Protein AF-0000000066246690 (afdb_homodimer)

InterPro domains:
  IPR011063 tRNA(Ile)-lysidine/2-thiocytidine synthase, N-terminal [PF01171] (21-196)
  IPR012094 tRNA(Ile)-lysidine synthase [MF_01161] (13-305)
  IPR012094 tRNA(Ile)-lysidine synthase [PTHR43033] (21-269)
  IPR012795 tRNA(Ile)-lysidine synthase, N-terminal [TIGR02432] (21-200)
  IPR012795 tRNA(Ile)-lysidine synthase, N-terminal [cd01992] (21-200)
  IPR012796 Lysidine-tRNA(Ile) synthetase, C-terminal [PF11734] (364-423)
  IPR012796 Lysidine-tRNA(Ile) synthetase, C-terminal [SM00977] (361-430)
  IPR012796 Lysidine-tRNA(Ile) synthetase, C-terminal [TIGR02433] (363-405)
  IPR014729 Rossmann-like alpha/beta/alpha sandwich fold [G3DSA:3.40.50.620] (19-230)
  IPR015262 tRNA(Ile)-lysidine synthase, substrate-binding domain [PF09179] (244-310)

Sequence (870 aa):
MADSLIEHWPDELSGLFAFEVGFSGGLDSVALLSLLCEARARRPEIGLSAVHVHHGLSPNADAWAAHCQALCDSLRVPLRIERVHVRAGGGESVEAAAREARYQVYRRSASEVIALAHHQDDQAETILLQLLRGGGARALAAMPALRELAPGKLLWRPLLEIPRERLEAYVKARGFAWVDDESNLDTRYRRNLLRHDILPRLERALPHYRSHLARAAMLQADAAAILDEVAREDLQACRTENGLDCGSVLALSAPRRRQTLLAWLDALGWPAPEPGALLEFLRQAEYAERGASPVLRLRQGCLLRFADTLQAWPKAQSEPPASTALLWRGGDAQSLSEWGGELAWERRDAGVPAALLESGAYLAPRRGGEKLSARVGRREVKDLLREAGVPPLLRRRWPLLYGADGELLAVPGIAVSYRAAADGGWWPLWRPARPMADSLIEHWPDELSGLFAFEVGFSGGLDSVALLSLLCEARARRPEIGLSAVHVHHGLSPNADAWAAHCQALCDSLRVPLRIERVHVRAGGGESVEAAAREARYQVYRRSASEVIALAHHQDDQAETILLQLLRGGGARALAAMPALRELAPGKLLWRPLLEIPRERLEAYVKARGFAWVDDESNLDTRYRRNLLRHDILPRLERALPHYRSHLARAAMLQADAAAILDEVAREDLQACRTENGLDCGSVLALSAPRRRQTLLAWLDALGWPAPEPGALLEFLRQAEYAERGASPVLRLRQGCLLRFADTLQAWPKAQSEPPASTALLWRGGDAQSLSEWGGELAWERRDAGVPAALLESGAYLAPRRGGEKLSARVGRREVKDLLREAGVPPLLRRRWPLLYGADGELLAVPGIAVSYRAAADGGWWPLWRPARP

Secondary structure (DSSP, 8-state):
-HHHHHHT--GGGTT--EEEEE--SSHHHHHHHHHHHHHHHH-TT-EEEEEEEE---STTHHHHHHHHHHHHHHTT--EEEEE------TT--HHHHHHHHHHHHHHT-SSSEEE----HHHHHHHHHHHHHTT--HHHHT-S-SEEEEETTEEEE-TTTTS-HHHHHHHHHHHT------GGGGG--HHHHIIIIIIHHHHHHH-TTHHHHHHHHHHHHHHHHHHHHHHHHHHHHHHEETTEEEHHHHHTS-HHHHHHHHHHHHHHTTPPPPPHHHHHHHHHHHHHPPTT---EEE-SSEEEEEETTEEEEEEPPSSPPPS-EEE---TT--EEETTTTEEEEEEEETTBB-HHHHHT-EEEEE--S--EEE-SSSEEEHHHHHHHTT--HHHHTT-EEEEETTS-EEEETTTEE-TTT-BTTEEEEEEEE---/-HHHHHHT--GGGTT--EEEEE--SSHHHHHHHHHHHHHHHH-TT-EEEEEEEE---STTHHHHHHHHHHHHHHTT--EEEEE------TT--HHHHHHHHHHHHHHT-SSSEEE----HHHHHHHHHHHHHTT--HHHHT-S-SEEEEETTEEEE-TTTTS-HHHHHHHHHHHT------GGGGG--HHHHIIIIIIHHHHHHH-TTHHHHHHHHHHHHHHHHHHHHHHHHHHHHHHEETTEEEHHHHHTS-HHHHHHHHHHHHHHTTPPPPPHHHHHHHHHHHHHPPTT---EEE-SSEEEEEETTEEEEEEPPSSPPPS-EEE---TT--EEEGGGTEEEEEEEETTBB-HHHHHT-EEEEE--S--EEE-SSSEEEHHHHHHHTT--HHHHTT-EEEEETTS-EEEETTTEE-TTT-BTTEEEEEEEE---

Solvent-accessible surface area (backbone atoms only — not comparable to full-atom values): 46433 Å² total; per-residue (Å²): 108,51,65,56,54,61,72,63,55,58,72,88,51,60,90,62,38,40,36,27,31,54,36,76,30,27,62,51,26,45,35,44,53,52,38,50,51,55,48,28,72,76,37,72,74,46,41,64,35,32,35,29,75,40,54,71,80,50,93,55,43,64,59,44,53,51,50,41,48,54,54,27,57,75,68,72,30,58,69,46,77,44,79,48,84,63,68,58,57,97,88,47,48,56,65,57,36,42,48,52,52,49,51,54,54,59,66,66,46,91,41,43,30,37,35,40,46,50,23,18,59,54,42,36,50,43,26,52,53,27,36,56,66,25,32,35,40,60,46,31,20,41,73,65,52,63,46,78,70,43,96,83,24,35,34,34,24,86,36,40,85,39,50,57,69,60,46,52,52,49,33,58,74,71,65,63,85,58,51,82,66,74,68,71,69,71,46,56,72,64,57,39,44,38,63,68,62,40,47,57,57,43,45,76,76,37,75,60,38,50,61,19,33,50,45,16,17,52,44,14,39,36,48,29,53,50,51,49,54,51,33,52,53,52,40,61,72,19,53,51,95,74,37,32,32,38,66,57,41,66,70,44,55,72,51,53,35,55,45,31,52,48,49,50,33,48,75,69,71,40,78,78,71,58,65,70,57,51,51,51,41,52,52,40,60,69,66,46,54,94,84,51,60,49,71,42,83,51,93,67,18,34,38,32,32,49,87,63,27,33,32,64,37,51,52,69,89,49,78,58,58,79,62,41,80,46,80,73,61,89,54,57,66,42,80,35,71,57,61,38,25,32,43,32,50,42,78,33,64,64,4,43,39,64,66,54,39,71,71,27,26,30,33,27,49,57,83,73,86,51,60,35,41,39,95,77,64,70,41,50,47,72,56,52,41,54,74,72,65,53,52,72,86,51,50,57,58,40,56,31,35,25,34,70,84,68,46,60,41,30,40,48,64,76,47,51,12,48,84,58,36,30,76,68,7,42,34,49,31,57,44,70,54,67,115,108,52,65,55,54,60,72,62,55,57,73,87,51,61,91,62,37,38,37,27,32,55,37,75,32,26,62,50,25,46,38,46,53,52,37,50,51,55,46,28,73,77,36,71,75,45,40,62,35,32,35,29,74,42,54,69,80,50,93,55,43,64,58,43,50,51,50,41,48,53,54,28,57,76,68,72,29,58,70,45,77,44,79,49,86,62,67,58,56,99,88,47,49,57,65,57,36,44,49,51,52,50,51,52,55,59,66,67,47,90,43,42,30,38,35,40,45,50,22,18,58,55,42,36,50,42,26,52,52,25,37,55,66,25,31,36,42,59,45,29,19,42,72,66,52,63,45,77,70,43,95,81,26,35,35,33,24,87,34,40,84,39,48,59,70,58,45,51,53,50,34,58,73,71,65,63,84,57,52,83,67,74,69,70,69,71,46,55,73,64,58,41,44,40,62,69,63,39,46,58,57,42,45,76,75,38,75,60,38,49,61,19,33,50,44,16,16,53,43,14,40,36,50,29,53,50,50,49,54,50,33,52,53,51,40,61,71,19,53,51,96,73,37,32,31,38,64,56,41,67,70,42,56,71,50,54,36,54,45,30,52,49,48,50,33,47,74,68,70,39,78,79,71,58,67,70,58,52,52,50,42,53,50,41,60,70,66,48,54,94,86,51,58,50,71,44,83,51,92,66,19,34,38,32,33,50,88,63,27,32,31,65,38,52,51,68,89,48,79,58,57,81,61,41,81,47,79,73,61,89,55,56,66,41,80,34,71,56,64,38,26,32,43,33,48,42,77,32,64,63,4,42,38,65,67,55,40,70,72,26,26,30,33,27,50,57,84,73,86,53,60,35,41,39,96,76,63,70,39,51,46,71,55,53,41,54,74,69,64,53,51,74,86,52,51,57,58,39,57,30,36,25,35,71,85,67,47,60,41,29,39,44,64,76,47,53,11,48,85,58,37,31,76,68,7,44,34,49,32,57,43,70,54,68,114

Radius of gyration: 36.39 Å; Cα contacts (8 Å, |Δi|>4): 1526; chains: 2; bounding box: 80×107×92 Å

Structure (mmCIF, N/CA/C/O backbone):
data_AF-0000000066246690-model_v1
#
loop_
_entity.id
_entity.type
_entity.pdbx_description
1 polymer 'tRNA(Ile)-lysidine synthase'
#
loop_
_atom_site.group_PDB
_atom_site.id
_atom_site.type_symbol
_atom_site.label_atom_id
_atom_site.label_alt_id
_atom_site.label_comp_id
_atom_site.label_asym_id
_atom_site.label_entity_id
_atom_site.label_seq_id
_atom_site.pdbx_PDB_ins_code
_atom_site.Cartn_x
_atom_site.Cartn_y
_atom_site.Cartn_z
_atom_site.occupancy
_atom_site.B_iso_or_equiv
_atom_site.auth_seq_id
_atom_site.auth_comp_id
_atom_site.auth_asym_id
_atom_site.auth_atom_id
_atom_site.pdbx_PDB_model_num
ATOM 1 N N . MET A 1 1 ? -24.266 -15.086 -15.688 1 73.19 1 MET A N 1
ATOM 2 C CA . MET A 1 1 ? -23.859 -13.961 -14.844 1 73.19 1 MET A CA 1
ATOM 3 C C . MET A 1 1 ? -24.438 -14.102 -13.445 1 73.19 1 MET A C 1
ATOM 5 O O . MET A 1 1 ? -23.719 -13.961 -12.453 1 73.19 1 MET A O 1
ATOM 9 N N . ALA A 1 2 ? -25.703 -14.57 -13.406 1 70.69 2 ALA A N 1
ATOM 10 C CA . ALA A 1 2 ? -26.328 -14.742 -12.094 1 70.69 2 ALA A CA 1
ATOM 11 C C . ALA A 1 2 ? -25.609 -15.82 -11.289 1 70.69 2 ALA A C 1
ATOM 13 O O . ALA A 1 2 ? -25.422 -15.672 -10.078 1 70.69 2 ALA A O 1
ATOM 14 N N . ASP A 1 3 ? -25.188 -16.812 -11.977 1 67.25 3 ASP A N 1
ATOM 15 C CA . ASP A 1 3 ? -24.484 -17.906 -11.305 1 67.25 3 ASP A CA 1
ATOM 16 C C . ASP A 1 3 ? -23.188 -17.422 -10.672 1 67.25 3 ASP A C 1
ATOM 18 O O . ASP A 1 3 ? -22.844 -17.797 -9.547 1 67.25 3 ASP A O 1
ATOM 22 N N . SER A 1 4 ? -22.656 -16.547 -11.406 1 68.69 4 SER A N 1
ATOM 23 C CA . SER A 1 4 ? -21.391 -16.016 -10.906 1 68.69 4 SER A CA 1
ATOM 24 C C . SER A 1 4 ? -21.594 -15.156 -9.664 1 68.69 4 SER A C 1
ATOM 26 O O . SER A 1 4 ? -20.812 -15.234 -8.711 1 68.69 4 SER A O 1
ATOM 28 N N . LEU A 1 5 ? -22.672 -14.383 -9.68 1 72.69 5 LEU A N 1
ATOM 29 C CA . LEU A 1 5 ? -22.969 -13.531 -8.531 1 72.69 5 LEU A CA 1
ATOM 30 C C . LEU A 1 5 ? -23.234 -14.375 -7.289 1 72.69 5 LEU A C 1
ATOM 32 O O . LEU A 1 5 ? -22.75 -14.055 -6.203 1 72.69 5 LEU A O 1
ATOM 36 N N . ILE A 1 6 ? -23.938 -15.477 -7.535 1 67.38 6 ILE A N 1
ATOM 37 C CA . ILE A 1 6 ? -24.312 -16.359 -6.434 1 67.38 6 ILE A CA 1
ATOM 38 C C . ILE A 1 6 ? -23.094 -17.109 -5.93 1 67.38 6 ILE A C 1
ATOM 40 O O . ILE A 1 6 ? -22.906 -17.281 -4.719 1 67.38 6 ILE A O 1
ATOM 44 N N . GLU A 1 7 ? -22.297 -17.469 -6.867 1 65.12 7 GLU A N 1
ATOM 45 C CA . GLU A 1 7 ? -21.109 -18.25 -6.523 1 65.12 7 GLU A CA 1
ATOM 46 C C . GLU A 1 7 ? -20.125 -17.422 -5.703 1 65.12 7 GLU A C 1
ATOM 48 O O . GLU A 1 7 ? -19.391 -17.969 -4.871 1 65.12 7 GLU A O 1
ATOM 53 N N . HIS A 1 8 ? -20.219 -16.156 -5.859 1 70 8 HIS A N 1
ATOM 54 C CA . HIS A 1 8 ? -19.266 -15.32 -5.152 1 70 8 HIS A CA 1
ATOM 55 C C . HIS A 1 8 ? -19.953 -14.477 -4.086 1 70 8 HIS A C 1
ATOM 57 O O . HIS A 1 8 ? -19.547 -13.344 -3.828 1 70 8 HIS A O 1
ATOM 63 N N . TRP A 1 9 ? -20.984 -15.102 -3.562 1 74.81 9 TRP A N 1
ATOM 64 C CA . TRP A 1 9 ? -21.719 -14.453 -2.477 1 74.81 9 TRP A CA 1
ATOM 65 C C . TRP A 1 9 ? -20.844 -14.305 -1.242 1 74.81 9 TRP A C 1
ATOM 67 O O . TRP A 1 9 ? -20.328 -15.297 -0.714 1 74.81 9 TRP A O 1
ATOM 77 N N . PRO A 1 10 ? -20.609 -13.094 -0.818 1 80.25 10 PRO A N 1
ATOM 78 C CA . PRO A 1 10 ? -19.719 -12.914 0.336 1 80.25 10 PRO A CA 1
ATOM 79 C C . PRO A 1 10 ? -20.234 -13.625 1.587 1 80.25 10 PRO A C 1
ATOM 81 O O . PRO A 1 10 ? -21.438 -13.617 1.85 1 80.25 10 PRO A O 1
ATOM 84 N N . ASP A 1 11 ? -19.344 -14.188 2.318 1 77.88 11 ASP A N 1
ATOM 85 C CA . ASP A 1 11 ? -19.688 -14.883 3.553 1 77.88 11 ASP A CA 1
ATOM 86 C C . ASP A 1 11 ? -20.344 -13.945 4.555 1 77.88 11 ASP A C 1
ATOM 88 O O . ASP A 1 11 ? -21.203 -14.359 5.336 1 77.88 11 ASP A O 1
ATOM 92 N N . GLU A 1 12 ? -20 -12.742 4.477 1 81.94 12 GLU A N 1
ATOM 93 C CA . GLU A 1 12 ? -20.516 -11.742 5.406 1 81.94 12 GLU A CA 1
ATOM 94 C C . GLU A 1 12 ? -22.016 -11.531 5.223 1 81.94 12 GLU A C 1
ATOM 96 O O . GLU A 1 12 ? -22.688 -11.008 6.109 1 81.94 12 GLU A O 1
ATOM 101 N N . LEU A 1 13 ? -22.469 -11.938 4.062 1 87.12 13 LEU A N 1
ATOM 102 C CA . LEU A 1 13 ? -23.875 -11.734 3.754 1 87.12 13 LEU A CA 1
ATOM 103 C C . LEU A 1 13 ? -24.688 -12.977 4.102 1 87.12 13 LEU A C 1
ATOM 105 O O . LEU A 1 13 ? -25.922 -12.961 3.994 1 87.12 13 LEU A O 1
ATOM 109 N N . SER A 1 14 ? -23.938 -13.961 4.516 1 81.81 14 SER A N 1
ATOM 110 C CA . SER A 1 14 ? -24.641 -15.188 4.875 1 81.81 14 SER A CA 1
ATOM 111 C C . SER A 1 14 ? -25.594 -14.961 6.039 1 81.81 14 SER A C 1
ATOM 113 O O . SER A 1 14 ? -25.234 -14.32 7.027 1 81.81 14 SER A O 1
ATOM 115 N N . GLY A 1 15 ? -26.766 -15.344 5.895 1 81.19 15 GLY A N 1
ATOM 116 C CA . GLY A 1 15 ? -27.766 -15.219 6.941 1 81.19 15 GLY A CA 1
ATOM 117 C C . GLY A 1 15 ? -28.562 -13.938 6.848 1 81.19 15 GLY A C 1
ATOM 118 O O . GLY A 1 15 ? -29.531 -13.742 7.605 1 81.19 15 GLY A O 1
ATOM 119 N N . LEU A 1 16 ? -28.141 -13.125 6.02 1 84.94 16 LEU A N 1
ATOM 120 C CA . LEU A 1 16 ? -28.922 -11.914 5.793 1 84.94 16 LEU A CA 1
ATOM 121 C C . LEU A 1 16 ? -29.938 -12.125 4.68 1 84.94 16 LEU A C 1
ATOM 123 O O . LEU A 1 16 ? -29.656 -12.812 3.697 1 84.94 16 LEU A O 1
ATOM 127 N N . PHE A 1 17 ? -31.094 -11.43 4.91 1 86.94 17 PHE A N 1
ATOM 128 C CA . PHE A 1 17 ? -32.156 -11.789 3.988 1 86.94 17 PHE A CA 1
ATOM 129 C C . PHE A 1 17 ? -32.812 -10.547 3.398 1 86.94 17 PHE A C 1
ATOM 131 O O . PHE A 1 17 ? -33.531 -10.625 2.41 1 86.94 17 PHE A O 1
ATOM 138 N N . ALA A 1 18 ? -32.562 -9.438 3.957 1 94.12 18 ALA A N 1
ATOM 139 C CA . ALA A 1 18 ? -33.219 -8.219 3.475 1 94.12 18 ALA A CA 1
ATOM 140 C C . ALA A 1 18 ? -32.25 -7.371 2.648 1 94.12 18 ALA A C 1
ATOM 142 O O . ALA A 1 18 ? -31.359 -6.742 3.197 1 94.12 18 ALA A O 1
ATOM 143 N N . PHE A 1 19 ? -32.531 -7.336 1.383 1 96.06 19 PHE A N 1
ATOM 144 C CA . PHE A 1 19 ? -31.688 -6.582 0.458 1 96.06 19 PHE A CA 1
ATOM 145 C C . PHE A 1 19 ? -32.5 -5.473 -0.217 1 96.06 19 PHE A C 1
ATOM 147 O O . PHE A 1 19 ? -33.656 -5.676 -0.6 1 96.06 19 PHE A O 1
ATOM 154 N N . GLU A 1 20 ? -31.922 -4.297 -0.304 1 97.94 20 GLU A N 1
ATOM 155 C CA . GLU A 1 20 ? -32.5 -3.182 -1.048 1 97.94 20 GLU A CA 1
ATOM 156 C C . GLU A 1 20 ? -31.562 -2.691 -2.137 1 97.94 20 GLU A C 1
ATOM 158 O O . GLU A 1 20 ? -30.375 -2.457 -1.878 1 97.94 20 GLU A O 1
ATOM 163 N N . VAL A 1 21 ? -32.094 -2.543 -3.32 1 97.88 21 VAL A N 1
ATOM 164 C CA . VAL A 1 21 ? -31.266 -2.123 -4.457 1 97.88 21 VAL A CA 1
ATOM 165 C C . VAL A 1 21 ? -31.438 -0.622 -4.684 1 97.88 21 VAL A C 1
ATOM 167 O O . VAL A 1 21 ? -32.562 -0.118 -4.762 1 97.88 21 VAL A O 1
ATOM 170 N N . GLY A 1 22 ? -30.281 0.14 -4.637 1 97.19 22 GLY A N 1
ATOM 171 C CA . GLY A 1 22 ? -30.359 1.482 -5.191 1 97.19 22 GLY A CA 1
ATOM 172 C C . GLY A 1 22 ? -30.688 1.5 -6.672 1 97.19 22 GLY A C 1
ATOM 173 O O . GLY A 1 22 ? -29.859 1.132 -7.5 1 97.19 22 GLY A O 1
ATOM 174 N N . PHE A 1 23 ? -31.875 1.975 -7 1 96.5 23 PHE A N 1
ATOM 175 C CA . PHE A 1 23 ? -32.406 1.759 -8.336 1 96.5 23 PHE A CA 1
ATOM 176 C C . PHE A 1 23 ? -32.625 3.086 -9.055 1 96.5 23 PHE A C 1
ATOM 178 O O . PHE A 1 23 ? -33.594 3.787 -8.797 1 96.5 23 PHE A O 1
ATOM 185 N N . SER A 1 24 ? -31.781 3.383 -9.938 1 92.25 24 SER A N 1
ATOM 186 C CA . SER A 1 24 ? -31.875 4.629 -10.688 1 92.25 24 SER A CA 1
ATOM 187 C C . SER A 1 24 ? -32.719 4.449 -11.953 1 92.25 24 SER A C 1
ATOM 189 O O . SER A 1 24 ? -33.188 5.426 -12.539 1 92.25 24 SER A O 1
ATOM 191 N N . GLY A 1 25 ? -32.844 3.211 -12.398 1 92.25 25 GLY A N 1
ATOM 192 C CA . GLY A 1 25 ? -33.531 2.947 -13.656 1 92.25 25 GLY A CA 1
ATOM 193 C C . GLY A 1 25 ? -32.594 2.887 -14.852 1 92.25 25 GLY A C 1
ATOM 194 O O . GLY A 1 25 ? -33 2.527 -15.953 1 92.25 25 GLY A O 1
ATOM 195 N N . GLY A 1 26 ? -31.375 3.195 -14.617 1 92.62 26 GLY A N 1
ATOM 196 C CA . GLY A 1 26 ? -30.391 3.09 -15.672 1 92.62 26 GLY A CA 1
ATOM 197 C C . GLY A 1 26 ? -29.984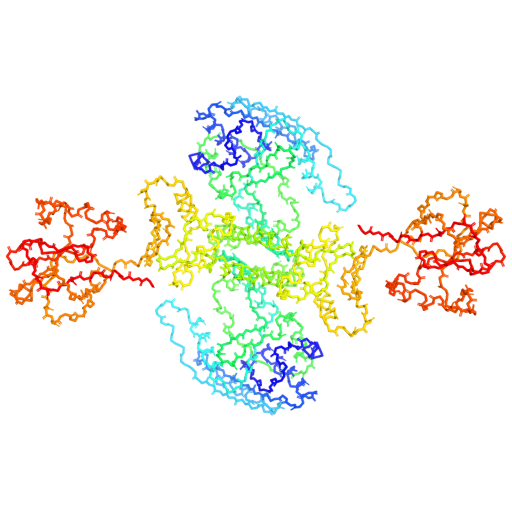 1.658 -15.969 1 92.62 26 GLY A C 1
ATOM 198 O O . GLY A 1 26 ? -30.359 0.737 -15.25 1 92.62 26 GLY A O 1
ATOM 199 N N . LEU A 1 27 ? -29.203 1.487 -16.953 1 93.31 27 LEU A N 1
ATOM 200 C CA . LEU A 1 27 ? -28.797 0.175 -17.453 1 93.31 27 LEU A CA 1
ATOM 201 C C . LEU A 1 27 ? -28.172 -0.656 -16.328 1 93.31 27 LEU A C 1
ATOM 203 O O . LEU A 1 27 ? -28.547 -1.816 -16.141 1 93.31 27 LEU A O 1
ATOM 207 N N . ASP A 1 28 ? -27.297 -0.073 -15.531 1 94.44 28 ASP A N 1
ATOM 208 C CA . ASP A 1 28 ? -26.547 -0.803 -14.516 1 94.44 28 ASP A CA 1
ATOM 209 C C . ASP A 1 28 ? -27.453 -1.238 -13.375 1 94.44 28 ASP A C 1
ATOM 211 O O . ASP A 1 28 ? -27.375 -2.379 -12.906 1 94.44 28 ASP A O 1
ATOM 215 N N . SER A 1 29 ? -28.297 -0.354 -12.945 1 95.75 29 SER A N 1
ATOM 216 C CA . SER A 1 29 ? -29.188 -0.691 -11.844 1 95.75 29 SER A CA 1
ATOM 217 C C . SER A 1 29 ? -30.25 -1.709 -12.273 1 95.75 29 SER A C 1
ATOM 219 O O . SER A 1 29 ? -30.656 -2.555 -11.477 1 95.75 29 SER A O 1
ATOM 221 N N . VAL A 1 30 ? -30.641 -1.628 -13.516 1 95.56 30 VAL A N 1
ATOM 222 C CA . VAL A 1 30 ? -31.578 -2.609 -14.055 1 95.56 30 VAL A CA 1
ATOM 223 C C . VAL A 1 30 ? -30.938 -3.988 -14.078 1 95.56 30 VAL A C 1
ATOM 225 O O . VAL A 1 30 ? -31.547 -4.984 -13.695 1 95.56 30 VAL A O 1
ATOM 228 N N . ALA A 1 31 ? -29.734 -4.023 -14.539 1 95.12 31 ALA A N 1
ATOM 229 C CA . ALA A 1 31 ? -29 -5.285 -14.562 1 95.12 31 ALA A CA 1
ATOM 230 C C . ALA A 1 31 ? -28.891 -5.883 -13.156 1 95.12 31 ALA A C 1
ATOM 232 O O . ALA A 1 31 ? -29.141 -7.074 -12.969 1 95.12 31 ALA A O 1
ATOM 233 N N . LEU A 1 32 ? -28.516 -5.07 -12.211 1 96 32 LEU A N 1
ATOM 234 C CA . LEU A 1 32 ? -28.344 -5.535 -10.836 1 96 32 LEU A CA 1
ATOM 235 C C . LEU A 1 32 ? -29.641 -6.078 -10.273 1 96 32 LEU A C 1
ATOM 237 O O . LEU A 1 32 ? -29.672 -7.164 -9.695 1 96 32 LEU A O 1
ATOM 241 N N . LEU A 1 33 ? -30.734 -5.305 -10.438 1 95.69 33 LEU A N 1
ATOM 242 C CA . LEU A 1 33 ? -32.031 -5.73 -9.945 1 95.69 33 LEU A CA 1
ATOM 243 C C . LEU A 1 33 ? -32.438 -7.074 -10.547 1 95.69 33 LEU A C 1
ATOM 245 O O . LEU A 1 33 ? -32.906 -7.969 -9.836 1 95.69 33 LEU A O 1
ATOM 249 N N . SER A 1 34 ? -32.25 -7.18 -11.836 1 94.56 34 SER A N 1
ATOM 250 C CA . SER A 1 34 ? -32.594 -8.414 -12.531 1 94.56 34 SER A CA 1
ATOM 251 C C . SER A 1 34 ? -31.766 -9.594 -12 1 94.56 34 SER A C 1
ATOM 253 O O . SER A 1 34 ? -32.312 -10.672 -11.758 1 94.56 34 SER A O 1
ATOM 255 N N . LEU A 1 35 ? -30.5 -9.43 -11.828 1 93.44 35 LEU A N 1
ATOM 256 C CA . LEU A 1 35 ? -29.609 -10.477 -11.344 1 93.44 35 LEU A CA 1
ATOM 257 C C . LEU A 1 35 ? -30 -10.922 -9.938 1 93.44 35 LEU A C 1
ATOM 259 O O . LEU A 1 35 ? -29.984 -12.117 -9.633 1 93.44 35 LEU A O 1
ATOM 263 N N . LEU A 1 36 ? -30.344 -9.961 -9.117 1 93.69 36 LEU A N 1
ATOM 264 C CA . LEU A 1 36 ? -30.734 -10.297 -7.746 1 93.69 36 LEU A CA 1
ATOM 265 C C . LEU A 1 36 ? -32.094 -10.992 -7.715 1 93.69 36 LEU A C 1
ATOM 267 O O . LEU A 1 36 ? -32.344 -11.852 -6.859 1 93.69 36 LEU A O 1
ATOM 271 N N . CYS A 1 37 ? -32.969 -10.664 -8.609 1 93.5 37 CYS A N 1
ATOM 272 C CA . CYS A 1 37 ? -34.219 -11.383 -8.742 1 93.5 37 CYS A CA 1
ATOM 273 C C . CYS A 1 37 ? -34 -12.844 -9.109 1 93.5 37 CYS A C 1
ATOM 275 O O . CYS A 1 37 ? -34.656 -13.734 -8.586 1 93.5 37 CYS A O 1
ATOM 277 N N . GLU A 1 38 ? -33.062 -13.031 -10 1 90.94 38 GLU A N 1
ATOM 278 C CA . GLU A 1 38 ? -32.688 -14.398 -10.352 1 90.94 38 GLU A CA 1
ATOM 279 C C . GLU A 1 38 ? -32.125 -15.141 -9.148 1 90.94 38 GLU A C 1
ATOM 281 O O . GLU A 1 38 ? -32.406 -16.328 -8.953 1 90.94 38 GLU A O 1
ATOM 286 N N . ALA A 1 39 ? -31.297 -14.445 -8.469 1 88.31 39 ALA A N 1
ATOM 287 C CA . ALA A 1 39 ? -30.734 -15.039 -7.258 1 88.31 39 ALA A CA 1
ATOM 288 C C . ALA A 1 39 ? -31.844 -15.414 -6.266 1 88.31 39 ALA A C 1
ATOM 290 O O . ALA A 1 39 ? -31.781 -16.469 -5.629 1 88.31 39 ALA A O 1
ATOM 291 N N . ARG A 1 40 ? -32.812 -14.523 -6.113 1 88.44 40 ARG A N 1
ATOM 292 C CA . ARG A 1 40 ? -33.938 -14.758 -5.227 1 88.44 40 ARG A CA 1
ATOM 293 C C . ARG A 1 40 ? -34.719 -16 -5.648 1 88.44 40 ARG A C 1
ATOM 295 O O . ARG A 1 40 ? -35.25 -16.719 -4.801 1 88.44 40 ARG A O 1
ATOM 302 N N . ALA A 1 41 ? -34.781 -16.219 -6.906 1 87.75 41 ALA A N 1
ATOM 303 C CA . ALA A 1 41 ? -35.469 -17.406 -7.418 1 87.75 41 ALA A CA 1
ATOM 304 C C . ALA A 1 41 ? -34.781 -18.688 -6.941 1 87.75 41 ALA A C 1
ATOM 306 O O . ALA A 1 41 ? -35.438 -19.703 -6.715 1 87.75 41 ALA A O 1
ATOM 307 N N . ARG A 1 42 ? -33.562 -18.625 -6.684 1 84.5 42 ARG A N 1
ATOM 308 C CA . ARG A 1 42 ? -32.781 -19.766 -6.227 1 84.5 42 ARG A CA 1
ATOM 309 C C . ARG A 1 42 ? -32.719 -19.812 -4.703 1 84.5 42 ARG A C 1
ATOM 311 O O . ARG A 1 42 ? -32.562 -20.891 -4.113 1 84.5 42 ARG A O 1
ATOM 318 N N . ARG A 1 43 ? -32.875 -18.656 -4.125 1 84.88 43 ARG A N 1
ATOM 319 C CA . ARG A 1 43 ? -32.906 -18.5 -2.672 1 84.88 43 ARG A CA 1
ATOM 320 C C . ARG A 1 43 ? -34.094 -17.688 -2.223 1 84.88 43 ARG A C 1
ATOM 322 O O . ARG A 1 43 ? -33.969 -16.516 -1.897 1 84.88 43 ARG A O 1
ATOM 329 N N . PRO A 1 44 ? -35.125 -18.359 -2.004 1 86.81 44 PRO A N 1
ATOM 330 C CA . PRO A 1 44 ? -36.406 -17.656 -1.772 1 86.81 44 PRO A CA 1
ATOM 331 C C . PRO A 1 44 ? -36.406 -16.906 -0.442 1 86.81 44 PRO A C 1
ATOM 333 O O . PRO A 1 44 ? -37.281 -16.062 -0.222 1 86.81 44 PRO A O 1
ATOM 336 N N . GLU A 1 45 ? -35.469 -17.203 0.36 1 87.56 45 GLU A N 1
ATOM 337 C CA . GLU A 1 45 ? -35.438 -16.547 1.664 1 87.56 45 GLU A CA 1
ATOM 338 C C . GLU A 1 45 ? -34.969 -15.094 1.54 1 87.56 45 GLU A C 1
ATOM 340 O O . GLU A 1 45 ? -35.156 -14.297 2.467 1 87.56 45 GLU A O 1
ATOM 345 N N . ILE A 1 46 ? -34.531 -14.711 0.438 1 87.94 46 ILE A N 1
ATOM 346 C CA . ILE A 1 46 ? -34.031 -13.359 0.232 1 87.94 46 ILE A CA 1
ATOM 347 C C . ILE A 1 46 ? -35.188 -12.406 -0.031 1 87.94 46 ILE A C 1
ATOM 349 O O . ILE A 1 46 ? -35.969 -12.625 -0.943 1 87.94 46 ILE A O 1
ATOM 353 N N . GLY A 1 47 ? -35.344 -11.469 0.805 1 93.56 47 GLY A N 1
ATOM 354 C CA . GLY A 1 47 ? -36.25 -10.352 0.543 1 93.56 47 GLY A CA 1
ATOM 355 C C . GLY A 1 47 ? -35.594 -9.242 -0.258 1 93.56 47 GLY A C 1
ATOM 356 O O . GLY A 1 47 ? -34.531 -8.766 0.092 1 93.56 47 GLY A O 1
ATOM 357 N N . LEU A 1 48 ? -36.281 -8.906 -1.354 1 95.81 48 LEU A N 1
ATOM 358 C CA . LEU A 1 48 ? -35.688 -7.926 -2.256 1 95.81 48 LEU A CA 1
ATOM 359 C C . LEU A 1 48 ? -36.594 -6.719 -2.414 1 95.81 48 LEU A C 1
ATOM 361 O O . LEU A 1 48 ? -37.812 -6.875 -2.629 1 95.81 48 LEU A O 1
ATOM 365 N N . SER A 1 49 ? -36.094 -5.574 -2.205 1 97.62 49 SER A N 1
ATOM 366 C CA . SER A 1 49 ? -36.75 -4.309 -2.465 1 97.62 49 SER A CA 1
ATOM 367 C C . SER A 1 49 ? -35.844 -3.344 -3.227 1 97.62 49 SER A C 1
ATOM 369 O O . SER A 1 49 ? -34.688 -3.66 -3.504 1 97.62 49 SER A O 1
ATOM 371 N N . ALA A 1 50 ? -36.438 -2.213 -3.662 1 98.19 50 ALA A N 1
ATOM 372 C CA . ALA A 1 50 ? -35.656 -1.199 -4.379 1 98.19 50 ALA A CA 1
ATOM 373 C C . ALA A 1 50 ? -36 0.203 -3.889 1 98.19 50 ALA A C 1
ATOM 375 O O . ALA A 1 50 ? -37.094 0.424 -3.334 1 98.19 50 ALA A O 1
ATOM 376 N N . VAL A 1 51 ? -35.062 1.036 -4.016 1 97.94 51 VAL A N 1
ATOM 377 C CA . VAL A 1 51 ? -35.312 2.434 -3.676 1 97.94 51 VAL A CA 1
ATOM 378 C C . VAL A 1 51 ? -34.844 3.332 -4.82 1 97.94 51 VAL A C 1
ATOM 380 O O . VAL A 1 51 ? -33.75 3.125 -5.387 1 97.94 51 VAL A O 1
ATOM 383 N N . HIS A 1 52 ? -35.719 4.184 -5.23 1 96.75 52 HIS A N 1
ATOM 384 C CA . HIS A 1 52 ? -35.406 5.207 -6.219 1 96.75 52 HIS A CA 1
ATOM 385 C C . HIS A 1 52 ? -35.344 6.59 -5.578 1 96.75 52 HIS A C 1
ATOM 387 O O . HIS A 1 52 ? -36.312 7.047 -4.977 1 96.75 52 HIS A O 1
ATOM 393 N N . VAL A 1 53 ? -34.156 7.207 -5.695 1 94.12 53 VAL A N 1
ATOM 394 C CA . VAL A 1 53 ? -33.969 8.547 -5.137 1 94.12 53 VAL A CA 1
ATOM 395 C C . VAL A 1 53 ? -34.25 9.594 -6.203 1 94.12 53 VAL A C 1
ATOM 397 O O . VAL A 1 53 ? -33.531 9.703 -7.188 1 94.12 53 VAL A O 1
ATOM 400 N N . HIS A 1 54 ? -35.281 10.273 -6.031 1 91.88 54 HIS A N 1
ATOM 401 C CA . HIS A 1 54 ? -35.75 11.328 -6.922 1 91.88 54 HIS A CA 1
ATOM 402 C C . HIS A 1 54 ? -35.125 12.672 -6.559 1 91.88 54 HIS A C 1
ATOM 404 O O . HIS A 1 54 ? -35.562 13.336 -5.625 1 91.88 54 HIS A O 1
ATOM 410 N N . HIS A 1 55 ? -34.156 13.117 -7.324 1 86.12 55 HIS A N 1
ATOM 411 C CA . HIS A 1 55 ? -33.406 14.328 -6.996 1 86.12 55 HIS A CA 1
ATOM 412 C C . HIS A 1 55 ? -34.125 15.578 -7.473 1 86.12 55 HIS A C 1
ATOM 414 O O . HIS A 1 55 ? -33.844 16.688 -7.027 1 86.12 55 HIS A O 1
ATOM 420 N N . GLY A 1 56 ? -35.031 15.422 -8.352 1 79.88 56 GLY A N 1
ATOM 421 C CA . GLY A 1 56 ? -35.812 16.547 -8.867 1 79.88 56 GLY A CA 1
ATOM 422 C C . GLY A 1 56 ? -35 17.484 -9.742 1 79.88 56 GLY A C 1
ATOM 423 O O . GLY A 1 56 ? -35.375 18.625 -9.953 1 79.88 56 GLY A O 1
ATOM 424 N N . LEU A 1 57 ? -33.844 17.062 -10.133 1 75.75 57 LEU A N 1
ATOM 425 C CA . LEU A 1 57 ? -32.938 17.922 -10.875 1 75.75 57 LEU A CA 1
ATOM 426 C C . LEU A 1 57 ? -33.281 17.938 -12.359 1 75.75 57 LEU A C 1
ATOM 428 O O . LEU A 1 57 ? -33.094 18.938 -13.039 1 75.75 57 LEU A O 1
ATOM 432 N N . SER A 1 58 ? -33.781 16.828 -12.891 1 77.44 58 SER A N 1
ATOM 433 C CA . SER A 1 58 ? -34.156 16.703 -14.305 1 77.44 58 SER A CA 1
ATOM 434 C C . SER A 1 58 ? -35.656 16.859 -14.508 1 77.44 58 SER A C 1
ATOM 436 O O . SER A 1 58 ? -36.438 16.422 -13.672 1 77.44 58 SER A O 1
ATOM 438 N N . PRO A 1 59 ? -35.969 17.422 -15.609 1 80.88 59 PRO A N 1
ATOM 439 C CA . PRO A 1 59 ? -37.406 17.453 -15.93 1 80.88 59 PRO A CA 1
ATOM 440 C C . PRO A 1 59 ? -38 16.078 -16.172 1 80.88 59 PRO A C 1
ATOM 442 O O . PRO A 1 59 ? -39.219 15.891 -16.094 1 80.88 59 PRO A O 1
ATOM 445 N N . ASN A 1 60 ? -37.156 15.172 -16.422 1 83.56 60 ASN A N 1
ATOM 446 C CA . ASN A 1 60 ? -37.625 13.812 -16.703 1 83.56 60 ASN A CA 1
ATOM 447 C C . ASN A 1 60 ? -37.688 12.969 -15.43 1 83.56 60 ASN A C 1
ATOM 449 O O . ASN A 1 60 ? -37.969 11.773 -15.484 1 83.56 60 ASN A O 1
ATOM 453 N N . ALA A 1 61 ? -37.438 13.57 -14.359 1 86.38 61 ALA A N 1
ATOM 454 C CA . ALA A 1 61 ? -37.312 12.836 -13.094 1 86.38 61 ALA A CA 1
ATOM 455 C C . ALA A 1 61 ? -38.594 12.078 -12.781 1 86.38 61 ALA A C 1
ATOM 457 O O . ALA A 1 61 ? -38.562 10.938 -12.312 1 86.38 61 ALA A O 1
ATOM 458 N N . ASP A 1 62 ? -39.719 12.609 -13.039 1 89.69 62 ASP A N 1
ATOM 459 C CA . ASP A 1 62 ? -41 11.953 -12.781 1 89.69 62 ASP A CA 1
ATOM 460 C C . ASP A 1 62 ? -41.188 10.758 -13.711 1 89.69 62 ASP A C 1
ATOM 462 O O . ASP A 1 62 ? -41.688 9.711 -13.289 1 89.69 62 ASP A O 1
ATOM 466 N N . ALA A 1 63 ? -40.844 10.969 -14.938 1 89.5 63 ALA A N 1
ATOM 467 C CA . ALA A 1 63 ? -40.969 9.883 -15.898 1 89.5 63 ALA A CA 1
ATOM 468 C C . ALA A 1 63 ? -40.062 8.719 -15.531 1 89.5 63 ALA A C 1
ATOM 470 O O . ALA A 1 63 ? -40.406 7.555 -15.719 1 89.5 63 ALA A O 1
ATOM 471 N N . TRP A 1 64 ? -38.906 9.062 -15.055 1 89.94 64 TRP A N 1
ATOM 472 C CA . TRP A 1 64 ? -37.969 8.031 -14.625 1 89.94 64 TRP A CA 1
ATOM 473 C C . TRP A 1 64 ? -38.562 7.238 -13.453 1 89.94 64 TRP A C 1
ATOM 475 O O . TRP A 1 64 ? -38.438 6.008 -13.414 1 89.94 64 TRP A O 1
ATOM 485 N N . ALA A 1 65 ? -39.094 7.895 -12.508 1 93.12 65 ALA A N 1
ATOM 486 C CA . ALA A 1 65 ? -39.719 7.234 -11.352 1 93.12 65 ALA A CA 1
ATOM 487 C C . ALA A 1 65 ? -40.812 6.277 -11.789 1 93.12 65 ALA A C 1
ATOM 489 O O . ALA A 1 65 ? -40.938 5.172 -11.258 1 93.12 65 ALA A O 1
ATOM 490 N N . ALA A 1 66 ? -41.594 6.75 -12.742 1 94.12 66 ALA A N 1
ATOM 491 C CA . ALA A 1 66 ? -42.688 5.914 -13.258 1 94.12 66 ALA A CA 1
ATOM 492 C C . ALA A 1 66 ? -42.125 4.672 -13.953 1 94.12 66 ALA A C 1
ATOM 494 O O . ALA A 1 66 ? -42.688 3.578 -13.812 1 94.12 66 ALA A O 1
ATOM 495 N N . HIS A 1 67 ? -41.156 4.914 -14.703 1 93.19 67 HIS A N 1
ATOM 496 C CA . HIS A 1 67 ? -40.5 3.793 -15.359 1 93.19 67 HIS A CA 1
ATOM 497 C C . HIS A 1 67 ? -39.969 2.787 -14.336 1 93.19 67 HIS A C 1
ATOM 499 O O . HIS A 1 67 ? -40.156 1.578 -14.492 1 93.19 67 HIS A O 1
ATOM 505 N N . CYS A 1 68 ? -39.312 3.254 -13.312 1 95.94 68 CYS A N 1
ATOM 506 C CA . CYS A 1 68 ? -38.812 2.4 -12.258 1 95.94 68 CYS A CA 1
ATOM 507 C C . CYS A 1 68 ? -39.906 1.6 -11.602 1 95.94 68 CYS A C 1
ATOM 509 O O . CYS A 1 68 ? -39.75 0.407 -11.336 1 95.94 68 CYS A O 1
ATOM 511 N N . GLN A 1 69 ? -41.031 2.281 -11.359 1 96.44 69 GLN A N 1
ATOM 512 C CA . GLN A 1 69 ? -42.156 1.612 -10.75 1 96.44 69 GLN A CA 1
ATOM 513 C C . GLN A 1 69 ? -42.688 0.482 -11.641 1 96.44 69 GLN A C 1
ATOM 515 O O . GLN A 1 69 ? -42.938 -0.624 -11.156 1 96.44 69 GLN A O 1
ATOM 520 N N . ALA A 1 70 ? -42.812 0.765 -12.875 1 96.06 70 ALA A N 1
ATOM 521 C CA . ALA A 1 70 ? -43.312 -0.223 -13.82 1 96.06 70 ALA A CA 1
ATOM 522 C C . ALA A 1 70 ? -42.406 -1.449 -13.875 1 96.06 70 ALA A C 1
ATOM 524 O O . ALA A 1 70 ? -42.906 -2.584 -13.883 1 96.06 70 ALA A O 1
ATOM 525 N N . LEU A 1 71 ? -41.156 -1.189 -13.969 1 95.44 71 LEU A N 1
ATOM 526 C CA . LEU A 1 71 ? -40.188 -2.289 -14.047 1 95.44 71 LEU A CA 1
ATOM 527 C C . LEU A 1 71 ? -40.219 -3.113 -12.766 1 95.44 71 LEU A C 1
ATOM 529 O O . LEU A 1 71 ? -40.219 -4.344 -12.812 1 95.44 71 LEU A O 1
ATOM 533 N N . CYS A 1 72 ? -40.188 -2.486 -11.625 1 97.12 72 CYS A N 1
ATOM 534 C CA . CYS A 1 72 ? -40.219 -3.186 -10.344 1 97.12 72 CYS A CA 1
ATOM 535 C C . CYS A 1 72 ? -41.5 -4.02 -10.211 1 97.12 72 CYS A C 1
ATOM 537 O O . CYS A 1 72 ? -41.469 -5.148 -9.727 1 97.12 72 CYS A O 1
ATOM 539 N N . ASP A 1 73 ? -42.625 -3.439 -10.656 1 96.56 73 ASP A N 1
ATOM 540 C CA . ASP A 1 73 ? -43.875 -4.168 -10.641 1 96.56 73 ASP A CA 1
ATOM 541 C C . ASP A 1 73 ? -43.812 -5.438 -11.484 1 96.56 73 ASP A C 1
ATOM 543 O O . ASP A 1 73 ? -44.281 -6.496 -11.062 1 96.56 73 ASP A O 1
ATOM 547 N N . SER A 1 74 ? -43.188 -5.305 -12.57 1 95 74 SER A N 1
ATOM 548 C CA . SER A 1 74 ? -43.062 -6.445 -13.469 1 95 74 SER A CA 1
ATOM 549 C C . SER A 1 74 ? -42.219 -7.539 -12.867 1 95 74 SER A C 1
ATOM 551 O O . SER A 1 74 ? -42.375 -8.719 -13.164 1 95 74 SER A O 1
ATOM 553 N N . LEU A 1 75 ? -41.312 -7.172 -12 1 94.56 75 LEU A N 1
ATOM 554 C CA . LEU A 1 75 ? -40.375 -8.117 -11.375 1 94.56 75 LEU A CA 1
ATOM 555 C C . LEU A 1 75 ? -40.875 -8.5 -9.984 1 94.56 75 LEU A C 1
ATOM 557 O O . LEU A 1 75 ? -40.188 -9.266 -9.281 1 94.56 75 LEU A O 1
ATOM 561 N N . ARG A 1 76 ? -41.969 -7.918 -9.57 1 95.06 76 ARG A N 1
ATOM 562 C CA . ARG A 1 76 ? -42.562 -8.148 -8.258 1 95.06 76 ARG A CA 1
ATOM 563 C C . ARG A 1 76 ? -41.594 -7.742 -7.148 1 95.06 76 ARG A C 1
ATOM 565 O O . ARG A 1 76 ? -41.375 -8.5 -6.199 1 95.06 76 ARG A O 1
ATOM 572 N N . VAL A 1 77 ? -41 -6.629 -7.285 1 97.19 77 VAL A N 1
ATOM 573 C CA . VAL A 1 77 ? -40.125 -6.043 -6.285 1 97.19 77 VAL A CA 1
ATOM 574 C C . VAL A 1 77 ? -40.719 -4.738 -5.766 1 97.19 77 VAL A C 1
ATOM 576 O O . VAL A 1 77 ? -40.969 -3.814 -6.543 1 97.19 77 VAL A O 1
ATOM 579 N N . PRO A 1 78 ? -41 -4.656 -4.477 1 97.5 78 PRO A N 1
ATOM 580 C CA . PRO A 1 78 ? -41.5 -3.385 -3.943 1 97.5 78 PRO A CA 1
ATOM 581 C C . PRO A 1 78 ? -40.531 -2.229 -4.172 1 97.5 78 PRO A C 1
ATOM 583 O O . PRO A 1 78 ? -39.312 -2.387 -3.982 1 97.5 78 PRO A O 1
ATOM 586 N N . LEU A 1 79 ? -41.062 -1.09 -4.613 1 97.88 79 LEU A N 1
ATOM 587 C CA . LEU A 1 79 ? -40.25 0.099 -4.863 1 97.88 79 LEU A CA 1
ATOM 588 C C . LEU A 1 79 ? -40.656 1.238 -3.936 1 97.88 79 LEU A C 1
ATOM 590 O O . LEU A 1 79 ? -41.844 1.545 -3.812 1 97.88 79 LEU A O 1
ATOM 594 N N . ARG A 1 80 ? -39.688 1.742 -3.275 1 96.31 80 ARG A N 1
ATOM 595 C CA . ARG A 1 80 ? -39.906 2.988 -2.549 1 96.31 80 ARG A CA 1
ATOM 596 C C . ARG A 1 80 ? -39.281 4.168 -3.271 1 96.31 80 ARG A C 1
ATOM 598 O O . ARG A 1 80 ? -38.094 4.102 -3.666 1 96.31 80 ARG A O 1
ATOM 605 N N . ILE A 1 81 ? -40.031 5.223 -3.479 1 96.31 81 ILE A N 1
ATOM 606 C CA . ILE A 1 81 ? -39.531 6.434 -4.125 1 96.31 81 ILE A CA 1
ATOM 607 C C . ILE A 1 81 ? -39.312 7.52 -3.074 1 96.31 81 ILE A C 1
ATOM 609 O O . ILE A 1 81 ? -40.25 7.918 -2.369 1 96.31 81 ILE A O 1
ATOM 613 N N . GLU A 1 82 ? -38.094 7.906 -2.951 1 96 82 GLU A N 1
ATOM 614 C CA . GLU A 1 82 ? -37.719 8.953 -1.998 1 96 82 GLU A CA 1
ATOM 615 C C . GLU A 1 82 ? -37.375 10.25 -2.715 1 96 82 GLU A C 1
ATOM 617 O O . GLU A 1 82 ? -36.406 10.289 -3.508 1 96 82 GLU A O 1
ATOM 622 N N . ARG A 1 83 ? -38.094 11.352 -2.469 1 93.69 83 ARG A N 1
ATOM 623 C CA . ARG A 1 83 ? -37.812 12.656 -3.049 1 93.69 83 ARG A CA 1
ATOM 624 C C . ARG A 1 83 ? -36.875 13.453 -2.146 1 93.69 83 ARG A C 1
ATOM 626 O O . ARG A 1 83 ? -37.094 13.57 -0.943 1 93.69 83 ARG A O 1
ATOM 633 N N . VAL A 1 84 ? -35.75 13.82 -2.715 1 91.06 84 VAL A N 1
ATOM 634 C CA . VAL A 1 84 ? -34.781 14.562 -1.928 1 91.06 84 VAL A CA 1
ATOM 635 C C . VAL A 1 84 ? -34.594 15.961 -2.527 1 91.06 84 VAL A C 1
ATOM 637 O O . VAL A 1 84 ? -34.938 16.188 -3.691 1 91.06 84 VAL A O 1
ATOM 640 N N . HIS A 1 85 ? -34.125 16.922 -1.69 1 84.31 85 HIS A N 1
ATOM 641 C CA . HIS A 1 85 ? -33.75 18.266 -2.127 1 84.31 85 HIS A CA 1
ATOM 642 C C . HIS A 1 85 ? -32.25 18.453 -2.137 1 84.31 85 HIS A C 1
ATOM 644 O O . HIS A 1 85 ? -31.578 18.297 -1.102 1 84.31 85 HIS A O 1
ATOM 650 N N . VAL A 1 86 ? -31.75 18.562 -3.389 1 82.31 86 VAL A N 1
ATOM 651 C CA . VAL A 1 86 ? -30.297 18.734 -3.535 1 82.31 86 VAL A CA 1
ATOM 652 C C . VAL A 1 86 ? -29.953 20.219 -3.521 1 82.31 86 VAL A C 1
ATOM 654 O O . VAL A 1 86 ? -30.422 20.984 -4.371 1 82.31 86 VAL A O 1
ATOM 657 N N . ARG A 1 87 ? -29.438 20.812 -2.436 1 71.56 87 ARG A N 1
ATOM 658 C CA . ARG A 1 87 ? -28.938 22.188 -2.355 1 71.56 87 ARG A CA 1
ATOM 659 C C . ARG A 1 87 ? -27.422 22.234 -2.398 1 71.56 87 ARG A C 1
ATOM 661 O O . ARG A 1 87 ? -26.75 21.641 -1.548 1 71.56 87 ARG A O 1
ATOM 668 N N . ALA A 1 88 ? -26.828 22.641 -3.639 1 67.38 88 ALA A N 1
ATOM 669 C CA . ALA A 1 88 ? -25.375 22.797 -3.701 1 67.38 88 ALA A CA 1
ATOM 670 C C . ALA A 1 88 ? -24.922 23.984 -2.871 1 67.38 88 ALA A C 1
ATOM 672 O O . ALA A 1 88 ? -25.391 25.109 -3.076 1 67.38 88 ALA A O 1
ATOM 673 N N . GLY A 1 89 ? -24.797 23.906 -1.51 1 58.75 89 GLY A N 1
ATOM 674 C CA . GLY A 1 89 ? -24.25 25.031 -0.755 1 58.75 89 GLY A CA 1
ATOM 675 C C . GLY A 1 89 ? -22.797 24.844 -0.398 1 58.75 89 GLY A C 1
ATOM 676 O O . GLY A 1 89 ? -22.25 23.75 -0.483 1 58.75 89 GLY A O 1
ATOM 677 N N . GLY A 1 90 ? -22.156 26.047 -0.014 1 55.72 90 GLY A N 1
ATOM 678 C CA . GLY A 1 90 ? -20.891 26.188 0.697 1 55.72 90 GLY A CA 1
ATOM 679 C C . GLY A 1 90 ? -19.719 25.609 -0.068 1 55.72 90 GLY A C 1
ATOM 680 O O . GLY A 1 90 ? -18.828 24.984 0.521 1 55.72 90 GLY A O 1
ATOM 681 N N . GLY A 1 91 ? -19.734 25.594 -1.558 1 63.41 91 GLY A N 1
ATOM 682 C CA . GLY A 1 91 ? -18.562 25.172 -2.301 1 63.41 91 GLY A CA 1
ATOM 683 C C . GLY A 1 91 ? -18.656 23.75 -2.818 1 63.41 91 GLY A C 1
ATOM 684 O O . GLY A 1 91 ? -17.812 23.312 -3.596 1 63.41 91 GLY A O 1
ATOM 685 N N . GLU A 1 92 ? -19.641 23.016 -2.369 1 63.75 92 GLU A N 1
ATOM 686 C CA . GLU A 1 92 ? -19.812 21.656 -2.859 1 63.75 92 GLU A CA 1
ATOM 687 C C . GLU A 1 92 ? -20.516 21.641 -4.215 1 63.75 92 GLU A C 1
ATOM 689 O O . GLU A 1 92 ? -21.375 22.469 -4.48 1 63.75 92 GLU A O 1
ATOM 694 N N . SER A 1 93 ? -20.094 20.703 -5.039 1 72 93 SER A N 1
ATOM 695 C CA . SER A 1 93 ? -20.719 20.547 -6.344 1 72 93 SER A CA 1
ATOM 696 C C . SER A 1 93 ? -22.094 19.875 -6.223 1 72 93 SER A C 1
ATOM 698 O O . SER A 1 93 ? -22.375 19.203 -5.238 1 72 93 SER A O 1
ATOM 700 N N . VAL A 1 94 ? -22.969 20.219 -7.059 1 75.31 94 VAL A N 1
ATOM 701 C CA . VAL A 1 94 ? -24.312 19.641 -7.125 1 75.31 94 VAL A CA 1
ATOM 702 C C . VAL A 1 94 ? -24.219 18.109 -7.117 1 75.31 94 VAL A C 1
ATOM 704 O O . VAL A 1 94 ? -25.016 17.438 -6.469 1 75.31 94 VAL A O 1
ATOM 707 N N . GLU A 1 95 ? -23.234 17.609 -7.723 1 76.38 95 GLU A N 1
ATOM 708 C CA . GLU A 1 95 ? -23.031 16.156 -7.789 1 76.38 95 GLU A CA 1
ATOM 709 C C . GLU A 1 95 ? -22.688 15.586 -6.418 1 76.38 95 GLU A C 1
ATOM 711 O O . GLU A 1 95 ? -23.203 14.531 -6.031 1 76.38 95 GLU A O 1
ATOM 716 N N . ALA A 1 96 ? -21.828 16.297 -5.766 1 79.44 96 ALA A N 1
ATOM 717 C CA . ALA A 1 96 ? -21.453 15.852 -4.43 1 79.44 96 ALA A CA 1
ATOM 718 C C . ALA A 1 96 ? -22.641 15.891 -3.479 1 79.44 96 ALA A C 1
ATOM 720 O O . ALA A 1 96 ? -22.828 14.969 -2.678 1 79.44 96 ALA A O 1
ATOM 721 N N . ALA A 1 97 ? -23.375 16.953 -3.631 1 82.5 97 ALA A N 1
ATOM 722 C CA . ALA A 1 97 ? -24.562 17.078 -2.795 1 82.5 97 ALA A CA 1
ATOM 723 C C . ALA A 1 97 ? -25.594 15.992 -3.113 1 82.5 97 ALA A C 1
ATOM 725 O O . ALA A 1 97 ? -26.234 15.453 -2.209 1 82.5 97 ALA A O 1
ATOM 726 N N . ALA A 1 98 ? -25.781 15.703 -4.379 1 84.56 98 ALA A N 1
ATOM 727 C CA . ALA A 1 98 ? -26.703 14.648 -4.812 1 84.56 98 ALA A CA 1
ATOM 728 C C . ALA A 1 98 ? -26.266 13.289 -4.273 1 84.56 98 ALA A C 1
ATOM 730 O O . ALA A 1 98 ? -27.109 12.492 -3.846 1 84.56 98 ALA A O 1
ATOM 731 N N . ARG A 1 99 ? -25.016 13.086 -4.27 1 86.5 99 ARG A N 1
ATOM 732 C CA . ARG A 1 99 ? -24.469 11.836 -3.748 1 86.5 99 ARG A CA 1
ATOM 733 C C . ARG A 1 99 ? -24.75 11.703 -2.254 1 86.5 99 ARG A C 1
ATOM 735 O O . ARG A 1 99 ? -25.203 10.648 -1.794 1 86.5 99 ARG A O 1
ATOM 742 N N . GLU A 1 100 ? -24.469 12.727 -1.64 1 88.5 100 GLU A N 1
ATOM 743 C CA . GLU A 1 100 ? -24.688 12.695 -0.198 1 88.5 100 GLU A CA 1
ATOM 744 C C . GLU A 1 100 ? -26.156 12.469 0.124 1 88.5 100 GLU A C 1
ATOM 746 O O . GLU A 1 100 ? -26.5 11.734 1.057 1 88.5 100 GLU A O 1
ATOM 751 N N . ALA A 1 101 ? -27 13.078 -0.605 1 90.12 101 ALA A N 1
ATOM 752 C CA . ALA A 1 101 ? -28.422 12.898 -0.417 1 90.12 101 ALA A CA 1
ATOM 753 C C . ALA A 1 101 ? -28.828 11.445 -0.641 1 90.12 101 ALA A C 1
ATOM 755 O O . ALA A 1 101 ? -29.641 10.898 0.112 1 90.12 101 ALA A O 1
ATOM 756 N N . ARG A 1 102 ? -28.312 10.805 -1.665 1 93.62 102 ARG A N 1
ATOM 757 C CA . ARG A 1 102 ? -28.594 9.398 -1.929 1 93.62 102 ARG A CA 1
ATOM 758 C C . ARG A 1 102 ? -28.172 8.523 -0.746 1 93.62 102 ARG A C 1
ATOM 760 O O . ARG A 1 102 ? -28.922 7.645 -0.324 1 93.62 102 ARG A O 1
ATOM 767 N N . TYR A 1 103 ? -27.016 8.812 -0.257 1 94.44 103 TYR A N 1
ATOM 768 C CA . TYR A 1 103 ? -26.484 7.969 0.807 1 94.44 103 TYR A CA 1
ATOM 769 C C . TYR A 1 103 ? -27.281 8.156 2.098 1 94.44 103 TYR A C 1
ATOM 771 O O . TYR A 1 103 ? -27.422 7.219 2.885 1 94.44 103 TYR A O 1
ATOM 779 N N . GLN A 1 104 ? -27.797 9.336 2.256 1 94.25 104 GLN A N 1
ATOM 780 C CA . GLN A 1 104 ? -28.672 9.539 3.398 1 94.25 104 GLN A CA 1
ATOM 781 C C . GLN A 1 104 ? -29.922 8.672 3.291 1 94.25 104 GLN A C 1
ATOM 783 O O . GLN A 1 104 ? -30.391 8.109 4.285 1 94.25 104 GLN A O 1
ATOM 788 N N . VAL A 1 105 ? -30.422 8.586 2.121 1 96.12 105 VAL A N 1
ATOM 789 C CA . VAL A 1 105 ? -31.594 7.746 1.873 1 96.12 105 VAL A CA 1
ATOM 790 C C . VAL A 1 105 ? -31.234 6.285 2.143 1 96.12 105 VAL A C 1
ATOM 792 O O . VAL A 1 105 ? -32.031 5.559 2.76 1 96.12 105 VAL A O 1
ATOM 795 N N . TYR A 1 106 ? -30.078 5.852 1.704 1 96.81 106 TYR A N 1
ATOM 796 C CA . TYR A 1 106 ? -29.641 4.477 1.894 1 96.81 106 TYR A CA 1
ATOM 797 C C . TYR A 1 106 ? -29.5 4.145 3.375 1 96.81 106 TYR A C 1
ATOM 799 O O . TYR A 1 106 ? -29.844 3.037 3.805 1 96.81 106 TYR A O 1
ATOM 807 N N . ARG A 1 107 ? -29.016 5.078 4.129 1 96.12 107 ARG A N 1
ATOM 808 C CA . ARG A 1 107 ? -28.781 4.863 5.555 1 96.12 107 ARG A CA 1
ATOM 809 C C . ARG A 1 107 ? -30.109 4.668 6.293 1 96.12 107 ARG A C 1
ATOM 811 O O . ARG A 1 107 ? -30.141 4.027 7.348 1 96.12 107 ARG A O 1
ATOM 818 N N . ARG A 1 108 ? -31.188 5.129 5.742 1 94.69 108 ARG A N 1
ATOM 819 C CA . ARG A 1 108 ? -32.5 5.051 6.383 1 94.69 108 ARG A CA 1
ATOM 820 C C . ARG A 1 108 ? -33.25 3.812 5.922 1 94.69 108 ARG A C 1
ATOM 822 O O . ARG A 1 108 ? -34.406 3.598 6.32 1 94.69 108 ARG A O 1
ATOM 829 N N . SER A 1 109 ? -32.656 3.055 5.133 1 95.5 109 SER A N 1
ATOM 830 C CA . SER A 1 109 ? -33.312 1.849 4.633 1 95.5 109 SER A CA 1
ATOM 831 C C . SER A 1 109 ? -33.688 0.903 5.773 1 95.5 109 SER A C 1
ATOM 833 O O . SER A 1 109 ? -33 0.873 6.801 1 95.5 109 SER A O 1
ATOM 835 N N . ALA A 1 110 ? -34.719 0.136 5.625 1 93.88 110 ALA A N 1
ATOM 836 C CA . ALA A 1 110 ? -35.125 -0.884 6.594 1 93.88 110 ALA A CA 1
ATOM 837 C C . ALA A 1 110 ? -34.375 -2.191 6.344 1 93.88 110 ALA A C 1
ATOM 839 O O . ALA A 1 110 ? -34.375 -3.082 7.199 1 93.88 110 ALA A O 1
ATOM 840 N N . SER A 1 111 ? -33.719 -2.287 5.223 1 95.88 111 SER A N 1
ATOM 841 C CA . SER A 1 111 ? -33.031 -3.508 4.863 1 95.88 111 SER A CA 1
ATOM 842 C C . SER A 1 111 ? -31.625 -3.543 5.488 1 95.88 111 SER A C 1
ATOM 844 O O . SER A 1 111 ? -31.062 -2.498 5.82 1 95.88 111 SER A O 1
ATOM 846 N N . GLU A 1 112 ? -31.125 -4.688 5.578 1 95.62 112 GLU A N 1
ATOM 847 C CA . GLU A 1 112 ? -29.812 -4.898 6.18 1 95.62 112 GLU A CA 1
ATOM 848 C C . GLU A 1 112 ? -28.688 -4.641 5.168 1 95.62 112 GLU A C 1
ATOM 850 O O . GLU A 1 112 ? -27.578 -4.281 5.551 1 95.62 112 GLU A O 1
ATOM 855 N N . VAL A 1 113 ? -29.016 -4.871 3.924 1 96.69 113 VAL A N 1
ATOM 856 C CA . VAL A 1 113 ? -27.984 -4.746 2.887 1 96.69 113 VAL A CA 1
ATOM 857 C C . VAL A 1 113 ? -28.5 -3.848 1.763 1 96.69 113 VAL A C 1
ATOM 859 O O . VAL A 1 113 ? -29.578 -4.082 1.217 1 96.69 113 VAL A O 1
ATOM 862 N N . ILE A 1 114 ? -27.734 -2.822 1.467 1 97.69 114 ILE A N 1
ATOM 863 C CA . ILE A 1 114 ? -28.016 -1.979 0.308 1 97.69 114 ILE A CA 1
ATOM 864 C C . ILE A 1 114 ? -27.078 -2.348 -0.834 1 97.69 114 ILE A C 1
ATOM 866 O O . ILE A 1 114 ? -25.844 -2.293 -0.681 1 97.69 114 ILE A O 1
ATOM 870 N N . ALA A 1 115 ? -27.641 -2.723 -1.937 1 96.94 115 ALA A N 1
ATOM 871 C CA . ALA A 1 115 ? -26.844 -3.129 -3.092 1 96.94 115 ALA A CA 1
ATOM 872 C C . ALA A 1 115 ? -26.797 -2.027 -4.145 1 96.94 115 ALA A C 1
ATOM 874 O O . ALA A 1 115 ? -27.844 -1.485 -4.527 1 96.94 115 ALA A O 1
ATOM 875 N N . LEU A 1 116 ? -25.625 -1.669 -4.555 1 97.06 116 LEU A N 1
ATOM 876 C CA . LEU A 1 116 ? -25.438 -0.665 -5.598 1 97.06 116 LEU A CA 1
ATOM 877 C C . LEU A 1 116 ? -24.844 -1.29 -6.852 1 97.06 116 LEU A C 1
ATOM 879 O O . LEU A 1 116 ? -24.172 -2.33 -6.777 1 97.06 116 LEU A O 1
ATOM 883 N N . ALA A 1 117 ? -25 -0.625 -7.977 1 96.56 117 ALA A N 1
ATOM 884 C CA . ALA A 1 117 ? -24.703 -1.261 -9.258 1 96.56 117 ALA A CA 1
ATOM 885 C C . ALA A 1 117 ? -23.375 -0.761 -9.828 1 96.56 117 ALA A C 1
ATOM 887 O O . ALA A 1 117 ? -23.188 -0.729 -11.047 1 96.56 117 ALA A O 1
ATOM 888 N N . HIS A 1 118 ? -22.531 -0.329 -8.922 1 95.06 118 HIS A N 1
ATOM 889 C CA . HIS A 1 118 ? -21.203 0.026 -9.414 1 95.06 118 HIS A CA 1
ATOM 890 C C . HIS A 1 118 ? -20.5 -1.178 -10.039 1 95.06 118 HIS A C 1
ATOM 892 O O . HIS A 1 118 ? -20.625 -2.299 -9.539 1 95.06 118 HIS A O 1
ATOM 898 N N . HIS A 1 119 ? -19.828 -0.931 -11.117 1 94.44 119 HIS A N 1
ATOM 899 C CA . HIS A 1 119 ? -19.234 -2.01 -11.891 1 94.44 119 HIS A CA 1
ATOM 900 C C . HIS A 1 119 ? -17.734 -1.76 -12.117 1 94.44 119 HIS A C 1
ATOM 902 O O . HIS A 1 119 ? -17.156 -0.854 -11.508 1 94.44 119 HIS A O 1
ATOM 908 N N . GLN A 1 120 ? -17.125 -2.545 -12.938 1 93.31 120 GLN A N 1
ATOM 909 C CA . GLN A 1 120 ? -15.672 -2.549 -13.094 1 93.31 120 GLN A CA 1
ATOM 910 C C . GLN A 1 120 ? -15.18 -1.237 -13.703 1 93.31 120 GLN A C 1
ATOM 912 O O . GLN A 1 120 ? -14.094 -0.761 -13.367 1 93.31 120 GLN A O 1
ATOM 917 N N . ASP A 1 121 ? -15.977 -0.65 -14.609 1 92.75 121 ASP A N 1
ATOM 918 C CA . ASP A 1 121 ? -15.594 0.618 -15.227 1 92.75 121 ASP A CA 1
ATOM 919 C C . ASP A 1 121 ? -15.578 1.744 -14.195 1 92.75 121 ASP A C 1
ATOM 921 O O . ASP A 1 121 ? -14.719 2.625 -14.25 1 92.75 121 ASP A O 1
ATOM 925 N N . ASP A 1 122 ? -16.547 1.655 -13.266 1 92.31 122 ASP A N 1
ATOM 926 C CA . ASP A 1 122 ? -16.547 2.631 -12.18 1 92.31 122 ASP A CA 1
ATOM 927 C C . ASP A 1 122 ? -15.297 2.484 -11.312 1 92.31 122 ASP A C 1
ATOM 929 O O . ASP A 1 122 ? -14.727 3.48 -10.867 1 92.31 122 ASP A O 1
ATOM 933 N N . GLN A 1 123 ? -14.969 1.255 -11.102 1 94.31 123 GLN A N 1
ATOM 934 C CA . GLN A 1 123 ? -13.773 0.967 -10.312 1 94.31 123 GLN A CA 1
ATOM 935 C C . GLN A 1 123 ? -12.523 1.539 -10.969 1 94.31 123 GLN A C 1
ATOM 937 O O . GLN A 1 123 ? -11.68 2.146 -10.305 1 94.31 123 GLN A O 1
ATOM 942 N N . ALA A 1 124 ? -12.406 1.321 -12.25 1 94 124 ALA A N 1
ATOM 943 C CA . ALA A 1 124 ? -11.273 1.825 -13.023 1 94 124 ALA A CA 1
ATOM 944 C C . ALA A 1 124 ? -11.195 3.346 -12.953 1 94 124 ALA A C 1
ATOM 946 O O . ALA A 1 124 ? -10.109 3.908 -12.758 1 94 124 ALA A O 1
ATOM 947 N N . GLU A 1 125 ? -12.344 3.934 -13.078 1 93.38 125 GLU A N 1
ATOM 948 C CA . GLU A 1 125 ? -12.391 5.391 -12.977 1 93.38 125 GLU A CA 1
ATOM 949 C C . GLU A 1 125 ? -11.945 5.867 -11.602 1 93.38 125 GLU A C 1
ATOM 951 O O . GLU A 1 125 ? -11.156 6.805 -11.484 1 93.38 125 GLU A O 1
ATOM 956 N N . THR A 1 126 ? -12.461 5.199 -10.602 1 94.5 126 THR A N 1
ATOM 957 C CA . THR A 1 126 ? -12.234 5.625 -9.227 1 94.5 126 THR A CA 1
ATOM 958 C C . THR A 1 126 ? -10.75 5.5 -8.859 1 94.5 126 THR A C 1
ATOM 960 O O . THR A 1 126 ? -10.172 6.418 -8.281 1 94.5 126 THR A O 1
ATOM 963 N N . ILE A 1 127 ? -10.109 4.402 -9.172 1 95.69 127 ILE A N 1
ATOM 964 C CA . ILE A 1 127 ? -8.719 4.215 -8.789 1 95.69 127 ILE A CA 1
ATOM 965 C C . ILE A 1 127 ? -7.836 5.238 -9.508 1 95.69 127 ILE A C 1
ATOM 967 O O . ILE A 1 127 ? -6.895 5.773 -8.922 1 95.69 127 ILE A O 1
ATOM 971 N N . LEU A 1 128 ? -8.117 5.535 -10.789 1 94.69 128 LEU A N 1
ATOM 972 C CA . LEU A 1 128 ? -7.352 6.535 -11.531 1 94.69 128 LEU A CA 1
ATOM 973 C C . LEU A 1 128 ? -7.543 7.922 -10.922 1 94.69 128 LEU A C 1
ATOM 975 O O . LEU A 1 128 ? -6.582 8.68 -10.797 1 94.69 128 LEU A O 1
ATOM 979 N N . LEU A 1 129 ? -8.766 8.227 -10.586 1 93.12 129 LEU A N 1
ATOM 980 C CA . LEU A 1 129 ? -9.047 9.508 -9.961 1 93.12 129 LEU A CA 1
ATOM 981 C C . LEU A 1 129 ? -8.273 9.664 -8.656 1 93.12 129 LEU A C 1
ATOM 983 O O . LEU A 1 129 ? -7.688 10.719 -8.398 1 93.12 129 LEU A O 1
ATOM 987 N N . GLN A 1 130 ? -8.266 8.602 -7.855 1 95.06 130 GLN A N 1
ATOM 988 C CA . GLN A 1 130 ? -7.578 8.641 -6.57 1 95.06 130 GLN A CA 1
ATOM 989 C C . GLN A 1 130 ? -6.066 8.766 -6.754 1 95.06 130 GLN A C 1
ATOM 991 O O . GLN A 1 130 ? -5.398 9.453 -5.98 1 95.06 130 GLN A O 1
ATOM 996 N N . LEU A 1 131 ? -5.555 8.109 -7.742 1 95.19 131 LEU A N 1
ATOM 997 C CA . LEU A 1 131 ? -4.133 8.227 -8.039 1 95.19 131 LEU A CA 1
ATOM 998 C C . LEU A 1 131 ? -3.779 9.656 -8.43 1 95.19 131 LEU A C 1
ATOM 1000 O O . LEU A 1 131 ? -2.779 10.203 -7.965 1 95.19 131 LEU A O 1
ATOM 1004 N N . LEU A 1 132 ? -4.625 10.273 -9.25 1 93.06 132 LEU A N 1
ATOM 1005 C CA . LEU A 1 132 ? -4.383 11.617 -9.75 1 93.06 132 LEU A CA 1
ATOM 1006 C C . LEU A 1 132 ? -4.543 12.648 -8.641 1 93.06 132 LEU A C 1
ATOM 1008 O O . LEU A 1 132 ? -4.133 13.805 -8.789 1 93.06 132 LEU A O 1
ATOM 1012 N N . ARG A 1 133 ? -5.066 12.188 -7.527 1 91.31 133 ARG A N 1
ATOM 1013 C CA . ARG A 1 133 ? -5.164 13.039 -6.352 1 91.31 133 ARG A CA 1
ATOM 1014 C C . ARG A 1 133 ? -3.992 12.812 -5.402 1 91.31 133 ARG A C 1
ATOM 1016 O O . ARG A 1 133 ? -3.898 13.453 -4.355 1 91.31 133 ARG A O 1
ATOM 1023 N N . GLY A 1 134 ? -3.164 11.898 -5.766 1 92.44 134 GLY A N 1
ATOM 1024 C CA . GLY A 1 134 ? -1.992 11.617 -4.949 1 92.44 134 GLY A CA 1
ATOM 1025 C C . GLY A 1 134 ? -2.289 10.711 -3.773 1 92.44 134 GLY A C 1
ATOM 1026 O O . GLY A 1 134 ? -1.648 10.812 -2.725 1 92.44 134 GLY A O 1
ATOM 1027 N N . GLY A 1 135 ? -3.223 9.805 -3.924 1 92.19 135 GLY A N 1
ATOM 1028 C CA . GLY A 1 135 ? -3.684 8.953 -2.84 1 92.19 135 GLY A CA 1
ATOM 1029 C C . GLY A 1 135 ? -2.738 7.801 -2.541 1 92.19 135 GLY A C 1
ATOM 1030 O O . GLY A 1 135 ? -1.996 7.355 -3.418 1 92.19 135 GLY A O 1
ATOM 1031 N N . GLY A 1 136 ? -2.779 7.344 -1.312 1 94.75 136 GLY A N 1
ATOM 1032 C CA . GLY A 1 136 ? -2.027 6.176 -0.88 1 94.75 136 GLY A CA 1
ATOM 1033 C C . GLY A 1 136 ? -2.803 4.883 -1.025 1 94.75 136 GLY A C 1
ATOM 1034 O O . GLY A 1 136 ? -3.752 4.805 -1.807 1 94.75 136 GLY A O 1
ATOM 1035 N N . ALA A 1 137 ? -2.367 3.871 -0.299 1 96.88 137 ALA A N 1
ATOM 1036 C CA . ALA A 1 137 ? -2.93 2.529 -0.434 1 96.88 137 ALA A CA 1
ATOM 1037 C C . ALA A 1 137 ? -4.438 2.537 -0.192 1 96.88 137 ALA A C 1
ATOM 1039 O O . ALA A 1 137 ? -5.199 1.938 -0.955 1 96.88 137 ALA A O 1
ATOM 1040 N N . ARG A 1 138 ? -4.883 3.219 0.825 1 95.19 138 ARG A N 1
ATOM 1041 C CA . ARG A 1 138 ? -6.305 3.264 1.147 1 95.19 138 ARG A CA 1
ATOM 1042 C C . ARG A 1 138 ? -7.105 3.898 0.016 1 95.19 138 ARG A C 1
ATOM 1044 O O . ARG A 1 138 ? -8.148 3.379 -0.382 1 95.19 138 ARG A O 1
ATOM 1051 N N . ALA A 1 139 ? -6.637 5.039 -0.429 1 95.31 139 ALA A N 1
ATOM 1052 C CA . ALA A 1 139 ? -7.312 5.711 -1.533 1 95.31 139 ALA A CA 1
ATOM 1053 C C . ALA A 1 139 ? -7.34 4.832 -2.779 1 95.31 139 ALA A C 1
ATOM 1055 O O . ALA A 1 139 ? -8.367 4.723 -3.447 1 95.31 139 ALA A O 1
ATOM 1056 N N . LEU A 1 140 ? -6.27 4.137 -3.1 1 97.19 140 LEU A N 1
ATOM 1057 C CA . LEU A 1 140 ? -6.129 3.375 -4.336 1 97.19 140 LEU A CA 1
ATOM 1058 C C . LEU A 1 140 ? -6.836 2.029 -4.227 1 97.19 140 LEU A C 1
ATOM 1060 O O . LEU A 1 140 ? -6.98 1.317 -5.223 1 97.19 140 LEU A O 1
ATOM 1064 N N . ALA A 1 141 ? -7.266 1.704 -3.01 1 96.88 141 ALA A N 1
ATOM 1065 C CA . ALA A 1 141 ? -8.148 0.549 -2.859 1 96.88 141 ALA A CA 1
ATOM 1066 C C . ALA A 1 141 ? -9.492 0.79 -3.547 1 96.88 141 ALA A C 1
ATOM 1068 O O . ALA A 1 141 ? -10.258 -0.149 -3.77 1 96.88 141 ALA A O 1
ATOM 1069 N N . ALA A 1 142 ? -9.742 2.035 -3.873 1 95.94 142 ALA A N 1
ATOM 1070 C CA . ALA A 1 142 ? -10.953 2.453 -4.574 1 95.94 142 ALA A CA 1
ATOM 1071 C C . ALA A 1 142 ? -12.203 1.994 -3.832 1 95.94 142 ALA A C 1
ATOM 1073 O O . ALA A 1 142 ? -12.344 2.234 -2.631 1 95.94 142 ALA A O 1
ATOM 1074 N N . MET A 1 143 ? -13.18 1.44 -4.48 1 95.38 143 MET A N 1
ATOM 1075 C CA . MET A 1 143 ? -14.445 1.103 -3.83 1 95.38 143 MET A CA 1
ATOM 1076 C C . MET A 1 143 ? -14.422 -0.33 -3.307 1 95.38 143 MET A C 1
ATOM 1078 O O . MET A 1 143 ? -14.094 -1.26 -4.047 1 95.38 143 MET A O 1
ATOM 1082 N N . PRO A 1 144 ? -14.719 -0.474 -2.07 1 94.19 144 PRO A N 1
ATOM 1083 C CA . PRO A 1 144 ? -14.852 -1.846 -1.573 1 94.19 144 PRO A CA 1
ATOM 1084 C C . PRO A 1 144 ? -16.109 -2.539 -2.082 1 94.19 144 PRO A C 1
ATOM 1086 O O . PRO A 1 144 ? -17.141 -1.886 -2.289 1 94.19 144 PRO A O 1
ATOM 1089 N N . ALA A 1 145 ? -15.969 -3.852 -2.27 1 92 145 ALA A N 1
ATOM 1090 C CA . ALA A 1 145 ? -17.141 -4.625 -2.68 1 92 145 ALA A CA 1
ATOM 1091 C C . ALA A 1 145 ? -18.203 -4.633 -1.587 1 92 145 ALA A C 1
ATOM 1093 O O . ALA A 1 145 ? -19.406 -4.688 -1.877 1 92 145 ALA A O 1
ATOM 1094 N N . LEU A 1 146 ? -17.75 -4.645 -0.342 1 93.62 146 LEU A N 1
ATOM 1095 C CA . LEU A 1 146 ? -18.625 -4.676 0.83 1 93.62 146 LEU A CA 1
ATOM 1096 C C . LEU A 1 146 ? -18.062 -3.799 1.945 1 93.62 146 LEU A C 1
ATOM 1098 O O . LEU A 1 146 ? -16.859 -3.846 2.234 1 93.62 146 LEU A O 1
ATOM 1102 N N . ARG A 1 147 ? -18.938 -2.934 2.502 1 93.5 147 ARG A N 1
ATOM 1103 C CA . ARG A 1 147 ? -18.516 -2.113 3.631 1 93.5 147 ARG A CA 1
ATOM 1104 C C . ARG A 1 147 ? -19.703 -1.751 4.52 1 93.5 147 ARG A C 1
ATOM 1106 O O . ARG A 1 147 ? -20.859 -1.864 4.102 1 93.5 147 ARG A O 1
ATOM 1113 N N . GLU A 1 148 ? -19.422 -1.34 5.703 1 94.25 148 GLU A N 1
ATOM 1114 C CA . GLU A 1 148 ? -20.469 -0.853 6.598 1 94.25 148 GLU A CA 1
ATOM 1115 C C . GLU A 1 148 ? -20.953 0.531 6.176 1 94.25 148 GLU A C 1
ATOM 1117 O O . GLU A 1 148 ? -20.141 1.431 5.93 1 94.25 148 GLU A O 1
ATOM 1122 N N . LEU A 1 149 ? -22.172 0.681 5.977 1 94.94 149 LEU A N 1
ATOM 1123 C CA . LEU A 1 149 ? -22.797 1.954 5.637 1 94.94 149 LEU A CA 1
ATOM 1124 C C . LEU A 1 149 ? -23.234 2.699 6.891 1 94.94 149 LEU A C 1
ATOM 1126 O O . LEU A 1 149 ? -23.062 3.918 6.988 1 94.94 149 LEU A O 1
ATOM 1130 N N . ALA A 1 150 ? -23.766 1.936 7.82 1 93.31 150 ALA A N 1
ATOM 1131 C CA . ALA A 1 150 ? -24.266 2.348 9.125 1 93.31 150 ALA A CA 1
ATOM 1132 C C . ALA A 1 150 ? -24.359 1.16 10.078 1 93.31 150 ALA A C 1
ATOM 1134 O O . ALA A 1 150 ? -24.188 0.011 9.664 1 93.31 150 ALA A O 1
ATOM 1135 N N . PRO A 1 151 ? -24.484 1.467 11.359 1 91.75 151 PRO A N 1
ATOM 1136 C CA . PRO A 1 151 ? -24.578 0.33 12.281 1 91.75 151 PRO A CA 1
ATOM 1137 C C . PRO A 1 151 ? -25.641 -0.687 11.859 1 91.75 151 PRO A C 1
ATOM 1139 O O . PRO A 1 151 ? -26.812 -0.338 11.719 1 91.75 151 PRO A O 1
ATOM 1142 N N . GLY A 1 152 ? -25.172 -1.85 11.609 1 89.31 152 GLY A N 1
ATOM 1143 C CA . GLY A 1 152 ? -26.078 -2.938 11.258 1 89.31 152 GLY A CA 1
ATOM 1144 C C . GLY A 1 152 ? -26.484 -2.928 9.797 1 89.31 152 GLY A C 1
ATOM 1145 O O . GLY A 1 152 ? -27.391 -3.656 9.398 1 89.31 152 GLY A O 1
ATOM 1146 N N . LYS A 1 153 ? -25.938 -2.076 9.078 1 94.94 153 LYS A N 1
ATOM 1147 C CA . LYS A 1 153 ? -26.297 -1.957 7.668 1 94.94 153 LYS A CA 1
ATOM 1148 C C . LYS A 1 153 ? -25.062 -2.043 6.777 1 94.94 153 LYS A C 1
ATOM 1150 O O . LYS A 1 153 ? -24.062 -1.354 7.02 1 94.94 153 LYS A O 1
ATOM 1155 N N . LEU A 1 154 ? -25.188 -2.848 5.68 1 96.5 154 LEU A N 1
ATOM 1156 C CA . LEU A 1 154 ? -24.047 -3.059 4.793 1 96.5 154 LEU A CA 1
ATOM 1157 C C . LEU A 1 154 ? -24.328 -2.471 3.412 1 96.5 154 LEU A C 1
ATOM 1159 O O . LEU A 1 154 ? -25.469 -2.441 2.961 1 96.5 154 LEU A O 1
ATOM 1163 N N . LEU A 1 155 ? -23.297 -1.942 2.85 1 97.12 155 LEU A N 1
ATOM 1164 C CA . LEU A 1 155 ? -23.312 -1.521 1.452 1 97.12 155 LEU A CA 1
ATOM 1165 C C . LEU A 1 155 ? -22.562 -2.525 0.578 1 97.12 155 LEU A C 1
ATOM 1167 O O . LEU A 1 155 ? -21.391 -2.824 0.826 1 97.12 155 LEU A O 1
ATOM 1171 N N . TRP A 1 156 ? -23.266 -3.055 -0.428 1 96.25 156 TRP A N 1
ATOM 1172 C CA . TRP A 1 156 ? -22.75 -4.148 -1.245 1 96.25 156 TRP A CA 1
ATOM 1173 C C . TRP A 1 156 ? -22.688 -3.748 -2.717 1 96.25 156 TRP A C 1
ATOM 1175 O O . TRP A 1 156 ? -23.656 -3.195 -3.25 1 96.25 156 TRP A O 1
ATOM 1185 N N . ARG A 1 157 ? -21.531 -3.941 -3.352 1 95.38 157 ARG A N 1
ATOM 1186 C CA . ARG A 1 157 ? -21.344 -3.688 -4.773 1 95.38 157 ARG A CA 1
ATOM 1187 C C . ARG A 1 157 ? -21.016 -4.973 -5.523 1 95.38 157 ARG A C 1
ATOM 1189 O O . ARG A 1 157 ? -19.859 -5.18 -5.918 1 95.38 157 ARG A O 1
ATOM 1196 N N . PRO A 1 158 ? -21.984 -5.746 -5.855 1 93.62 158 PRO A N 1
ATOM 1197 C CA . PRO A 1 158 ? -21.75 -7.086 -6.395 1 93.62 158 PRO A CA 1
ATOM 1198 C C . PRO A 1 158 ? -21.188 -7.059 -7.816 1 93.62 158 PRO A C 1
ATOM 1200 O O . PRO A 1 158 ? -20.609 -8.047 -8.281 1 93.62 158 PRO A O 1
ATOM 1203 N N . LEU A 1 159 ? -21.297 -5.922 -8.539 1 93.75 159 LEU A N 1
ATOM 1204 C CA . LEU A 1 159 ? -20.953 -5.883 -9.953 1 93.75 159 LEU A CA 1
ATOM 1205 C C . LEU A 1 159 ? -19.562 -5.281 -10.156 1 93.75 159 LEU A C 1
ATOM 1207 O O . LEU A 1 159 ? -19.141 -5.051 -11.289 1 93.75 159 LEU A O 1
ATOM 1211 N N . LEU A 1 160 ? -18.859 -5.082 -9.125 1 91.25 160 LEU A N 1
ATOM 1212 C CA . LEU A 1 160 ? -17.641 -4.297 -9.148 1 91.25 160 LEU A CA 1
ATOM 1213 C C . LEU A 1 160 ? -16.594 -4.945 -10.047 1 91.25 160 LEU A C 1
ATOM 1215 O O . LEU A 1 160 ? -15.688 -4.266 -10.555 1 91.25 160 LEU A O 1
ATOM 1219 N N . GLU A 1 161 ? -16.672 -6.273 -10.32 1 87.31 161 GLU A N 1
ATOM 1220 C CA . GLU A 1 161 ? -15.68 -6.977 -11.125 1 87.31 161 GLU A CA 1
ATOM 1221 C C . GLU A 1 161 ? -16.219 -7.289 -12.516 1 87.31 161 GLU A C 1
ATOM 1223 O O . GLU A 1 161 ? -15.562 -7.984 -13.297 1 87.31 161 GLU A O 1
ATOM 1228 N N . ILE A 1 162 ? -17.375 -6.797 -12.828 1 90.75 162 ILE A N 1
ATOM 1229 C CA . ILE A 1 162 ? -18.016 -7.082 -14.109 1 90.75 162 ILE A CA 1
ATOM 1230 C C . ILE A 1 162 ? -17.922 -5.859 -15.016 1 90.75 162 ILE A C 1
ATOM 1232 O O . ILE A 1 162 ? -18.375 -4.77 -14.648 1 90.75 162 ILE A O 1
ATOM 1236 N N . PRO A 1 163 ? -17.344 -6.02 -16.188 1 91.38 163 PRO A N 1
ATOM 1237 C CA . PRO A 1 163 ? -17.312 -4.883 -17.109 1 91.38 163 PRO A CA 1
ATOM 1238 C C . PRO A 1 163 ? -18.703 -4.434 -17.562 1 91.38 163 PRO A C 1
ATOM 1240 O O . PRO A 1 163 ? -19.594 -5.262 -17.719 1 91.38 163 PRO A O 1
ATOM 1243 N N . ARG A 1 164 ? -18.875 -3.209 -17.812 1 91.06 164 ARG A N 1
ATOM 1244 C CA . ARG A 1 164 ? -20.156 -2.643 -18.219 1 91.06 164 ARG A CA 1
ATOM 1245 C C . ARG A 1 164 ? -20.672 -3.305 -19.484 1 91.06 164 ARG A C 1
ATOM 1247 O O . ARG A 1 164 ? -21.875 -3.484 -19.656 1 91.06 164 ARG A O 1
ATOM 1254 N N . GLU A 1 165 ? -19.797 -3.613 -20.406 1 91.19 165 GLU A N 1
ATOM 1255 C CA . GLU A 1 165 ? -20.172 -4.254 -21.656 1 91.19 165 GLU A CA 1
ATOM 1256 C C . GLU A 1 165 ? -20.938 -5.555 -21.422 1 91.19 165 GLU A C 1
ATOM 1258 O O . GLU A 1 165 ? -21.875 -5.879 -22.156 1 91.19 165 GLU A O 1
ATOM 1263 N N . ARG A 1 166 ? -20.531 -6.273 -20.453 1 92.38 166 ARG A N 1
ATOM 1264 C CA . ARG A 1 166 ? -21.219 -7.523 -20.109 1 92.38 166 ARG A CA 1
ATOM 1265 C C . ARG A 1 166 ? -22.594 -7.254 -19.531 1 92.38 166 ARG A C 1
ATOM 1267 O O . ARG A 1 166 ? -23.547 -8.016 -19.766 1 92.38 166 ARG A O 1
ATOM 1274 N N . LEU A 1 167 ? -22.719 -6.219 -18.75 1 93.69 167 LEU A N 1
ATOM 1275 C CA . LEU A 1 167 ? -24.016 -5.832 -18.188 1 93.69 167 LEU A CA 1
ATOM 1276 C C . LEU A 1 167 ? -24.969 -5.398 -19.297 1 93.69 167 LEU A C 1
ATOM 1278 O O . LEU A 1 167 ? -26.156 -5.758 -19.266 1 93.69 167 LEU A O 1
ATOM 1282 N N . GLU A 1 168 ? -24.453 -4.66 -20.234 1 93.5 168 GLU A N 1
ATOM 1283 C CA . GLU A 1 168 ? -25.266 -4.223 -21.359 1 93.5 168 GLU A CA 1
ATOM 1284 C C . GLU A 1 168 ? -25.766 -5.414 -22.188 1 93.5 168 GLU A C 1
ATOM 1286 O O . GLU A 1 168 ? -26.938 -5.469 -22.562 1 93.5 168 GLU A O 1
ATOM 1291 N N . ALA A 1 169 ? -24.891 -6.32 -22.453 1 94 169 ALA A N 1
ATOM 1292 C CA . ALA A 1 169 ? -25.266 -7.527 -23.188 1 94 169 ALA A CA 1
ATOM 1293 C C . ALA A 1 169 ? -26.328 -8.312 -22.438 1 94 169 ALA A C 1
ATOM 1295 O O . ALA A 1 169 ? -27.266 -8.844 -23.062 1 94 169 ALA A O 1
ATOM 1296 N N . TYR A 1 170 ? -26.203 -8.352 -21.219 1 93.06 170 TYR A N 1
ATOM 1297 C CA . TYR A 1 170 ? -27.141 -9.07 -20.375 1 93.06 170 TYR A CA 1
ATOM 1298 C C . TYR A 1 170 ? -28.531 -8.438 -20.438 1 93.06 170 TYR A C 1
ATOM 1300 O O . TYR A 1 170 ? -29.531 -9.125 -20.641 1 93.06 170 TYR A O 1
ATOM 1308 N N . VAL A 1 171 ? -28.594 -7.137 -20.25 1 93.06 171 VAL A N 1
ATOM 1309 C CA . VAL A 1 171 ? -29.859 -6.406 -20.219 1 93.06 171 VAL A CA 1
ATOM 1310 C C . VAL A 1 171 ? -30.531 -6.492 -21.594 1 93.06 171 VAL A C 1
ATOM 1312 O O . VAL A 1 171 ? -31.734 -6.688 -21.688 1 93.06 171 VAL A O 1
ATOM 1315 N N . LYS A 1 172 ? -29.766 -6.387 -22.641 1 93.12 172 LYS A N 1
ATOM 1316 C CA . LYS A 1 172 ? -30.297 -6.477 -24 1 93.12 172 LYS A CA 1
ATOM 1317 C C . LYS A 1 172 ? -30.844 -7.871 -24.281 1 93.12 172 LYS A C 1
ATOM 1319 O O . LYS A 1 172 ? -31.906 -8.008 -24.891 1 93.12 172 LYS A O 1
ATOM 1324 N N . ALA A 1 173 ? -30.188 -8.836 -23.875 1 93.56 173 ALA A N 1
ATOM 1325 C CA . ALA A 1 173 ? -30.609 -10.219 -24.078 1 93.56 173 ALA A CA 1
ATOM 1326 C C . ALA A 1 173 ? -31.938 -10.492 -23.375 1 93.56 173 ALA A C 1
ATOM 1328 O O . ALA A 1 173 ? -32.75 -11.297 -23.859 1 93.56 173 ALA A O 1
ATOM 1329 N N . ARG A 1 174 ? -32.188 -9.836 -22.312 1 91.69 174 ARG A N 1
ATOM 1330 C CA . ARG A 1 174 ? -33.406 -10.047 -21.531 1 91.69 174 ARG A CA 1
ATOM 1331 C C . ARG A 1 174 ? -34.531 -9.117 -21.984 1 91.69 174 ARG A C 1
ATOM 1333 O O . ARG A 1 174 ? -35.688 -9.234 -21.547 1 91.69 174 ARG A O 1
ATOM 1340 N N . GLY A 1 175 ? -34.188 -8.078 -22.719 1 90.12 175 GLY A N 1
ATOM 1341 C CA . GLY A 1 175 ? -35.188 -7.188 -23.312 1 90.12 175 GLY A CA 1
ATOM 1342 C C . GLY A 1 175 ? -35.656 -6.109 -22.359 1 90.12 175 GLY A C 1
ATOM 1343 O O . GLY A 1 175 ? -36.812 -5.633 -22.469 1 90.12 175 GLY A O 1
ATOM 1344 N N . PHE A 1 176 ? -34.906 -5.801 -21.391 1 89.25 176 PHE A N 1
ATOM 1345 C CA . PHE A 1 176 ? -35.312 -4.758 -20.453 1 89.25 176 PHE A CA 1
ATOM 1346 C C . PHE A 1 176 ? -35.094 -3.375 -21.062 1 89.25 176 PHE A C 1
ATOM 1348 O O . PHE A 1 176 ? -34.125 -3.152 -21.781 1 89.25 176 PHE A O 1
ATOM 1355 N N . ALA A 1 177 ? -35.969 -2.418 -20.75 1 86.19 177 ALA A N 1
ATOM 1356 C CA . ALA A 1 177 ? -35.781 -1.008 -21.078 1 86.19 177 ALA A CA 1
ATOM 1357 C C . ALA A 1 177 ? -35.125 -0.268 -19.922 1 86.19 177 ALA A C 1
ATOM 1359 O O . ALA A 1 177 ? -35.25 -0.667 -18.766 1 86.19 177 ALA A O 1
ATOM 1360 N N . TRP A 1 178 ? -34.344 0.715 -20.297 1 86.06 178 TRP A N 1
ATOM 1361 C CA . TRP A 1 178 ? -33.719 1.519 -19.25 1 86.06 178 TRP A CA 1
ATOM 1362 C C . TRP A 1 178 ? -33.688 2.992 -19.641 1 86.06 178 TRP A C 1
ATOM 1364 O O . TRP A 1 178 ? -33.969 3.344 -20.781 1 86.06 178 TRP A O 1
ATOM 1374 N N . VAL A 1 179 ? -33.531 3.805 -18.641 1 79.75 179 VAL A N 1
ATOM 1375 C CA . VAL A 1 179 ? -33.531 5.25 -18.859 1 79.75 179 VAL A CA 1
ATOM 1376 C C . VAL A 1 179 ? -32.094 5.727 -19.125 1 79.75 179 VAL A C 1
ATOM 1378 O O . VAL A 1 179 ? -31.156 5.262 -18.5 1 79.75 179 VAL A O 1
ATOM 1381 N N . ASP A 1 180 ? -31.906 6.426 -20.172 1 71.88 180 ASP A N 1
ATOM 1382 C CA . ASP A 1 180 ? -30.609 7.047 -20.438 1 71.88 180 ASP A CA 1
ATOM 1383 C C . ASP A 1 180 ? -30.484 8.398 -19.719 1 71.88 180 ASP A C 1
ATOM 1385 O O . ASP A 1 180 ? -31.25 9.32 -20.016 1 71.88 180 ASP A O 1
ATOM 1389 N N . ASP A 1 181 ? -29.984 8.344 -18.562 1 58.12 181 ASP A N 1
ATOM 1390 C CA . ASP A 1 181 ? -29.828 9.57 -17.781 1 58.12 181 ASP A CA 1
ATOM 1391 C C . ASP A 1 181 ? -28.812 10.508 -18.438 1 58.12 181 ASP A C 1
ATOM 1393 O O . ASP A 1 181 ? -27.656 10.148 -18.609 1 58.12 181 ASP A O 1
ATOM 1397 N N . GLU A 1 182 ? -29.312 11.594 -19.094 1 53.44 182 GLU A N 1
ATOM 1398 C CA . GLU A 1 182 ? -28.5 12.641 -19.703 1 53.44 182 GLU A CA 1
ATOM 1399 C C . GLU A 1 182 ? -27.531 13.242 -18.703 1 53.44 182 GLU A C 1
ATOM 1401 O O . GLU A 1 182 ? -26.578 13.93 -19.078 1 53.44 182 GLU A O 1
ATOM 1406 N N . SER A 1 183 ? -27.797 13.18 -17.469 1 50.28 183 SER A N 1
ATOM 1407 C CA . SER A 1 183 ? -26.984 13.891 -16.484 1 50.28 183 SER A CA 1
ATOM 1408 C C . SER A 1 183 ? -25.594 13.273 -16.359 1 50.28 183 SER A C 1
ATOM 1410 O O . SER A 1 183 ? -24.703 13.836 -15.719 1 50.28 183 SER A O 1
ATOM 1412 N N . ASN A 1 184 ? -25.547 12.078 -16.906 1 49.59 184 ASN A N 1
ATOM 1413 C CA . ASN A 1 184 ? -24.266 11.398 -16.797 1 49.59 184 ASN A CA 1
ATOM 1414 C C . ASN A 1 184 ? -23.125 12.219 -17.391 1 49.59 184 ASN A C 1
ATOM 1416 O O . ASN A 1 184 ? -21.953 11.93 -17.172 1 49.59 184 ASN A O 1
ATOM 1420 N N . LEU A 1 185 ? -23.516 13.148 -18.203 1 43.12 185 LEU A N 1
ATOM 1421 C CA . LEU A 1 185 ? -22.516 13.898 -18.953 1 43.12 185 LEU A CA 1
ATOM 1422 C C . LEU A 1 185 ? -21.859 14.961 -18.062 1 43.12 185 LEU A C 1
ATOM 1424 O O . LEU A 1 185 ? -20.859 15.562 -18.453 1 43.12 185 LEU A O 1
ATOM 1428 N N . ASP A 1 186 ? -22.562 15.508 -17.203 1 44.31 186 ASP A N 1
ATOM 1429 C CA . ASP A 1 186 ? -21.969 16.672 -16.562 1 44.31 186 ASP A CA 1
ATOM 1430 C C . ASP A 1 186 ? -21.016 16.266 -15.43 1 44.31 186 ASP A C 1
ATOM 1432 O O . ASP A 1 186 ? -21.094 16.828 -14.328 1 44.31 186 ASP A O 1
ATOM 1436 N N . THR A 1 187 ? -20.609 15.102 -15.375 1 50.78 187 THR A N 1
ATOM 1437 C CA . THR A 1 187 ? -19.828 14.711 -14.203 1 50.78 187 THR A CA 1
ATOM 1438 C C . THR A 1 187 ? -18.641 15.641 -14 1 50.78 187 THR A C 1
ATOM 1440 O O . THR A 1 187 ? -18.234 16.344 -14.93 1 50.78 187 THR A O 1
ATOM 1443 N N . ARG A 1 188 ? -18.031 15.641 -12.812 1 59.19 188 ARG A N 1
ATOM 1444 C CA . ARG A 1 188 ? -16.859 16.375 -12.352 1 59.19 188 ARG A CA 1
ATOM 1445 C C . ARG A 1 188 ? -15.789 16.438 -13.438 1 59.19 188 ARG A C 1
ATOM 1447 O O . ARG A 1 188 ? -15.625 15.484 -14.203 1 59.19 188 ARG A O 1
ATOM 1454 N N . TYR A 1 189 ? -15.32 17.562 -13.523 1 69.94 189 TYR A N 1
ATOM 1455 C CA . TYR A 1 189 ? -14.312 17.859 -14.531 1 69.94 189 TYR A CA 1
ATOM 1456 C C . TYR A 1 189 ? -13.312 16.719 -14.656 1 69.94 189 TYR A C 1
ATOM 1458 O O . TYR A 1 189 ? -13.07 16.203 -15.75 1 69.94 189 TYR A O 1
ATOM 1466 N N . ARG A 1 190 ? -13.07 16.062 -13.578 1 80 190 ARG A N 1
ATOM 1467 C CA . ARG A 1 190 ? -12.016 15.055 -13.633 1 80 190 ARG A CA 1
ATOM 1468 C C . ARG A 1 190 ? -12.562 13.719 -14.109 1 80 190 ARG A C 1
ATOM 1470 O O . ARG A 1 190 ? -11.906 13 -14.867 1 80 190 ARG A O 1
ATOM 1477 N N . ARG A 1 191 ? -13.766 13.406 -13.711 1 80.81 191 ARG A N 1
ATOM 1478 C CA . ARG A 1 191 ? -14.352 12.141 -14.133 1 80.81 191 ARG A CA 1
ATOM 1479 C C . ARG A 1 191 ? -14.688 12.164 -15.617 1 80.81 191 ARG A C 1
ATOM 1481 O O . ARG A 1 191 ? -14.516 11.164 -16.312 1 80.81 191 ARG A O 1
ATOM 1488 N N . ASN A 1 192 ? -15.109 13.305 -16.047 1 81.75 192 ASN A N 1
ATOM 1489 C CA . ASN A 1 192 ? -15.406 13.461 -17.469 1 81.75 192 ASN A CA 1
ATOM 1490 C C . ASN A 1 192 ? -14.148 13.352 -18.312 1 81.75 192 ASN A C 1
ATOM 1492 O O . ASN A 1 192 ? -14.172 12.75 -19.391 1 81.75 192 ASN A O 1
ATOM 1496 N N . LEU A 1 193 ? -13.141 13.961 -17.781 1 86.12 193 LEU A N 1
ATOM 1497 C CA . LEU A 1 193 ? -11.852 13.852 -18.453 1 86.12 193 LEU A CA 1
ATOM 1498 C C . LEU A 1 193 ? -11.438 12.398 -18.625 1 86.12 193 LEU A C 1
ATOM 1500 O O . LEU A 1 193 ? -11.039 11.977 -19.719 1 86.12 193 LEU A O 1
ATOM 1504 N N . LEU A 1 194 ? -11.602 11.633 -17.594 1 89.06 194 LEU A N 1
ATOM 1505 C CA . LEU A 1 194 ? -11.227 10.219 -17.641 1 89.06 194 LEU A CA 1
ATOM 1506 C C . LEU A 1 194 ? -12.133 9.453 -18.594 1 89.06 194 LEU A C 1
ATOM 1508 O O . LEU A 1 194 ? -11.648 8.742 -19.484 1 89.06 194 LEU A O 1
ATOM 1512 N N . ARG A 1 195 ? -13.406 9.672 -18.516 1 85 195 ARG A N 1
ATOM 1513 C CA . ARG A 1 195 ? -14.391 8.867 -19.234 1 85 195 ARG A CA 1
ATOM 1514 C C . ARG A 1 195 ? -14.344 9.164 -20.734 1 85 195 ARG A C 1
ATOM 1516 O O . ARG A 1 195 ? -14.469 8.25 -21.562 1 85 195 ARG A O 1
ATOM 1523 N N . HIS A 1 196 ? -14.07 10.398 -21.062 1 85.81 196 HIS A N 1
ATOM 1524 C CA . HIS A 1 196 ? -14.25 10.781 -22.469 1 85.81 196 HIS A CA 1
ATOM 1525 C C . HIS A 1 196 ? -12.898 10.945 -23.156 1 85.81 196 HIS A C 1
ATOM 1527 O O . HIS A 1 196 ? -12.797 10.719 -24.375 1 85.81 196 HIS A O 1
ATOM 1533 N N . ASP A 1 197 ? -11.922 11.281 -22.406 1 87.62 197 ASP A N 1
ATOM 1534 C CA . ASP A 1 197 ? -10.672 11.664 -23.062 1 87.62 197 ASP A CA 1
ATOM 1535 C C . ASP A 1 197 ? -9.586 10.617 -22.812 1 87.62 197 ASP A C 1
ATOM 1537 O O . ASP A 1 197 ? -8.703 10.43 -23.656 1 87.62 197 ASP A O 1
ATOM 1541 N N . ILE A 1 198 ? -9.617 9.969 -21.719 1 90.88 198 ILE A N 1
ATOM 1542 C CA . ILE A 1 198 ? -8.469 9.148 -21.359 1 90.88 198 ILE A CA 1
ATOM 1543 C C . ILE A 1 198 ? -8.812 7.668 -21.531 1 90.88 198 ILE A C 1
ATOM 1545 O O . ILE A 1 198 ? -8.133 6.957 -22.281 1 90.88 198 ILE A O 1
ATOM 1549 N N . LEU A 1 199 ? -9.883 7.199 -21 1 90.81 199 LEU A N 1
ATOM 1550 C CA . LEU A 1 199 ? -10.195 5.777 -20.922 1 90.81 199 LEU A CA 1
ATOM 1551 C C . LEU A 1 199 ? -10.43 5.199 -22.312 1 90.81 199 LEU A C 1
ATOM 1553 O O . LEU A 1 199 ? -9.992 4.086 -22.609 1 90.81 199 LEU A O 1
ATOM 1557 N N . PRO A 1 200 ? -11.117 5.996 -23.188 1 88.81 200 PRO A N 1
ATOM 1558 C CA . PRO A 1 200 ? -11.266 5.453 -24.547 1 88.81 200 PRO A CA 1
ATOM 1559 C C . PRO A 1 200 ? -9.93 5.219 -25.234 1 88.81 200 PRO A C 1
ATOM 1561 O O . PRO A 1 200 ? -9.781 4.25 -25.984 1 88.81 200 PRO A O 1
ATOM 1564 N N . ARG A 1 201 ? -8.969 6.039 -25 1 88.88 201 ARG A N 1
ATOM 1565 C CA . ARG A 1 201 ? -7.637 5.879 -25.562 1 88.88 201 ARG A CA 1
ATOM 1566 C C . ARG A 1 201 ? -6.918 4.688 -24.953 1 88.88 201 ARG A C 1
ATOM 1568 O O . ARG A 1 201 ? -6.215 3.949 -25.641 1 88.88 201 ARG A O 1
ATOM 1575 N N . LEU A 1 202 ? -7.102 4.5 -23.688 1 89.88 202 LEU A N 1
ATOM 1576 C CA . LEU A 1 202 ? -6.523 3.344 -23 1 89.88 202 LEU A CA 1
ATOM 1577 C C . LEU A 1 202 ? -7.125 2.045 -23.531 1 89.88 202 LEU A C 1
ATOM 1579 O O . LEU A 1 202 ? -6.41 1.066 -23.75 1 89.88 202 LEU A O 1
ATOM 1583 N N . GLU A 1 203 ? -8.406 2.057 -23.719 1 89.5 203 GLU A N 1
ATOM 1584 C CA . GLU A 1 203 ? -9.109 0.859 -24.172 1 89.5 203 GLU A CA 1
ATOM 1585 C C . GLU A 1 203 ? -8.57 0.387 -25.531 1 89.5 203 GLU A C 1
ATOM 1587 O O . GLU A 1 203 ? -8.422 -0.815 -25.75 1 89.5 203 GLU A O 1
ATOM 1592 N N . ARG A 1 204 ? -8.289 1.294 -26.391 1 87.62 204 ARG A N 1
ATOM 1593 C CA . ARG A 1 204 ? -7.789 0.973 -27.719 1 87.62 204 ARG A CA 1
ATOM 1594 C C . ARG A 1 204 ? -6.391 0.368 -27.656 1 87.62 204 ARG A C 1
ATOM 1596 O O . ARG A 1 204 ? -6.082 -0.583 -28.375 1 87.62 204 ARG A O 1
ATOM 1603 N N . ALA A 1 205 ? -5.648 0.832 -26.734 1 87.31 205 ALA A N 1
ATOM 1604 C CA . ALA A 1 205 ? -4.242 0.444 -26.672 1 87.31 205 ALA A CA 1
ATOM 1605 C C . ALA A 1 205 ? -4.043 -0.725 -25.719 1 87.31 205 ALA A C 1
ATOM 1607 O O . ALA A 1 205 ? -3.154 -1.558 -25.906 1 87.31 205 ALA A O 1
ATOM 1608 N N . LEU A 1 206 ? -4.812 -0.788 -24.641 1 89.19 206 LEU A N 1
ATOM 1609 C CA . LEU A 1 206 ? -4.719 -1.785 -23.578 1 89.19 206 LEU A CA 1
ATOM 1610 C C . LEU A 1 206 ? -6.09 -2.357 -23.25 1 89.19 206 LEU A C 1
ATOM 1612 O O . LEU A 1 206 ? -6.672 -2.023 -22.219 1 89.19 206 LEU A O 1
ATOM 1616 N N . PRO A 1 207 ? -6.512 -3.318 -23.953 1 87.81 207 PRO A N 1
ATOM 1617 C CA . PRO A 1 207 ? -7.887 -3.807 -23.812 1 87.81 207 PRO A CA 1
ATOM 1618 C C . PRO A 1 207 ? -8.172 -4.371 -22.422 1 87.81 207 PRO A C 1
ATOM 1620 O O . PRO A 1 207 ? -9.32 -4.375 -21.969 1 87.81 207 PRO A O 1
ATOM 1623 N N . HIS A 1 208 ? -7.152 -4.801 -21.688 1 89.5 208 HIS A N 1
ATOM 1624 C CA . HIS A 1 208 ? -7.391 -5.441 -20.391 1 89.5 208 HIS A CA 1
ATOM 1625 C C . HIS A 1 208 ? -7.082 -4.488 -19.25 1 89.5 208 HIS A C 1
ATOM 1627 O O . HIS A 1 208 ? -6.891 -4.922 -18.109 1 89.5 208 HIS A O 1
ATOM 1633 N N . TYR A 1 209 ? -7.133 -3.164 -19.531 1 91.38 209 TYR A N 1
ATOM 1634 C CA . TYR A 1 209 ? -6.746 -2.197 -18.516 1 91.38 209 TYR A CA 1
ATOM 1635 C C . TYR A 1 209 ? -7.699 -2.25 -17.328 1 91.38 209 TYR A C 1
ATOM 1637 O O . TYR A 1 209 ? -7.281 -2.064 -16.172 1 91.38 209 TYR A O 1
ATOM 1645 N N . ARG A 1 210 ? -8.961 -2.604 -17.562 1 93.38 210 ARG A N 1
ATOM 1646 C CA . ARG A 1 210 ? -9.953 -2.637 -16.5 1 93.38 210 ARG A CA 1
ATOM 1647 C C . ARG A 1 210 ? -9.625 -3.74 -15.492 1 93.38 210 ARG A C 1
ATOM 1649 O O . ARG A 1 210 ? -9.672 -3.518 -14.281 1 93.38 210 ARG A O 1
ATOM 1656 N N . SER A 1 211 ? -9.352 -4.863 -16.031 1 90.31 211 SER A N 1
ATOM 1657 C CA . SER A 1 211 ? -9.016 -5.988 -15.164 1 90.31 211 SER A CA 1
ATOM 1658 C C . SER A 1 211 ? -7.73 -5.727 -14.391 1 90.31 211 SER A C 1
ATOM 1660 O O . SER A 1 211 ? -7.605 -6.117 -13.227 1 90.31 211 SER A O 1
ATOM 1662 N N . HIS A 1 212 ? -6.781 -5.043 -15.008 1 92.5 212 HIS A N 1
ATOM 1663 C CA . HIS A 1 212 ? -5.527 -4.695 -14.352 1 92.5 212 HIS A CA 1
ATOM 1664 C C . HIS A 1 212 ? -5.754 -3.705 -13.211 1 92.5 212 HIS A C 1
ATOM 1666 O O . HIS A 1 212 ? -5.184 -3.855 -12.133 1 92.5 212 HIS A O 1
ATOM 1672 N N . LEU A 1 213 ? -6.582 -2.766 -13.477 1 94.88 213 LEU A N 1
ATOM 1673 C CA . LEU A 1 213 ? -6.875 -1.763 -12.461 1 94.88 213 LEU A CA 1
ATOM 1674 C C . LEU A 1 213 ? -7.648 -2.379 -11.297 1 94.88 213 LEU A C 1
ATOM 1676 O O . LEU A 1 213 ? -7.426 -2.018 -10.141 1 94.88 213 LEU A O 1
ATOM 1680 N N . ALA A 1 214 ? -8.539 -3.291 -11.648 1 91.56 214 ALA A N 1
ATOM 1681 C CA . ALA A 1 214 ? -9.273 -3.998 -10.602 1 91.56 214 ALA A CA 1
ATOM 1682 C C . ALA A 1 214 ? -8.328 -4.809 -9.719 1 91.56 214 ALA A C 1
ATOM 1684 O O . ALA A 1 214 ? -8.469 -4.824 -8.5 1 91.56 214 ALA A O 1
ATOM 1685 N N . ARG A 1 215 ? -7.406 -5.434 -10.32 1 89.81 215 ARG A N 1
ATOM 1686 C CA . ARG A 1 215 ? -6.402 -6.188 -9.578 1 89.81 215 ARG A CA 1
ATOM 1687 C C . ARG A 1 215 ? -5.578 -5.266 -8.688 1 89.81 215 ARG A C 1
ATOM 1689 O O . ARG A 1 215 ? -5.328 -5.586 -7.52 1 89.81 215 ARG A O 1
ATOM 1696 N N . ALA A 1 216 ? -5.152 -4.176 -9.227 1 94.5 216 ALA A N 1
ATOM 1697 C CA . ALA A 1 216 ? -4.398 -3.201 -8.438 1 94.5 216 ALA A CA 1
ATOM 1698 C C . ALA A 1 216 ? -5.199 -2.748 -7.223 1 94.5 216 ALA A C 1
ATOM 1700 O O . ALA A 1 216 ? -4.66 -2.65 -6.117 1 94.5 216 ALA A O 1
ATOM 1701 N N . ALA A 1 217 ? -6.449 -2.512 -7.43 1 95 217 ALA A N 1
ATOM 1702 C CA . ALA A 1 217 ? -7.316 -2.07 -6.336 1 95 217 ALA A CA 1
ATOM 1703 C C . ALA A 1 217 ? -7.402 -3.131 -5.242 1 95 217 ALA A C 1
ATOM 1705 O O . ALA A 1 217 ? -7.363 -2.809 -4.055 1 95 217 ALA A O 1
ATOM 1706 N N . MET A 1 218 ? -7.512 -4.336 -5.648 1 91.81 218 MET A N 1
ATOM 1707 C CA . MET A 1 218 ? -7.586 -5.438 -4.691 1 91.81 218 MET A CA 1
ATOM 1708 C C . MET A 1 218 ? -6.297 -5.539 -3.883 1 91.81 218 MET A C 1
ATOM 1710 O O . MET A 1 218 ? -6.336 -5.715 -2.664 1 91.81 218 MET A O 1
ATOM 1714 N N . LEU A 1 219 ? -5.184 -5.43 -4.551 1 93.5 219 LEU A N 1
ATOM 1715 C CA . LEU A 1 219 ? -3.893 -5.473 -3.875 1 93.5 219 LEU A CA 1
ATOM 1716 C C . LEU A 1 219 ? -3.736 -4.297 -2.918 1 93.5 219 LEU A C 1
ATOM 1718 O O . LEU A 1 219 ? -3.225 -4.461 -1.808 1 93.5 219 LEU A O 1
ATOM 1722 N N . GLN A 1 220 ? -4.207 -3.17 -3.365 1 96.88 220 GLN A N 1
ATOM 1723 C CA . GLN A 1 220 ? -4.141 -1.98 -2.521 1 96.88 220 GLN A CA 1
ATOM 1724 C C . GLN A 1 220 ? -5.059 -2.113 -1.312 1 96.88 220 GLN A C 1
ATOM 1726 O O . GLN A 1 220 ? -4.75 -1.606 -0.231 1 96.88 220 GLN A O 1
ATOM 1731 N N . ALA A 1 221 ? -6.195 -2.752 -1.502 1 95.62 221 ALA A N 1
ATOM 1732 C CA . ALA A 1 221 ? -7.105 -2.984 -0.384 1 95.62 221 ALA A CA 1
ATOM 1733 C C . ALA A 1 221 ? -6.457 -3.859 0.682 1 95.62 221 ALA A C 1
ATOM 1735 O O . ALA A 1 221 ? -6.562 -3.578 1.878 1 95.62 221 ALA A O 1
ATOM 1736 N N . ASP A 1 222 ? -5.793 -4.898 0.245 1 95.88 222 ASP A N 1
ATOM 1737 C CA . ASP A 1 222 ? -5.055 -5.746 1.176 1 95.88 222 ASP A CA 1
ATOM 1738 C C . ASP A 1 222 ? -3.963 -4.953 1.891 1 95.88 222 ASP A C 1
ATOM 1740 O O . ASP A 1 222 ? -3.814 -5.055 3.111 1 95.88 222 ASP A O 1
ATOM 1744 N N . ALA A 1 223 ? -3.217 -4.191 1.13 1 97.62 223 ALA A N 1
ATOM 1745 C CA . ALA A 1 223 ? -2.158 -3.361 1.698 1 97.62 223 ALA A CA 1
ATOM 1746 C C . ALA A 1 223 ? -2.717 -2.408 2.75 1 97.62 223 ALA A C 1
ATOM 1748 O O . ALA A 1 223 ? -2.182 -2.312 3.857 1 97.62 223 ALA A O 1
ATOM 1749 N N . ALA A 1 224 ? -3.775 -1.759 2.379 1 97.56 224 ALA A N 1
ATOM 1750 C CA . ALA A 1 224 ? -4.383 -0.781 3.279 1 97.56 224 ALA A CA 1
ATOM 1751 C C . ALA A 1 224 ? -4.805 -1.433 4.594 1 97.56 224 ALA A C 1
ATOM 1753 O O . ALA A 1 224 ? -4.617 -0.856 5.668 1 97.56 224 ALA A O 1
ATOM 1754 N N . ALA A 1 225 ? -5.387 -2.609 4.508 1 97.19 225 ALA A N 1
ATOM 1755 C CA . ALA A 1 225 ? -5.84 -3.316 5.703 1 97.19 225 ALA A CA 1
ATOM 1756 C C . ALA A 1 225 ? -4.668 -3.666 6.613 1 97.19 225 ALA A C 1
ATOM 1758 O O . ALA A 1 225 ? -4.75 -3.506 7.832 1 97.19 225 ALA A O 1
ATOM 1759 N N . ILE A 1 226 ? -3.623 -4.133 6.031 1 98.31 226 ILE A N 1
ATOM 1760 C CA . ILE A 1 226 ? -2.436 -4.496 6.797 1 98.31 226 ILE A CA 1
ATOM 1761 C C . ILE A 1 226 ? -1.821 -3.244 7.418 1 98.31 226 ILE A C 1
ATOM 1763 O O . ILE A 1 226 ? -1.432 -3.252 8.586 1 98.31 226 ILE A O 1
ATOM 1767 N N . LEU A 1 227 ? -1.701 -2.207 6.625 1 98.38 227 LEU A N 1
ATOM 1768 C CA . LEU A 1 227 ? -1.155 -0.948 7.121 1 98.38 227 LEU A CA 1
ATOM 1769 C C . LEU A 1 227 ? -1.969 -0.43 8.305 1 98.38 227 LEU A C 1
ATOM 1771 O O . LEU A 1 227 ? -1.405 0.075 9.273 1 98.38 227 LEU A O 1
ATOM 1775 N N . ASP A 1 228 ? -3.279 -0.568 8.203 1 97.25 228 ASP A N 1
ATOM 1776 C CA . ASP A 1 228 ? -4.152 -0.152 9.305 1 97.25 228 ASP A CA 1
ATOM 1777 C C . ASP A 1 228 ? -3.869 -0.96 10.562 1 97.25 228 ASP A C 1
ATOM 1779 O O . ASP A 1 228 ? -3.855 -0.411 11.672 1 97.25 228 ASP A O 1
ATOM 1783 N N . GLU A 1 229 ? -3.713 -2.254 10.406 1 97.69 229 GLU A N 1
ATOM 1784 C CA . GLU A 1 229 ? -3.385 -3.113 11.539 1 97.69 229 GLU A CA 1
ATOM 1785 C C . GLU A 1 229 ? -2.084 -2.68 12.203 1 97.69 229 GLU A C 1
ATOM 1787 O O . GLU A 1 229 ? -2.02 -2.551 13.43 1 97.69 229 GLU A O 1
ATOM 1792 N N . VAL A 1 230 ? -1.093 -2.41 11.391 1 98.19 230 VAL A N 1
ATOM 1793 C CA . VAL A 1 230 ? 0.218 -2.016 11.891 1 98.19 230 VAL A CA 1
ATOM 1794 C C . VAL A 1 230 ? 0.121 -0.651 12.57 1 98.19 230 VAL A C 1
ATOM 1796 O O . VAL A 1 230 ? 0.682 -0.447 13.648 1 98.19 230 VAL A O 1
ATOM 1799 N N . ALA A 1 231 ? -0.581 0.234 11.93 1 97.94 231 ALA A N 1
ATOM 1800 C CA . ALA A 1 231 ? -0.738 1.579 12.477 1 97.94 231 ALA A CA 1
ATOM 1801 C C . ALA A 1 231 ? -1.406 1.537 13.844 1 97.94 231 ALA A C 1
ATOM 1803 O O . ALA A 1 231 ? -0.983 2.234 14.773 1 97.94 231 ALA A O 1
ATOM 1804 N N . ARG A 1 232 ? -2.436 0.76 13.977 1 97.31 232 ARG A N 1
ATOM 1805 C CA . ARG A 1 232 ? -3.146 0.626 15.242 1 97.31 232 ARG A CA 1
ATOM 1806 C C . ARG A 1 232 ? -2.23 0.066 16.328 1 97.31 232 ARG A C 1
ATOM 1808 O O . ARG A 1 232 ? -2.209 0.571 17.453 1 97.31 232 ARG A O 1
ATOM 1815 N N . GLU A 1 233 ? -1.52 -0.938 15.992 1 97.62 233 GLU A N 1
ATOM 1816 C CA . GLU A 1 233 ? -0.598 -1.564 16.938 1 97.62 233 GLU A CA 1
ATOM 1817 C C . GLU A 1 233 ? 0.5 -0.593 17.359 1 97.62 233 GLU A C 1
ATOM 1819 O O . GLU A 1 233 ? 0.794 -0.465 18.547 1 97.62 233 GLU A O 1
ATOM 1824 N N . ASP A 1 234 ? 1.12 0.1 16.375 1 98.31 234 ASP A N 1
ATOM 1825 C CA . ASP A 1 234 ? 2.199 1.041 16.672 1 98.31 234 ASP A CA 1
ATOM 1826 C C . ASP A 1 234 ? 1.693 2.215 17.5 1 98.31 234 ASP A C 1
ATOM 1828 O O . ASP A 1 234 ? 2.357 2.641 18.453 1 98.31 234 ASP A O 1
ATOM 1832 N N . LEU A 1 235 ? 0.542 2.721 17.109 1 97.75 235 LEU A N 1
ATOM 1833 C CA . LEU A 1 235 ? -0.032 3.844 17.859 1 97.75 235 LEU A CA 1
ATOM 1834 C C . LEU A 1 235 ? -0.303 3.461 19.297 1 97.75 235 LEU A C 1
ATOM 1836 O O . LEU A 1 235 ? 0.001 4.227 20.219 1 97.75 235 LEU A O 1
ATOM 1840 N N . GLN A 1 236 ? -0.824 2.295 19.516 1 97.56 236 GLN A N 1
ATOM 1841 C CA . GLN A 1 236 ? -1.106 1.814 20.859 1 97.56 236 GLN A CA 1
ATOM 1842 C C . GLN A 1 236 ? 0.179 1.651 21.672 1 97.56 236 GLN A C 1
ATOM 1844 O O . GLN A 1 236 ? 0.23 2.012 22.844 1 97.56 236 GLN A O 1
ATOM 1849 N N . ALA A 1 237 ? 1.141 1.178 21.031 1 97.69 237 ALA A N 1
ATOM 1850 C CA . ALA A 1 237 ? 2.42 0.934 21.703 1 97.69 237 ALA A CA 1
ATOM 1851 C C . ALA A 1 237 ? 3.104 2.246 22.078 1 97.69 237 ALA A C 1
ATOM 1853 O O . ALA A 1 237 ? 3.857 2.307 23.047 1 97.69 237 ALA A O 1
ATOM 1854 N N . CYS A 1 238 ? 2.846 3.301 21.328 1 98.06 238 CYS A N 1
ATOM 1855 C CA . CYS A 1 238 ? 3.547 4.566 21.516 1 98.06 238 CYS A CA 1
ATOM 1856 C C . CYS A 1 238 ? 2.721 5.52 22.375 1 98.06 238 CYS A C 1
ATOM 1858 O O . CYS A 1 238 ? 3.215 6.57 22.797 1 98.06 238 CYS A O 1
ATOM 1860 N N . ARG A 1 239 ? 1.518 5.195 22.625 1 96.5 239 ARG A N 1
ATOM 1861 C CA . ARG A 1 239 ? 0.583 6.113 23.266 1 96.5 239 ARG A CA 1
ATOM 1862 C C . ARG A 1 239 ? 0.992 6.391 24.703 1 96.5 239 ARG A C 1
ATOM 1864 O O . ARG A 1 239 ? 1.415 5.484 25.422 1 96.5 239 ARG A O 1
ATOM 1871 N N . THR A 1 240 ? 0.867 7.652 25.141 1 94.75 240 THR A N 1
ATOM 1872 C CA . THR A 1 240 ? 1.032 8.109 26.516 1 94.75 240 THR A CA 1
ATOM 1873 C C . THR A 1 240 ? -0.132 9 26.938 1 94.75 240 THR A C 1
ATOM 1875 O O . THR A 1 240 ? -1.047 9.25 26.141 1 94.75 240 THR A O 1
ATOM 1878 N N . GLU A 1 241 ? -0.083 9.445 28.094 1 89.12 241 GLU A N 1
ATOM 1879 C CA . GLU A 1 241 ? -1.126 10.328 28.609 1 89.12 241 GLU A CA 1
ATOM 1880 C C . GLU A 1 241 ? -1.138 11.656 27.859 1 89.12 241 GLU A C 1
ATOM 1882 O O . GLU A 1 241 ? -2.199 12.25 27.656 1 89.12 241 GLU A O 1
ATOM 1887 N N . ASN A 1 242 ? 0.049 12.109 27.5 1 88.69 242 ASN A N 1
ATOM 1888 C CA . ASN A 1 242 ? 0.168 13.445 26.938 1 88.69 242 ASN A CA 1
ATOM 1889 C C . ASN A 1 242 ? 0.545 13.398 25.453 1 88.69 242 ASN A C 1
ATOM 1891 O O . ASN A 1 242 ? 1.132 14.344 24.938 1 88.69 242 ASN A O 1
ATOM 1895 N N . GLY A 1 243 ? 0.245 12.258 24.875 1 95.75 243 GLY A N 1
ATOM 1896 C CA . GLY A 1 243 ? 0.603 12.141 23.484 1 95.75 243 GLY A CA 1
ATOM 1897 C C . GLY A 1 243 ? 1.261 10.812 23.141 1 95.75 243 GLY A C 1
ATOM 1898 O O . GLY A 1 243 ? 0.756 9.75 23.516 1 95.75 243 GLY A O 1
ATOM 1899 N N . LEU A 1 244 ? 2.404 10.961 22.344 1 97.69 244 LEU A N 1
ATOM 1900 C CA . LEU A 1 244 ? 3.143 9.758 21.969 1 97.69 244 LEU A CA 1
ATOM 1901 C C . LEU A 1 244 ? 4.531 9.758 22.594 1 97.69 244 LEU A C 1
ATOM 1903 O O . LEU A 1 244 ? 5.184 10.805 22.672 1 97.69 244 LEU A O 1
ATOM 1907 N N . ASP A 1 245 ? 4.977 8.602 23.047 1 97.56 245 ASP A N 1
ATOM 1908 C CA . ASP A 1 245 ? 6.344 8.453 23.531 1 97.56 245 ASP A CA 1
ATOM 1909 C C . ASP A 1 245 ? 7.355 8.602 22.391 1 97.56 245 ASP A C 1
ATOM 1911 O O . ASP A 1 245 ? 7.359 7.805 21.453 1 97.56 245 ASP A O 1
ATOM 1915 N N . CYS A 1 246 ? 8.164 9.539 2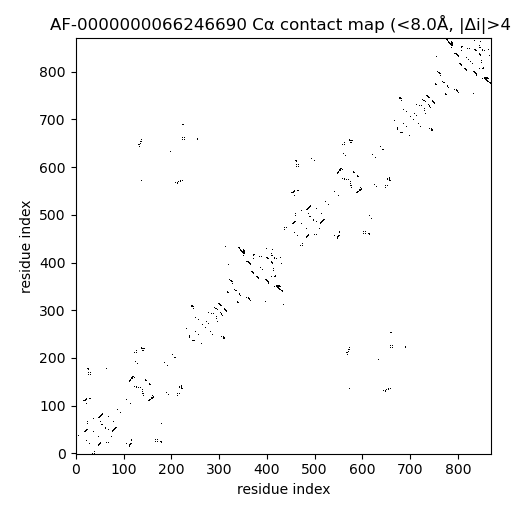2.5 1 94.81 246 CYS A N 1
ATOM 1916 C CA . CYS A 1 246 ? 9.109 9.852 21.438 1 94.81 246 CYS A CA 1
ATOM 1917 C C . CYS A 1 246 ? 10.07 8.688 21.203 1 94.81 246 CYS A C 1
ATOM 1919 O O . CYS A 1 246 ? 10.352 8.328 20.062 1 94.81 246 CYS A O 1
ATOM 1921 N N . GLY A 1 247 ? 10.602 8.125 22.266 1 94.69 247 GLY A N 1
ATOM 1922 C CA . GLY A 1 247 ? 11.5 6.988 22.156 1 94.69 247 GLY A CA 1
ATOM 1923 C C . GLY A 1 247 ? 10.883 5.812 21.422 1 94.69 247 GLY A C 1
ATOM 1924 O O . GLY A 1 247 ? 11.531 5.203 20.562 1 94.69 247 GLY A O 1
ATOM 1925 N N . SER A 1 248 ? 9.641 5.496 21.75 1 97.44 248 SER A N 1
ATOM 1926 C CA . SER A 1 248 ? 8.938 4.391 21.109 1 97.44 248 SER A CA 1
ATOM 1927 C C . SER A 1 248 ? 8.719 4.66 19.625 1 97.44 248 SER A C 1
ATOM 1929 O O . SER A 1 248 ? 8.859 3.758 18.797 1 97.44 248 SER A O 1
ATOM 1931 N N . VAL A 1 249 ? 8.367 5.859 19.297 1 97.56 249 VAL A N 1
ATOM 1932 C CA . VAL A 1 249 ? 8.148 6.227 17.906 1 97.56 249 VAL A CA 1
ATOM 1933 C C . VAL A 1 249 ? 9.461 6.109 17.125 1 97.56 249 VAL A C 1
ATOM 1935 O O . VAL A 1 249 ? 9.492 5.543 16.031 1 97.56 249 VAL A O 1
ATOM 1938 N N . LEU A 1 250 ? 10.539 6.594 17.719 1 94.44 250 LEU A N 1
ATOM 1939 C CA . LEU A 1 250 ? 11.828 6.645 17.031 1 94.44 250 LEU A CA 1
ATOM 1940 C C . LEU A 1 250 ? 12.445 5.254 16.938 1 94.44 250 LEU A C 1
ATOM 1942 O O . LEU A 1 250 ? 13.391 5.043 16.172 1 94.44 250 LEU A O 1
ATOM 1946 N N . ALA A 1 251 ? 11.969 4.297 17.719 1 96.69 251 ALA A N 1
ATOM 1947 C CA . ALA A 1 251 ? 12.445 2.918 17.656 1 96.69 251 ALA A CA 1
ATOM 1948 C C . ALA A 1 251 ? 11.875 2.188 16.438 1 96.69 251 ALA A C 1
ATOM 1950 O O . ALA A 1 251 ? 12.391 1.146 16.031 1 96.69 251 ALA A O 1
ATOM 1951 N N . LEU A 1 252 ? 10.852 2.725 15.867 1 97.5 252 LEU A N 1
ATOM 1952 C CA . LEU A 1 252 ? 10.242 2.137 14.68 1 97.5 252 LEU A CA 1
ATOM 1953 C C . LEU A 1 252 ? 11.086 2.426 13.438 1 97.5 252 LEU A C 1
ATOM 1955 O O . LEU A 1 252 ? 11.945 3.307 13.461 1 97.5 252 LEU A O 1
ATOM 1959 N N . SER A 1 253 ? 10.852 1.652 12.367 1 96.75 253 SER A N 1
ATOM 1960 C CA . SER A 1 253 ? 11.453 1.981 11.078 1 96.75 253 SER A CA 1
ATOM 1961 C C . SER A 1 253 ? 10.945 3.318 10.555 1 96.75 253 SER A C 1
ATOM 1963 O O . SER A 1 253 ? 9.867 3.777 10.953 1 96.75 253 SER A O 1
ATOM 1965 N N . ALA A 1 254 ? 11.648 3.973 9.648 1 94.5 254 ALA A N 1
ATOM 1966 C CA . ALA A 1 254 ? 11.312 5.305 9.148 1 94.5 254 ALA A CA 1
ATOM 1967 C C . ALA A 1 254 ? 9.906 5.328 8.547 1 94.5 254 ALA A C 1
ATOM 1969 O O . ALA A 1 254 ? 9.102 6.199 8.867 1 94.5 254 ALA A O 1
ATOM 1970 N N . PRO A 1 255 ? 9.555 4.348 7.711 1 96.5 255 PRO A N 1
ATOM 1971 C CA . PRO A 1 255 ? 8.195 4.363 7.176 1 96.5 255 PRO A CA 1
ATOM 1972 C C . PRO A 1 255 ? 7.129 4.211 8.266 1 96.5 255 PRO A C 1
ATOM 1974 O O . PRO A 1 255 ? 6.082 4.859 8.203 1 96.5 255 PRO A O 1
ATOM 1977 N N . ARG A 1 256 ? 7.355 3.389 9.242 1 97.81 256 ARG A N 1
ATOM 1978 C CA . ARG A 1 256 ? 6.387 3.17 10.312 1 97.81 256 ARG A CA 1
ATOM 1979 C C . ARG A 1 256 ? 6.281 4.395 11.219 1 97.81 256 ARG A C 1
ATOM 1981 O O . ARG A 1 256 ? 5.215 4.672 11.773 1 97.81 256 ARG A O 1
ATOM 1988 N N . ARG A 1 257 ? 7.449 5.18 11.375 1 97.25 257 ARG A N 1
ATOM 1989 C CA . ARG A 1 257 ? 7.398 6.449 12.094 1 97.25 257 ARG A CA 1
ATOM 1990 C C . ARG A 1 257 ? 6.395 7.398 11.453 1 97.25 257 ARG A C 1
ATOM 1992 O O . ARG A 1 257 ? 5.531 7.957 12.141 1 97.25 257 ARG A O 1
ATOM 1999 N N . ARG A 1 258 ? 6.574 7.531 10.172 1 96.5 258 ARG A N 1
ATOM 2000 C CA . ARG A 1 258 ? 5.703 8.438 9.422 1 96.5 258 ARG A CA 1
ATOM 2001 C C . ARG A 1 258 ? 4.254 7.973 9.484 1 96.5 258 ARG A C 1
ATOM 2003 O O . ARG A 1 258 ? 3.348 8.773 9.719 1 96.5 258 ARG A O 1
ATOM 2010 N N . GLN A 1 259 ? 4.027 6.684 9.312 1 97.06 259 GLN A N 1
ATOM 2011 C CA . GLN A 1 259 ? 2.678 6.129 9.352 1 97.06 259 GLN A CA 1
ATOM 2012 C C . GLN A 1 259 ? 2.035 6.344 10.719 1 97.06 259 GLN A C 1
ATOM 2014 O O . GLN A 1 259 ? 0.846 6.656 10.812 1 97.06 259 GLN A O 1
ATOM 2019 N N . THR A 1 260 ? 2.803 6.133 11.781 1 97.62 260 THR A N 1
ATOM 2020 C CA . THR A 1 260 ? 2.293 6.281 13.141 1 97.62 260 THR A CA 1
ATOM 2021 C C . THR A 1 260 ? 1.83 7.715 13.391 1 97.62 260 THR A C 1
ATOM 2023 O O . THR A 1 260 ? 0.758 7.938 13.961 1 97.62 260 THR A O 1
ATOM 2026 N N . LEU A 1 261 ? 2.58 8.672 12.938 1 97.12 261 LEU A N 1
ATOM 2027 C CA . LEU A 1 261 ? 2.201 10.07 13.117 1 97.12 261 LEU A CA 1
ATOM 2028 C C . LEU A 1 261 ? 0.962 10.414 12.297 1 97.12 261 LEU A C 1
ATOM 2030 O O . LEU A 1 261 ? 0.08 11.133 12.766 1 97.12 261 LEU A O 1
ATOM 2034 N N . LEU A 1 262 ? 0.942 9.914 11.109 1 95.44 262 LEU A N 1
ATOM 2035 C CA . LEU A 1 262 ? -0.226 10.156 10.273 1 95.44 262 LEU A CA 1
ATOM 2036 C C . LEU A 1 262 ? -1.478 9.547 10.891 1 95.44 262 LEU A C 1
ATOM 2038 O O . LEU A 1 262 ? -2.549 10.156 10.867 1 95.44 262 LEU A O 1
ATOM 2042 N N . ALA A 1 263 ? -1.309 8.352 11.391 1 96.38 263 ALA A N 1
ATOM 2043 C CA . ALA A 1 263 ? -2.428 7.695 12.062 1 96.38 263 ALA A CA 1
ATOM 2044 C C . ALA A 1 263 ? -2.881 8.492 13.281 1 96.38 263 ALA A C 1
ATOM 2046 O O . ALA A 1 263 ? -4.078 8.594 13.555 1 96.38 263 ALA A O 1
ATOM 2047 N N . TRP A 1 264 ? -1.954 8.984 14.023 1 96.75 264 TRP A N 1
ATOM 2048 C CA . TRP A 1 264 ? -2.252 9.805 15.188 1 96.75 264 TRP A CA 1
ATOM 2049 C C . TRP A 1 264 ? -3.035 11.055 14.797 1 96.75 264 TRP A C 1
ATOM 2051 O O . TRP A 1 264 ? -4.059 11.367 15.406 1 96.75 264 TRP A O 1
ATOM 2061 N N . LEU A 1 265 ? -2.588 11.711 13.773 1 96 265 LEU A N 1
ATOM 2062 C CA . LEU A 1 265 ? -3.26 12.914 13.289 1 96 265 LEU A CA 1
ATOM 2063 C C . LEU A 1 265 ? -4.672 12.594 12.805 1 96 265 LEU A C 1
ATOM 2065 O O . LEU A 1 265 ? -5.609 13.344 13.07 1 96 265 LEU A O 1
ATOM 2069 N N . ASP A 1 266 ? -4.738 11.492 12.172 1 94.25 266 ASP A N 1
ATOM 2070 C CA . ASP A 1 266 ? -6.055 11.055 11.711 1 94.25 266 ASP A CA 1
ATOM 2071 C C . ASP A 1 266 ? -6.992 10.805 12.891 1 94.25 266 ASP A C 1
ATOM 2073 O O . ASP A 1 266 ? -8.172 11.172 12.844 1 94.25 266 ASP A O 1
ATOM 2077 N N . ALA A 1 267 ? -6.512 10.195 13.883 1 94.25 267 ALA A N 1
ATOM 2078 C CA . ALA A 1 267 ? -7.297 9.922 15.078 1 94.25 267 ALA A CA 1
ATOM 2079 C C . ALA A 1 267 ? -7.758 11.219 15.742 1 94.25 267 ALA A C 1
ATOM 2081 O O . ALA A 1 267 ? -8.82 11.266 16.359 1 94.25 267 ALA A O 1
ATOM 2082 N N . LEU A 1 268 ? -6.988 12.273 15.531 1 94.25 268 LEU A N 1
ATOM 2083 C CA . LEU A 1 268 ? -7.312 13.586 16.094 1 94.25 268 LEU A CA 1
ATOM 2084 C C . LEU A 1 268 ? -8.234 14.359 15.156 1 94.25 268 LEU A C 1
ATOM 2086 O O . LEU A 1 268 ? -8.672 15.461 15.484 1 94.25 268 LEU A O 1
ATOM 2090 N N . GLY A 1 269 ? -8.43 13.789 13.984 1 93.19 269 GLY A N 1
ATOM 2091 C CA . GLY A 1 269 ? -9.242 14.477 12.992 1 93.19 269 GLY A CA 1
ATOM 2092 C C . GLY A 1 269 ? -8.5 15.602 12.289 1 93.19 269 GLY A C 1
ATOM 2093 O O . GLY A 1 269 ? -9.125 16.531 11.781 1 93.19 269 GLY A O 1
ATOM 2094 N N . TRP A 1 270 ? -7.18 15.594 12.406 1 93.94 270 TRP A N 1
ATOM 2095 C CA . TRP A 1 270 ? -6.359 16.609 11.75 1 93.94 270 TRP A CA 1
ATOM 2096 C C . TRP A 1 270 ? -5.918 16.141 10.367 1 93.94 270 TRP A C 1
ATOM 2098 O O . TRP A 1 270 ? -5.594 14.961 10.18 1 93.94 270 TRP A O 1
ATOM 2108 N N . PRO A 1 271 ? -5.871 17.016 9.469 1 90.62 271 PRO A N 1
ATOM 2109 C CA . PRO A 1 271 ? -5.391 16.625 8.141 1 90.62 271 PRO A CA 1
ATOM 2110 C C . PRO A 1 271 ? -3.9 16.297 8.125 1 90.62 271 PRO A C 1
ATOM 2112 O O . PRO A 1 271 ? -3.143 16.797 8.961 1 90.62 271 PRO A O 1
ATOM 2115 N N . ALA A 1 272 ? -3.562 15.562 7.191 1 89.19 272 ALA A N 1
ATOM 2116 C CA . ALA A 1 272 ? -2.158 15.188 7.031 1 89.19 272 ALA A CA 1
ATOM 2117 C C . ALA A 1 272 ? -1.323 16.391 6.582 1 89.19 272 ALA A C 1
ATOM 2119 O O . ALA A 1 272 ? -1.764 17.188 5.75 1 89.19 272 ALA A O 1
ATOM 2120 N N . PRO A 1 273 ? -0.17 16.531 7.16 1 91.19 273 PRO A N 1
ATOM 2121 C CA . PRO A 1 273 ? 0.73 17.578 6.691 1 91.19 273 PRO A CA 1
ATOM 2122 C C . PRO A 1 273 ? 1.394 17.234 5.359 1 91.19 273 PRO A C 1
ATOM 2124 O O . PRO A 1 273 ? 1.288 16.109 4.883 1 91.19 273 PRO A O 1
ATOM 2127 N N . GLU A 1 274 ? 2.02 18.266 4.766 1 83.19 274 GLU A N 1
ATOM 2128 C CA . GLU A 1 274 ? 2.879 18 3.615 1 83.19 274 GLU A CA 1
ATOM 2129 C C . GLU A 1 274 ? 3.984 17 3.971 1 83.19 274 GLU A C 1
ATOM 2131 O O . GLU A 1 274 ? 4.574 17.094 5.051 1 83.19 274 GLU A O 1
ATOM 2136 N N . PRO A 1 275 ? 4.234 16.125 3.064 1 82.94 275 PRO A N 1
ATOM 2137 C CA . PRO A 1 275 ? 5.211 15.086 3.363 1 82.94 275 PRO A CA 1
ATOM 2138 C C . PRO A 1 275 ? 6.574 15.641 3.77 1 82.94 275 PRO A C 1
ATOM 2140 O O . PRO A 1 275 ? 7.199 15.133 4.703 1 82.94 275 PRO A O 1
ATOM 2143 N N . GLY A 1 276 ? 7.039 16.656 3.066 1 82.56 276 GLY A N 1
ATOM 2144 C CA . GLY A 1 276 ? 8.32 17.25 3.404 1 82.56 276 GLY A CA 1
ATOM 2145 C C . GLY A 1 276 ? 8.359 17.828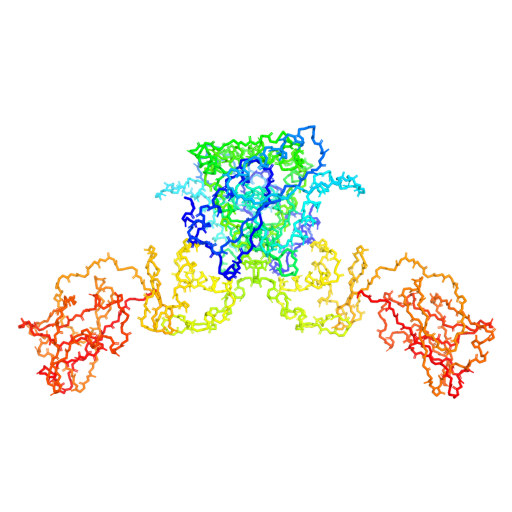 4.812 1 82.56 276 GLY A C 1
ATOM 2146 O O . GLY A 1 276 ? 9.352 17.672 5.52 1 82.56 276 GLY A O 1
ATOM 2147 N N . ALA A 1 277 ? 7.254 18.406 5.195 1 89.75 277 ALA A N 1
ATOM 2148 C CA . ALA A 1 277 ? 7.164 18.984 6.527 1 89.75 277 ALA A CA 1
ATOM 2149 C C . ALA A 1 277 ? 7.184 17.922 7.609 1 89.75 277 ALA A C 1
ATOM 2151 O O . ALA A 1 277 ? 7.832 18.078 8.648 1 89.75 277 ALA A O 1
ATOM 2152 N N . LEU A 1 278 ? 6.508 16.875 7.359 1 92.69 278 LEU A N 1
ATOM 2153 C CA . LEU A 1 278 ? 6.473 15.773 8.305 1 92.69 278 LEU A CA 1
ATOM 2154 C C . LEU A 1 278 ? 7.859 15.156 8.477 1 92.69 278 LEU A C 1
ATOM 2156 O O . LEU A 1 278 ? 8.281 14.867 9.594 1 92.69 278 LEU A O 1
ATOM 2160 N N . LEU A 1 279 ? 8.516 14.984 7.363 1 88.62 279 LEU A N 1
ATOM 2161 C CA . LEU A 1 279 ? 9.852 14.406 7.391 1 88.62 279 LEU A CA 1
ATOM 2162 C C . LEU A 1 279 ? 10.812 15.289 8.172 1 88.62 279 LEU A C 1
ATOM 2164 O O . LEU A 1 279 ? 11.609 14.797 8.977 1 88.62 279 LEU A O 1
ATOM 2168 N N . GLU A 1 280 ? 10.719 16.547 7.906 1 88.69 280 GLU A N 1
ATOM 2169 C CA . GLU A 1 280 ? 11.586 17.484 8.609 1 88.69 280 GLU A CA 1
ATOM 2170 C C . GLU A 1 280 ? 11.297 17.5 10.109 1 88.69 280 GLU A C 1
ATOM 2172 O O . GLU A 1 280 ? 12.219 17.547 10.922 1 88.69 280 GLU A O 1
ATOM 2177 N N . PHE A 1 281 ? 10.078 17.406 10.477 1 94.69 281 PHE A N 1
ATOM 2178 C CA . PHE A 1 281 ? 9.695 17.359 11.883 1 94.69 281 PHE A CA 1
ATOM 2179 C C . PHE A 1 281 ? 10.281 16.125 12.562 1 94.69 281 PHE A C 1
ATOM 2181 O O . PHE A 1 281 ? 10.844 16.219 13.648 1 94.69 281 PHE A O 1
ATOM 2188 N N . LEU A 1 282 ? 10.117 15.008 11.914 1 93.12 282 LEU A N 1
ATOM 2189 C CA . LEU A 1 282 ? 10.617 13.758 12.477 1 93.12 282 LEU A CA 1
ATOM 2190 C C . LEU A 1 282 ? 12.141 13.773 12.586 1 93.12 282 LEU A C 1
ATOM 2192 O O . LEU A 1 282 ? 12.703 13.273 13.562 1 93.12 282 LEU A O 1
ATOM 2196 N N . ARG A 1 283 ? 12.766 14.336 11.641 1 89.75 283 ARG A N 1
ATOM 2197 C CA . ARG A 1 283 ? 14.219 14.477 11.688 1 89.75 283 ARG A CA 1
ATOM 2198 C C . ARG A 1 283 ? 14.648 15.336 12.867 1 89.75 283 ARG A C 1
ATOM 2200 O O . ARG A 1 283 ? 15.555 14.961 13.617 1 89.75 283 ARG A O 1
ATOM 2207 N N . GLN A 1 284 ? 13.977 16.422 13.039 1 91.31 284 GLN A N 1
ATOM 2208 C CA . GLN A 1 284 ? 14.281 17.328 14.148 1 91.31 284 GLN A CA 1
ATOM 2209 C C . GLN A 1 284 ? 14 16.656 15.492 1 91.31 284 GLN A C 1
ATOM 2211 O O . GLN A 1 284 ? 14.758 16.828 16.453 1 91.31 284 GLN A O 1
ATOM 2216 N N . ALA A 1 285 ? 12.945 15.969 15.547 1 91.88 285 ALA A N 1
ATOM 2217 C CA . ALA A 1 285 ? 12.578 15.281 16.781 1 91.88 285 ALA A CA 1
ATOM 2218 C C . ALA A 1 285 ? 13.641 14.25 17.172 1 91.88 285 ALA A C 1
ATOM 2220 O O . ALA A 1 285 ? 13.867 14.008 18.359 1 91.88 285 ALA A O 1
ATOM 2221 N N . GLU A 1 286 ? 14.211 13.641 16.188 1 89.38 286 GLU A N 1
ATOM 2222 C CA . GLU A 1 286 ? 15.211 12.602 16.406 1 89.38 286 GLU A CA 1
ATOM 2223 C C . GLU A 1 286 ? 16.531 13.203 16.859 1 89.38 286 GLU A C 1
ATOM 2225 O O . GLU A 1 286 ? 17.203 12.672 17.75 1 89.38 286 GLU A O 1
ATOM 2230 N N . TYR A 1 287 ? 16.922 14.328 16.266 1 84.69 287 TYR A N 1
ATOM 2231 C CA . TYR A 1 287 ? 18.281 14.836 16.469 1 84.69 287 TYR A CA 1
ATOM 2232 C C . TYR A 1 287 ? 18.266 16.062 17.375 1 84.69 287 TYR A C 1
ATOM 2234 O O . TYR A 1 287 ? 19.328 16.625 17.688 1 84.69 287 TYR A O 1
ATOM 2242 N N . ALA A 1 288 ? 17.141 16.406 17.734 1 79.31 288 ALA A N 1
ATOM 2243 C CA . ALA A 1 288 ? 17.062 17.609 18.562 1 79.31 288 ALA A CA 1
ATOM 2244 C C . ALA A 1 288 ? 17.828 17.422 19.875 1 79.31 288 ALA A C 1
ATOM 2246 O O . ALA A 1 288 ? 17.828 16.328 20.453 1 79.31 288 ALA A O 1
ATOM 2247 N N . GLU A 1 289 ? 18.609 18.516 20.094 1 76.94 289 GLU A N 1
ATOM 2248 C CA . GLU A 1 289 ? 19.312 18.531 21.375 1 76.94 289 GLU A CA 1
ATOM 2249 C C . GLU A 1 289 ? 18.344 18.484 22.547 1 76.94 289 GLU A C 1
ATOM 2251 O O . GLU A 1 289 ? 17.141 18.75 22.391 1 76.94 289 GLU A O 1
ATOM 2256 N N . ARG A 1 290 ? 19.047 18.094 23.688 1 68.56 290 ARG A N 1
ATOM 2257 C CA . ARG A 1 290 ? 18.25 18.047 24.906 1 68.56 290 ARG A CA 1
ATOM 2258 C C . ARG A 1 290 ? 17.656 19.422 25.203 1 68.56 290 ARG A C 1
ATOM 2260 O O . ARG A 1 290 ? 18.359 20.438 25.188 1 68.56 290 ARG A O 1
ATOM 2267 N N . GLY A 1 291 ? 16.422 19.594 25.219 1 72.44 291 GLY A N 1
ATOM 2268 C CA . GLY A 1 291 ? 15.766 20.844 25.547 1 72.44 291 GLY A CA 1
ATOM 2269 C C . GLY A 1 291 ? 15.109 21.5 24.344 1 72.44 291 GLY A C 1
ATOM 2270 O O . GLY A 1 291 ? 14.234 22.359 24.5 1 72.44 291 GLY A O 1
ATOM 2271 N N . ALA A 1 292 ? 15.617 21.094 23.156 1 83.12 292 ALA A N 1
ATOM 2272 C CA . ALA A 1 292 ? 14.961 21.656 21.969 1 83.12 292 ALA A CA 1
ATOM 2273 C C . ALA A 1 292 ? 13.555 21.078 21.797 1 83.12 292 ALA A C 1
ATOM 2275 O O . ALA A 1 292 ? 13.266 19.984 22.266 1 83.12 292 ALA A O 1
ATOM 2276 N N . SER A 1 293 ? 12.68 21.969 21.328 1 90.56 293 SER A N 1
ATOM 2277 C CA . SER A 1 293 ? 11.289 21.578 21.125 1 90.56 293 SER A CA 1
ATOM 2278 C C . SER A 1 293 ? 10.852 21.859 19.688 1 90.56 293 SER A C 1
ATOM 2280 O O . SER A 1 293 ? 10.141 22.828 19.422 1 90.56 293 SER A O 1
ATOM 2282 N N . PRO A 1 294 ? 11.234 20.953 18.812 1 93 294 PRO A N 1
ATOM 2283 C CA . PRO A 1 294 ? 10.773 21.141 17.438 1 93 294 PRO A CA 1
ATOM 2284 C C . PRO A 1 294 ? 9.25 21.188 17.328 1 93 294 PRO A C 1
ATOM 2286 O O . PRO A 1 294 ? 8.555 20.469 18.047 1 93 294 PRO A O 1
ATOM 2289 N N . VAL A 1 295 ? 8.812 22.047 16.328 1 94 295 VAL A N 1
ATOM 2290 C CA . VAL A 1 295 ? 7.371 22.266 16.188 1 94 295 VAL A CA 1
ATOM 2291 C C . VAL A 1 295 ? 6.973 22.109 14.719 1 94 295 VAL A C 1
ATOM 2293 O O . VAL A 1 295 ? 7.688 22.562 13.828 1 94 295 VAL A O 1
ATOM 2296 N N . LEU A 1 296 ? 5.945 21.375 14.469 1 95.38 296 LEU A N 1
ATOM 2297 C CA . LEU A 1 296 ? 5.277 21.312 13.172 1 95.38 296 LEU A CA 1
ATOM 2298 C C . LEU A 1 296 ? 3.922 22.016 13.227 1 95.38 296 LEU A C 1
ATOM 2300 O O . LEU A 1 296 ? 3.004 21.547 13.906 1 95.38 296 LEU A O 1
ATOM 2304 N N . ARG A 1 297 ? 3.793 23.109 12.508 1 93.44 297 ARG A N 1
ATOM 2305 C CA . ARG A 1 297 ? 2.564 23.891 12.523 1 93.44 297 ARG A CA 1
ATOM 2306 C C . ARG A 1 297 ? 1.584 23.391 11.469 1 93.44 297 ARG A C 1
ATOM 2308 O O . ARG A 1 297 ? 1.954 23.203 10.305 1 93.44 297 ARG A O 1
ATOM 2315 N N . LEU A 1 298 ? 0.453 23.141 11.922 1 93.75 298 LEU A N 1
ATOM 2316 C CA . LEU A 1 298 ? -0.638 22.688 11.062 1 93.75 298 LEU A CA 1
ATOM 2317 C C . LEU A 1 298 ? -1.827 23.641 11.148 1 93.75 298 LEU A C 1
ATOM 2319 O O . LEU A 1 298 ? -1.846 24.547 11.984 1 93.75 298 LEU A O 1
ATOM 2323 N N . ARG A 1 299 ? -2.791 23.438 10.305 1 89.25 299 ARG A N 1
ATOM 2324 C CA . ARG A 1 299 ? -3.965 24.312 10.266 1 89.25 299 ARG A CA 1
ATOM 2325 C C . ARG A 1 299 ? -4.762 24.203 11.562 1 89.25 299 ARG A C 1
ATOM 2327 O O . ARG A 1 299 ? -5.273 25.219 12.062 1 89.25 299 ARG A O 1
ATOM 2334 N N . GLN A 1 300 ? -4.84 23.031 12.117 1 91.81 300 GLN A N 1
ATOM 2335 C CA . GLN A 1 300 ? -5.688 22.797 13.281 1 91.81 300 GLN A CA 1
ATOM 2336 C C . GLN A 1 300 ? -4.906 22.953 14.578 1 91.81 300 GLN A C 1
ATOM 2338 O O . GLN A 1 300 ? -5.488 22.969 15.664 1 91.81 300 GLN A O 1
ATOM 2343 N N . GLY A 1 301 ? -3.609 23.062 14.406 1 93 301 GLY A N 1
ATOM 2344 C CA . GLY A 1 301 ? -2.771 23.141 15.594 1 93 301 GLY A CA 1
ATOM 2345 C C . GLY A 1 301 ? -1.306 22.875 15.305 1 93 301 GLY A C 1
ATOM 2346 O O . GLY A 1 301 ? -0.799 23.234 14.242 1 93 301 GLY A O 1
ATOM 2347 N N . CYS A 1 302 ? -0.649 22.391 16.422 1 93.56 302 CYS A N 1
ATOM 2348 C CA . CYS A 1 302 ? 0.772 22.109 16.234 1 93.56 302 CYS A CA 1
ATOM 2349 C C . CYS A 1 302 ? 1.164 20.797 16.906 1 93.56 302 CYS A C 1
ATOM 2351 O O . CYS A 1 302 ? 0.537 20.375 17.875 1 93.56 302 CYS A O 1
ATOM 2353 N N . LEU A 1 303 ? 2.113 20.172 16.234 1 95.31 303 LEU A N 1
ATOM 2354 C CA . LEU A 1 303 ? 2.828 19.047 16.844 1 95.31 303 LEU A CA 1
ATOM 2355 C C . LEU A 1 303 ? 4.18 19.5 17.391 1 95.31 303 LEU A C 1
ATOM 2357 O O . LEU A 1 303 ? 4.879 20.297 16.75 1 95.31 303 LEU A O 1
ATOM 2361 N N . LEU A 1 304 ? 4.523 19.047 18.594 1 94.5 304 LEU A N 1
ATOM 2362 C CA . LEU A 1 304 ? 5.832 19.406 19.125 1 94.5 304 LEU A CA 1
ATOM 2363 C C . LEU A 1 304 ? 6.43 18.25 19.906 1 94.5 304 LEU A C 1
ATOM 2365 O O . LEU A 1 304 ? 5.707 17.344 20.344 1 94.5 304 LEU A O 1
ATOM 2369 N N . ARG A 1 305 ? 7.672 18.281 19.891 1 95.12 305 ARG A N 1
ATOM 2370 C CA . ARG A 1 305 ? 8.383 17.391 20.812 1 95.12 305 ARG A CA 1
ATOM 2371 C C . ARG A 1 305 ? 8.758 18.125 22.094 1 95.12 305 ARG A C 1
ATOM 2373 O O . ARG A 1 305 ? 9.328 19.219 22.047 1 95.12 305 ARG A O 1
ATOM 2380 N N . PHE A 1 306 ? 8.375 17.562 23.156 1 91.88 306 PHE A N 1
ATOM 2381 C CA . PHE A 1 306 ? 8.773 18.078 24.453 1 91.88 306 PHE A CA 1
ATOM 2382 C C . PHE A 1 306 ? 9.211 16.953 25.375 1 91.88 306 PHE A C 1
ATOM 2384 O O . PHE A 1 306 ? 8.438 16.031 25.641 1 91.88 306 PHE A O 1
ATOM 2391 N N . ALA A 1 307 ? 10.445 17.141 25.734 1 87.5 307 ALA A N 1
ATOM 2392 C CA . ALA A 1 307 ? 11.07 16.062 26.484 1 87.5 307 ALA A CA 1
ATOM 2393 C C . ALA A 1 307 ? 10.992 14.742 25.703 1 87.5 307 ALA A C 1
ATOM 2395 O O . ALA A 1 307 ? 11.422 14.672 24.547 1 87.5 307 ALA A O 1
ATOM 2396 N N . ASP A 1 308 ? 10.352 13.734 26.234 1 89.25 308 ASP A N 1
ATOM 2397 C CA . ASP A 1 308 ? 10.344 12.43 25.562 1 89.25 308 ASP A CA 1
ATOM 2398 C C . ASP A 1 308 ? 8.961 12.102 25.016 1 89.25 308 ASP A C 1
ATOM 2400 O O . ASP A 1 308 ? 8.609 10.93 24.859 1 89.25 308 ASP A O 1
ATOM 2404 N N . THR A 1 309 ? 8.289 13.281 24.734 1 93.88 309 THR A N 1
ATOM 2405 C CA . THR A 1 309 ? 6.93 13.055 24.25 1 93.88 309 THR A CA 1
ATOM 2406 C C . THR A 1 309 ? 6.645 13.914 23.031 1 93.88 309 THR A C 1
ATOM 2408 O O . THR A 1 309 ? 7.129 15.047 22.922 1 93.88 309 THR A O 1
ATOM 2411 N N . LEU A 1 310 ? 5.934 13.352 22.141 1 96.12 310 LEU A N 1
ATOM 2412 C CA . LEU A 1 310 ? 5.312 14.117 21.062 1 96.12 310 LEU A CA 1
ATOM 2413 C C . LEU A 1 310 ? 3.902 14.555 21.453 1 96.12 310 LEU A C 1
ATOM 2415 O O . LEU A 1 310 ? 3.082 13.727 21.859 1 96.12 310 LEU A O 1
ATOM 2419 N N . GLN A 1 311 ? 3.674 15.805 21.297 1 95.19 311 GLN A N 1
ATOM 2420 C CA . GLN A 1 311 ? 2.398 16.344 21.766 1 95.19 311 GLN A CA 1
ATOM 2421 C C . GLN A 1 311 ? 1.674 17.078 20.641 1 95.19 311 GLN A C 1
ATOM 2423 O O . GLN A 1 311 ? 2.311 17.594 19.719 1 95.19 311 GLN A O 1
ATOM 2428 N N . ALA A 1 312 ? 0.341 17.047 20.719 1 95.44 312 ALA A N 1
ATOM 2429 C CA . ALA A 1 312 ? -0.52 17.797 19.812 1 95.44 312 ALA A CA 1
ATOM 2430 C C . ALA A 1 312 ? -1.319 18.859 20.578 1 95.44 312 ALA A C 1
ATOM 2432 O O . ALA A 1 312 ? -1.932 18.562 21.609 1 95.44 312 ALA A O 1
ATOM 2433 N N . TRP A 1 313 ? -1.235 20.078 20.094 1 92.31 313 TRP A N 1
ATOM 2434 C CA . TRP A 1 313 ? -1.954 21.188 20.719 1 92.31 313 TRP A CA 1
ATOM 2435 C C . TRP A 1 313 ? -2.797 21.938 19.703 1 92.31 313 TRP A C 1
ATOM 2437 O O . TRP A 1 313 ? -2.305 22.297 18.625 1 92.31 313 TRP A O 1
ATOM 2447 N N . PRO A 1 314 ? -4.027 22.156 20 1 91.25 314 PRO A N 1
ATOM 2448 C CA . PRO A 1 314 ? -4.887 22.875 19.062 1 91.25 314 PRO A CA 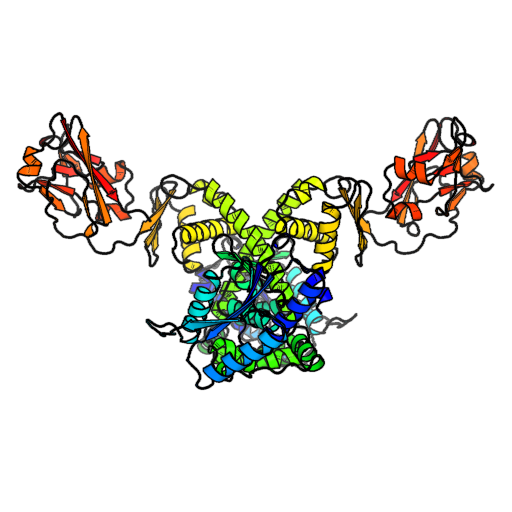1
ATOM 2449 C C . PRO A 1 314 ? -4.473 24.328 18.875 1 91.25 314 PRO A C 1
ATOM 2451 O O . PRO A 1 314 ? -3.859 24.922 19.766 1 91.25 314 PRO A O 1
ATOM 2454 N N . LYS A 1 315 ? -4.789 24.734 17.656 1 85.62 315 LYS A N 1
ATOM 2455 C CA . LYS A 1 315 ? -4.531 26.141 17.375 1 85.62 315 LYS A CA 1
ATOM 2456 C C . LYS A 1 315 ? -5.352 27.047 18.281 1 85.62 315 LYS A C 1
ATOM 2458 O O . LYS A 1 315 ? -6.535 26.797 18.516 1 85.62 315 LYS A O 1
ATOM 2463 N N . ALA A 1 316 ? -4.535 28.031 18.828 1 74.88 316 ALA A N 1
ATOM 2464 C CA . ALA A 1 316 ? -5.25 29 19.641 1 74.88 316 ALA A CA 1
ATOM 2465 C C . ALA A 1 316 ? -6.129 29.906 18.781 1 74.88 316 ALA A C 1
ATOM 2467 O O . ALA A 1 316 ? -5.723 30.312 17.688 1 74.88 316 ALA A O 1
ATOM 2468 N N . GLN A 1 317 ? -7.352 29.922 19.047 1 67.12 317 GLN A N 1
ATOM 2469 C CA . GLN A 1 317 ? -8.297 30.719 18.266 1 67.12 317 GLN A CA 1
ATOM 2470 C C . GLN A 1 317 ? -7.879 32.188 18.25 1 67.12 317 GLN A C 1
ATOM 2472 O O . GLN A 1 317 ? -8.078 32.875 17.234 1 67.12 317 GLN A O 1
ATOM 2477 N N . SER A 1 318 ? -7.367 32.719 19.344 1 70.56 318 SER A N 1
ATOM 2478 C CA . SER A 1 318 ? -6.98 34.125 19.438 1 70.56 318 SER A CA 1
ATOM 2479 C C . SER A 1 318 ? -5.852 34.312 20.453 1 70.56 318 SER A C 1
ATOM 2481 O O . SER A 1 318 ? -5.555 33.406 21.234 1 70.56 318 SER A O 1
ATOM 2483 N N . GLU A 1 319 ? -5.105 35.406 20.219 1 79 319 GLU A N 1
ATOM 2484 C CA . GLU A 1 319 ? -4.203 35.812 21.297 1 79 319 GLU A CA 1
ATOM 2485 C C . GLU A 1 319 ? -4.973 36.125 22.578 1 79 319 GLU A C 1
ATOM 2487 O O . GLU A 1 319 ? -6.07 36.688 22.531 1 79 319 GLU A O 1
ATOM 2492 N N . PRO A 1 320 ? -4.406 35.625 23.609 1 81.5 320 PRO A N 1
ATOM 2493 C CA . PRO A 1 320 ? -5.098 36 24.844 1 81.5 320 PRO A CA 1
ATOM 2494 C C . PRO A 1 320 ? -5.199 37.5 25.062 1 81.5 320 PRO A C 1
ATOM 2496 O O . PRO A 1 320 ? -4.312 38.25 24.641 1 81.5 320 PRO A O 1
ATOM 2499 N N . PRO A 1 321 ? -6.34 37.875 25.672 1 85.75 321 PRO A N 1
ATOM 2500 C CA . PRO A 1 321 ? -6.473 39.281 26 1 85.75 321 PRO A CA 1
ATOM 2501 C C . PRO A 1 321 ? -5.398 39.781 26.953 1 85.75 321 PRO A C 1
ATOM 2503 O O . PRO A 1 321 ? -4.762 38.969 27.641 1 85.75 321 PRO A O 1
ATOM 2506 N N . ALA A 1 322 ? -5.23 41.125 26.891 1 87.94 322 ALA A N 1
ATOM 2507 C CA . ALA A 1 322 ? -4.25 41.719 27.781 1 87.94 322 ALA A CA 1
ATOM 2508 C C . ALA A 1 322 ? -4.598 41.438 29.25 1 87.94 322 ALA A C 1
ATOM 2510 O O . ALA A 1 322 ? -3.705 41.25 30.078 1 87.94 322 ALA A O 1
ATOM 2511 N N . SER A 1 323 ? -5.836 41.5 29.469 1 91.5 323 SER A N 1
ATOM 2512 C CA . SER A 1 323 ? -6.332 41.188 30.797 1 91.5 323 SER A CA 1
ATOM 2513 C C . SER A 1 323 ? -7.754 40.625 30.75 1 91.5 323 SER A C 1
ATOM 2515 O O . SER A 1 323 ? -8.539 41.031 29.891 1 91.5 323 SER A O 1
ATOM 2517 N N . THR A 1 324 ? -7.98 39.625 31.562 1 93.56 324 THR A N 1
ATOM 2518 C CA . THR A 1 324 ? -9.32 39.062 31.703 1 93.56 324 THR A CA 1
ATOM 2519 C C . THR A 1 324 ? -9.75 39.062 33.188 1 93.56 324 THR A C 1
ATOM 2521 O O . THR A 1 324 ? -9.109 38.438 34.031 1 93.56 324 THR A O 1
ATOM 2524 N N . ALA A 1 325 ? -10.836 39.812 33.406 1 93.75 325 ALA A N 1
ATOM 2525 C CA . ALA A 1 325 ? -11.352 39.812 34.781 1 93.75 325 ALA A CA 1
ATOM 2526 C C . ALA A 1 325 ? -11.875 38.438 35.188 1 93.75 325 ALA A C 1
ATOM 2528 O O . ALA A 1 325 ? -12.578 37.781 34.406 1 93.75 325 ALA A O 1
ATOM 2529 N N . LEU A 1 326 ? -11.406 38 36.281 1 92.31 326 LEU A N 1
ATOM 2530 C CA . LEU A 1 326 ? -11.859 36.719 36.781 1 92.31 326 LEU A CA 1
ATOM 2531 C C . LEU A 1 326 ? -13.055 36.875 37.719 1 92.31 326 LEU A C 1
ATOM 2533 O O . LEU A 1 326 ? -13.008 37.656 38.656 1 92.31 326 LEU A O 1
ATOM 2537 N N . LEU A 1 327 ? -14.141 36.25 37.312 1 86.88 327 LEU A N 1
ATOM 2538 C CA . LEU A 1 327 ? -15.289 36.219 38.219 1 86.88 327 LEU A CA 1
ATOM 2539 C C . LEU A 1 327 ? -15.211 35 39.156 1 86.88 327 LEU A C 1
ATOM 2541 O O . LEU A 1 327 ? -15.461 33.875 38.719 1 86.88 327 LEU A O 1
ATOM 2545 N N . TRP A 1 328 ? -14.883 35.312 40.406 1 90.31 328 TRP A N 1
ATOM 2546 C CA . TRP A 1 328 ? -14.758 34.25 41.375 1 90.31 328 TRP A CA 1
ATOM 2547 C C . TRP A 1 328 ? -16.109 33.625 41.688 1 90.31 328 TRP A C 1
ATOM 2549 O O . TRP A 1 328 ? -17.062 34.344 42.031 1 90.31 328 TRP A O 1
ATOM 2559 N N . ARG A 1 329 ? -16.188 32.344 41.438 1 88.62 329 ARG A N 1
ATOM 2560 C CA . ARG A 1 329 ? -17.453 31.609 41.625 1 88.62 329 ARG A CA 1
ATOM 2561 C C . ARG A 1 329 ? -17.281 30.484 42.625 1 88.62 329 ARG A C 1
ATOM 2563 O O . ARG A 1 329 ? -17.719 29.359 42.375 1 88.62 329 ARG A O 1
ATOM 2570 N N . GLY A 1 330 ? -16.578 30.703 43.656 1 87.75 330 GLY A N 1
ATOM 2571 C CA . GLY A 1 330 ? -16.5 29.75 44.781 1 87.75 330 GLY A CA 1
ATOM 2572 C C . GLY A 1 330 ? -15.719 28.5 44.406 1 87.75 330 GLY A C 1
ATOM 2573 O O . GLY A 1 330 ? -16.078 27.391 44.812 1 87.75 330 GLY A O 1
ATOM 2574 N N . GLY A 1 331 ? -14.898 28.609 43.5 1 87.19 331 GLY A N 1
ATOM 2575 C CA . GLY A 1 331 ? -14.047 27.469 43.219 1 87.19 331 GLY A CA 1
ATOM 2576 C C . GLY A 1 331 ? -14.5 26.672 42 1 87.19 331 GLY A C 1
ATOM 2577 O O . GLY A 1 331 ? -13.859 25.688 41.625 1 87.19 331 GLY A O 1
ATOM 2578 N N . ASP A 1 332 ? -15.539 27.078 41.375 1 92.06 332 ASP A N 1
ATOM 2579 C CA . ASP A 1 332 ? -16.016 26.406 40.156 1 92.06 332 ASP A CA 1
ATOM 2580 C C . ASP A 1 332 ? -15.039 26.578 39 1 92.06 332 ASP A C 1
ATOM 2582 O O . ASP A 1 332 ? -14.469 27.672 38.844 1 92.06 332 ASP A O 1
ATOM 2586 N N . ALA A 1 333 ? -14.914 25.516 38.344 1 94.38 333 ALA A N 1
ATOM 2587 C CA . ALA A 1 333 ? -14.07 25.594 37.156 1 94.38 333 ALA A CA 1
ATOM 2588 C C . ALA A 1 333 ? -14.703 26.484 36.094 1 94.38 333 ALA A C 1
ATOM 2590 O O . ALA A 1 333 ? -15.93 26.531 35.969 1 94.38 333 ALA A O 1
ATOM 2591 N N . GLN A 1 334 ? -13.898 27.203 35.406 1 93.25 334 GLN A N 1
ATOM 2592 C CA . GLN A 1 334 ? -14.359 28.109 34.344 1 93.25 334 GLN A CA 1
ATOM 2593 C C . GLN A 1 334 ? -13.617 27.844 33.031 1 93.25 334 GLN A C 1
ATOM 2595 O O . GLN A 1 334 ? -12.391 27.828 33 1 93.25 334 GLN A O 1
ATOM 2600 N N . SER A 1 335 ? -14.398 27.625 31.969 1 92.06 335 SER A N 1
ATOM 2601 C CA . SER A 1 335 ? -13.805 27.516 30.641 1 92.06 335 SER A CA 1
ATOM 2602 C C . SER A 1 335 ? -13.445 28.891 30.094 1 92.06 335 SER A C 1
ATOM 2604 O O . SER A 1 335 ? -14.297 29.766 30 1 92.06 335 SER A O 1
ATOM 2606 N N . LEU A 1 336 ? -12.266 29.062 29.812 1 89.69 336 LEU A N 1
ATOM 2607 C CA . LEU A 1 336 ? -11.781 30.297 29.219 1 89.69 336 LEU A CA 1
ATOM 2608 C C . LEU A 1 336 ? -11.336 30.078 27.781 1 89.69 336 LEU A C 1
ATOM 2610 O O . LEU A 1 336 ? -10.141 29.906 27.516 1 89.69 336 LEU A O 1
ATOM 2614 N N . SER A 1 337 ? -12.219 30.188 26.875 1 85.06 337 SER A N 1
ATOM 2615 C CA . SER A 1 337 ? -12 29.859 25.469 1 85.06 337 SER A CA 1
ATOM 2616 C C . SER A 1 337 ? -10.945 30.766 24.844 1 85.06 337 SER A C 1
ATOM 2618 O O . SER A 1 337 ? -10.141 30.312 24.031 1 85.06 337 SER A O 1
ATOM 2620 N N . GLU A 1 338 ? -10.953 32.031 25.312 1 85.69 338 GLU A N 1
ATOM 2621 C CA . GLU A 1 338 ? -10 32.969 24.75 1 85.69 338 GLU A CA 1
ATOM 2622 C C . GLU A 1 338 ? -8.57 32.625 25.156 1 85.69 338 GLU A C 1
ATOM 2624 O O . GLU A 1 338 ? -7.613 33.031 24.469 1 85.69 338 GLU A O 1
ATOM 2629 N N . TRP A 1 339 ? -8.484 31.938 26.25 1 89.25 339 TRP A N 1
ATOM 2630 C CA . TRP A 1 339 ? -7.176 31.547 26.75 1 89.25 339 TRP A CA 1
ATOM 2631 C C . TRP A 1 339 ? -6.828 30.125 26.297 1 89.25 339 TRP A C 1
ATOM 2633 O O . TRP A 1 339 ? -5.688 29.688 26.453 1 89.25 339 TRP A O 1
ATOM 2643 N N . GLY A 1 340 ? -7.852 29.453 25.719 1 88.19 340 GLY A N 1
ATOM 2644 C CA . GLY A 1 340 ? -7.621 28.109 25.219 1 88.19 340 GLY A CA 1
ATOM 2645 C C . GLY A 1 340 ? -7.508 27.062 26.312 1 88.19 340 GLY A C 1
ATOM 2646 O O . GLY A 1 340 ? -6.68 26.156 26.219 1 88.19 340 GLY A O 1
ATOM 2647 N N . GLY A 1 341 ? -8.297 27.203 27.359 1 91.69 341 GLY A N 1
ATOM 2648 C CA . GLY A 1 341 ? -8.227 26.234 28.453 1 91.69 341 GLY A CA 1
ATOM 2649 C C . GLY A 1 341 ? -9.273 26.469 29.516 1 91.69 341 GLY A C 1
ATOM 2650 O O . GLY A 1 341 ? -10.297 27.109 29.266 1 91.69 341 GLY A O 1
ATOM 2651 N N . GLU A 1 342 ? -8.969 25.781 30.641 1 93.75 342 GLU A N 1
ATOM 2652 C CA . GLU A 1 342 ? -9.883 25.844 31.781 1 93.75 342 GLU A CA 1
ATOM 2653 C C . GLU A 1 342 ? -9.133 26.156 33.062 1 93.75 342 GLU A C 1
ATOM 2655 O O . GLU A 1 342 ? -8.039 25.625 33.281 1 93.75 342 GLU A O 1
ATOM 2660 N N . LEU A 1 343 ? -9.727 27.078 33.812 1 95.44 343 LEU A N 1
ATOM 2661 C CA . LEU A 1 343 ? -9.211 27.391 35.156 1 95.44 343 LEU A CA 1
ATOM 2662 C C . LEU A 1 343 ? -10.031 26.688 36.219 1 95.44 343 LEU A C 1
ATOM 2664 O O . LEU A 1 343 ? -11.25 26.875 36.312 1 95.44 343 LEU A O 1
ATOM 2668 N N . ALA A 1 344 ? -9.375 25.859 36.969 1 96.44 344 ALA A N 1
ATOM 2669 C CA . ALA A 1 344 ? -10.023 25.141 38.031 1 96.44 344 ALA A CA 1
ATOM 2670 C C . ALA A 1 344 ? -9.359 25.438 39.375 1 96.44 344 ALA A C 1
ATOM 2672 O O . ALA A 1 344 ? -8.367 26.172 39.438 1 96.44 344 ALA A O 1
ATOM 2673 N N . TRP A 1 345 ? -10.016 24.969 40.406 1 96 345 TRP A N 1
ATOM 2674 C CA . TRP A 1 345 ? -9.531 25.312 41.75 1 96 345 TRP A CA 1
ATOM 2675 C C . TRP A 1 345 ? -9.562 24.094 42.656 1 96 345 TRP A C 1
ATOM 2677 O O . TRP A 1 345 ? -10.43 23.234 42.531 1 96 345 TRP A O 1
ATOM 2687 N N . GLU A 1 346 ? -8.625 24.031 43.469 1 95.56 346 GLU A N 1
ATOM 2688 C CA . GLU A 1 346 ? -8.594 23.031 44.531 1 95.56 346 GLU A CA 1
ATOM 2689 C C . GLU A 1 346 ? -8.164 23.656 45.844 1 95.56 346 GLU A C 1
ATOM 2691 O O . GLU A 1 346 ? -7.41 24.625 45.875 1 95.56 346 GLU A O 1
ATOM 2696 N N . ARG A 1 347 ? -8.633 23.109 46.938 1 94.44 347 ARG A N 1
ATOM 2697 C CA . ARG A 1 347 ? -8.195 23.562 48.25 1 94.44 347 ARG A CA 1
ATOM 2698 C C . ARG A 1 347 ? -6.844 22.969 48.594 1 94.44 347 ARG A C 1
ATOM 2700 O O . ARG A 1 347 ? -6.625 21.766 48.406 1 94.44 347 ARG A O 1
ATOM 2707 N N . ARG A 1 348 ? -6.031 23.859 49.031 1 94.44 348 ARG A N 1
ATOM 2708 C CA . ARG A 1 348 ? -4.727 23.391 49.5 1 94.44 348 ARG A CA 1
ATOM 2709 C C . ARG A 1 348 ? -4.25 24.203 50.719 1 94.44 348 ARG A C 1
ATOM 2711 O O . ARG A 1 348 ? -4.844 25.219 51.062 1 94.44 348 ARG A O 1
ATOM 2718 N N . ASP A 1 349 ? -3.156 23.734 51.375 1 92 349 ASP A N 1
ATOM 2719 C CA . ASP A 1 349 ? -2.615 24.391 52.562 1 92 349 ASP A CA 1
ATOM 2720 C C . ASP A 1 349 ? -2.027 25.75 52.25 1 92 349 ASP A C 1
ATOM 2722 O O . ASP A 1 349 ? -2.074 26.672 53.062 1 92 349 ASP A O 1
ATOM 2726 N N . ALA A 1 350 ? -1.513 25.922 51.062 1 91.88 350 ALA A N 1
ATOM 2727 C CA . ALA A 1 350 ? -0.946 27.188 50.625 1 91.88 350 ALA A CA 1
ATOM 2728 C C . ALA A 1 350 ? -1.617 27.688 49.344 1 91.88 350 ALA A C 1
ATOM 2730 O O . ALA A 1 350 ? -0.983 27.734 48.281 1 91.88 350 ALA A O 1
ATOM 2731 N N . GLY A 1 351 ? -2.914 28.078 49.562 1 96.12 351 GLY A N 1
ATOM 2732 C CA . GLY A 1 351 ? -3.664 28.594 48.406 1 96.12 351 GLY A CA 1
ATOM 2733 C C . GLY A 1 351 ? -4.031 30.047 48.562 1 96.12 351 GLY A C 1
ATOM 2734 O O . GLY A 1 351 ? -3.752 30.688 49.562 1 96.12 351 GLY A O 1
ATOM 2735 N N . VAL A 1 352 ? -4.633 30.578 47.531 1 96.25 352 VAL A N 1
ATOM 2736 C CA . VAL A 1 352 ? -5.07 31.969 47.531 1 96.25 352 VAL A CA 1
ATOM 2737 C C . VAL A 1 352 ? -6.348 32.125 48.344 1 96.25 352 VAL A C 1
ATOM 2739 O O . VAL A 1 352 ? -7.32 31.391 48.156 1 96.25 352 VAL A O 1
ATOM 2742 N N . PRO A 1 353 ? -6.34 33 49.281 1 95.06 353 PRO A N 1
ATOM 2743 C CA . PRO A 1 353 ? -7.559 33.219 50.062 1 95.06 353 PRO A CA 1
ATOM 2744 C C . PRO A 1 353 ? -8.742 33.688 49.219 1 95.06 353 PRO A C 1
ATOM 2746 O O . PRO A 1 353 ? -8.562 34.5 48.312 1 95.06 353 PRO A O 1
ATOM 2749 N N . ALA A 1 354 ? -9.891 33.281 49.594 1 94.06 354 ALA A N 1
ATOM 2750 C CA . ALA A 1 354 ? -11.109 33.656 48.875 1 94.06 354 ALA A CA 1
ATOM 2751 C C . ALA A 1 354 ? -11.32 35.156 48.906 1 94.06 354 ALA A C 1
ATOM 2753 O O . ALA A 1 354 ? -11.812 35.719 47.938 1 94.06 354 ALA A O 1
ATOM 2754 N N . ALA A 1 355 ? -10.961 35.688 50 1 92.75 355 ALA A N 1
ATOM 2755 C CA . ALA A 1 355 ? -11.164 37.125 50.156 1 92.75 355 ALA A CA 1
ATOM 2756 C C . ALA A 1 355 ? -10.43 37.938 49.094 1 92.75 355 ALA A C 1
ATOM 2758 O O . ALA A 1 355 ? -10.938 38.938 48.594 1 92.75 355 ALA A O 1
ATOM 2759 N N . LEU A 1 356 ? -9.25 37.469 48.781 1 93.5 356 LEU A N 1
ATOM 2760 C CA . LEU A 1 356 ? -8.453 38.156 47.781 1 93.5 356 LEU A CA 1
ATOM 2761 C C . LEU A 1 356 ? -9.086 38 46.406 1 93.5 356 LEU A C 1
ATOM 2763 O O . LEU A 1 356 ? -9.016 38.906 45.562 1 93.5 356 LEU A O 1
ATOM 2767 N N . LEU A 1 357 ? -9.68 36.875 46.156 1 94.38 357 LEU A N 1
ATOM 2768 C CA . LEU A 1 357 ? -10.328 36.594 44.875 1 94.38 357 LEU A CA 1
ATOM 2769 C C . LEU A 1 357 ? -11.641 37.344 44.75 1 94.38 357 LEU A C 1
ATOM 2771 O O . LEU A 1 357 ? -11.984 37.844 43.656 1 94.38 357 LEU A O 1
ATOM 2775 N N . GLU A 1 358 ? -12.328 37.5 45.875 1 92.88 358 GLU A N 1
ATOM 2776 C CA . GLU A 1 358 ? -13.602 38.219 45.938 1 92.88 358 GLU A CA 1
ATOM 2777 C C . GLU A 1 358 ? -13.398 39.719 45.719 1 92.88 358 GLU A C 1
ATOM 2779 O O . GLU A 1 358 ? -14.266 40.406 45.156 1 92.88 358 GLU A O 1
ATOM 2784 N N . SER A 1 359 ? -12.25 40.188 46.219 1 92.44 359 SER A N 1
ATOM 2785 C CA . SER A 1 359 ? -11.953 41.625 46.094 1 92.44 359 SER A CA 1
ATOM 2786 C C . SER A 1 359 ? -11.641 42 44.656 1 92.44 359 SER A C 1
ATOM 2788 O O . SER A 1 359 ? -11.609 43.188 44.312 1 92.44 359 SER A O 1
ATOM 2790 N N . GLY A 1 360 ? -11.445 40.938 43.875 1 93.69 360 GLY A N 1
ATOM 2791 C CA . GLY A 1 360 ? -11.141 41.156 42.469 1 93.69 360 GLY A CA 1
ATOM 2792 C C . GLY A 1 360 ? -9.828 40.5 42.031 1 93.69 360 GLY A C 1
ATOM 2793 O O . GLY A 1 360 ? -8.828 40.594 42.75 1 93.69 360 GLY A O 1
ATOM 2794 N N . ALA A 1 361 ? -9.891 39.812 41 1 95.31 361 ALA A N 1
ATOM 2795 C CA . ALA A 1 361 ? -8.711 39.188 40.406 1 95.31 361 ALA A CA 1
ATOM 2796 C C . ALA A 1 361 ? -8.812 39.156 38.875 1 95.31 361 ALA A C 1
ATOM 2798 O O . ALA A 1 361 ? -9.891 39.344 38.344 1 95.31 361 ALA A O 1
ATOM 2799 N N . TYR A 1 362 ? -7.656 39.062 38.25 1 96.12 362 TYR A N 1
ATOM 2800 C CA . TYR A 1 362 ? -7.68 39 36.812 1 96.12 362 TYR A CA 1
ATOM 2801 C C . TYR A 1 362 ? -6.535 38.125 36.281 1 96.12 362 TYR A C 1
ATOM 2803 O O . TYR A 1 362 ? -5.582 37.844 37 1 96.12 362 TYR A O 1
ATOM 2811 N N . LEU A 1 363 ? -6.715 37.719 35.094 1 95.94 363 LEU A N 1
ATOM 2812 C CA . LEU A 1 363 ? -5.699 36.938 34.406 1 95.94 363 LEU A CA 1
ATOM 2813 C C . LEU A 1 363 ? -4.988 37.781 33.344 1 95.94 363 LEU A C 1
ATOM 2815 O O . LEU A 1 363 ? -5.617 38.594 32.688 1 95.94 363 LEU A O 1
ATOM 2819 N N . ALA A 1 364 ? -3.727 37.625 33.281 1 95.5 364 ALA A N 1
ATOM 2820 C CA . ALA A 1 364 ? -2.938 38.281 32.219 1 95.5 364 ALA A CA 1
ATOM 2821 C C . ALA A 1 364 ? -1.835 37.344 31.719 1 95.5 364 ALA A C 1
ATOM 2823 O O . ALA A 1 364 ? -1.336 36.5 32.438 1 95.5 364 ALA A O 1
ATOM 2824 N N . PRO A 1 365 ? -1.535 37.5 30.438 1 93.31 365 PRO A N 1
ATOM 2825 C CA . PRO 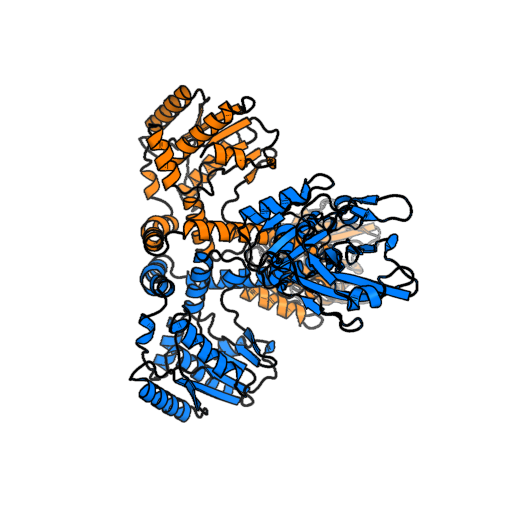A 1 365 ? -0.459 36.688 29.891 1 93.31 365 PRO A CA 1
ATOM 2826 C C . PRO A 1 365 ? 0.925 37.125 30.344 1 93.31 365 PRO A C 1
ATOM 2828 O O . PRO A 1 365 ? 1.096 38.281 30.781 1 93.31 365 PRO A O 1
ATOM 2831 N N . ARG A 1 366 ? 1.775 36.188 30.203 1 89.88 366 ARG A N 1
ATOM 2832 C CA . ARG A 1 366 ? 3.16 36.5 30.547 1 89.88 366 ARG A CA 1
ATOM 2833 C C . ARG A 1 366 ? 3.764 37.5 29.578 1 89.88 366 ARG A C 1
ATOM 2835 O O . ARG A 1 366 ? 3.607 37.375 28.359 1 89.88 366 ARG A O 1
ATOM 2842 N N . ARG A 1 367 ? 4.445 38.531 30.078 1 87.06 367 ARG A N 1
ATOM 2843 C CA . ARG A 1 367 ? 5.129 39.531 29.281 1 87.06 367 ARG A CA 1
ATOM 2844 C C . ARG A 1 367 ? 6.641 39.438 29.438 1 87.06 367 ARG A C 1
ATOM 2846 O O . ARG A 1 367 ? 7.395 40 28.656 1 87.06 367 ARG A O 1
ATOM 2853 N N . GLY A 1 368 ? 7.016 38.719 30.406 1 89.56 368 GLY A N 1
ATOM 2854 C CA . GLY A 1 368 ? 8.43 38.594 30.703 1 89.56 368 GLY A CA 1
ATOM 2855 C C . GLY A 1 368 ? 8.852 39.375 31.938 1 89.56 368 GLY A C 1
ATOM 2856 O O . GLY A 1 368 ? 8.383 40.5 32.156 1 89.56 368 GLY A O 1
ATOM 2857 N N . GLY A 1 369 ? 9.617 38.719 32.812 1 90.56 369 GLY A N 1
ATOM 2858 C CA . GLY A 1 369 ? 10.195 39.406 33.969 1 90.56 369 GLY A CA 1
ATOM 2859 C C . GLY A 1 369 ? 9.367 39.281 35.219 1 90.56 369 GLY A C 1
ATOM 2860 O O . GLY A 1 369 ? 9.773 39.719 36.281 1 90.56 369 GLY A O 1
ATOM 2861 N N . GLU A 1 370 ? 8.258 38.656 35.125 1 94.81 370 GLU A N 1
ATOM 2862 C CA . GLU A 1 370 ? 7.418 38.5 36.312 1 94.81 370 GLU A CA 1
ATOM 2863 C C . GLU A 1 370 ? 8.086 37.594 37.344 1 94.81 370 GLU A C 1
ATOM 2865 O O . GLU A 1 370 ? 8.766 36.625 36.969 1 94.81 370 GLU A O 1
ATOM 2870 N N . LYS A 1 371 ? 7.895 38 38.594 1 96.31 371 LYS A N 1
ATOM 2871 C CA . LYS A 1 371 ? 8.43 37.219 39.719 1 96.31 371 LYS A CA 1
ATOM 2872 C C . LYS A 1 371 ? 7.352 36.938 40.75 1 96.31 371 LYS A C 1
ATOM 2874 O O . LYS A 1 371 ? 6.469 37.781 41 1 96.31 371 LYS A O 1
ATOM 2879 N N . LEU A 1 372 ? 7.426 35.75 41.25 1 95.94 372 LEU A N 1
ATOM 2880 C CA . LEU A 1 372 ? 6.5 35.312 42.312 1 95.94 372 LEU A CA 1
ATOM 2881 C C . LEU A 1 372 ? 7.207 35.219 43.656 1 95.94 372 LEU A C 1
ATOM 2883 O O . LEU A 1 372 ? 8.328 34.719 43.719 1 95.94 372 LEU A O 1
ATOM 2887 N N . SER A 1 373 ? 6.555 35.688 44.688 1 94.81 373 SER A N 1
ATOM 2888 C CA . SER A 1 373 ? 7.145 35.594 46 1 94.81 373 SER A CA 1
ATOM 2889 C C . SER A 1 373 ? 7.25 34.156 46.469 1 94.81 373 SER A C 1
ATOM 2891 O O . SER A 1 373 ? 6.301 33.375 46.344 1 94.81 373 SER A O 1
ATOM 2893 N N . ALA A 1 374 ? 8.391 33.75 47 1 92.62 374 ALA A N 1
ATOM 2894 C CA . ALA A 1 374 ? 8.633 32.406 47.562 1 92.62 374 ALA A CA 1
ATOM 2895 C C . ALA A 1 374 ? 8.938 32.5 49.031 1 92.62 374 ALA A C 1
ATOM 2897 O O . ALA A 1 374 ? 8.875 33.562 49.625 1 92.62 374 ALA A O 1
ATOM 2898 N N . ARG A 1 375 ? 9.148 31.25 49.594 1 88.5 375 ARG A N 1
ATOM 2899 C CA . ARG A 1 375 ? 9.484 31.219 51.031 1 88.5 375 ARG A CA 1
ATOM 2900 C C . ARG A 1 375 ? 10.711 32.094 51.312 1 88.5 375 ARG A C 1
ATOM 2902 O O . ARG A 1 375 ? 10.734 32.812 52.312 1 88.5 375 ARG A O 1
ATOM 2909 N N . VAL A 1 376 ? 11.625 31.812 50.344 1 90.19 376 VAL A N 1
ATOM 2910 C CA . VAL A 1 376 ? 12.82 32.656 50.438 1 90.19 376 VAL A CA 1
ATOM 2911 C C . VAL A 1 376 ? 12.984 33.438 49.125 1 90.19 376 VAL A C 1
ATOM 2913 O O . VAL A 1 376 ? 13.164 32.844 48.062 1 90.19 376 VAL A O 1
ATOM 2916 N N . GLY A 1 377 ? 12.812 34.844 49.188 1 91.31 377 GLY A N 1
ATOM 2917 C CA . GLY A 1 377 ? 13.031 35.719 48.062 1 91.31 377 GLY A CA 1
ATOM 2918 C C . GLY A 1 377 ? 11.93 35.625 47.031 1 91.31 377 GLY A C 1
ATOM 2919 O O . GLY A 1 377 ? 10.75 35.5 47.344 1 91.31 377 GLY A O 1
ATOM 2920 N N . ARG A 1 378 ? 12.383 35.938 45.688 1 94.88 378 ARG A N 1
ATOM 2921 C CA . ARG A 1 378 ? 11.469 35.906 44.562 1 94.88 378 ARG A CA 1
ATOM 2922 C C . ARG A 1 378 ? 11.977 34.969 43.469 1 94.88 378 ARG A C 1
ATOM 2924 O O . ARG A 1 378 ? 13.188 34.812 43.312 1 94.88 378 ARG A O 1
ATOM 2931 N N . ARG A 1 379 ? 11.039 34.312 42.844 1 95.56 379 ARG A N 1
ATOM 2932 C CA . ARG A 1 379 ? 11.398 33.406 41.75 1 95.56 379 ARG A CA 1
ATOM 2933 C C . ARG A 1 379 ? 10.836 33.906 40.438 1 95.56 379 ARG A C 1
ATOM 2935 O O . ARG A 1 379 ? 9.695 34.375 40.375 1 95.56 379 ARG A O 1
ATOM 2942 N N . GLU A 1 380 ? 11.648 33.719 39.406 1 96.25 380 GLU A N 1
ATOM 2943 C CA . GLU A 1 380 ? 11.203 34.094 38.062 1 96.25 380 GLU A CA 1
ATOM 2944 C C . GLU A 1 380 ? 10.141 33.156 37.531 1 96.25 380 GLU A C 1
ATOM 2946 O O . GLU A 1 380 ? 10.289 31.938 37.625 1 96.25 380 GLU A O 1
ATOM 2951 N N . VAL A 1 381 ? 9.102 33.75 36.938 1 96.25 381 VAL A N 1
ATOM 2952 C CA . VAL A 1 381 ? 8.016 32.969 36.406 1 96.25 381 VAL A CA 1
ATOM 2953 C C . VAL A 1 381 ? 8.562 32.031 35.312 1 96.25 381 VAL A C 1
ATOM 2955 O O . VAL A 1 381 ? 8.141 30.891 35.188 1 96.25 381 VAL A O 1
ATOM 2958 N N . LYS A 1 382 ? 9.5 32.562 34.469 1 94.44 382 LYS A N 1
ATOM 2959 C CA . LYS A 1 382 ? 10.102 31.75 33.406 1 94.44 382 LYS A CA 1
ATOM 2960 C C . LYS A 1 382 ? 10.703 30.469 33.969 1 94.44 382 LYS A C 1
ATOM 2962 O O . LYS A 1 382 ? 10.562 29.391 33.344 1 94.44 382 LYS A O 1
ATOM 2967 N N . ASP A 1 383 ? 11.336 30.516 35.062 1 95.19 383 ASP A N 1
ATOM 2968 C CA . ASP A 1 383 ? 11.969 29.359 35.688 1 95.19 383 ASP A CA 1
ATOM 2969 C C . ASP A 1 383 ? 10.93 28.406 36.25 1 95.19 383 ASP A C 1
ATOM 2971 O O . ASP A 1 383 ? 11.086 27.188 36.188 1 95.19 383 ASP A O 1
ATOM 2975 N N . LEU A 1 384 ? 9.898 29.016 36.844 1 95.88 384 LEU A N 1
ATOM 2976 C CA . LEU A 1 384 ? 8.82 28.203 37.406 1 95.88 384 LEU A CA 1
ATOM 2977 C C . LEU A 1 384 ? 8.164 27.359 36.312 1 95.88 384 LEU A C 1
ATOM 2979 O O . LEU A 1 384 ? 7.926 26.172 36.5 1 95.88 384 LEU A O 1
ATOM 2983 N N . LEU A 1 385 ? 7.922 28.016 35.219 1 95.06 385 LEU A N 1
ATOM 2984 C CA . LEU A 1 385 ? 7.293 27.312 34.094 1 95.06 385 LEU A CA 1
ATOM 2985 C C . LEU A 1 385 ? 8.211 26.219 33.562 1 95.06 385 LEU A C 1
ATOM 2987 O O . LEU A 1 385 ? 7.754 25.109 33.281 1 95.06 385 LEU A O 1
ATOM 2991 N N . ARG A 1 386 ? 9.422 26.453 33.344 1 91.25 386 ARG A N 1
ATOM 2992 C CA . ARG A 1 386 ? 10.414 25.5 32.875 1 91.25 386 ARG A CA 1
ATOM 2993 C C . ARG A 1 386 ? 10.516 24.297 33.812 1 91.25 386 ARG A C 1
ATOM 2995 O O . ARG A 1 386 ? 10.477 23.141 33.344 1 91.25 386 ARG A O 1
ATOM 3002 N N . GLU A 1 387 ? 10.602 24.609 35.062 1 93.31 387 GLU A N 1
ATOM 3003 C CA . GLU A 1 387 ? 10.75 23.562 36.062 1 93.31 387 GLU A CA 1
ATOM 3004 C C . GLU A 1 387 ? 9.5 22.688 36.156 1 93.31 387 GLU A C 1
ATOM 3006 O O . GLU A 1 387 ? 9.578 21.5 36.469 1 93.31 387 GLU A O 1
ATOM 3011 N N . ALA A 1 388 ? 8.367 23.297 35.906 1 93.5 388 ALA A N 1
ATOM 3012 C CA . ALA A 1 388 ? 7.098 22.578 35.938 1 93.5 388 ALA A CA 1
ATOM 3013 C C . ALA A 1 388 ? 6.887 21.75 34.688 1 93.5 388 ALA A C 1
ATOM 3015 O O . ALA A 1 388 ? 5.918 21 34.594 1 93.5 388 ALA A O 1
ATOM 3016 N N . GLY A 1 389 ? 7.746 21.891 33.656 1 90 389 GLY A N 1
ATOM 3017 C CA . GLY A 1 389 ? 7.672 21.094 32.438 1 90 389 GLY A CA 1
ATOM 3018 C C . GLY A 1 389 ? 6.637 21.609 31.438 1 90 389 GLY A C 1
ATOM 3019 O O . GLY A 1 389 ? 6.027 20.828 30.703 1 90 389 GLY A O 1
ATOM 3020 N N . VAL A 1 390 ? 6.371 22.875 31.469 1 92.06 390 VAL A N 1
ATOM 3021 C CA . VAL A 1 390 ? 5.457 23.453 30.5 1 92.06 390 VAL A CA 1
ATOM 3022 C C . VAL A 1 390 ? 6.188 23.688 29.172 1 92.06 390 VAL A C 1
ATOM 3024 O O . VAL A 1 390 ? 7.227 24.359 29.141 1 92.06 390 VAL A O 1
ATOM 3027 N N . PRO A 1 391 ? 5.66 23.172 28.125 1 90.56 391 PRO A N 1
ATOM 3028 C CA . PRO A 1 391 ? 6.316 23.391 26.828 1 90.56 391 PRO A CA 1
ATOM 3029 C C . PRO A 1 391 ? 6.43 24.875 26.469 1 90.56 391 PRO A C 1
ATOM 3031 O O . PRO A 1 391 ? 5.52 25.656 26.766 1 90.56 391 PRO A O 1
ATOM 3034 N N . PRO A 1 392 ? 7.516 25.219 25.812 1 88.69 392 PRO A N 1
ATOM 3035 C CA . PRO A 1 392 ? 7.746 26.625 25.484 1 88.69 392 PRO A CA 1
ATOM 3036 C C . PRO A 1 392 ? 6.578 27.25 24.719 1 88.69 392 PRO A C 1
ATOM 3038 O O . PRO A 1 392 ? 6.219 28.406 24.969 1 88.69 392 PRO A O 1
ATOM 3041 N N . LEU A 1 393 ? 6.012 26.516 23.891 1 87 393 LEU A N 1
ATOM 3042 C CA . LEU A 1 393 ? 4.902 27 23.078 1 87 393 LEU A CA 1
ATOM 3043 C C . LEU A 1 393 ? 3.75 27.469 23.953 1 87 393 LEU A C 1
ATOM 3045 O O . LEU A 1 393 ? 3.055 28.438 23.609 1 87 393 LEU A O 1
ATOM 3049 N N . LEU A 1 394 ? 3.586 26.875 25.062 1 89.19 394 LEU A N 1
ATOM 3050 C CA . LEU A 1 394 ? 2.443 27.172 25.922 1 89.19 394 LEU A CA 1
ATOM 3051 C C . LEU A 1 394 ? 2.789 28.266 26.938 1 89.19 394 LEU A C 1
ATOM 3053 O O . LEU A 1 394 ? 1.895 28.844 27.547 1 89.19 394 LEU A O 1
ATOM 3057 N N . ARG A 1 395 ? 4.016 28.562 27.141 1 90.25 395 ARG A N 1
ATOM 3058 C CA . ARG A 1 395 ? 4.465 29.453 28.203 1 90.25 395 ARG A CA 1
ATOM 3059 C C . ARG A 1 395 ? 4.008 30.891 27.953 1 90.25 395 ARG A C 1
ATOM 3061 O O . ARG A 1 395 ? 3.633 31.594 28.875 1 90.25 395 ARG A O 1
ATOM 3068 N N . ARG A 1 396 ? 3.988 31.188 26.719 1 83.94 396 ARG A N 1
ATOM 3069 C CA . ARG A 1 396 ? 3.625 32.562 26.375 1 83.94 396 ARG A CA 1
ATOM 3070 C C . ARG A 1 396 ? 2.145 32.812 26.641 1 83.94 396 ARG A C 1
ATOM 3072 O O . ARG A 1 396 ? 1.748 33.938 26.938 1 83.94 396 ARG A O 1
ATOM 3079 N N . ARG A 1 397 ? 1.389 31.828 26.641 1 87.69 397 ARG A N 1
ATOM 3080 C CA . ARG A 1 397 ? -0.054 31.984 26.781 1 87.69 397 ARG A CA 1
ATOM 3081 C C . ARG A 1 397 ? -0.526 31.5 28.141 1 87.69 397 ARG A C 1
ATOM 3083 O O . ARG A 1 397 ? -1.725 31.516 28.438 1 87.69 397 ARG A O 1
ATOM 3090 N N . TRP A 1 398 ? 0.355 31.109 28.906 1 93 398 TRP A N 1
ATOM 3091 C CA . TRP A 1 398 ? -0.023 30.625 30.234 1 93 398 TRP A CA 1
ATOM 3092 C C . TRP A 1 398 ? -0.593 31.766 31.062 1 93 398 TRP A C 1
ATOM 3094 O O . TRP A 1 398 ? 0.044 32.812 31.219 1 93 398 TRP A O 1
ATOM 3104 N N . PRO A 1 399 ? -1.737 31.625 31.656 1 94.94 399 PRO A N 1
ATOM 3105 C CA . PRO A 1 399 ? -2.32 32.719 32.406 1 94.94 399 PRO A CA 1
ATOM 3106 C C . PRO A 1 399 ? -1.634 32.938 33.781 1 94.94 399 PRO A C 1
ATOM 3108 O O . PRO A 1 399 ? -1.258 31.953 34.438 1 94.94 399 PRO A O 1
ATOM 3111 N N . LEU A 1 400 ? -1.449 34.188 34.062 1 97.19 400 LEU A N 1
ATOM 3112 C CA . LEU A 1 400 ? -0.997 34.594 35.406 1 97.19 400 LEU A CA 1
ATOM 3113 C C . LEU A 1 400 ? -2.137 35.188 36.188 1 97.19 400 LEU A C 1
ATOM 3115 O O . LEU A 1 400 ? -2.939 35.969 35.656 1 97.19 400 LEU A O 1
ATOM 3119 N N . LEU A 1 401 ? -2.23 34.812 37.406 1 97.19 401 LEU A N 1
ATOM 3120 C CA . LEU A 1 401 ? -3.312 35.312 38.25 1 97.19 401 LEU A CA 1
ATOM 3121 C C . LEU A 1 401 ? -2.854 36.5 39.094 1 97.19 401 LEU A C 1
ATOM 3123 O O . LEU A 1 401 ? -1.924 36.375 39.875 1 97.19 401 LEU A O 1
ATOM 3127 N N . TYR A 1 402 ? -3.559 37.562 38.875 1 97.12 402 TYR A N 1
ATOM 3128 C CA . TYR A 1 402 ? -3.238 38.812 39.594 1 97.12 402 TYR A CA 1
ATOM 3129 C C . TYR A 1 402 ? -4.387 39.219 40.5 1 97.12 402 TYR A C 1
ATOM 3131 O O . TYR A 1 402 ? -5.547 38.906 40.219 1 97.12 402 TYR A O 1
ATOM 3139 N N . GLY A 1 403 ? -4.027 39.906 41.531 1 95 403 GLY A N 1
ATOM 3140 C CA . GLY A 1 403 ? -5.023 40.531 42.406 1 95 403 GLY A CA 1
ATOM 3141 C C . GLY A 1 403 ? -5.441 41.906 41.906 1 95 403 GLY A C 1
ATOM 3142 O O . GLY A 1 403 ? -4.863 42.438 40.938 1 95 403 GLY A O 1
ATOM 3143 N N . ALA A 1 404 ? -6.402 42.469 42.625 1 93.06 404 ALA A N 1
ATOM 3144 C CA . ALA A 1 404 ? -6.922 43.781 42.281 1 93.06 404 ALA A CA 1
ATOM 3145 C C . ALA A 1 404 ? -5.844 44.875 42.406 1 93.06 404 ALA A C 1
ATOM 3147 O O . ALA A 1 404 ? -5.859 45.875 41.688 1 93.06 404 ALA A O 1
ATOM 3148 N N . ASP A 1 405 ? -4.883 44.531 43.219 1 91.94 405 ASP A N 1
ATOM 3149 C CA . ASP A 1 405 ? -3.834 45.531 43.5 1 91.94 405 ASP A CA 1
ATOM 3150 C C . ASP A 1 405 ? -2.686 45.375 42.5 1 91.94 405 ASP A C 1
ATOM 3152 O O . ASP A 1 405 ? -1.689 46.094 42.594 1 91.94 405 ASP A O 1
ATOM 3156 N N . GLY A 1 406 ? -2.76 44.438 41.625 1 92.94 406 GLY A N 1
ATOM 3157 C CA . GLY A 1 406 ? -1.737 44.25 40.594 1 92.94 406 GLY A CA 1
ATOM 3158 C C . GLY A 1 406 ? -0.634 43.312 41.031 1 92.94 406 GLY A C 1
ATOM 3159 O O . GLY A 1 406 ? 0.321 43.094 40.281 1 92.94 406 GLY A O 1
ATOM 3160 N N . GLU A 1 407 ? -0.777 42.781 42.188 1 93.69 407 GLU A N 1
ATOM 3161 C CA . GLU A 1 407 ? 0.226 41.812 42.656 1 93.69 407 GLU A CA 1
ATOM 3162 C C . GLU A 1 407 ? -0.006 40.438 42.031 1 93.69 407 GLU A C 1
ATOM 3164 O O . GLU A 1 407 ? -1.147 40 41.906 1 93.69 407 GLU A O 1
ATOM 3169 N N . LEU A 1 408 ? 1.072 39.844 41.625 1 96.81 408 LEU A N 1
ATOM 3170 C CA . LEU A 1 408 ? 0.987 38.469 41.094 1 96.81 408 LEU A CA 1
ATOM 3171 C C . LEU A 1 408 ? 0.67 37.469 42.219 1 96.81 408 LEU A C 1
ATOM 3173 O O . LEU A 1 408 ? 1.46 37.312 43.156 1 96.81 408 LEU A O 1
ATOM 3177 N N . LEU A 1 409 ? -0.452 36.812 42.062 1 96.69 409 LEU A N 1
ATOM 3178 C CA . LEU A 1 409 ? -0.922 35.906 43.125 1 96.69 409 LEU A CA 1
ATOM 3179 C C . LEU A 1 409 ? -0.468 34.5 42.875 1 96.69 409 LEU A C 1
ATOM 3181 O O . LEU A 1 409 ? -0.176 33.75 43.812 1 96.69 409 LEU A O 1
ATOM 3185 N N . ALA A 1 410 ? -0.493 34.156 41.594 1 97.62 410 ALA A N 1
ATOM 3186 C CA . ALA A 1 410 ? -0.201 32.75 41.344 1 97.62 410 ALA A CA 1
ATOM 3187 C C . ALA A 1 410 ? 0.134 32.531 39.875 1 97.62 410 ALA A C 1
ATOM 3189 O O . ALA A 1 410 ? -0.221 33.344 39 1 97.62 410 ALA A O 1
ATOM 3190 N N . VAL A 1 411 ? 0.887 31.469 39.625 1 97.5 411 VAL A N 1
ATOM 3191 C CA . VAL A 1 411 ? 1.024 30.797 38.344 1 97.5 411 VAL A CA 1
ATOM 3192 C C . VAL A 1 411 ? 0.208 29.516 38.344 1 97.5 411 VAL A C 1
ATOM 3194 O O . VAL A 1 411 ? 0.677 28.469 38.812 1 97.5 411 VAL A O 1
ATOM 3197 N N . PRO A 1 412 ? -0.991 29.625 37.781 1 97 412 PRO A N 1
ATOM 3198 C CA . PRO A 1 412 ? -1.938 28.516 37.938 1 97 412 PRO A CA 1
ATOM 3199 C C . PRO A 1 412 ? -1.331 27.156 37.562 1 97 412 PRO A C 1
ATOM 3201 O O . PRO A 1 412 ? -0.777 27.016 36.469 1 97 412 PRO A O 1
ATOM 3204 N N . GLY A 1 413 ? -1.516 26.188 38.469 1 95.31 413 GLY A N 1
ATOM 3205 C CA . GLY A 1 413 ? -1.032 24.844 38.25 1 95.31 413 GLY A CA 1
ATOM 3206 C C . GLY A 1 413 ? 0.411 24.641 38.688 1 95.31 413 GLY A C 1
ATOM 3207 O O . GLY A 1 413 ? 0.91 23.516 38.688 1 95.31 413 GLY A O 1
ATOM 3208 N N . ILE A 1 414 ? 1.078 25.734 39.156 1 96.19 414 ILE A N 1
ATOM 3209 C CA . ILE A 1 414 ? 2.52 25.625 39.375 1 96.19 414 ILE A CA 1
ATOM 3210 C C . ILE A 1 414 ? 2.891 26.172 40.75 1 96.19 414 ILE A C 1
ATOM 3212 O O . ILE A 1 414 ? 3.559 25.484 41.531 1 96.19 414 ILE A O 1
ATOM 3216 N N . ALA A 1 415 ? 2.43 27.469 41.031 1 96.12 415 ALA A N 1
ATOM 3217 C CA . ALA A 1 415 ? 2.83 28.062 42.312 1 96.12 415 ALA A CA 1
ATOM 3218 C C . ALA A 1 415 ? 1.869 29.172 42.719 1 96.12 415 ALA A C 1
ATOM 3220 O O . ALA A 1 415 ? 1.207 29.766 41.875 1 96.12 415 ALA A O 1
ATOM 3221 N N . VAL A 1 416 ? 1.855 29.375 44.031 1 96.75 416 VAL A N 1
ATOM 3222 C CA . VAL A 1 416 ? 1.129 30.484 44.625 1 96.75 416 VAL A CA 1
ATOM 3223 C C . VAL A 1 416 ? 2.098 31.375 45.406 1 96.75 416 VAL A C 1
ATOM 3225 O O . VAL A 1 416 ? 3.039 30.891 46.031 1 96.75 416 VAL A O 1
ATOM 3228 N N . SER A 1 417 ? 1.847 32.688 45.344 1 96.62 417 SER A N 1
ATOM 3229 C CA . SER A 1 417 ? 2.697 33.625 46.062 1 96.62 417 SER A CA 1
ATOM 3230 C C . SER A 1 417 ? 2.734 33.344 47.562 1 96.62 417 SER A C 1
ATOM 3232 O O . SER A 1 417 ? 1.69 33.188 48.188 1 96.62 417 SER A O 1
ATOM 3234 N N . TYR A 1 418 ? 3.936 33.281 48.094 1 94.69 418 TYR A N 1
ATOM 3235 C CA . TYR A 1 418 ? 4.094 33.031 49.531 1 94.69 418 TYR A CA 1
ATOM 3236 C C . TYR A 1 418 ? 3.443 34.125 50.375 1 94.69 418 TYR A C 1
ATOM 3238 O O . TYR A 1 418 ? 2.863 33.844 51.406 1 94.69 418 TYR A O 1
ATOM 3246 N N . ARG A 1 419 ? 3.479 35.344 49.844 1 92.81 419 ARG A N 1
ATOM 3247 C CA . ARG A 1 419 ? 2.938 36.5 50.562 1 92.81 419 ARG A CA 1
ATOM 3248 C C . ARG A 1 419 ? 1.413 36.469 50.594 1 92.81 419 ARG A C 1
ATOM 3250 O O . ARG A 1 419 ? 0.794 36.938 51.531 1 92.81 419 ARG A O 1
ATOM 3257 N N . ALA A 1 420 ? 0.873 35.844 49.594 1 92.81 420 ALA A N 1
ATOM 3258 C CA . ALA A 1 420 ? -0.581 35.875 49.438 1 92.81 420 ALA A CA 1
ATOM 3259 C C . ALA A 1 420 ? -1.192 34.562 49.969 1 92.81 420 ALA A C 1
ATOM 3261 O O . ALA A 1 420 ? -2.381 34.531 50.281 1 92.81 420 ALA A O 1
ATOM 3262 N N . ALA A 1 421 ? -0.448 33.531 50.188 1 94.19 421 ALA A N 1
ATOM 3263 C CA . ALA A 1 421 ? -0.942 32.188 50.469 1 94.19 421 ALA A CA 1
ATOM 3264 C C . ALA A 1 421 ? -1.49 32.125 51.906 1 94.19 421 ALA A C 1
ATOM 3266 O O . ALA A 1 421 ? -0.969 32.75 52.812 1 94.19 421 ALA A O 1
ATOM 3267 N N . ALA A 1 422 ? -2.553 31.359 52.062 1 93.69 422 ALA A N 1
ATOM 3268 C CA . ALA A 1 422 ? -3.152 31.078 53.375 1 93.69 422 ALA A CA 1
ATOM 3269 C C . ALA A 1 422 ? -3.547 29.609 53.469 1 93.69 422 ALA A C 1
ATOM 3271 O O . ALA A 1 422 ? -3.725 28.922 52.469 1 93.69 422 ALA A O 1
ATOM 3272 N N . ASP A 1 423 ? -3.605 29.172 54.719 1 92.06 423 ASP A N 1
ATOM 3273 C CA . ASP A 1 423 ? -4.059 27.812 54.969 1 92.06 423 ASP A CA 1
ATOM 3274 C C . ASP A 1 423 ? -5.5 27.609 54.5 1 92.06 423 ASP A C 1
ATOM 3276 O O . ASP A 1 423 ? -6.367 28.438 54.781 1 92.06 423 ASP A O 1
ATOM 3280 N N . GLY A 1 424 ? -5.637 26.578 53.781 1 92.56 424 GLY A N 1
ATOM 3281 C CA . GLY A 1 424 ? -6.965 26.266 53.281 1 92.56 424 GLY A CA 1
ATOM 3282 C C . GLY A 1 424 ? -7.391 27.156 52.125 1 92.56 424 GLY A C 1
ATOM 3283 O O . GLY A 1 424 ? -8.586 27.359 51.906 1 92.56 424 GLY A O 1
ATOM 3284 N N . GLY A 1 425 ? -6.492 27.734 51.5 1 95.31 425 GLY A N 1
ATOM 3285 C CA . GLY A 1 425 ? -6.801 28.609 50.375 1 95.31 425 GLY A CA 1
ATOM 3286 C C . GLY A 1 425 ? -7.055 27.844 49.094 1 95.31 425 GLY A C 1
ATOM 3287 O O . GLY A 1 425 ? -7.098 26.609 49.094 1 95.31 425 GLY A O 1
ATOM 3288 N N . TRP A 1 426 ? -7.332 28.609 48.031 1 96.06 426 TRP A N 1
ATOM 3289 C CA . TRP A 1 426 ? -7.684 28.031 46.75 1 96.06 426 TRP A CA 1
ATOM 3290 C C . TRP A 1 426 ? -6.473 28 45.812 1 96.06 426 TRP A C 1
ATOM 3292 O O . TRP A 1 426 ? -5.84 29.016 45.562 1 96.06 426 TRP A O 1
ATOM 3302 N N . TRP A 1 427 ? -6.145 26.797 45.406 1 96.56 427 TRP A N 1
ATOM 3303 C CA . TRP A 1 427 ? -5.07 26.578 44.438 1 96.56 427 TRP A CA 1
ATOM 3304 C C . TRP A 1 427 ? -5.602 26.594 43 1 96.56 427 TRP A C 1
ATOM 3306 O O . TRP A 1 427 ? -6.395 25.719 42.625 1 96.56 427 TRP A O 1
ATOM 3316 N N . PRO A 1 428 ? -5.137 27.594 42.219 1 96.81 428 PRO A N 1
ATOM 3317 C CA . PRO A 1 428 ? -5.602 27.625 40.812 1 96.81 428 PRO A CA 1
ATOM 3318 C C . PRO A 1 428 ? -4.91 26.594 39.938 1 96.81 428 PRO A C 1
ATOM 3320 O O . PRO A 1 428 ? -3.693 26.406 40.062 1 96.81 428 PRO A O 1
ATOM 3323 N N . LEU A 1 429 ? -5.68 25.906 39.156 1 96.44 429 LEU A N 1
ATOM 3324 C CA . LEU A 1 429 ? -5.195 24.938 38.188 1 96.44 429 LEU A CA 1
ATOM 3325 C C . LEU A 1 429 ? -5.523 25.375 36.75 1 96.44 429 LEU A C 1
ATOM 3327 O O . LEU A 1 429 ? -6.652 25.781 36.469 1 96.44 429 LEU A O 1
ATOM 3331 N N . TRP A 1 430 ? -4.504 25.344 35.938 1 95.5 430 TRP A N 1
ATOM 3332 C CA . TRP A 1 430 ? -4.73 25.641 34.531 1 95.5 430 TRP A CA 1
ATOM 3333 C C . TRP A 1 430 ? -4.625 24.375 33.688 1 95.5 430 TRP A C 1
ATOM 3335 O O . TRP A 1 430 ? -3.633 23.656 33.781 1 95.5 430 TRP A O 1
ATOM 3345 N N . ARG A 1 431 ? -5.617 24.156 32.938 1 92.44 431 ARG A N 1
ATOM 3346 C CA . ARG A 1 431 ? -5.652 23.031 32.031 1 92.44 431 ARG A CA 1
ATOM 3347 C C . ARG A 1 431 ? -5.797 23.516 30.578 1 92.44 431 ARG A C 1
ATOM 3349 O O . ARG A 1 431 ? -6.906 23.812 30.125 1 92.44 431 ARG A O 1
ATOM 3356 N N . PRO A 1 432 ? -4.68 23.516 29.906 1 90.5 432 PRO A N 1
ATOM 3357 C CA . PRO A 1 432 ? -4.797 23.891 28.5 1 90.5 432 PRO A CA 1
ATOM 3358 C C . PRO A 1 432 ? -5.688 22.938 27.703 1 90.5 432 PRO A C 1
ATOM 3360 O O . PRO A 1 432 ? -5.773 21.75 28.016 1 90.5 432 PRO A O 1
ATOM 3363 N N . ALA A 1 433 ? -6.293 23.516 26.672 1 87.5 433 ALA A N 1
ATOM 3364 C CA . ALA A 1 433 ? -7.16 22.703 25.812 1 87.5 433 ALA A CA 1
ATOM 3365 C C . ALA A 1 433 ? -6.359 21.625 25.094 1 87.5 433 ALA A C 1
ATOM 3367 O O . ALA A 1 433 ? -5.23 21.875 24.656 1 87.5 433 ALA A O 1
ATOM 3368 N N . ARG A 1 434 ? -6.953 20.484 25.031 1 86.5 434 ARG A N 1
ATOM 3369 C CA . ARG A 1 434 ? -6.391 19.359 24.297 1 86.5 434 ARG A CA 1
ATOM 3370 C C . ARG A 1 434 ? -7.266 19 23.094 1 86.5 434 ARG A C 1
ATOM 3372 O O . ARG A 1 434 ? -8.461 19.312 23.078 1 86.5 434 ARG A O 1
ATOM 3379 N N . PRO A 1 435 ? -6.582 18.375 22.125 1 85.06 435 PRO A N 1
ATOM 3380 C CA . PRO A 1 435 ? -7.398 18 20.969 1 85.06 435 PRO A CA 1
ATOM 3381 C C . PRO A 1 435 ? -8.344 16.828 21.266 1 85.06 435 PRO A C 1
ATOM 3383 O O . PRO A 1 435 ? -8.07 16.031 22.156 1 85.06 435 PRO A O 1
ATOM 3386 N N . MET B 1 1 ? 18.516 25.719 -7.883 1 73.12 1 MET B N 1
ATOM 3387 C CA . MET B 1 1 ? 18.266 24.281 -8.047 1 73.12 1 MET B CA 1
ATOM 3388 C C . MET B 1 1 ? 19.375 23.469 -7.402 1 73.12 1 MET B C 1
ATOM 3390 O O . MET B 1 1 ? 19.109 22.531 -6.645 1 73.12 1 MET B O 1
ATOM 3394 N N . ALA B 1 2 ? 20.625 23.984 -7.551 1 70.5 2 ALA B N 1
ATOM 3395 C CA . ALA B 1 2 ? 21.734 23.266 -6.945 1 70.5 2 ALA B CA 1
ATOM 3396 C C . ALA B 1 2 ? 21.625 23.266 -5.422 1 70.5 2 ALA B C 1
ATOM 3398 O O . ALA B 1 2 ? 21.922 22.25 -4.773 1 70.5 2 ALA B O 1
ATOM 3399 N N . ASP B 1 3 ? 21.156 24.328 -4.906 1 66.44 3 ASP B N 1
ATOM 3400 C CA . ASP B 1 3 ? 21.016 24.438 -3.457 1 66.44 3 ASP B CA 1
ATOM 3401 C C . ASP B 1 3 ? 20 23.422 -2.932 1 66.44 3 ASP B C 1
ATOM 3403 O O . ASP B 1 3 ? 20.219 22.797 -1.892 1 66.44 3 ASP B O 1
ATOM 3407 N N . SER B 1 4 ? 19.078 23.266 -3.764 1 68.56 4 SER B N 1
ATOM 3408 C CA . SER B 1 4 ? 18.031 22.328 -3.357 1 68.56 4 SER B CA 1
ATOM 3409 C C . SER B 1 4 ? 18.547 20.891 -3.369 1 68.56 4 SER B C 1
ATOM 3411 O O . SER B 1 4 ? 18.25 20.109 -2.467 1 68.56 4 SER B O 1
ATOM 3413 N N . LEU B 1 5 ? 19.359 20.578 -4.363 1 72.38 5 LEU B N 1
ATOM 3414 C CA . LEU B 1 5 ? 19.922 19.25 -4.453 1 72.38 5 LEU B CA 1
ATOM 3415 C C . LEU B 1 5 ? 20.812 18.938 -3.254 1 72.38 5 LEU B C 1
ATOM 3417 O O . LEU B 1 5 ? 20.75 17.859 -2.684 1 72.38 5 LEU B O 1
ATOM 3421 N N . ILE B 1 6 ? 21.562 19.984 -2.877 1 67 6 ILE B N 1
ATOM 3422 C CA . ILE B 1 6 ? 22.5 19.844 -1.773 1 67 6 ILE B CA 1
ATOM 3423 C C . ILE B 1 6 ? 21.75 19.75 -0.452 1 67 6 ILE B C 1
ATOM 3425 O O . ILE B 1 6 ? 22.094 18.953 0.417 1 67 6 ILE B O 1
ATOM 3429 N N . GLU B 1 7 ? 20.719 20.516 -0.394 1 64.88 7 GLU B N 1
ATOM 3430 C CA . GLU B 1 7 ? 19.922 20.578 0.834 1 64.88 7 GLU B CA 1
ATOM 3431 C C . GLU B 1 7 ? 19.219 19.25 1.09 1 64.88 7 GLU B C 1
ATOM 3433 O O . GLU B 1 7 ? 18.984 18.875 2.242 1 64.88 7 GLU B O 1
ATOM 3438 N N . HIS B 1 8 ? 19.031 18.547 0.044 1 69.44 8 HIS B N 1
ATOM 3439 C CA . HIS B 1 8 ? 18.297 17.297 0.214 1 69.44 8 HIS B CA 1
ATOM 3440 C C . HIS B 1 8 ? 19.188 16.094 -0.07 1 69.44 8 HIS B C 1
ATOM 3442 O O . HIS B 1 8 ? 18.719 15.062 -0.57 1 69.44 8 HIS B O 1
ATOM 3448 N N . TRP B 1 9 ? 20.438 16.328 0.252 1 74.56 9 TRP B N 1
ATOM 3449 C CA . TRP B 1 9 ? 21.422 15.242 0.106 1 74.56 9 TRP B CA 1
ATOM 3450 C C . TRP B 1 9 ? 21.094 14.086 1.05 1 74.56 9 TRP B C 1
ATOM 3452 O O . TRP B 1 9 ? 21.031 14.273 2.268 1 74.56 9 TRP B O 1
ATOM 3462 N N . PRO B 1 10 ? 20.828 12.93 0.508 1 79.81 10 PRO B N 1
ATOM 3463 C CA . PRO B 1 10 ? 20.453 11.812 1.389 1 79.81 10 PRO B CA 1
ATOM 3464 C C . PRO B 1 10 ? 21.562 11.477 2.396 1 79.81 10 PRO B C 1
ATOM 3466 O O . PRO B 1 10 ? 22.75 11.516 2.057 1 79.81 10 PRO B O 1
ATOM 3469 N N . ASP B 1 11 ? 21.141 11.164 3.582 1 77.44 11 ASP B N 1
ATOM 3470 C CA . ASP B 1 11 ? 22.078 10.805 4.645 1 77.44 11 ASP B CA 1
ATOM 3471 C C . ASP B 1 11 ? 22.906 9.57 4.262 1 77.44 11 ASP B C 1
ATOM 3473 O O . ASP B 1 11 ? 24.062 9.445 4.66 1 77.44 11 ASP B O 1
ATOM 3477 N N . GLU B 1 12 ? 22.344 8.766 3.482 1 81.56 12 GLU B N 1
ATOM 3478 C CA . GLU B 1 12 ? 22.984 7.52 3.076 1 81.56 12 GLU B CA 1
ATOM 3479 C C . GLU B 1 12 ? 24.219 7.793 2.221 1 81.56 12 GLU B C 1
ATOM 3481 O O . GLU B 1 12 ? 25.094 6.93 2.076 1 81.56 12 GLU B O 1
ATOM 3486 N N . LEU B 1 13 ? 24.234 8.984 1.682 1 86.88 13 LEU B N 1
ATOM 3487 C CA . LEU B 1 13 ? 25.344 9.328 0.795 1 86.88 13 LEU B CA 1
ATOM 3488 C C . LEU B 1 13 ? 26.438 10.062 1.559 1 86.88 13 LEU B C 1
ATOM 3490 O O . LEU B 1 13 ? 27.5 10.359 0.999 1 86.88 13 LEU B O 1
ATOM 3494 N N . SER B 1 14 ? 26.125 10.289 2.801 1 81.44 14 SER B N 1
ATOM 3495 C CA . SER B 1 14 ? 27.109 10.977 3.609 1 81.44 14 SER B CA 1
ATOM 3496 C C . SER B 1 14 ? 28.406 10.164 3.719 1 81.44 14 SER B C 1
ATOM 3498 O O . SER B 1 14 ? 28.359 8.953 3.961 1 81.44 14 SER B O 1
ATOM 3500 N N . GLY B 1 15 ? 29.453 10.727 3.438 1 80.81 15 GLY B N 1
ATOM 3501 C CA . GLY B 1 15 ? 30.75 10.078 3.539 1 80.81 15 GLY B CA 1
ATOM 3502 C C . GLY B 1 15 ? 31.203 9.445 2.236 1 80.81 15 GLY B C 1
ATOM 3503 O O . GLY B 1 15 ? 32.312 8.938 2.143 1 80.81 15 GLY B O 1
ATOM 3504 N N . LEU B 1 16 ? 30.328 9.414 1.35 1 84.56 16 LEU B N 1
ATOM 3505 C CA . LEU B 1 16 ? 30.719 8.914 0.034 1 84.56 16 LEU B CA 1
ATOM 3506 C C . LEU B 1 16 ? 31.234 10.047 -0.849 1 84.56 16 LEU B C 1
ATOM 3508 O O . LEU B 1 16 ? 30.719 11.164 -0.791 1 84.56 16 LEU B O 1
ATOM 3512 N N . PHE B 1 17 ? 32.219 9.641 -1.679 1 86.56 17 PHE B N 1
ATOM 3513 C CA . PHE B 1 17 ? 32.875 10.742 -2.363 1 86.56 17 PHE B CA 1
ATOM 3514 C C . PHE B 1 17 ? 33 10.461 -3.857 1 86.56 17 PHE B C 1
ATOM 3516 O O . PHE B 1 17 ? 33.281 11.367 -4.645 1 86.56 17 PHE B O 1
ATOM 3523 N N . ALA B 1 18 ? 32.781 9.273 -4.254 1 93.81 18 ALA B N 1
ATOM 3524 C CA . ALA B 1 18 ? 32.969 8.938 -5.664 1 93.81 18 ALA B CA 1
ATOM 3525 C C . ALA B 1 18 ? 31.609 8.789 -6.359 1 93.81 18 ALA B C 1
ATOM 3527 O O . ALA B 1 18 ? 30.906 7.801 -6.145 1 93.81 18 ALA B O 1
ATOM 3528 N N . PHE B 1 19 ? 31.344 9.727 -7.199 1 95.94 19 PHE B N 1
ATOM 3529 C CA . PHE B 1 19 ? 30.078 9.734 -7.926 1 95.94 19 PHE B CA 1
ATOM 3530 C C . PHE B 1 19 ? 30.312 9.633 -9.43 1 95.94 19 PHE B C 1
ATOM 3532 O O . PHE B 1 19 ? 31.234 10.258 -9.961 1 95.94 19 PHE B O 1
ATOM 3539 N N . GLU B 1 20 ? 29.547 8.812 -10.102 1 97.94 20 GLU B N 1
ATOM 3540 C CA . GLU B 1 20 ? 29.578 8.719 -11.562 1 97.94 20 GLU B CA 1
ATOM 3541 C C . GLU B 1 20 ? 28.188 9 -12.148 1 97.94 20 GLU B C 1
ATOM 3543 O O . GLU B 1 20 ? 27.188 8.43 -11.695 1 97.94 20 GLU B O 1
ATOM 3548 N N . VAL B 1 21 ? 28.156 9.852 -13.125 1 97.81 21 VAL B N 1
ATOM 3549 C CA . VAL B 1 21 ? 26.891 10.242 -13.742 1 97.81 21 VAL B CA 1
ATOM 3550 C C . VAL B 1 21 ? 26.672 9.438 -15.023 1 97.81 21 VAL B C 1
ATOM 3552 O O . VAL B 1 21 ? 27.547 9.367 -15.883 1 97.81 21 VAL B O 1
ATOM 3555 N N . GLY B 1 22 ? 25.516 8.688 -15.086 1 97.19 22 GLY B N 1
ATOM 3556 C CA . GLY B 1 22 ? 25.109 8.203 -16.391 1 97.19 22 GLY B CA 1
ATOM 3557 C C . GLY B 1 22 ? 24.812 9.328 -17.375 1 97.19 22 GLY B C 1
ATOM 3558 O O . GLY B 1 22 ? 23.797 10.008 -17.234 1 97.19 22 GLY B O 1
ATOM 3559 N N . PHE B 1 23 ? 25.656 9.461 -18.375 1 96.5 23 PHE B N 1
ATOM 3560 C CA . PHE B 1 23 ? 25.641 10.672 -19.188 1 96.5 23 PHE B CA 1
ATOM 3561 C C . PHE B 1 23 ? 25.297 10.344 -20.625 1 96.5 23 PHE B C 1
ATOM 3563 O O . PHE B 1 23 ? 26.141 9.867 -21.391 1 96.5 23 PHE B O 1
ATOM 3570 N N . SER B 1 24 ? 24.125 10.625 -21 1 92.25 24 SER B N 1
ATOM 3571 C CA . SER B 1 24 ? 23.688 10.359 -22.375 1 92.25 24 SER B CA 1
ATOM 3572 C C . SER B 1 24 ? 23.953 11.547 -23.281 1 92.25 24 SER B C 1
ATOM 3574 O O . SER B 1 24 ? 23.969 11.398 -24.516 1 92.25 24 SER B O 1
ATOM 3576 N N . GLY B 1 25 ? 24.125 12.734 -22.703 1 92.38 25 GLY B N 1
ATOM 3577 C CA . GLY B 1 25 ? 24.281 13.945 -23.484 1 92.38 25 GLY B CA 1
ATOM 3578 C C . GLY B 1 25 ? 22.984 14.672 -23.75 1 92.38 25 GLY B C 1
ATOM 3579 O O . GLY B 1 25 ? 22.969 15.781 -24.281 1 92.38 25 GLY B O 1
ATOM 3580 N N . GLY B 1 26 ? 21.922 14.062 -23.344 1 92.62 26 GLY B N 1
ATOM 3581 C CA . GLY B 1 26 ? 20.625 14.703 -23.469 1 92.62 26 GLY B CA 1
ATOM 3582 C C . GLY B 1 26 ? 20.406 15.797 -22.438 1 92.62 26 GLY B C 1
ATOM 3583 O O . GLY B 1 26 ? 21.203 15.969 -21.516 1 92.62 26 GLY B O 1
ATOM 3584 N N . LEU B 1 27 ? 19.328 16.484 -22.562 1 93.31 27 LEU B N 1
ATOM 3585 C CA . LEU B 1 27 ? 19.016 17.641 -21.719 1 93.31 27 LEU B CA 1
ATOM 3586 C C . LEU B 1 27 ? 19.062 17.266 -20.234 1 93.31 27 LEU B C 1
ATOM 3588 O O . LEU B 1 27 ? 19.688 17.969 -19.438 1 93.31 27 LEU B O 1
ATOM 3592 N N . ASP B 1 28 ? 18.484 16.125 -19.859 1 94.38 28 ASP B N 1
ATOM 3593 C CA . ASP B 1 28 ? 18.359 15.742 -18.453 1 94.38 28 ASP B CA 1
ATOM 3594 C C . ASP B 1 28 ? 19.719 15.375 -17.859 1 94.38 28 ASP B C 1
ATOM 3596 O O . ASP B 1 28 ? 20.031 15.781 -16.75 1 94.38 28 ASP B O 1
ATOM 3600 N N . SER B 1 29 ? 20.484 14.641 -18.609 1 95.75 29 SER B N 1
ATOM 3601 C CA . SER B 1 29 ? 21.797 14.242 -18.094 1 95.75 29 SER B CA 1
ATOM 3602 C C . SER B 1 29 ? 22.75 15.422 -18.031 1 95.75 29 SER B C 1
ATOM 3604 O O . SER B 1 29 ? 23.594 15.492 -17.141 1 95.75 29 SER B O 1
ATOM 3606 N N . VAL B 1 30 ? 22.594 16.344 -18.938 1 95.56 30 VAL B N 1
ATOM 3607 C CA . VAL B 1 30 ? 23.406 17.562 -18.906 1 95.56 30 VAL B CA 1
ATOM 3608 C C . VAL B 1 30 ? 23.062 18.375 -17.656 1 95.56 30 VAL B C 1
ATOM 3610 O O . VAL B 1 30 ? 23.953 18.875 -16.969 1 95.56 30 VAL B O 1
ATOM 3613 N N . ALA B 1 31 ? 21.797 18.5 -17.422 1 95.06 31 ALA B N 1
ATOM 3614 C CA . ALA B 1 31 ? 21.359 19.219 -16.219 1 95.06 31 ALA B CA 1
ATOM 3615 C C . ALA B 1 31 ? 21.953 18.594 -14.961 1 95.06 31 ALA B C 1
ATOM 3617 O O . ALA B 1 31 ? 22.469 19.297 -14.094 1 95.06 31 ALA B O 1
ATOM 3618 N N . LEU B 1 32 ? 21.828 17.281 -14.859 1 96 32 LEU B N 1
ATOM 3619 C CA . LEU B 1 32 ? 22.328 16.578 -13.688 1 96 32 LEU B CA 1
ATOM 3620 C C . LEU B 1 32 ? 23.828 16.781 -13.508 1 96 32 LEU B C 1
ATOM 3622 O O . LEU B 1 32 ? 24.281 17.078 -12.406 1 96 32 LEU B O 1
ATOM 3626 N N . LEU B 1 33 ? 24.594 16.578 -14.594 1 95.69 33 LEU B N 1
ATOM 3627 C CA . LEU B 1 33 ? 26.031 16.75 -14.531 1 95.69 33 LEU B CA 1
ATOM 3628 C C . LEU B 1 33 ? 26.406 18.156 -14.062 1 95.69 33 LEU B C 1
ATOM 3630 O O . LEU B 1 33 ? 27.266 18.312 -13.195 1 95.69 33 LEU B O 1
ATOM 3634 N N . SER B 1 34 ? 25.719 19.125 -14.633 1 94.56 34 SER B N 1
ATOM 3635 C CA . SER B 1 34 ? 25.984 20.516 -14.273 1 94.56 34 SER B CA 1
ATOM 3636 C C . SER B 1 34 ? 25.688 20.766 -12.797 1 94.56 34 SER B C 1
ATOM 3638 O O . SER B 1 34 ? 26.484 21.406 -12.102 1 94.56 34 SER B O 1
ATOM 3640 N N . LEU B 1 35 ? 24.578 20.297 -12.305 1 93.38 35 LEU B N 1
ATOM 3641 C CA . LEU B 1 35 ? 24.172 20.484 -10.914 1 93.38 35 LEU B CA 1
ATOM 3642 C C . LEU B 1 35 ? 25.188 19.828 -9.969 1 93.38 35 LEU B C 1
ATOM 3644 O O . LEU B 1 35 ? 25.516 20.406 -8.922 1 93.38 35 LEU B O 1
ATOM 3648 N N . LEU B 1 36 ? 25.656 18.656 -10.328 1 93.62 36 LEU B N 1
ATOM 3649 C CA . LEU B 1 36 ? 26.609 17.969 -9.477 1 93.62 36 LEU B CA 1
ATOM 3650 C C . LEU B 1 36 ? 27.969 18.656 -9.5 1 93.62 36 LEU B C 1
ATOM 3652 O O . LEU B 1 36 ? 28.688 18.656 -8.5 1 93.62 36 LEU B O 1
ATOM 3656 N N . CYS B 1 37 ? 28.328 19.25 -10.586 1 93.44 37 CYS B N 1
ATOM 3657 C CA . CYS B 1 37 ? 29.531 20.062 -10.656 1 93.44 37 CYS B CA 1
ATOM 3658 C C . CYS B 1 37 ? 29.438 21.25 -9.711 1 93.44 37 CYS B C 1
ATOM 3660 O O . CYS B 1 37 ? 30.422 21.594 -9.039 1 93.44 37 CYS B O 1
ATOM 3662 N N . GLU B 1 38 ? 28.297 21.844 -9.703 1 90.81 38 GLU B N 1
ATOM 3663 C CA . GLU B 1 38 ? 28.078 22.938 -8.773 1 90.81 38 GLU B CA 1
ATOM 3664 C C . GLU B 1 38 ? 28.188 22.469 -7.324 1 90.81 38 GLU B C 1
ATOM 3666 O O . GLU B 1 38 ? 28.734 23.172 -6.473 1 90.81 38 GLU B O 1
ATOM 3671 N N . ALA B 1 39 ? 27.594 21.359 -7.113 1 88 39 ALA B N 1
ATOM 3672 C CA . ALA B 1 39 ? 27.688 20.781 -5.773 1 88 39 ALA B CA 1
ATOM 3673 C C . ALA B 1 39 ? 29.141 20.516 -5.395 1 88 39 ALA B C 1
ATOM 3675 O O . ALA B 1 39 ? 29.547 20.734 -4.25 1 88 39 ALA B O 1
ATOM 3676 N N . ARG B 1 40 ? 29.906 19.984 -6.336 1 88.31 40 ARG B N 1
ATOM 3677 C CA . ARG B 1 40 ? 31.312 19.719 -6.121 1 88.31 40 ARG B CA 1
ATOM 3678 C C . ARG B 1 40 ? 32.062 20.984 -5.777 1 88.31 40 ARG B C 1
ATOM 3680 O O . ARG B 1 40 ? 33.031 20.969 -4.984 1 88.31 40 ARG B O 1
ATOM 3687 N N . ALA B 1 41 ? 31.656 22.047 -6.352 1 87.62 41 ALA B N 1
ATOM 3688 C CA . ALA B 1 41 ? 32.281 23.328 -6.066 1 87.62 41 ALA B CA 1
ATOM 3689 C C . ALA B 1 41 ? 32.094 23.719 -4.602 1 87.62 41 ALA B C 1
ATOM 3691 O O . ALA B 1 41 ? 32.969 24.359 -4.008 1 87.62 41 ALA B O 1
ATOM 3692 N N . ARG B 1 42 ? 31.094 23.281 -4.016 1 84.12 42 ARG B N 1
ATOM 3693 C CA . ARG B 1 42 ? 30.797 23.562 -2.615 1 84.12 42 ARG B CA 1
ATOM 3694 C C . ARG B 1 42 ? 31.375 22.484 -1.7 1 84.12 42 ARG B C 1
ATOM 3696 O O . ARG B 1 42 ? 31.656 22.75 -0.527 1 84.12 42 ARG B O 1
ATOM 3703 N N . ARG B 1 43 ? 31.531 21.328 -2.264 1 84.69 43 ARG B N 1
ATOM 3704 C CA . ARG B 1 43 ? 32.094 20.172 -1.563 1 84.69 43 ARG B CA 1
ATOM 3705 C C . ARG B 1 43 ? 33.219 19.531 -2.383 1 84.69 43 ARG B C 1
ATOM 3707 O O . ARG B 1 43 ? 33.031 18.484 -3 1 84.69 43 ARG B O 1
ATOM 3714 N N . PRO B 1 44 ? 34.344 20 -2.191 1 86.75 44 PRO B N 1
ATOM 3715 C CA . PRO B 1 44 ? 35.469 19.609 -3.074 1 86.75 44 PRO B CA 1
ATOM 3716 C C . PRO B 1 44 ? 35.875 18.141 -2.877 1 86.75 44 PRO B C 1
ATOM 3718 O O . PRO B 1 44 ? 36.594 17.594 -3.715 1 86.75 44 PRO B O 1
ATOM 3721 N N . GLU B 1 45 ? 35.406 17.594 -1.832 1 87.44 45 GLU B N 1
ATOM 3722 C CA . GLU B 1 45 ? 35.781 16.203 -1.557 1 87.44 45 GLU B CA 1
ATOM 3723 C C . GLU B 1 45 ? 35.031 15.242 -2.49 1 87.44 45 GLU B C 1
ATOM 3725 O O . GLU B 1 45 ? 35.438 14.078 -2.619 1 87.44 45 GLU B O 1
ATOM 3730 N N . ILE B 1 46 ? 34.125 15.695 -3.197 1 87.75 46 ILE B N 1
ATOM 3731 C CA . ILE B 1 46 ? 33.312 14.852 -4.082 1 87.75 46 ILE B CA 1
ATOM 3732 C C . ILE B 1 46 ? 34.062 14.617 -5.391 1 87.75 46 ILE B C 1
ATOM 3734 O O . ILE B 1 46 ? 34.469 15.57 -6.066 1 87.75 46 ILE B O 1
ATOM 3738 N N . GLY B 1 47 ? 34.406 13.43 -5.664 1 93.5 47 GLY B N 1
ATOM 3739 C CA . GLY B 1 47 ? 34.906 13.039 -6.98 1 93.5 47 GLY B CA 1
ATOM 3740 C C . GLY B 1 47 ? 33.781 12.758 -7.973 1 93.5 47 GLY B C 1
ATOM 3741 O O . GLY B 1 47 ? 32.875 11.992 -7.684 1 93.5 47 GLY B O 1
ATOM 3742 N N . LEU B 1 48 ? 33.906 13.453 -9.094 1 95.75 48 LEU B N 1
ATOM 3743 C CA . LEU B 1 48 ? 32.812 13.344 -10.078 1 95.75 48 LEU B CA 1
ATOM 3744 C C . LEU B 1 48 ? 33.344 12.828 -11.414 1 95.75 48 LEU B C 1
ATOM 3746 O O . LEU B 1 48 ? 34.375 13.312 -11.906 1 95.75 48 LEU B O 1
ATOM 3750 N N . SER B 1 49 ? 32.75 11.82 -11.914 1 97.62 49 SER B N 1
ATOM 3751 C CA . SER B 1 49 ? 33.031 11.297 -13.25 1 97.62 49 SER B CA 1
ATOM 3752 C C . SER B 1 49 ? 31.734 11.031 -14.016 1 97.62 49 SER B C 1
ATOM 3754 O O . SER B 1 49 ? 30.641 11.227 -13.477 1 97.62 49 SER B O 1
ATOM 3756 N N . ALA B 1 50 ? 31.844 10.695 -15.305 1 98.19 50 ALA B N 1
ATOM 3757 C CA . ALA B 1 50 ? 30.688 10.391 -16.141 1 98.19 50 ALA B CA 1
ATOM 3758 C C . ALA B 1 50 ? 30.938 9.172 -17.016 1 98.19 50 ALA B C 1
ATOM 3760 O O . ALA B 1 50 ? 32.094 8.82 -17.281 1 98.19 50 ALA B O 1
ATOM 3761 N N . VAL B 1 51 ? 29.891 8.539 -17.312 1 97.94 51 VAL B N 1
ATOM 3762 C CA . VAL B 1 51 ? 29.984 7.406 -18.234 1 97.94 51 VAL B CA 1
ATOM 3763 C C . VAL B 1 51 ? 28.938 7.547 -19.328 1 97.94 51 VAL B C 1
ATOM 3765 O O . VAL B 1 51 ? 27.781 7.879 -19.062 1 97.94 51 VAL B O 1
ATOM 3768 N N . HIS B 1 52 ? 29.391 7.438 -20.531 1 96.75 52 HIS B N 1
ATOM 3769 C CA . HIS B 1 52 ? 28.531 7.41 -21.703 1 96.75 52 HIS B CA 1
ATOM 3770 C C . HIS B 1 52 ? 28.469 6.012 -22.312 1 96.75 52 HIS B C 1
ATOM 3772 O O . HIS B 1 52 ? 29.5 5.461 -22.688 1 96.75 52 HIS B O 1
ATOM 3778 N N . VAL B 1 53 ? 27.25 5.465 -22.344 1 94.12 53 VAL B N 1
ATOM 3779 C CA . VAL B 1 53 ? 27.062 4.141 -22.922 1 94.12 53 VAL B CA 1
ATOM 3780 C C . VAL B 1 53 ? 26.703 4.266 -24.406 1 94.12 53 VAL B C 1
ATOM 3782 O O . VAL B 1 53 ? 25.625 4.773 -24.734 1 94.12 53 VAL B O 1
ATOM 3785 N N . HIS B 1 54 ? 27.562 3.881 -25.203 1 91.88 54 HIS B N 1
ATOM 3786 C CA . HIS B 1 54 ? 27.422 3.908 -26.641 1 91.88 54 HIS B CA 1
ATOM 3787 C C . HIS B 1 54 ? 26.75 2.637 -27.156 1 91.88 54 HIS B C 1
ATOM 3789 O O . HIS B 1 54 ? 27.406 1.6 -27.297 1 91.88 54 HIS B O 1
ATOM 3795 N N . HIS B 1 55 ? 25.516 2.709 -27.531 1 86 55 HIS B N 1
ATOM 3796 C CA . HIS B 1 55 ? 24.734 1.531 -27.922 1 86 55 HIS B CA 1
ATOM 3797 C C . HIS B 1 55 ? 24.969 1.173 -29.391 1 86 55 HIS B C 1
ATOM 3799 O O . HIS B 1 55 ? 24.672 0.057 -29.812 1 86 55 HIS B O 1
ATOM 3805 N N . GLY B 1 56 ? 25.453 2.074 -30.125 1 79.94 56 GLY B N 1
ATOM 3806 C CA . GLY B 1 56 ? 25.734 1.847 -31.531 1 79.94 56 GLY B CA 1
ATOM 3807 C C . GLY B 1 56 ? 24.484 1.699 -32.375 1 79.94 56 GLY B C 1
ATOM 3808 O O . GLY B 1 56 ? 24.531 1.162 -33.5 1 79.94 56 GLY B O 1
ATOM 3809 N N . LEU B 1 57 ? 23.375 2.035 -31.828 1 75.81 57 LEU B N 1
ATOM 3810 C CA . LEU B 1 57 ? 22.094 1.828 -32.5 1 75.81 57 LEU B CA 1
ATOM 3811 C C . LEU B 1 57 ? 21.812 2.957 -33.5 1 75.81 57 LEU B C 1
ATOM 3813 O O . LEU B 1 57 ? 21.188 2.736 -34.531 1 75.81 57 LEU B O 1
ATOM 3817 N N . SER B 1 58 ? 22.25 4.18 -33.219 1 77.5 58 SER B N 1
ATOM 3818 C CA . SER B 1 58 ? 22.031 5.34 -34.062 1 77.5 58 SER B CA 1
ATOM 3819 C C . SER B 1 58 ? 23.266 5.668 -34.875 1 77.5 58 SER B C 1
ATOM 3821 O O . SER B 1 58 ? 24.391 5.504 -34.406 1 77.5 58 SER B O 1
ATOM 3823 N N . PRO B 1 59 ? 23.016 6.145 -36.031 1 80.81 59 PRO B N 1
ATOM 3824 C CA . PRO B 1 59 ? 24.156 6.617 -36.812 1 80.81 59 PRO B CA 1
ATOM 3825 C C . PRO B 1 59 ? 24.844 7.828 -36.188 1 80.81 59 PRO B C 1
ATOM 3827 O O . PRO B 1 59 ? 26 8.117 -36.5 1 80.81 59 PRO B O 1
ATOM 3830 N N . ASN B 1 60 ? 24.172 8.461 -35.375 1 83.56 60 ASN B N 1
ATOM 3831 C CA . ASN B 1 60 ? 24.703 9.656 -34.719 1 83.56 60 ASN B CA 1
ATOM 3832 C C . ASN B 1 60 ? 25.422 9.312 -33.406 1 83.56 60 ASN B C 1
ATOM 3834 O O . ASN B 1 60 ? 25.875 10.203 -32.688 1 83.56 60 ASN B O 1
ATOM 3838 N N . ALA B 1 61 ? 25.531 8.086 -33.125 1 86.44 61 ALA B N 1
ATOM 3839 C CA . ALA B 1 61 ? 26.062 7.645 -31.844 1 86.44 61 ALA B CA 1
ATOM 3840 C C . ALA B 1 61 ? 27.484 8.164 -31.641 1 86.44 61 ALA B C 1
ATOM 3842 O O . ALA B 1 61 ? 27.844 8.578 -30.531 1 86.44 61 ALA B O 1
ATOM 3843 N N . ASP B 1 62 ? 28.281 8.203 -32.625 1 89.69 62 ASP B N 1
ATOM 3844 C CA . ASP B 1 62 ? 29.656 8.695 -32.5 1 89.69 62 ASP B CA 1
ATOM 3845 C C . ASP B 1 62 ? 29.672 10.195 -32.25 1 89.69 62 ASP B C 1
ATOM 3847 O O . ASP B 1 62 ? 30.484 10.68 -31.438 1 89.69 62 ASP B O 1
ATOM 3851 N N . ALA B 1 63 ? 28.828 10.875 -32.969 1 89.38 63 ALA B N 1
ATOM 3852 C CA . ALA B 1 63 ? 28.75 12.32 -32.75 1 89.38 63 ALA B CA 1
ATOM 3853 C C . ALA B 1 63 ? 28.297 12.656 -31.344 1 89.38 63 ALA B C 1
ATOM 3855 O O . ALA B 1 63 ? 28.75 13.641 -30.75 1 89.38 63 ALA B O 1
ATOM 3856 N N . TRP B 1 64 ? 27.406 11.875 -30.875 1 89.88 64 TRP B N 1
ATOM 3857 C CA . TRP B 1 64 ? 26.922 12.07 -29.5 1 89.88 64 TRP B CA 1
ATOM 3858 C C . TRP B 1 64 ? 28.047 11.867 -28.5 1 89.88 64 TRP B C 1
ATOM 3860 O O . TRP B 1 64 ? 28.188 12.633 -27.547 1 89.88 64 TRP B O 1
ATOM 3870 N N . ALA B 1 65 ? 28.828 10.852 -28.672 1 93.06 65 ALA B N 1
ATOM 3871 C CA . ALA B 1 65 ? 29.953 10.57 -27.781 1 93.06 65 ALA B CA 1
ATOM 3872 C C . ALA B 1 65 ? 30.938 11.734 -27.781 1 93.06 65 ALA B C 1
ATOM 3874 O O . ALA B 1 65 ? 31.469 12.109 -26.734 1 93.06 65 ALA B O 1
ATOM 3875 N N . ALA B 1 66 ? 31.188 12.25 -28.969 1 94.06 66 ALA B N 1
ATOM 3876 C CA . ALA B 1 66 ? 32.094 13.383 -29.094 1 94.06 66 ALA B CA 1
ATOM 3877 C C . ALA B 1 66 ? 31.562 14.609 -28.375 1 94.06 66 ALA B C 1
ATOM 3879 O O . ALA B 1 66 ? 32.312 15.344 -27.719 1 94.06 66 ALA B O 1
ATOM 3880 N N . HIS B 1 67 ? 30.312 14.797 -28.578 1 93.06 67 HIS B N 1
ATOM 3881 C CA . HIS B 1 67 ? 29.672 15.898 -27.875 1 93.06 67 HIS B CA 1
ATOM 3882 C C . HIS B 1 67 ? 29.797 15.734 -26.359 1 93.06 67 HIS B C 1
ATOM 3884 O O . HIS B 1 67 ? 30.125 16.688 -25.656 1 93.06 67 HIS B O 1
ATOM 3890 N N . CYS B 1 68 ? 29.547 14.57 -25.844 1 95.88 68 CYS B N 1
ATOM 3891 C CA . CYS B 1 68 ? 29.656 14.273 -24.422 1 95.88 68 CYS B CA 1
ATOM 3892 C C . CYS B 1 68 ? 31.078 14.547 -23.922 1 95.88 68 CYS B C 1
ATOM 3894 O O . CYS B 1 68 ? 31.266 15.117 -22.859 1 95.88 68 CYS B O 1
ATOM 3896 N N . GLN B 1 69 ? 32.031 14.125 -24.734 1 96.44 69 GLN B N 1
ATOM 3897 C CA . GLN B 1 69 ? 33.438 14.344 -24.359 1 96.44 69 GLN B CA 1
ATOM 3898 C C . GLN B 1 69 ? 33.75 15.836 -24.25 1 96.44 69 GLN B C 1
ATOM 3900 O O . GLN B 1 69 ? 34.375 16.281 -23.281 1 96.44 69 GLN B O 1
ATOM 3905 N N . ALA B 1 70 ? 33.312 16.562 -25.203 1 96 70 ALA B N 1
ATOM 3906 C CA . ALA B 1 70 ? 33.562 18 -25.234 1 96 70 ALA B CA 1
ATOM 3907 C C . ALA B 1 70 ? 32.969 18.688 -24.016 1 96 70 ALA B C 1
ATOM 3909 O O . ALA B 1 70 ? 33.594 19.547 -23.391 1 96 70 ALA B O 1
ATOM 3910 N N . LEU B 1 71 ? 31.734 18.344 -23.75 1 95.44 71 LEU B N 1
ATOM 3911 C CA . LEU B 1 71 ? 31.047 18.953 -22.609 1 95.44 71 LEU B CA 1
ATOM 3912 C C . LEU B 1 71 ? 31.719 18.578 -21.297 1 95.44 71 LEU B C 1
ATOM 3914 O O . LEU B 1 71 ? 31.938 19.438 -20.438 1 95.44 71 LEU B O 1
ATOM 3918 N N . CYS B 1 72 ? 32.062 17.344 -21.094 1 97.12 72 CYS B N 1
ATOM 3919 C CA . CYS B 1 72 ? 32.719 16.891 -19.891 1 97.12 72 CYS B CA 1
ATOM 3920 C C . CYS B 1 72 ? 34.094 17.578 -19.719 1 97.12 72 CYS B C 1
ATOM 3922 O O . CYS B 1 72 ? 34.438 17.969 -18.609 1 97.12 72 CYS B O 1
ATOM 3924 N N . ASP B 1 73 ? 34.812 17.734 -20.844 1 96.56 73 ASP B N 1
ATOM 3925 C CA . ASP B 1 73 ? 36.062 18.438 -20.812 1 96.56 73 ASP B CA 1
ATOM 3926 C C . ASP B 1 73 ? 35.906 19.875 -20.344 1 96.56 73 ASP B C 1
ATOM 3928 O O . ASP B 1 73 ? 36.688 20.359 -19.531 1 96.56 73 ASP B O 1
ATOM 3932 N N . SER B 1 74 ? 34.906 20.453 -20.812 1 94.94 74 SER B N 1
ATOM 3933 C CA . SER B 1 74 ? 34.625 21.844 -20.438 1 94.94 74 SER B CA 1
ATOM 3934 C C . SER B 1 74 ? 34.312 21.969 -18.953 1 94.94 74 SER B C 1
ATOM 3936 O O . SER B 1 74 ? 34.562 23.016 -18.344 1 94.94 74 SER B O 1
ATOM 3938 N N . LEU B 1 75 ? 33.781 20.922 -18.375 1 94.5 75 LEU B N 1
ATOM 3939 C CA . LEU B 1 75 ? 33.375 20.938 -16.969 1 94.5 75 LEU B CA 1
ATOM 3940 C C . LEU B 1 75 ? 34.438 20.266 -16.109 1 94.5 75 LEU B C 1
ATOM 3942 O O . LEU B 1 75 ? 34.281 20.156 -14.891 1 94.5 75 LEU B O 1
ATOM 3946 N N . ARG B 1 76 ? 35.5 19.797 -16.734 1 94.88 76 ARG B N 1
ATOM 3947 C CA . ARG B 1 76 ? 36.594 19.109 -16.078 1 94.88 76 ARG B CA 1
ATOM 3948 C C . ARG B 1 76 ? 36.094 17.859 -15.352 1 94.88 76 ARG B C 1
ATOM 3950 O O . ARG B 1 76 ? 36.438 17.641 -14.188 1 94.88 76 ARG B O 1
ATOM 3957 N N . VAL B 1 77 ? 35.312 17.109 -16 1 97.19 77 VAL B N 1
ATOM 3958 C CA . VAL B 1 77 ? 34.812 15.828 -15.508 1 97.19 77 VAL B CA 1
ATOM 3959 C C . VAL B 1 77 ? 35.312 14.688 -16.391 1 97.19 77 VAL B C 1
ATOM 3961 O O . VAL B 1 77 ? 35.062 14.688 -17.609 1 97.19 77 VAL B O 1
ATOM 3964 N N . PRO B 1 78 ? 36.062 13.773 -15.836 1 97.44 78 PRO B N 1
ATOM 3965 C CA . PRO B 1 78 ? 36.5 12.633 -16.641 1 97.44 78 PRO B CA 1
ATOM 3966 C C . PRO B 1 78 ? 35.312 11.844 -17.219 1 97.44 78 PRO B C 1
ATOM 3968 O O . PRO B 1 78 ? 34.344 11.594 -16.516 1 97.44 78 PRO B O 1
ATOM 3971 N N . LEU B 1 79 ? 35.406 11.5 -18.516 1 97.88 79 LEU B N 1
ATOM 3972 C CA . LEU B 1 79 ? 34.375 10.734 -19.188 1 97.88 79 LEU B CA 1
ATOM 3973 C C . LEU B 1 79 ? 34.906 9.383 -19.656 1 97.88 79 LEU B C 1
ATOM 3975 O O . LEU B 1 79 ? 35.969 9.312 -20.281 1 97.88 79 LEU B O 1
ATOM 3979 N N . ARG B 1 80 ? 34.219 8.398 -19.25 1 96.25 80 ARG B N 1
ATOM 3980 C CA . ARG B 1 80 ? 34.469 7.09 -19.844 1 96.25 80 ARG B CA 1
ATOM 3981 C C . ARG B 1 80 ? 33.375 6.703 -20.844 1 96.25 80 ARG B C 1
ATOM 3983 O O . ARG B 1 80 ? 32.188 6.832 -20.547 1 96.25 80 ARG B O 1
ATOM 3990 N N . ILE B 1 81 ? 33.781 6.273 -22.016 1 96.25 81 ILE B N 1
ATOM 3991 C CA . ILE B 1 81 ? 32.844 5.844 -23.047 1 96.25 81 ILE B CA 1
ATOM 3992 C C . ILE B 1 81 ? 32.875 4.32 -23.156 1 96.25 81 ILE B C 1
ATOM 3994 O O . ILE B 1 81 ? 33.906 3.717 -23.406 1 96.25 81 ILE B O 1
ATOM 3998 N N . GLU B 1 82 ? 31.734 3.746 -22.875 1 95.94 82 GLU B N 1
ATOM 3999 C CA . GLU B 1 82 ? 31.594 2.295 -22.953 1 95.94 82 GLU B CA 1
ATOM 4000 C C . GLU B 1 82 ? 30.75 1.882 -24.156 1 95.94 82 GLU B C 1
ATOM 4002 O O . GLU B 1 82 ? 29.578 2.256 -24.25 1 95.94 82 GLU B O 1
ATOM 4007 N N . ARG B 1 83 ? 31.312 1.106 -25.094 1 93.75 83 ARG B N 1
ATOM 4008 C CA . ARG B 1 83 ? 30.562 0.6 -26.25 1 93.75 83 ARG B CA 1
ATOM 4009 C C . ARG B 1 83 ? 29.938 -0.755 -25.953 1 93.75 83 ARG B C 1
ATOM 4011 O O . ARG B 1 83 ? 30.609 -1.661 -25.453 1 93.75 83 ARG B O 1
ATOM 4018 N N . VAL B 1 84 ? 28.656 -0.798 -26.078 1 91 84 VAL B N 1
ATOM 4019 C CA . VAL B 1 84 ? 27.953 -2.045 -25.797 1 91 84 VAL B CA 1
ATOM 4020 C C . VAL B 1 84 ? 27.281 -2.568 -27.062 1 91 84 VAL B C 1
ATOM 4022 O O . VAL B 1 84 ? 27.062 -1.815 -28.016 1 91 84 VAL B O 1
ATOM 4025 N N . HIS B 1 85 ? 27.031 -3.908 -27.109 1 84.25 85 HIS B N 1
ATOM 4026 C CA . HIS B 1 85 ? 26.266 -4.555 -28.188 1 84.25 85 HIS B CA 1
ATOM 4027 C C . HIS B 1 85 ? 24.875 -4.953 -27.719 1 84.25 85 HIS B C 1
ATOM 4029 O O . HIS B 1 85 ? 24.734 -5.73 -26.766 1 84.25 85 HIS B O 1
ATOM 4035 N N . VAL B 1 86 ? 23.906 -4.215 -28.297 1 82.31 86 VAL B N 1
ATOM 4036 C CA . VAL B 1 86 ? 22.531 -4.488 -27.906 1 82.31 86 VAL B CA 1
ATOM 4037 C C . VAL B 1 86 ? 21.938 -5.551 -28.844 1 82.31 86 VAL B C 1
ATOM 4039 O O . VAL B 1 86 ? 21.875 -5.355 -30.047 1 82.31 86 VAL B O 1
ATOM 4042 N N . ARG B 1 87 ? 21.812 -6.824 -28.453 1 71.38 87 ARG B N 1
ATOM 4043 C CA . ARG B 1 87 ? 21.141 -7.883 -29.203 1 71.38 87 ARG B CA 1
ATOM 4044 C C . ARG B 1 87 ? 19.75 -8.164 -28.641 1 71.38 87 ARG B C 1
ATOM 4046 O O . ARG B 1 87 ? 19.609 -8.492 -27.469 1 71.38 87 ARG B O 1
ATOM 4053 N N . ALA B 1 88 ? 18.656 -7.652 -29.422 1 67.19 88 ALA B N 1
ATOM 4054 C CA . ALA B 1 88 ? 17.297 -7.98 -28.984 1 67.19 88 ALA B CA 1
ATOM 4055 C C . ALA B 1 88 ? 17 -9.461 -29.188 1 67.19 88 ALA B C 1
ATOM 4057 O O . ALA B 1 88 ? 17.125 -9.977 -30.297 1 67.19 88 ALA B O 1
ATOM 4058 N N . GLY B 1 89 ? 17.453 -10.398 -28.297 1 58.66 89 GLY B N 1
ATOM 4059 C CA . GLY B 1 89 ? 17.062 -11.797 -28.453 1 58.66 89 GLY B CA 1
ATOM 4060 C C . GLY B 1 89 ? 15.938 -12.211 -27.531 1 58.66 89 GLY B C 1
ATOM 4061 O O . GLY B 1 89 ? 15.633 -11.516 -26.562 1 58.66 89 GLY B O 1
ATOM 4062 N N . GLY B 1 90 ? 15.289 -13.422 -27.922 1 55.78 90 GLY B N 1
ATOM 4063 C CA . GLY B 1 90 ? 14.43 -14.25 -27.094 1 55.78 90 GLY B CA 1
ATOM 4064 C C . GLY B 1 90 ? 13.172 -13.539 -26.625 1 55.78 90 GLY B C 1
ATOM 4065 O O . GLY B 1 90 ? 12.734 -13.703 -25.484 1 55.78 90 GLY B O 1
ATOM 4066 N N . GLY B 1 91 ? 12.578 -12.453 -27.469 1 63.31 91 GLY B N 1
ATOM 4067 C CA . GLY B 1 91 ? 11.305 -11.859 -27.109 1 63.31 91 GLY B CA 1
ATOM 4068 C C . GLY B 1 91 ? 11.445 -10.516 -26.422 1 63.31 91 GLY B C 1
ATOM 4069 O O . GLY B 1 91 ? 10.461 -9.812 -26.203 1 63.31 91 GLY B O 1
ATOM 4070 N N . GLU B 1 92 ? 12.664 -10.172 -26.047 1 64.06 92 GLU B N 1
ATOM 4071 C CA . GLU B 1 92 ? 12.867 -8.875 -25.406 1 64.06 92 GLU B CA 1
ATOM 4072 C C . GLU B 1 92 ? 12.953 -7.758 -26.453 1 64.06 92 GLU B C 1
ATOM 4074 O O . GLU B 1 92 ? 13.469 -7.961 -27.547 1 64.06 92 GLU B O 1
ATOM 4079 N N . SER B 1 93 ? 12.422 -6.613 -26.078 1 72.12 93 SER B N 1
ATOM 4080 C CA . SER B 1 93 ? 12.492 -5.449 -26.953 1 72.12 93 SER B CA 1
ATOM 4081 C C . SER B 1 93 ? 13.883 -4.84 -26.953 1 72.12 93 SER B C 1
ATOM 4083 O O . SER B 1 93 ? 14.656 -5.043 -26.016 1 72.12 93 SER B O 1
ATOM 4085 N N . VAL B 1 94 ? 14.273 -4.285 -28.016 1 75.56 94 VAL B N 1
ATOM 4086 C CA . VAL B 1 94 ? 15.555 -3.604 -28.172 1 75.56 94 VAL B CA 1
ATOM 4087 C C . VAL B 1 94 ? 15.758 -2.613 -27.016 1 75.56 94 VAL B C 1
ATOM 4089 O O . VAL B 1 94 ? 16.859 -2.48 -26.5 1 75.56 94 VAL B O 1
ATOM 4092 N N . GLU B 1 95 ? 14.719 -2.021 -26.609 1 76.56 95 GLU B N 1
ATOM 4093 C CA . GLU B 1 95 ? 14.781 -1.048 -25.516 1 76.56 95 GLU B CA 1
ATOM 4094 C C . GLU B 1 95 ? 15.125 -1.722 -24.203 1 76.56 95 GLU B C 1
ATOM 4096 O O . GLU B 1 95 ? 15.93 -1.204 -23.422 1 76.56 95 GLU B O 1
ATOM 4101 N N . ALA B 1 96 ? 14.484 -2.828 -24 1 79.5 96 ALA B N 1
ATOM 4102 C CA . ALA B 1 96 ? 14.766 -3.566 -22.766 1 79.5 96 ALA B CA 1
ATOM 4103 C C . ALA B 1 96 ? 16.219 -4.055 -22.75 1 79.5 96 ALA B C 1
ATOM 4105 O O . ALA B 1 96 ? 16.875 -3.992 -21.703 1 79.5 96 ALA B O 1
ATOM 4106 N N . ALA B 1 97 ? 16.609 -4.52 -23.891 1 82.44 97 ALA B N 1
ATOM 4107 C CA . ALA B 1 97 ? 17.984 -4.992 -24 1 82.44 97 ALA B CA 1
ATOM 4108 C C . ALA B 1 97 ? 18.984 -3.848 -23.797 1 82.44 97 ALA B C 1
ATOM 4110 O O . ALA B 1 97 ? 20.016 -4.02 -23.156 1 82.44 97 ALA B O 1
ATOM 4111 N N . ALA B 1 98 ? 18.703 -2.691 -24.391 1 84.62 98 ALA B N 1
ATOM 4112 C CA . ALA B 1 98 ? 19.547 -1.509 -24.234 1 84.62 98 ALA B CA 1
ATOM 4113 C C . ALA B 1 98 ? 19.625 -1.073 -22.781 1 84.62 98 ALA B C 1
ATOM 4115 O O . ALA B 1 98 ? 20.703 -0.698 -22.297 1 84.62 98 ALA B O 1
ATOM 4116 N N . ARG B 1 99 ? 18.547 -1.177 -22.125 1 86.62 99 ARG B N 1
ATOM 4117 C CA . ARG B 1 99 ? 18.5 -0.823 -20.703 1 86.62 99 ARG B CA 1
ATOM 4118 C C . ARG B 1 99 ? 19.375 -1.759 -19.875 1 86.62 99 ARG B C 1
ATOM 4120 O O . ARG B 1 99 ? 20.156 -1.308 -19.047 1 86.62 99 ARG B O 1
ATOM 4127 N N . GLU B 1 100 ? 19.172 -2.938 -20.156 1 88.5 100 GLU B N 1
ATOM 4128 C CA . GLU B 1 100 ? 19.953 -3.914 -19.406 1 88.5 100 GLU B CA 1
ATOM 4129 C C . GLU B 1 100 ? 21.453 -3.727 -19.656 1 88.5 100 GLU B C 1
ATOM 4131 O O . GLU B 1 100 ? 22.266 -3.85 -18.75 1 88.5 100 GLU B O 1
ATOM 4136 N N . ALA B 1 101 ? 21.781 -3.449 -20.844 1 90.06 101 ALA B N 1
ATOM 4137 C CA . ALA B 1 101 ? 23.188 -3.199 -21.188 1 90.06 101 ALA B CA 1
ATOM 4138 C C . ALA B 1 101 ? 23.734 -1.993 -20.438 1 90.06 101 ALA B C 1
ATOM 4140 O O . ALA B 1 101 ? 24.859 -2.021 -19.938 1 90.06 101 ALA B O 1
ATOM 4141 N N . ARG B 1 102 ? 22.969 -0.917 -20.344 1 93.62 102 ARG B N 1
ATOM 4142 C CA . ARG B 1 102 ? 23.375 0.261 -19.578 1 93.62 102 ARG B CA 1
ATOM 4143 C C . ARG B 1 102 ? 23.641 -0.093 -18.125 1 93.62 102 ARG B C 1
ATOM 4145 O O . ARG B 1 102 ? 24.641 0.331 -17.547 1 93.62 102 ARG B O 1
ATOM 4152 N N . TYR B 1 103 ? 22.75 -0.858 -17.578 1 94.44 103 TYR B N 1
ATOM 4153 C CA . TYR B 1 103 ? 22.844 -1.168 -16.156 1 94.44 103 TYR B CA 1
ATOM 4154 C C . TYR B 1 103 ? 24.031 -2.082 -15.883 1 94.44 103 TYR B C 1
ATOM 4156 O O . TYR B 1 103 ? 24.656 -2 -14.82 1 94.44 103 TYR B O 1
ATOM 4164 N N . GLN B 1 104 ? 24.344 -2.871 -16.859 1 94.25 104 GLN B N 1
ATOM 4165 C CA . GLN B 1 104 ? 25.562 -3.67 -16.734 1 94.25 104 GLN B CA 1
ATOM 4166 C C . GLN B 1 104 ? 26.797 -2.783 -16.656 1 94.25 104 GLN B C 1
ATOM 4168 O O . GLN B 1 104 ? 27.719 -3.045 -15.875 1 94.25 104 GLN B O 1
ATOM 4173 N N . VAL B 1 105 ? 26.781 -1.802 -17.453 1 96.12 105 VAL B N 1
ATOM 4174 C CA . VAL B 1 105 ? 27.891 -0.847 -17.453 1 96.12 105 VAL B CA 1
ATOM 4175 C C . VAL B 1 105 ? 27.953 -0.135 -16.109 1 96.12 105 VAL B C 1
ATOM 4177 O O . VAL B 1 105 ? 29.047 0.046 -15.547 1 96.12 105 VAL B O 1
ATOM 4180 N N . TYR B 1 106 ? 26.828 0.256 -15.57 1 96.75 106 TYR B N 1
ATOM 4181 C CA . TYR B 1 106 ? 26.766 0.957 -14.297 1 96.75 106 TYR B CA 1
ATOM 4182 C C . TYR B 1 106 ? 27.281 0.08 -13.164 1 96.75 106 TYR B C 1
ATOM 4184 O O . TYR B 1 106 ? 27.969 0.568 -12.258 1 96.75 106 TYR B O 1
ATOM 4192 N N . ARG B 1 107 ? 26.984 -1.179 -13.211 1 96.12 107 ARG B N 1
ATOM 4193 C CA . ARG B 1 107 ? 27.391 -2.107 -12.164 1 96.12 107 ARG B CA 1
ATOM 4194 C C . ARG B 1 107 ? 28.906 -2.268 -12.133 1 96.12 107 ARG B C 1
ATOM 4196 O O . ARG B 1 107 ? 29.484 -2.596 -11.094 1 96.12 107 ARG B O 1
ATOM 4203 N N . ARG B 1 108 ? 29.578 -1.983 -13.203 1 94.62 108 ARG B N 1
ATOM 4204 C CA . ARG B 1 108 ? 31.016 -2.152 -13.312 1 94.62 108 ARG B CA 1
ATOM 4205 C C . ARG B 1 108 ? 31.75 -0.853 -12.984 1 94.62 108 ARG B C 1
ATOM 4207 O O . ARG B 1 108 ? 32.969 -0.788 -13.062 1 94.62 108 ARG B O 1
ATOM 4214 N N . SER B 1 109 ? 31.047 0.116 -12.648 1 95.44 109 SER B N 1
ATOM 4215 C CA . SER B 1 109 ? 31.641 1.402 -12.328 1 95.44 109 SER B CA 1
ATOM 4216 C C . SER B 1 109 ? 32.625 1.279 -11.156 1 95.44 109 SER B C 1
ATOM 4218 O O . SER B 1 109 ? 32.438 0.429 -10.281 1 95.44 109 SER B O 1
ATOM 4220 N N . ALA B 1 110 ? 33.625 2.098 -11.109 1 93.81 110 ALA B N 1
ATOM 4221 C CA . ALA B 1 110 ? 34.562 2.15 -9.992 1 93.81 110 ALA B CA 1
ATOM 4222 C C . ALA B 1 110 ? 34.031 3.062 -8.883 1 93.81 110 ALA B C 1
ATOM 4224 O O . ALA B 1 110 ? 34.531 3.037 -7.758 1 93.81 110 ALA B O 1
ATOM 4225 N N . SER B 1 111 ? 33.031 3.822 -9.188 1 95.81 111 SER B N 1
ATOM 4226 C CA . SER B 1 111 ? 32.469 4.762 -8.219 1 95.81 111 SER B CA 1
ATOM 4227 C C . SER B 1 111 ? 31.484 4.074 -7.285 1 95.81 111 SER B C 1
ATOM 4229 O O . SER B 1 111 ? 30.922 3.035 -7.633 1 95.81 111 SER B O 1
ATOM 4231 N N . GLU B 1 112 ? 31.281 4.668 -6.191 1 95.62 112 GLU B N 1
ATOM 4232 C CA . GLU B 1 112 ? 30.391 4.125 -5.176 1 95.62 112 GLU B CA 1
ATOM 4233 C C . GLU B 1 112 ? 28.938 4.477 -5.477 1 95.62 112 GLU B C 1
ATOM 4235 O O . GLU B 1 112 ? 28.016 3.758 -5.074 1 95.62 112 GLU B O 1
ATOM 4240 N N . VAL B 1 113 ? 28.75 5.586 -6.141 1 96.62 113 VAL B N 1
ATOM 4241 C CA . VAL B 1 113 ? 27.406 6.062 -6.402 1 96.62 113 VAL B CA 1
ATOM 4242 C C . VAL B 1 113 ? 27.234 6.375 -7.891 1 96.62 113 VAL B C 1
ATOM 4244 O O . VAL B 1 113 ? 28.031 7.129 -8.461 1 96.62 113 VAL B O 1
ATOM 4247 N N . ILE B 1 114 ? 26.25 5.773 -8.484 1 97.69 114 ILE B N 1
ATOM 4248 C CA . ILE B 1 114 ? 25.875 6.098 -9.859 1 97.69 114 ILE B CA 1
ATOM 4249 C C . ILE B 1 114 ? 24.625 6.992 -9.859 1 97.69 114 ILE B C 1
ATOM 4251 O O . ILE B 1 114 ? 23.594 6.613 -9.32 1 97.69 114 ILE B O 1
ATOM 4255 N N . ALA B 1 115 ? 24.766 8.141 -10.438 1 96.94 115 ALA B N 1
ATOM 4256 C CA . ALA B 1 115 ? 23.656 9.094 -10.469 1 96.94 115 ALA B CA 1
ATOM 4257 C C . ALA B 1 115 ? 23 9.117 -11.844 1 96.94 115 ALA B C 1
ATOM 4259 O O . ALA B 1 115 ? 23.672 9.227 -12.867 1 96.94 115 ALA B O 1
ATOM 4260 N N . LEU B 1 116 ? 21.703 8.961 -11.859 1 97.06 116 LEU B N 1
ATOM 4261 C CA . LEU B 1 116 ? 20.938 9.008 -13.094 1 97.06 116 LEU B CA 1
ATOM 4262 C C . LEU B 1 116 ? 20 10.219 -13.109 1 97.06 116 LEU B C 1
ATOM 4264 O O . LEU B 1 116 ? 19.641 10.734 -12.047 1 97.06 116 LEU B O 1
ATOM 4268 N N . ALA B 1 117 ? 19.562 10.617 -14.289 1 96.56 117 ALA B N 1
ATOM 4269 C CA . ALA B 1 117 ? 18.906 11.906 -14.43 1 96.56 117 ALA B CA 1
ATOM 4270 C C . ALA B 1 117 ? 17.391 11.742 -14.57 1 96.56 117 ALA B C 1
ATOM 4272 O O . ALA B 1 117 ? 16.734 12.562 -15.203 1 96.56 117 ALA B O 1
ATOM 4273 N N . HIS B 1 118 ? 16.922 10.641 -14.031 1 95.12 118 HIS B N 1
ATOM 4274 C CA . HIS B 1 118 ? 15.461 10.508 -14.016 1 95.12 118 HIS B CA 1
ATOM 4275 C C . HIS B 1 118 ? 14.812 11.633 -13.219 1 95.12 118 HIS B C 1
ATOM 4277 O O . HIS B 1 118 ? 15.336 12.047 -12.18 1 95.12 118 HIS B O 1
ATOM 4283 N N . HIS B 1 119 ? 13.734 12.141 -13.734 1 94.5 119 HIS B N 1
ATOM 4284 C CA . HIS B 1 119 ? 13.078 13.297 -13.148 1 94.5 119 HIS B CA 1
ATOM 4285 C C . HIS B 1 119 ? 11.609 13.023 -12.859 1 94.5 119 HIS B C 1
ATOM 4287 O O . HIS B 1 119 ? 11.164 11.875 -12.945 1 94.5 119 HIS B O 1
ATOM 4293 N N . GLN B 1 120 ? 10.867 14.008 -12.5 1 93.38 120 GLN B N 1
ATOM 4294 C CA . GLN B 1 120 ? 9.508 13.859 -12.008 1 93.38 120 GLN B CA 1
ATOM 4295 C C . GLN B 1 120 ? 8.578 13.336 -13.102 1 93.38 120 GLN B C 1
ATOM 4297 O O . GLN B 1 120 ? 7.648 12.578 -12.82 1 93.38 120 GLN B O 1
ATOM 4302 N N . ASP B 1 121 ? 8.82 13.758 -14.352 1 92.88 121 ASP B N 1
ATOM 4303 C CA . ASP B 1 121 ? 7.996 13.281 -15.461 1 92.88 121 ASP B CA 1
ATOM 4304 C C . ASP B 1 121 ? 8.188 11.781 -15.688 1 92.88 121 ASP B C 1
ATOM 4306 O O . ASP B 1 121 ? 7.227 11.07 -16 1 92.88 121 ASP B O 1
ATOM 4310 N N . ASP B 1 122 ? 9.445 11.359 -15.492 1 92.5 122 ASP B N 1
ATOM 4311 C CA . ASP B 1 122 ? 9.703 9.922 -15.586 1 92.5 122 ASP B CA 1
ATOM 4312 C C . ASP B 1 122 ? 8.961 9.164 -14.492 1 92.5 122 ASP B C 1
ATOM 4314 O O . ASP B 1 122 ? 8.445 8.062 -14.727 1 92.5 122 ASP B O 1
ATOM 4318 N N . GLN B 1 123 ? 8.977 9.758 -13.352 1 94.38 123 GLN B N 1
ATOM 4319 C CA . GLN B 1 123 ? 8.281 9.148 -12.219 1 94.38 123 GLN B CA 1
ATOM 4320 C C . GLN B 1 123 ? 6.789 9.016 -12.5 1 94.38 123 GLN B C 1
ATOM 4322 O O . GLN B 1 123 ? 6.195 7.969 -12.227 1 94.38 123 GLN B O 1
ATOM 4327 N N . ALA B 1 124 ? 6.215 10.062 -13.016 1 94.12 124 ALA B N 1
ATOM 4328 C CA . ALA B 1 124 ? 4.793 10.078 -13.352 1 94.12 124 ALA B CA 1
ATOM 4329 C C . ALA B 1 124 ? 4.469 8.992 -14.375 1 94.12 124 ALA B C 1
ATOM 4331 O O . ALA B 1 124 ? 3.477 8.273 -14.234 1 94.12 124 ALA B O 1
ATOM 4332 N N . GLU B 1 125 ? 5.332 8.906 -15.336 1 93.5 125 GLU B N 1
ATOM 4333 C CA . GLU B 1 125 ? 5.141 7.883 -16.359 1 93.5 125 GLU B CA 1
ATOM 4334 C C . GLU B 1 125 ? 5.215 6.484 -15.75 1 93.5 125 GLU B C 1
ATOM 4336 O O . GLU B 1 125 ? 4.379 5.629 -16.047 1 93.5 125 GLU B O 1
ATOM 4341 N N . THR B 1 126 ? 6.199 6.309 -14.914 1 94.56 126 THR B N 1
ATOM 4342 C CA . THR B 1 126 ? 6.469 4.984 -14.359 1 94.56 126 THR B CA 1
ATOM 4343 C C . THR B 1 126 ? 5.316 4.527 -13.469 1 94.56 126 THR B C 1
ATOM 4345 O O . THR B 1 126 ? 4.859 3.389 -13.578 1 94.56 126 THR B O 1
ATOM 4348 N N . ILE B 1 127 ? 4.82 5.355 -12.594 1 95.75 127 ILE B N 1
ATOM 4349 C CA . ILE B 1 127 ? 3.766 4.941 -11.672 1 95.75 127 ILE B CA 1
ATOM 4350 C C . ILE B 1 127 ? 2.496 4.617 -12.461 1 95.75 127 ILE B C 1
ATOM 4352 O O . ILE B 1 127 ? 1.786 3.662 -12.141 1 95.75 127 ILE B O 1
ATOM 4356 N N . LEU B 1 128 ? 2.174 5.406 -13.5 1 94.75 128 LEU B N 1
ATOM 4357 C CA . LEU B 1 128 ? 1.002 5.133 -14.328 1 94.75 128 LEU B CA 1
ATOM 4358 C C . LEU B 1 128 ? 1.155 3.811 -15.07 1 94.75 128 LEU B C 1
ATOM 4360 O O . LEU B 1 128 ? 0.204 3.031 -15.156 1 94.75 128 LEU B O 1
ATOM 4364 N N . LEU B 1 129 ? 2.33 3.596 -15.602 1 93.12 129 LEU B N 1
ATOM 4365 C CA . LEU B 1 129 ? 2.6 2.338 -16.281 1 93.12 129 LEU B CA 1
ATOM 4366 C C . LEU B 1 129 ? 2.395 1.15 -15.352 1 93.12 129 LEU B C 1
ATOM 4368 O O . LEU B 1 129 ? 1.774 0.155 -15.734 1 93.12 129 LEU B O 1
ATOM 4372 N N . GLN B 1 130 ? 2.904 1.271 -14.141 1 95.06 130 GLN B N 1
ATOM 4373 C CA . GLN B 1 130 ? 2.801 0.189 -13.164 1 95.06 130 GLN B CA 1
ATOM 4374 C C . GLN B 1 130 ? 1.349 -0.043 -12.758 1 95.06 130 GLN B C 1
ATOM 4376 O O . GLN B 1 130 ? 0.931 -1.185 -12.547 1 95.06 130 GLN B O 1
ATOM 4381 N N . LEU B 1 131 ? 0.618 1.014 -12.625 1 95.19 131 LEU B N 1
ATOM 4382 C CA . LEU B 1 131 ? -0.799 0.881 -12.305 1 95.19 131 LEU B CA 1
ATOM 4383 C C . LEU B 1 131 ? -1.54 0.144 -13.414 1 95.19 131 LEU B C 1
ATOM 4385 O O . LEU B 1 131 ? -2.35 -0.745 -13.141 1 95.19 131 LEU B O 1
ATOM 4389 N N . LEU B 1 132 ? -1.23 0.502 -14.664 1 93.06 132 LEU B N 1
ATOM 4390 C CA . LEU B 1 132 ? -1.901 -0.081 -15.82 1 93.06 132 LEU B CA 1
ATOM 4391 C C . LEU B 1 132 ? -1.502 -1.542 -16 1 93.06 132 LEU B C 1
ATOM 4393 O O . LEU B 1 132 ? -2.146 -2.277 -16.75 1 93.06 132 LEU B O 1
ATOM 4397 N N . ARG B 1 133 ? -0.502 -1.941 -15.25 1 91.38 133 ARG B N 1
ATOM 4398 C CA . ARG B 1 133 ? -0.1 -3.344 -15.25 1 91.38 133 ARG B CA 1
ATOM 4399 C C . ARG B 1 133 ? -0.726 -4.094 -14.078 1 91.38 133 ARG B C 1
ATOM 4401 O O . ARG B 1 133 ? -0.512 -5.297 -13.922 1 91.38 133 ARG B O 1
ATOM 4408 N N . GLY B 1 134 ? -1.439 -3.385 -13.297 1 92.38 134 GLY B N 1
ATOM 4409 C CA . GLY B 1 134 ? -2.109 -4.008 -12.164 1 92.38 134 GLY B CA 1
ATOM 4410 C C . GLY B 1 134 ? -1.203 -4.199 -10.961 1 92.38 134 GLY B C 1
ATOM 4411 O O . GLY B 1 134 ? -1.38 -5.141 -10.188 1 92.38 134 GLY B O 1
ATOM 4412 N N . GLY B 1 135 ? -0.247 -3.322 -10.773 1 92.12 135 GLY B N 1
ATOM 4413 C CA . GLY B 1 135 ? 0.759 -3.455 -9.734 1 92.12 135 GLY B CA 1
ATOM 4414 C C . GLY B 1 135 ? 0.246 -3.08 -8.352 1 92.12 135 GLY B C 1
ATOM 4415 O O . GLY B 1 135 ? -0.688 -2.285 -8.227 1 92.12 135 GLY B O 1
ATOM 4416 N N . GLY B 1 136 ? 0.854 -3.648 -7.348 1 94.75 136 GLY B N 1
ATOM 4417 C CA . GLY B 1 136 ? 0.57 -3.32 -5.961 1 94.75 136 GLY B CA 1
ATOM 4418 C C . GLY B 1 136 ? 1.449 -2.209 -5.418 1 94.75 136 GLY B C 1
ATOM 4419 O O . GLY B 1 136 ? 2 -1.417 -6.184 1 94.75 136 GLY B O 1
ATOM 4420 N N . ALA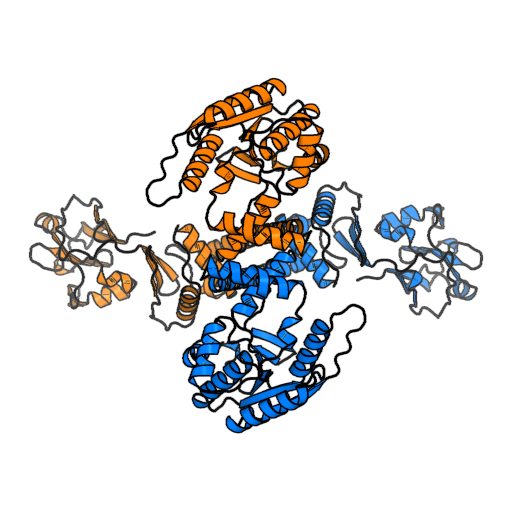 B 1 137 ? 1.544 -2.148 -4.102 1 96.88 137 ALA B N 1
ATOM 4421 C CA . ALA B 1 137 ? 2.242 -1.055 -3.432 1 96.88 137 ALA B CA 1
ATOM 4422 C C . ALA B 1 137 ? 3.688 -0.953 -3.906 1 96.88 137 ALA B C 1
ATOM 4424 O O . ALA B 1 137 ? 4.176 0.14 -4.203 1 96.88 137 ALA B O 1
ATOM 4425 N N . ARG B 1 138 ? 4.367 -2.061 -4.012 1 95.31 138 ARG B N 1
ATOM 4426 C CA . ARG B 1 138 ? 5.766 -2.059 -4.434 1 95.31 138 ARG B CA 1
ATOM 4427 C C . ARG B 1 138 ? 5.906 -1.515 -5.852 1 95.31 138 ARG B C 1
ATOM 4429 O O . ARG B 1 138 ? 6.785 -0.691 -6.121 1 95.31 138 ARG B O 1
ATOM 4436 N N . ALA B 1 139 ? 5.094 -2.029 -6.742 1 95.31 139 ALA B N 1
ATOM 4437 C CA . ALA B 1 139 ? 5.129 -1.556 -8.125 1 95.31 139 ALA B CA 1
ATOM 4438 C C . ALA B 1 139 ? 4.816 -0.064 -8.203 1 95.31 139 ALA B C 1
ATOM 4440 O O . ALA B 1 139 ? 5.488 0.683 -8.914 1 95.31 139 ALA B O 1
ATOM 4441 N N . LEU B 1 140 ? 3.859 0.426 -7.438 1 97.19 140 LEU B N 1
ATOM 4442 C CA . LEU B 1 140 ? 3.377 1.8 -7.523 1 97.19 140 LEU B CA 1
ATOM 4443 C C . LEU B 1 140 ? 4.309 2.75 -6.777 1 97.19 140 LEU B C 1
ATOM 4445 O O . LEU B 1 140 ? 4.168 3.971 -6.875 1 97.19 140 LEU B O 1
ATOM 4449 N N . ALA B 1 141 ? 5.25 2.166 -6.031 1 96.94 141 ALA B N 1
ATOM 4450 C CA . ALA B 1 141 ? 6.316 2.986 -5.465 1 96.94 141 ALA B CA 1
ATOM 4451 C C . ALA B 1 141 ? 7.199 3.572 -6.566 1 96.94 141 ALA B C 1
ATOM 4453 O O . ALA B 1 141 ? 7.977 4.5 -6.32 1 96.94 141 ALA B O 1
ATOM 4454 N N . ALA B 1 142 ? 7.059 3.029 -7.758 1 95.94 142 ALA B N 1
ATOM 4455 C CA . ALA B 1 142 ? 7.785 3.486 -8.945 1 95.94 142 ALA B CA 1
ATOM 4456 C C . ALA B 1 142 ? 9.289 3.488 -8.695 1 95.94 142 ALA B C 1
ATOM 4458 O O . ALA B 1 142 ? 9.852 2.484 -8.25 1 95.94 142 ALA B O 1
ATOM 4459 N N . MET B 1 143 ? 10.008 4.516 -9.055 1 95.44 143 MET B N 1
ATOM 4460 C CA . MET B 1 143 ? 11.461 4.512 -8.945 1 95.44 143 MET B CA 1
ATOM 4461 C C . MET B 1 143 ? 11.914 5.086 -7.609 1 95.44 143 MET B C 1
ATOM 4463 O O . MET B 1 143 ? 11.492 6.176 -7.223 1 95.44 143 MET B O 1
ATOM 4467 N N . PRO B 1 144 ? 12.719 4.348 -6.93 1 94.19 144 PRO B N 1
ATOM 4468 C CA . PRO B 1 144 ? 13.289 4.93 -5.715 1 94.19 144 PRO B CA 1
ATOM 4469 C C . PRO B 1 144 ? 14.344 5.992 -6.004 1 94.19 144 PRO B C 1
ATOM 4471 O O . PRO B 1 144 ? 15.055 5.898 -7.008 1 94.19 144 PRO B O 1
ATOM 4474 N N . ALA B 1 145 ? 14.383 6.973 -5.102 1 92 145 ALA B N 1
ATOM 4475 C CA . ALA B 1 145 ? 15.414 8 -5.246 1 92 145 ALA B CA 1
ATOM 4476 C C . ALA B 1 145 ? 16.812 7.41 -5.055 1 92 145 ALA B C 1
ATOM 4478 O O . ALA B 1 145 ? 17.766 7.875 -5.66 1 92 145 ALA B O 1
ATOM 4479 N N . LEU B 1 146 ? 16.906 6.426 -4.18 1 93.62 146 LEU B N 1
ATOM 4480 C CA . LEU B 1 146 ? 18.156 5.758 -3.852 1 93.62 146 LEU B CA 1
ATOM 4481 C C . LEU B 1 146 ? 17.938 4.266 -3.635 1 93.62 146 LEU B C 1
ATOM 4483 O O . LEU B 1 146 ? 16.984 3.863 -2.963 1 93.62 146 LEU B O 1
ATOM 4487 N N . ARG B 1 147 ? 18.797 3.451 -4.301 1 93.38 147 ARG B N 1
ATOM 4488 C CA . ARG B 1 147 ? 18.719 2.01 -4.082 1 93.38 147 ARG B CA 1
ATOM 4489 C C . ARG B 1 147 ? 20.062 1.348 -4.324 1 93.38 147 ARG B C 1
ATOM 4491 O O . ARG B 1 147 ? 20.953 1.94 -4.945 1 93.38 147 ARG B O 1
ATOM 4498 N N . GLU B 1 148 ? 20.219 0.172 -3.838 1 94.25 148 GLU B N 1
ATOM 4499 C CA . GLU B 1 148 ? 21.422 -0.604 -4.105 1 94.25 148 GLU B CA 1
ATOM 4500 C C . GLU B 1 148 ? 21.438 -1.132 -5.539 1 94.25 148 GLU B C 1
ATOM 4502 O O . GLU B 1 148 ? 20.453 -1.71 -5.996 1 94.25 148 GLU B O 1
ATOM 4507 N N . LEU B 1 149 ? 22.422 -0.859 -6.25 1 94.81 149 LEU B N 1
ATOM 4508 C CA . LEU B 1 149 ? 22.609 -1.345 -7.613 1 94.81 149 LEU B CA 1
ATOM 4509 C C . LEU B 1 149 ? 23.359 -2.666 -7.625 1 94.81 149 LEU B C 1
ATOM 4511 O O . LEU B 1 149 ? 23.031 -3.576 -8.383 1 94.81 149 LEU B O 1
ATOM 4515 N N . ALA B 1 150 ? 24.359 -2.719 -6.773 1 93.25 150 ALA B N 1
ATOM 4516 C CA . ALA B 1 150 ? 25.266 -3.842 -6.539 1 93.25 150 ALA B CA 1
ATOM 4517 C C . ALA B 1 150 ? 25.953 -3.721 -5.18 1 93.25 150 ALA B C 1
ATOM 4519 O O . ALA B 1 150 ? 25.828 -2.695 -4.508 1 93.25 150 ALA B O 1
ATOM 4520 N N . PRO B 1 151 ? 26.516 -4.832 -4.727 1 91.69 151 PRO B N 1
ATOM 4521 C CA . PRO B 1 151 ? 27.188 -4.723 -3.426 1 91.69 151 PRO B CA 1
ATOM 4522 C C . PRO B 1 151 ? 28.156 -3.545 -3.355 1 91.69 151 PRO B C 1
ATOM 4524 O O . PRO B 1 151 ? 29.078 -3.455 -4.164 1 91.69 151 PRO B O 1
ATOM 4527 N N . GLY B 1 152 ? 27.844 -2.67 -2.469 1 89.25 152 GLY B N 1
ATOM 4528 C CA . GLY B 1 152 ? 28.719 -1.527 -2.246 1 89.25 152 GLY B CA 1
ATOM 4529 C C . GLY B 1 152 ? 28.5 -0.401 -3.236 1 89.25 152 GLY B C 1
ATOM 4530 O O . GLY B 1 152 ? 29.281 0.542 -3.303 1 89.25 152 GLY B O 1
ATOM 4531 N N . LYS B 1 153 ? 27.562 -0.558 -4.035 1 94.88 153 LYS B N 1
ATOM 4532 C CA . LYS B 1 153 ? 27.297 0.451 -5.055 1 94.88 153 LYS B CA 1
ATOM 4533 C C . LYS B 1 153 ? 25.844 0.917 -4.992 1 94.88 153 LYS B C 1
ATOM 4535 O O . LYS B 1 153 ? 24.922 0.097 -4.957 1 94.88 153 LYS B O 1
ATOM 4540 N N . LEU B 1 154 ? 25.656 2.268 -5.078 1 96.44 154 LEU B N 1
ATOM 4541 C CA . LEU B 1 154 ? 24.328 2.836 -4.965 1 96.44 154 LEU B CA 1
ATOM 4542 C C . LEU B 1 154 ? 23.906 3.494 -6.273 1 96.44 154 LEU B C 1
ATOM 4544 O O . LEU B 1 154 ? 24.734 4.02 -7.008 1 96.44 154 LEU B O 1
ATOM 4548 N N . LEU B 1 155 ? 22.656 3.354 -6.566 1 97.12 155 LEU B N 1
ATOM 4549 C CA . LEU B 1 155 ? 22.031 4.082 -7.66 1 97.12 155 LEU B CA 1
ATOM 4550 C C . LEU B 1 155 ? 21.188 5.246 -7.125 1 97.12 155 LEU B C 1
ATOM 4552 O O . LEU B 1 155 ? 20.297 5.047 -6.301 1 97.12 155 LEU B O 1
ATOM 4556 N N . TRP B 1 156 ? 21.516 6.461 -7.586 1 96.25 156 TRP B N 1
ATOM 4557 C CA . TRP B 1 156 ? 20.922 7.684 -7.047 1 96.25 156 TRP B CA 1
ATOM 4558 C C . TRP B 1 156 ? 20.203 8.469 -8.141 1 96.25 156 TRP B C 1
ATOM 4560 O O . TRP B 1 156 ? 20.75 8.664 -9.227 1 96.25 156 TRP B O 1
ATOM 4570 N N . ARG B 1 157 ? 18.938 8.844 -7.887 1 95.38 157 ARG B N 1
ATOM 4571 C CA . ARG B 1 157 ? 18.156 9.672 -8.797 1 95.38 157 ARG B CA 1
ATOM 4572 C C . ARG B 1 157 ? 17.797 11 -8.148 1 95.38 157 ARG B C 1
ATOM 4574 O O . ARG B 1 157 ? 16.641 11.219 -7.754 1 95.38 157 ARG B O 1
ATOM 4581 N N . PRO B 1 158 ? 18.688 11.938 -8.172 1 93.62 158 PRO B N 1
ATOM 4582 C CA . PRO B 1 158 ? 18.5 13.18 -7.414 1 93.62 158 PRO B CA 1
ATOM 4583 C C . PRO B 1 158 ? 17.422 14.078 -8.008 1 93.62 158 PRO B C 1
ATOM 4585 O O . PRO B 1 158 ? 16.922 14.969 -7.32 1 93.62 158 PRO B O 1
ATOM 4588 N N . LEU B 1 159 ? 17.016 13.867 -9.281 1 93.75 159 LEU B N 1
ATOM 4589 C CA . LEU B 1 159 ? 16.125 14.805 -9.953 1 93.75 159 LEU B CA 1
ATOM 4590 C C . LEU B 1 159 ? 14.695 14.289 -9.945 1 93.75 159 LEU B C 1
ATOM 4592 O O . LEU B 1 159 ? 13.812 14.875 -10.578 1 93.75 159 LEU B O 1
ATOM 4596 N N . LEU B 1 160 ? 14.438 13.281 -9.219 1 91.31 160 LEU B N 1
ATOM 4597 C CA . LEU B 1 160 ? 13.18 12.547 -9.312 1 91.31 160 LEU B CA 1
ATOM 4598 C C . LEU B 1 160 ? 12 13.43 -8.922 1 91.31 160 LEU B C 1
ATOM 4600 O O . LEU B 1 160 ? 10.867 13.18 -9.344 1 91.31 160 LEU B O 1
ATOM 4604 N N . GLU B 1 161 ? 12.211 14.516 -8.141 1 87.31 161 GLU B N 1
ATOM 4605 C CA . GLU B 1 161 ? 11.125 15.383 -7.688 1 87.31 161 GLU B CA 1
ATOM 4606 C C . GLU B 1 161 ? 11.102 16.703 -8.461 1 87.31 161 GLU B C 1
ATOM 4608 O O . GLU B 1 161 ? 10.328 17.594 -8.141 1 87.31 161 GLU B O 1
ATOM 4613 N N . ILE B 1 162 ? 11.93 16.812 -9.477 1 90.81 162 ILE B N 1
ATOM 4614 C CA . ILE B 1 162 ? 12.039 18.047 -10.242 1 90.81 162 ILE B CA 1
ATOM 4615 C C . ILE B 1 162 ? 11.367 17.875 -11.602 1 90.81 162 ILE B C 1
ATOM 4617 O O . ILE B 1 162 ? 11.719 16.969 -12.359 1 90.81 162 ILE B O 1
ATOM 4621 N N . PRO B 1 163 ? 10.414 18.719 -11.914 1 91.38 163 PRO B N 1
ATOM 4622 C CA . PRO B 1 163 ? 9.789 18.609 -13.242 1 91.38 163 PRO B CA 1
ATOM 4623 C C . PRO B 1 163 ? 10.773 18.891 -14.375 1 91.38 163 PRO B C 1
ATOM 4625 O O . PRO B 1 163 ? 11.672 19.734 -14.227 1 91.38 163 PRO B O 1
ATOM 4628 N N . ARG B 1 164 ? 10.586 18.297 -15.477 1 91.19 164 ARG B N 1
ATOM 4629 C CA . ARG B 1 164 ? 11.469 18.453 -16.625 1 91.19 164 ARG B CA 1
ATOM 4630 C C . ARG B 1 164 ? 11.547 19.906 -17.078 1 91.19 164 ARG B C 1
ATOM 4632 O O . ARG B 1 164 ? 12.594 20.375 -17.516 1 91.19 164 ARG B O 1
ATOM 4639 N N . GLU B 1 165 ? 10.461 20.609 -17.016 1 91.25 165 GLU B N 1
ATOM 4640 C CA . GLU B 1 165 ? 10.406 22.016 -17.406 1 91.25 165 GLU B CA 1
ATOM 4641 C C . GLU B 1 165 ? 11.43 22.844 -16.641 1 91.25 165 GLU B C 1
ATOM 4643 O O . GLU B 1 165 ? 12.039 23.766 -17.188 1 91.25 165 GLU B O 1
ATOM 4648 N N . ARG B 1 166 ? 11.594 22.562 -15.422 1 92.38 166 ARG B N 1
ATOM 4649 C CA . ARG B 1 166 ? 12.57 23.266 -14.602 1 92.38 166 ARG B CA 1
ATOM 4650 C C . ARG B 1 166 ? 14 22.922 -15.023 1 92.38 166 ARG B C 1
ATOM 4652 O O . ARG B 1 166 ? 14.883 23.781 -14.984 1 92.38 166 ARG B O 1
ATOM 4659 N N . LEU B 1 167 ? 14.219 21.703 -15.383 1 93.69 167 LEU B N 1
ATOM 4660 C CA . LEU B 1 167 ? 15.531 21.281 -15.859 1 93.69 167 LEU B CA 1
ATOM 4661 C C . LEU B 1 167 ? 15.867 21.969 -17.188 1 93.69 167 LEU B C 1
ATOM 4663 O O . LEU B 1 167 ? 17 22.406 -17.391 1 93.69 167 LEU B O 1
ATOM 4667 N N . GLU B 1 168 ? 14.891 22.047 -18.031 1 93.44 168 GLU B N 1
ATOM 4668 C CA . GLU B 1 168 ? 15.078 22.734 -19.312 1 93.44 168 GLU B CA 1
ATOM 4669 C C . GLU B 1 168 ? 15.414 24.203 -19.109 1 93.44 168 GLU B C 1
ATOM 4671 O O . GLU B 1 168 ? 16.328 24.734 -19.75 1 93.44 168 GLU B O 1
ATOM 4676 N N . ALA B 1 169 ? 14.688 24.844 -18.266 1 93.94 169 ALA B N 1
ATOM 4677 C CA . ALA B 1 169 ? 14.953 26.25 -17.953 1 93.94 169 ALA B CA 1
ATOM 4678 C C . ALA B 1 169 ? 16.359 26.438 -17.391 1 93.94 169 ALA B C 1
ATOM 4680 O O . ALA B 1 169 ? 17.047 27.406 -17.734 1 93.94 169 ALA B O 1
ATOM 4681 N N . TYR B 1 170 ? 16.734 25.547 -16.625 1 92.94 170 TYR B N 1
ATOM 4682 C CA . TYR B 1 170 ? 18.062 25.594 -16.016 1 92.94 170 TYR B CA 1
ATOM 4683 C C . TYR B 1 170 ? 19.156 25.469 -17.078 1 92.94 170 TYR B C 1
ATOM 4685 O O . TYR B 1 170 ? 20.094 26.266 -17.094 1 92.94 170 TYR B O 1
ATOM 4693 N N . VAL B 1 171 ? 19.047 24.484 -17.922 1 92.94 171 VAL B N 1
ATOM 4694 C CA . VAL B 1 171 ? 20.062 24.219 -18.953 1 92.94 171 VAL B CA 1
ATOM 4695 C C . VAL B 1 171 ? 20.109 25.391 -19.922 1 92.94 171 VAL B C 1
ATOM 4697 O O . VAL B 1 171 ? 21.203 25.828 -20.328 1 92.94 171 VAL B O 1
ATOM 4700 N N . LYS B 1 172 ? 19 25.938 -20.297 1 93.06 172 LYS B N 1
ATOM 4701 C CA . LYS B 1 172 ? 18.938 27.078 -21.203 1 93.06 172 LYS B CA 1
ATOM 4702 C C . LYS B 1 172 ? 19.578 28.312 -20.578 1 93.06 172 LYS B C 1
ATOM 4704 O O . LYS B 1 172 ? 20.312 29.047 -21.25 1 93.06 172 LYS B O 1
ATOM 4709 N N . ALA B 1 173 ? 19.328 28.531 -19.391 1 93.56 173 ALA B N 1
ATOM 4710 C CA . ALA B 1 173 ? 19.875 29.688 -18.672 1 93.56 173 ALA B CA 1
ATOM 4711 C C . ALA B 1 173 ? 21.406 29.609 -18.625 1 93.56 173 ALA B C 1
ATOM 4713 O O . ALA B 1 173 ? 22.078 30.641 -18.641 1 93.56 173 ALA B O 1
ATOM 4714 N N . ARG B 1 174 ? 21.953 28.453 -18.594 1 91.56 174 ARG B N 1
ATOM 4715 C CA . ARG B 1 174 ? 23.391 28.266 -18.484 1 91.56 174 ARG B CA 1
ATOM 4716 C C . ARG B 1 174 ? 24.031 28.172 -19.875 1 91.56 174 ARG B C 1
ATOM 4718 O O . ARG B 1 174 ? 25.266 28.156 -19.984 1 91.56 174 ARG B O 1
ATOM 4725 N N . GLY B 1 175 ? 23.25 27.953 -20.891 1 90.12 175 GLY B N 1
ATOM 4726 C CA . GLY B 1 175 ? 23.734 27.969 -22.266 1 90.12 175 GLY B CA 1
ATOM 4727 C C . GLY B 1 175 ? 24.359 26.656 -22.703 1 90.12 175 GLY B C 1
ATOM 4728 O O . GLY B 1 175 ? 25.234 26.625 -23.562 1 90.12 175 GLY B O 1
ATOM 4729 N N . PHE B 1 176 ? 24.016 25.594 -22.094 1 89.31 176 PHE B N 1
ATOM 4730 C CA . PHE B 1 176 ? 24.547 24.297 -22.469 1 89.31 176 PHE B CA 1
ATOM 4731 C C . PHE B 1 176 ? 23.859 23.781 -23.719 1 89.31 176 PHE B C 1
ATOM 4733 O O . PHE B 1 176 ? 22.656 23.969 -23.891 1 89.31 176 PHE B O 1
ATOM 4740 N N . ALA B 1 177 ? 24.594 23.094 -24.609 1 86.12 177 ALA B N 1
ATOM 4741 C CA . ALA B 1 177 ? 24.031 22.344 -25.719 1 86.12 177 ALA B CA 1
ATOM 4742 C C . ALA B 1 177 ? 23.75 20.906 -25.344 1 86.12 177 ALA B C 1
ATOM 4744 O O . ALA B 1 177 ? 24.406 20.359 -24.438 1 86.12 177 ALA B O 1
ATOM 4745 N N . TRP B 1 178 ? 22.734 20.359 -25.938 1 86 178 TRP B N 1
ATOM 4746 C CA . TRP B 1 178 ? 22.438 18.953 -25.688 1 86 178 TRP B CA 1
ATOM 4747 C C . TRP B 1 178 ? 21.984 18.25 -26.953 1 86 178 TRP B C 1
ATOM 4749 O O . TRP B 1 178 ? 21.703 18.891 -27.969 1 86 178 TRP B O 1
ATOM 4759 N N . VAL B 1 179 ? 22.109 16.969 -26.922 1 79.69 179 VAL B N 1
ATOM 4760 C CA . VAL B 1 179 ? 21.75 16.156 -28.078 1 79.69 179 VAL B CA 1
ATOM 4761 C C . VAL B 1 179 ? 20.281 15.758 -28 1 79.69 179 VAL B C 1
ATOM 4763 O O . VAL B 1 179 ? 19.781 15.422 -26.922 1 79.69 179 VAL B O 1
ATOM 4766 N N . ASP B 1 180 ? 19.531 15.992 -29.016 1 71.94 180 ASP B N 1
ATOM 4767 C CA . ASP B 1 180 ? 18.156 15.516 -29.078 1 71.94 180 ASP B CA 1
ATOM 4768 C C . ASP B 1 180 ? 18.094 14.086 -29.625 1 71.94 180 ASP B C 1
ATOM 4770 O O . ASP B 1 180 ? 18.484 13.836 -30.766 1 71.94 180 ASP B O 1
ATOM 4774 N N . ASP B 1 181 ? 18.094 13.188 -28.734 1 58.19 181 ASP B N 1
ATOM 4775 C CA . ASP B 1 181 ? 18.047 11.781 -29.125 1 58.19 181 ASP B CA 1
ATOM 4776 C C . ASP B 1 181 ? 16.703 11.445 -29.781 1 58.19 181 ASP B C 1
ATOM 4778 O O . ASP B 1 181 ? 15.656 11.562 -29.141 1 58.19 181 ASP B O 1
ATOM 4782 N N . GLU B 1 182 ? 16.688 11.281 -31.125 1 53.44 182 GLU B N 1
ATOM 4783 C CA . GLU B 1 182 ? 15.523 10.898 -31.922 1 53.44 182 GLU B CA 1
ATOM 4784 C C . GLU B 1 182 ? 14.93 9.578 -31.406 1 53.44 182 GLU B C 1
ATOM 4786 O O . GLU B 1 182 ? 13.789 9.242 -31.734 1 53.44 182 GLU B O 1
ATOM 4791 N N . SER B 1 183 ? 15.688 8.766 -30.797 1 50.69 183 SER B N 1
ATOM 4792 C CA . SER B 1 183 ? 15.219 7.43 -30.453 1 50.69 183 SER B CA 1
ATOM 4793 C C . SER B 1 183 ? 14.141 7.484 -29.375 1 50.69 183 SER B C 1
ATOM 4795 O O . SER B 1 183 ? 13.508 6.469 -29.062 1 50.69 183 SER B O 1
ATOM 4797 N N . ASN B 1 184 ? 14.117 8.648 -28.797 1 49.97 184 ASN B N 1
ATOM 4798 C CA . ASN B 1 184 ? 13.156 8.773 -27.703 1 49.97 184 ASN B CA 1
ATOM 4799 C C . ASN B 1 184 ? 11.734 8.453 -28.156 1 49.97 184 ASN B C 1
ATOM 4801 O O . ASN B 1 184 ? 10.844 8.266 -27.344 1 49.97 184 ASN B O 1
ATOM 4805 N N . LEU B 1 185 ? 11.555 8.508 -29.422 1 42.88 185 LEU B N 1
ATOM 4806 C CA . LEU B 1 185 ? 10.203 8.367 -29.969 1 42.88 185 LEU B CA 1
ATOM 4807 C C . LEU B 1 185 ? 9.766 6.906 -29.953 1 42.88 185 LEU B C 1
ATOM 4809 O O . LEU B 1 185 ? 8.594 6.602 -30.188 1 42.88 185 LEU B O 1
ATOM 4813 N N . ASP B 1 186 ? 10.641 6.031 -30.172 1 44.31 186 ASP B N 1
ATOM 4814 C CA . ASP B 1 186 ? 10.125 4.684 -30.422 1 44.31 186 ASP B CA 1
ATOM 4815 C C . ASP B 1 186 ? 9.797 3.975 -29.109 1 44.31 186 ASP B C 1
ATOM 4817 O O . ASP B 1 186 ? 10.148 2.811 -28.922 1 44.31 186 ASP B O 1
ATOM 4821 N N . THR B 1 187 ? 9.734 4.641 -28.047 1 50.22 187 THR B N 1
ATOM 4822 C CA . THR B 1 187 ? 9.594 3.895 -26.812 1 50.22 187 THR B CA 1
ATOM 4823 C C . THR B 1 187 ? 8.422 2.92 -26.891 1 50.22 187 THR B C 1
ATOM 4825 O O . THR B 1 187 ? 7.555 3.059 -27.766 1 50.22 187 THR B O 1
ATOM 4828 N N . ARG B 1 188 ? 8.32 1.973 -25.922 1 59.44 188 ARG B N 1
ATOM 4829 C CA . ARG B 1 188 ? 7.32 0.932 -25.734 1 59.44 188 ARG B CA 1
ATOM 4830 C C . ARG B 1 188 ? 5.914 1.48 -25.938 1 59.44 188 ARG B C 1
ATOM 4832 O O . ARG B 1 188 ? 5.641 2.645 -25.641 1 59.44 188 ARG B O 1
ATOM 4839 N N . TYR B 1 189 ? 5.258 0.713 -26.641 1 69.56 189 TYR B N 1
ATOM 4840 C CA . TYR B 1 189 ? 3.889 1.052 -27.016 1 69.56 189 TYR B CA 1
ATOM 4841 C C . TYR B 1 189 ? 3.152 1.715 -25.859 1 69.56 189 TYR B C 1
ATOM 4843 O O . TYR B 1 189 ? 2.59 2.801 -26.016 1 69.56 189 TYR B O 1
ATOM 4851 N N . ARG B 1 190 ? 3.518 1.341 -24.688 1 79.94 190 ARG B N 1
ATOM 4852 C CA . ARG B 1 190 ? 2.738 1.854 -23.562 1 79.94 190 ARG B CA 1
ATOM 4853 C C . ARG B 1 190 ? 3.283 3.195 -23.094 1 79.94 190 ARG B C 1
ATOM 4855 O O . ARG B 1 190 ? 2.516 4.09 -22.734 1 79.94 190 ARG B O 1
ATOM 4862 N N . ARG B 1 191 ? 4.582 3.344 -23.125 1 80.94 191 ARG B N 1
ATOM 4863 C CA . ARG B 1 191 ? 5.172 4.605 -22.688 1 80.94 191 ARG B CA 1
ATOM 4864 C C . ARG B 1 191 ? 4.867 5.723 -23.672 1 80.94 191 ARG B C 1
ATOM 4866 O O . ARG B 1 191 ? 4.617 6.863 -23.266 1 80.94 191 ARG B O 1
ATOM 4873 N N . ASN B 1 192 ? 4.863 5.344 -24.906 1 81.81 192 ASN B N 1
ATOM 4874 C CA . ASN B 1 192 ? 4.523 6.312 -25.938 1 81.81 192 ASN B CA 1
ATOM 4875 C C . ASN B 1 192 ? 3.07 6.766 -25.828 1 81.81 192 ASN B C 1
ATOM 4877 O O . ASN B 1 192 ? 2.766 7.945 -26.016 1 81.81 192 ASN B O 1
ATOM 4881 N N . LEU B 1 193 ? 2.27 5.785 -25.547 1 86.19 193 LEU B N 1
ATOM 4882 C CA . LEU B 1 193 ? 0.86 6.102 -25.344 1 86.19 193 LEU B CA 1
ATOM 4883 C C . LEU B 1 193 ? 0.692 7.117 -24.219 1 86.19 193 LEU B C 1
ATOM 4885 O O . LEU B 1 193 ? -0.033 8.102 -24.375 1 86.19 193 LEU B O 1
ATOM 4889 N N . LEU B 1 194 ? 1.396 6.914 -23.141 1 89.19 194 LEU B N 1
ATOM 4890 C CA . LEU B 1 194 ? 1.301 7.82 -22 1 89.19 194 LEU B CA 1
ATOM 4891 C C . LEU B 1 194 ? 1.869 9.195 -22.359 1 89.19 194 LEU B C 1
ATOM 4893 O O . LEU B 1 194 ? 1.207 10.211 -22.141 1 89.19 194 LEU B O 1
ATOM 4897 N N . ARG B 1 195 ? 3.002 9.227 -22.984 1 85.19 195 ARG B N 1
ATOM 4898 C CA . ARG B 1 195 ? 3.738 10.469 -23.219 1 85.19 195 ARG B CA 1
ATOM 4899 C C . ARG B 1 195 ? 3.035 11.344 -24.25 1 85.19 195 ARG B C 1
ATOM 4901 O O . ARG B 1 195 ? 2.99 12.57 -24.109 1 85.19 195 ARG B O 1
ATOM 4908 N N . HIS B 1 196 ? 2.42 10.703 -25.203 1 85.88 196 HIS B N 1
ATOM 4909 C CA . HIS B 1 196 ? 1.939 11.484 -26.344 1 85.88 196 HIS B CA 1
ATOM 4910 C C . HIS B 1 196 ? 0.421 11.625 -26.312 1 85.88 196 HIS B C 1
ATOM 4912 O O . HIS B 1 196 ? -0.123 12.625 -26.781 1 85.88 196 HIS B O 1
ATOM 4918 N N . ASP B 1 197 ? -0.216 10.672 -25.734 1 87.62 197 ASP B N 1
ATOM 4919 C CA . ASP B 1 197 ? -1.669 10.664 -25.875 1 87.62 197 ASP B CA 1
ATOM 4920 C C . ASP B 1 197 ? -2.352 10.977 -24.547 1 87.62 197 ASP B C 1
ATOM 4922 O O . ASP B 1 197 ? -3.439 11.555 -24.516 1 87.62 197 ASP B O 1
ATOM 4926 N N . ILE B 1 198 ? -1.761 10.609 -23.453 1 91 198 ILE B N 1
ATOM 4927 C CA . ILE B 1 198 ? -2.484 10.68 -22.203 1 91 198 ILE B CA 1
ATOM 4928 C C . ILE B 1 198 ? -1.979 11.867 -21.375 1 91 198 ILE B C 1
ATOM 4930 O O . ILE B 1 198 ? -2.754 12.75 -21.016 1 91 198 ILE B O 1
ATOM 4934 N N . LEU B 1 199 ? -0.705 11.992 -21.172 1 91.06 199 LEU B N 1
ATOM 4935 C CA . LEU B 1 199 ? -0.127 12.945 -20.219 1 91.06 199 LEU B CA 1
ATOM 4936 C C . LEU B 1 199 ? -0.373 14.375 -20.688 1 91.06 199 LEU B C 1
ATOM 4938 O O . LEU B 1 199 ? -0.683 15.25 -19.875 1 91.06 199 LEU B O 1
ATOM 4942 N N . PRO B 1 200 ? -0.266 14.609 -22.016 1 89 200 PRO B N 1
ATOM 4943 C CA . PRO B 1 200 ? -0.576 15.977 -22.438 1 89 200 PRO B CA 1
ATOM 4944 C C . PRO B 1 200 ? -2.012 16.391 -22.125 1 89 200 PRO B C 1
ATOM 4946 O O . PRO B 1 200 ? -2.27 17.547 -21.781 1 89 200 PRO B O 1
ATOM 4949 N N . ARG B 1 201 ? -2.924 15.484 -22.203 1 89 201 ARG B N 1
ATOM 4950 C CA . ARG B 1 201 ? -4.316 15.758 -21.859 1 89 201 ARG B CA 1
ATOM 4951 C C . ARG B 1 201 ? -4.484 15.969 -20.359 1 89 201 ARG B C 1
ATOM 4953 O O . ARG B 1 201 ? -5.254 16.828 -19.922 1 89 201 ARG B O 1
ATOM 4960 N N . LEU B 1 202 ? -3.781 15.219 -19.594 1 89.94 202 LEU B N 1
ATOM 4961 C CA . LEU B 1 202 ? -3.803 15.391 -18.141 1 89.94 202 LEU B CA 1
ATOM 4962 C C . LEU B 1 202 ? -3.23 16.75 -17.75 1 89.94 202 LEU B C 1
ATOM 4964 O O . LEU B 1 202 ? -3.775 17.422 -16.875 1 89.94 202 LEU B O 1
ATOM 4968 N N . GLU B 1 203 ? -2.148 17.109 -18.375 1 89.69 203 GLU B N 1
ATOM 4969 C CA . GLU B 1 203 ? -1.48 18.359 -18.062 1 89.69 203 GLU B CA 1
ATOM 4970 C C . GLU B 1 203 ? -2.416 19.562 -18.25 1 89.69 203 GLU B C 1
ATOM 4972 O O . GLU B 1 203 ? -2.418 20.484 -17.453 1 89.69 203 GLU B O 1
ATOM 4977 N N . ARG B 1 204 ? -3.193 19.531 -19.281 1 87.75 204 ARG B N 1
ATOM 4978 C CA . ARG B 1 204 ? -4.121 20.609 -19.594 1 87.75 204 ARG B CA 1
ATOM 4979 C C . ARG B 1 204 ? -5.227 20.703 -18.547 1 87.75 204 ARG B C 1
ATOM 4981 O O . ARG B 1 204 ? -5.617 21.797 -18.141 1 87.75 204 ARG B O 1
ATOM 4988 N N . ALA B 1 205 ? -5.621 19.609 -18.078 1 87.38 205 ALA B N 1
ATOM 4989 C CA . ALA B 1 205 ? -6.777 19.547 -17.188 1 87.38 205 ALA B CA 1
ATOM 4990 C C . ALA B 1 205 ? -6.344 19.594 -15.719 1 87.38 205 ALA B C 1
ATOM 4992 O O . ALA B 1 205 ? -7.066 20.125 -14.867 1 87.38 205 ALA B O 1
ATOM 4993 N N . LEU B 1 206 ? -5.215 19 -15.383 1 89.25 206 LEU B N 1
ATOM 4994 C CA . LEU B 1 206 ? -4.68 18.875 -14.031 1 89.25 206 LEU B CA 1
ATOM 4995 C C . LEU B 1 206 ? -3.209 19.281 -13.992 1 89.25 206 LEU B C 1
ATOM 4997 O O . LEU B 1 206 ? -2.334 18.406 -13.883 1 89.25 206 LEU B O 1
ATOM 5001 N N . PRO B 1 207 ? -2.932 20.516 -13.852 1 87.94 207 PRO B N 1
ATOM 5002 C CA . PRO B 1 207 ? -1.552 20.984 -13.977 1 87.94 207 PRO B CA 1
ATOM 5003 C C . PRO B 1 207 ? -0.627 20.406 -12.906 1 87.94 207 PRO B C 1
ATOM 5005 O O . PRO B 1 207 ? 0.582 20.297 -13.125 1 87.94 207 PRO B O 1
ATOM 5008 N N . HIS B 1 208 ? -1.161 19.984 -11.766 1 89.69 208 HIS B N 1
ATOM 5009 C CA . HIS B 1 208 ? -0.307 19.516 -10.68 1 89.69 208 HIS B CA 1
ATOM 5010 C C . HIS B 1 208 ? -0.299 17.984 -10.594 1 89.69 208 HIS B C 1
ATOM 5012 O O . HIS B 1 208 ? 0.064 17.422 -9.562 1 89.69 208 HIS B O 1
ATOM 5018 N N . TYR B 1 209 ? -0.613 17.328 -11.734 1 91.56 209 TYR B N 1
ATOM 5019 C CA . TYR B 1 209 ? -0.729 15.875 -11.703 1 91.56 209 TYR B CA 1
ATOM 5020 C C . TYR B 1 209 ? 0.613 15.227 -11.383 1 91.56 209 TYR B C 1
ATOM 5022 O O . TYR B 1 209 ? 0.667 14.203 -10.703 1 91.56 209 TYR B O 1
ATOM 5030 N N . ARG B 1 210 ? 1.713 15.875 -11.781 1 93.5 210 ARG B N 1
ATOM 5031 C CA . ARG B 1 210 ? 3.035 15.305 -11.547 1 93.5 210 ARG B CA 1
ATOM 5032 C C . ARG B 1 210 ? 3.357 15.25 -10.062 1 93.5 210 ARG B C 1
ATOM 5034 O O . ARG B 1 210 ? 3.838 14.234 -9.555 1 93.5 210 ARG B O 1
ATOM 5041 N N . SER B 1 211 ? 3.102 16.328 -9.438 1 90.44 211 SER B N 1
ATOM 5042 C CA . SER B 1 211 ? 3.357 16.391 -8 1 90.44 211 SER B CA 1
ATOM 5043 C C . SER B 1 211 ? 2.463 15.43 -7.238 1 90.44 211 SER B C 1
ATOM 5045 O O . SER B 1 211 ? 2.893 14.82 -6.254 1 90.44 211 SER B O 1
ATOM 5047 N N . HIS B 1 212 ? 1.239 15.25 -7.695 1 92.62 212 HIS B N 1
ATOM 5048 C CA . HIS B 1 212 ? 0.313 14.312 -7.07 1 92.62 212 HIS B CA 1
ATOM 5049 C C . HIS B 1 212 ? 0.787 12.867 -7.242 1 92.62 212 HIS B C 1
ATOM 5051 O O . HIS B 1 212 ? 0.743 12.078 -6.293 1 92.62 212 HIS B O 1
ATOM 5057 N N . LEU B 1 213 ? 1.246 12.586 -8.398 1 94.94 213 LEU B N 1
ATOM 5058 C CA . LEU B 1 213 ? 1.731 11.242 -8.672 1 94.94 213 LEU B CA 1
ATOM 5059 C C . LEU B 1 213 ? 3.006 10.953 -7.887 1 94.94 213 LEU B C 1
ATOM 5061 O O . LEU B 1 213 ? 3.203 9.836 -7.402 1 94.94 213 LEU B O 1
ATOM 5065 N N . ALA B 1 214 ? 3.832 11.984 -7.789 1 91.69 214 ALA B N 1
ATOM 5066 C CA . ALA B 1 214 ? 5.043 11.828 -6.988 1 91.69 214 ALA B CA 1
ATOM 5067 C C . ALA B 1 214 ? 4.703 11.555 -5.527 1 91.69 214 ALA B C 1
ATOM 5069 O O . ALA B 1 214 ? 5.328 10.711 -4.887 1 91.69 214 ALA B O 1
ATOM 5070 N N . ARG B 1 215 ? 3.762 12.234 -5.031 1 89.94 215 ARG B N 1
ATOM 5071 C CA . ARG B 1 215 ? 3.303 12.016 -3.664 1 89.94 215 ARG B CA 1
ATOM 5072 C C . ARG B 1 215 ? 2.75 10.609 -3.492 1 89.94 215 ARG B C 1
ATOM 5074 O O . ARG B 1 215 ? 3.057 9.93 -2.508 1 89.94 215 ARG B O 1
ATOM 5081 N N . ALA B 1 216 ? 1.945 10.188 -4.422 1 94.56 216 ALA B N 1
ATOM 5082 C CA . ALA B 1 216 ? 1.406 8.836 -4.379 1 94.56 216 ALA B CA 1
ATOM 5083 C C . ALA B 1 216 ? 2.527 7.801 -4.348 1 94.56 216 ALA B C 1
ATOM 5085 O O . ALA B 1 216 ? 2.469 6.836 -3.58 1 94.56 216 ALA B O 1
ATOM 5086 N N . ALA B 1 217 ? 3.518 8.023 -5.137 1 95.06 217 ALA B N 1
ATOM 5087 C CA . ALA B 1 217 ? 4.648 7.098 -5.191 1 95.06 217 ALA B CA 1
ATOM 5088 C C . ALA B 1 217 ? 5.367 7.031 -3.846 1 95.06 217 ALA B C 1
ATOM 5090 O O . ALA B 1 217 ? 5.75 5.949 -3.395 1 95.06 217 ALA B O 1
ATOM 5091 N N . MET B 1 218 ? 5.535 8.148 -3.248 1 91.94 218 MET B N 1
ATOM 5092 C CA . MET B 1 218 ? 6.191 8.203 -1.946 1 91.94 218 MET B CA 1
ATOM 5093 C C . MET B 1 218 ? 5.383 7.445 -0.897 1 91.94 218 MET B C 1
ATOM 5095 O O . MET B 1 218 ? 5.941 6.688 -0.101 1 91.94 218 MET B O 1
ATOM 5099 N N . LEU B 1 219 ? 4.094 7.645 -0.904 1 93.56 219 LEU B N 1
ATOM 5100 C CA . LEU B 1 219 ? 3.219 6.945 0.03 1 93.56 219 LEU B CA 1
ATOM 5101 C C . LEU B 1 219 ? 3.246 5.441 -0.219 1 93.56 219 LEU B C 1
ATOM 5103 O O . LEU B 1 219 ? 3.264 4.652 0.727 1 93.56 219 LEU B O 1
ATOM 5107 N N . GLN B 1 220 ? 3.271 5.105 -1.475 1 96.88 220 GLN B N 1
ATOM 5108 C CA . GLN B 1 220 ? 3.33 3.691 -1.834 1 96.88 220 GLN B CA 1
ATOM 5109 C C . GLN B 1 220 ? 4.668 3.076 -1.432 1 96.88 220 GLN B C 1
ATOM 5111 O O . GLN B 1 220 ? 4.73 1.899 -1.065 1 96.88 220 GLN B O 1
ATOM 5116 N N . ALA B 1 221 ? 5.727 3.848 -1.536 1 95.62 221 ALA B N 1
ATOM 5117 C CA . ALA B 1 221 ? 7.039 3.363 -1.108 1 95.62 221 ALA B CA 1
ATOM 5118 C C . ALA B 1 221 ? 7.047 3.055 0.385 1 95.62 221 ALA B C 1
ATOM 5120 O O . ALA B 1 221 ? 7.57 2.021 0.809 1 95.62 221 ALA B O 1
ATOM 5121 N N . ASP B 1 222 ? 6.473 3.941 1.164 1 95.88 222 ASP B N 1
ATOM 5122 C CA . ASP B 1 222 ? 6.348 3.693 2.598 1 95.88 222 ASP B CA 1
ATOM 5123 C C . ASP B 1 222 ? 5.508 2.447 2.867 1 95.88 222 ASP B C 1
ATOM 5125 O O . ASP B 1 222 ? 5.883 1.605 3.686 1 95.88 222 ASP B O 1
ATOM 5129 N N . ALA B 1 223 ? 4.383 2.352 2.191 1 97.69 223 ALA B N 1
ATOM 5130 C CA . ALA B 1 223 ? 3.51 1.191 2.338 1 97.69 223 ALA B CA 1
ATOM 5131 C C . ALA B 1 223 ? 4.258 -0.101 2.016 1 97.69 223 ALA B C 1
ATOM 5133 O O . ALA B 1 223 ? 4.207 -1.062 2.785 1 97.69 223 ALA B O 1
ATOM 5134 N N . ALA B 1 224 ? 4.938 -0.075 0.906 1 97.56 224 ALA B N 1
ATOM 5135 C CA . ALA B 1 224 ? 5.66 -1.263 0.46 1 97.56 224 ALA B CA 1
ATOM 5136 C C . ALA B 1 224 ? 6.691 -1.699 1.499 1 97.56 224 ALA B C 1
ATOM 5138 O O . ALA B 1 224 ? 6.844 -2.893 1.765 1 97.56 224 ALA B O 1
ATOM 5139 N N . ALA B 1 225 ? 7.402 -0.737 2.066 1 97.19 225 ALA B N 1
ATOM 5140 C CA . ALA B 1 225 ? 8.422 -1.045 3.064 1 97.19 225 ALA B CA 1
ATOM 5141 C C . ALA B 1 225 ? 7.805 -1.686 4.305 1 97.19 225 ALA B C 1
ATOM 5143 O O . ALA B 1 225 ? 8.344 -2.654 4.844 1 97.19 225 ALA B O 1
ATOM 5144 N N . ILE B 1 226 ? 6.723 -1.152 4.742 1 98.38 226 ILE B N 1
ATOM 5145 C CA . ILE B 1 226 ? 6.035 -1.685 5.91 1 98.38 226 ILE B CA 1
ATOM 5146 C C . ILE B 1 226 ? 5.5 -3.082 5.605 1 98.38 226 ILE B C 1
ATOM 5148 O O . ILE B 1 226 ? 5.629 -3.994 6.426 1 98.38 226 ILE B O 1
ATOM 5152 N N . LEU B 1 227 ? 4.875 -3.225 4.461 1 98.38 227 LEU B N 1
ATOM 5153 C CA . LEU B 1 227 ? 4.352 -4.523 4.055 1 98.38 227 LEU B CA 1
ATOM 5154 C C . LEU B 1 227 ? 5.461 -5.57 4.02 1 98.38 227 LEU B C 1
ATOM 5156 O O . LEU B 1 227 ? 5.254 -6.715 4.43 1 98.38 227 LEU B O 1
ATOM 5160 N N . ASP B 1 228 ? 6.621 -5.164 3.527 1 97.25 228 ASP B N 1
ATOM 5161 C CA . ASP B 1 228 ? 7.766 -6.07 3.492 1 97.25 228 ASP B CA 1
ATOM 5162 C C . ASP B 1 228 ? 8.172 -6.5 4.902 1 97.25 228 ASP B C 1
ATOM 5164 O O . ASP B 1 228 ? 8.492 -7.668 5.129 1 97.25 228 ASP B O 1
ATOM 5168 N N . GLU B 1 229 ? 8.203 -5.555 5.812 1 97.69 229 GLU B N 1
ATOM 5169 C CA . GLU B 1 229 ? 8.531 -5.859 7.199 1 97.69 229 GLU B CA 1
ATOM 5170 C C . GLU B 1 229 ? 7.547 -6.871 7.785 1 97.69 229 GLU B C 1
ATOM 5172 O O . GLU B 1 229 ? 7.957 -7.855 8.406 1 97.69 229 GLU B O 1
ATOM 5177 N N . VAL B 1 230 ? 6.281 -6.641 7.535 1 98.19 230 VAL B N 1
ATOM 5178 C CA . VAL B 1 230 ? 5.238 -7.508 8.062 1 98.19 230 VAL B CA 1
ATOM 5179 C C . VAL B 1 230 ? 5.34 -8.891 7.418 1 98.19 230 VAL B C 1
ATOM 5181 O O . VAL B 1 230 ? 5.23 -9.914 8.102 1 98.19 230 VAL B O 1
ATOM 5184 N N . ALA B 1 231 ? 5.539 -8.891 6.129 1 97.94 231 ALA B N 1
ATOM 5185 C CA . ALA B 1 231 ? 5.645 -10.156 5.406 1 97.94 231 ALA B CA 1
ATOM 5186 C C . ALA B 1 231 ? 6.805 -10.992 5.934 1 97.94 231 ALA B C 1
ATOM 5188 O O . ALA B 1 231 ? 6.664 -12.203 6.121 1 97.94 231 ALA B O 1
ATOM 5189 N N . ARG B 1 232 ? 7.93 -10.375 6.148 1 97.31 232 ARG B N 1
ATOM 5190 C CA . ARG B 1 232 ? 9.102 -11.07 6.672 1 97.31 232 ARG B CA 1
ATOM 5191 C C . ARG B 1 232 ? 8.82 -11.648 8.055 1 97.31 232 ARG B C 1
ATOM 5193 O O . ARG B 1 232 ? 9.164 -12.805 8.328 1 97.31 232 ARG B O 1
ATOM 5200 N N . GLU B 1 233 ? 8.234 -10.875 8.883 1 97.62 233 GLU B N 1
ATOM 5201 C CA . GLU B 1 233 ? 7.906 -11.312 10.234 1 97.62 233 GLU B CA 1
ATOM 5202 C C . GLU B 1 233 ? 6.914 -12.469 10.219 1 97.62 233 GLU B C 1
ATOM 5204 O O . GLU B 1 233 ? 7.102 -13.469 10.906 1 97.62 233 GLU B O 1
ATOM 5209 N N . ASP B 1 234 ? 5.832 -12.328 9.422 1 98.31 234 ASP B N 1
ATOM 5210 C CA . ASP B 1 234 ? 4.809 -13.367 9.344 1 98.31 234 ASP B CA 1
ATOM 5211 C C . ASP B 1 234 ? 5.375 -14.656 8.758 1 98.31 234 ASP B C 1
ATOM 5213 O O . ASP B 1 234 ? 5.086 -15.75 9.258 1 98.31 234 ASP B O 1
ATOM 5217 N N . LEU B 1 235 ? 6.156 -14.508 7.699 1 97.75 235 LEU B N 1
ATOM 5218 C CA . LEU B 1 235 ? 6.754 -15.68 7.07 1 97.75 235 LEU B CA 1
ATOM 5219 C C . LEU B 1 235 ? 7.652 -16.422 8.055 1 97.75 235 LEU B C 1
ATOM 5221 O O . LEU B 1 235 ? 7.602 -17.656 8.141 1 97.75 235 LEU B O 1
ATOM 5225 N N . GLN B 1 236 ? 8.422 -15.703 8.797 1 97.62 236 GLN B N 1
ATOM 5226 C CA . GLN B 1 236 ? 9.312 -16.297 9.789 1 97.62 236 GLN B CA 1
ATOM 5227 C C . GLN B 1 236 ? 8.516 -17.016 10.883 1 97.62 236 GLN B C 1
ATOM 5229 O O . GLN B 1 236 ? 8.875 -18.125 11.297 1 97.62 236 GLN B O 1
ATOM 5234 N N . ALA B 1 237 ? 7.488 -16.422 11.266 1 97.62 237 ALA B N 1
ATOM 5235 C CA . ALA B 1 237 ? 6.656 -16.984 12.336 1 97.62 237 ALA B CA 1
ATOM 5236 C C . ALA B 1 237 ? 5.945 -18.25 11.875 1 97.62 237 ALA B C 1
ATOM 5238 O O . ALA B 1 237 ? 5.656 -19.141 12.68 1 97.62 237 ALA B O 1
ATOM 5239 N N . CYS B 1 238 ? 5.676 -18.359 10.594 1 98.06 238 CYS B N 1
ATOM 5240 C CA . CYS B 1 238 ? 4.887 -19.484 10.07 1 98.06 238 CYS B CA 1
ATOM 5241 C C . CYS B 1 238 ? 5.789 -20.578 9.523 1 98.06 238 CYS B C 1
ATOM 5243 O O . CYS B 1 238 ? 5.316 -21.672 9.203 1 98.06 238 CYS B O 1
ATOM 5245 N N . ARG B 1 239 ? 7.031 -20.328 9.414 1 96.56 239 ARG B N 1
ATOM 5246 C CA . ARG B 1 239 ? 7.953 -21.234 8.734 1 96.56 239 ARG B CA 1
ATOM 5247 C C . ARG B 1 239 ? 8.117 -22.531 9.508 1 96.56 239 ARG B C 1
ATOM 5249 O O . ARG B 1 239 ? 8.203 -22.531 10.734 1 96.56 239 ARG B O 1
ATOM 5256 N N . THR B 1 240 ? 8.164 -23.656 8.781 1 94.81 240 THR B N 1
ATOM 5257 C CA . THR B 1 240 ? 8.492 -24.984 9.289 1 94.81 240 THR B CA 1
ATOM 5258 C C . THR B 1 240 ? 9.531 -25.672 8.406 1 94.81 240 THR B C 1
ATOM 5260 O O . THR B 1 240 ? 9.984 -25.094 7.414 1 94.81 240 THR B O 1
ATOM 5263 N N . GLU B 1 241 ? 9.875 -26.812 8.758 1 89.06 241 GLU B N 1
ATOM 5264 C CA . GLU B 1 241 ? 10.852 -27.578 7.98 1 89.06 241 GLU B CA 1
ATOM 5265 C C . GLU B 1 241 ? 10.305 -27.922 6.598 1 89.06 241 GLU B C 1
ATOM 5267 O O . GLU B 1 241 ? 11.062 -27.953 5.621 1 89.06 241 GLU B O 1
ATOM 5272 N N . ASN B 1 242 ? 9.016 -28.188 6.555 1 88.75 242 ASN B N 1
ATOM 5273 C CA . ASN B 1 242 ? 8.422 -28.688 5.316 1 88.75 242 ASN B CA 1
ATOM 5274 C C . ASN B 1 242 ? 7.504 -27.656 4.672 1 88.75 242 ASN B C 1
ATOM 5276 O O . ASN B 1 242 ? 6.602 -28 3.912 1 88.75 242 ASN B O 1
ATOM 5280 N N . GLY B 1 243 ? 7.746 -26.422 5.07 1 95.75 243 GLY B N 1
ATOM 5281 C CA . GLY B 1 243 ? 6.883 -25.391 4.512 1 95.75 243 GLY B CA 1
ATOM 5282 C C . GLY B 1 243 ? 6.406 -24.391 5.547 1 95.75 243 GLY B C 1
ATOM 5283 O O . GLY B 1 243 ? 7.203 -23.859 6.324 1 95.75 243 GLY B O 1
ATOM 5284 N N . LEU B 1 244 ? 5.039 -24.125 5.445 1 97.69 244 LEU B N 1
ATOM 5285 C CA . LEU B 1 244 ? 4.457 -23.188 6.402 1 97.69 244 LEU B CA 1
ATOM 5286 C C . LEU B 1 244 ? 3.465 -23.906 7.316 1 97.69 244 LEU B C 1
ATOM 5288 O O . LEU B 1 244 ? 2.715 -24.766 6.871 1 97.69 244 LEU B O 1
ATOM 5292 N N . ASP B 1 245 ? 3.451 -23.531 8.578 1 97.56 245 ASP B N 1
ATOM 5293 C CA . ASP B 1 245 ? 2.451 -24.031 9.516 1 97.56 245 ASP B CA 1
ATOM 5294 C C . ASP B 1 245 ? 1.062 -23.5 9.18 1 97.56 245 ASP B C 1
ATOM 5296 O O . ASP B 1 245 ? 0.832 -22.281 9.227 1 97.56 245 ASP B O 1
ATOM 5300 N N . CYS B 1 246 ? 0.205 -24.359 8.883 1 94.81 246 CYS B N 1
ATOM 5301 C CA . CYS B 1 246 ? -1.131 -23.969 8.445 1 94.81 246 CYS B CA 1
ATOM 5302 C C . CYS B 1 246 ? -1.865 -23.203 9.539 1 94.81 246 CYS B C 1
ATOM 5304 O O . CYS B 1 246 ? -2.5 -22.188 9.266 1 94.81 246 CYS B O 1
ATOM 5306 N N . GLY B 1 247 ? -1.812 -23.688 10.734 1 94.69 247 GLY B N 1
ATOM 5307 C CA . GLY B 1 247 ? -2.449 -23.016 11.859 1 94.69 247 GLY B CA 1
ATOM 5308 C C . GLY B 1 247 ? -1.97 -21.594 12.047 1 94.69 247 GLY B C 1
ATOM 5309 O O . GLY B 1 247 ? -2.775 -20.688 12.266 1 94.69 247 GLY B O 1
ATOM 5310 N N . SER B 1 248 ? -0.657 -21.391 11.977 1 97.38 248 SER B N 1
ATOM 5311 C CA . SER B 1 248 ? -0.073 -20.062 12.125 1 97.38 248 SER B CA 1
ATOM 5312 C C . SER B 1 248 ? -0.526 -19.125 11.008 1 97.38 248 SER B C 1
ATOM 5314 O O . SER B 1 248 ? -0.816 -17.953 11.258 1 97.38 248 SER B O 1
ATOM 5316 N N . VAL B 1 249 ? -0.571 -19.641 9.82 1 97.56 249 VAL B N 1
ATOM 5317 C CA . VAL B 1 249 ? -1.005 -18.828 8.68 1 97.56 249 VAL B CA 1
ATOM 5318 C C . VAL B 1 249 ? -2.469 -18.438 8.859 1 97.56 249 VAL B C 1
ATOM 5320 O O . VAL B 1 249 ? -2.828 -17.266 8.664 1 97.56 249 VAL B O 1
ATOM 5323 N N . LEU B 1 250 ? -3.281 -19.375 9.273 1 94.44 250 LEU B N 1
ATOM 5324 C CA . LEU B 1 250 ? -4.723 -19.156 9.367 1 94.44 250 LEU B CA 1
ATOM 5325 C C . LEU B 1 250 ? -5.055 -18.266 10.57 1 94.44 250 LEU B C 1
ATOM 5327 O O . LEU B 1 250 ? -6.172 -17.75 10.672 1 94.44 250 LEU B O 1
ATOM 5331 N N . ALA B 1 251 ? -4.141 -18.109 11.5 1 96.69 251 ALA B N 1
ATOM 5332 C CA . ALA B 1 251 ? -4.336 -17.234 12.656 1 96.69 251 ALA B CA 1
ATOM 5333 C C . ALA B 1 251 ? -4.172 -15.766 12.273 1 96.69 251 ALA B C 1
ATOM 5335 O O . ALA B 1 251 ? -4.605 -14.875 13.008 1 96.69 251 ALA B O 1
ATOM 5336 N N . LEU B 1 252 ? -3.588 -15.523 11.148 1 97.5 252 LEU B N 1
ATOM 5337 C CA . LEU B 1 252 ? -3.412 -14.164 10.656 1 97.5 252 LEU B CA 1
ATOM 5338 C C . LEU B 1 252 ? -4.715 -13.617 10.078 1 97.5 252 LEU B C 1
ATOM 5340 O O . LEU B 1 252 ? -5.641 -14.383 9.797 1 97.5 252 LEU B O 1
ATOM 5344 N N . SER B 1 253 ? -4.797 -12.281 9.945 1 96.75 253 SER B N 1
ATOM 5345 C CA . SER B 1 253 ? -5.914 -11.688 9.227 1 96.75 253 SER B CA 1
ATOM 5346 C C . SER B 1 253 ? -5.91 -12.102 7.762 1 96.75 253 SER B C 1
ATOM 5348 O O . SER B 1 253 ? -4.875 -12.492 7.223 1 96.75 253 SER B O 1
ATOM 5350 N N . ALA B 1 254 ? -7.027 -12.016 7.055 1 94.5 254 ALA B N 1
ATOM 5351 C CA . ALA B 1 254 ? -7.172 -12.477 5.676 1 94.5 254 ALA B CA 1
ATOM 5352 C C . ALA B 1 254 ? -6.16 -11.797 4.762 1 94.5 254 ALA B C 1
ATOM 5354 O O . ALA B 1 254 ? -5.465 -12.461 3.988 1 94.5 254 ALA B O 1
ATOM 5355 N N . PRO B 1 255 ? -6 -10.477 4.863 1 96.44 255 PRO B N 1
ATOM 5356 C CA . PRO B 1 255 ? -4.992 -9.844 4.008 1 96.44 255 PRO B CA 1
ATOM 5357 C C . PRO B 1 255 ? -3.576 -10.328 4.301 1 96.44 255 PRO B C 1
ATOM 5359 O O . PRO B 1 255 ? -2.779 -10.523 3.381 1 96.44 255 PRO B O 1
ATOM 5362 N N . ARG B 1 256 ? -3.234 -10.531 5.531 1 97.81 256 ARG B N 1
ATOM 5363 C CA . ARG B 1 256 ? -1.896 -10.977 5.906 1 97.81 256 ARG B CA 1
ATOM 5364 C C . ARG B 1 256 ? -1.665 -12.422 5.488 1 97.81 256 ARG B C 1
ATOM 5366 O O . ARG B 1 256 ? -0.539 -12.812 5.172 1 97.81 256 ARG B O 1
ATOM 5373 N N . ARG B 1 257 ? -2.795 -13.273 5.477 1 97.19 257 ARG B N 1
ATOM 5374 C CA . ARG B 1 257 ? -2.695 -14.633 4.949 1 97.19 257 ARG B CA 1
ATOM 5375 C C . ARG B 1 257 ? -2.229 -14.617 3.496 1 97.19 257 ARG B C 1
ATOM 5377 O O . ARG B 1 257 ? -1.286 -15.328 3.135 1 97.19 257 ARG B O 1
ATOM 5384 N N . ARG B 1 258 ? -2.926 -13.82 2.756 1 96.5 258 ARG B N 1
ATOM 5385 C CA . ARG B 1 258 ? -2.613 -13.719 1.333 1 96.5 258 ARG B CA 1
ATOM 5386 C C . ARG B 1 258 ? -1.2 -13.195 1.118 1 96.5 258 ARG B C 1
ATOM 5388 O O . ARG B 1 258 ? -0.444 -13.734 0.31 1 96.5 258 ARG B O 1
ATOM 5395 N N . GLN B 1 259 ? -0.829 -12.164 1.861 1 97.06 259 GLN B N 1
ATOM 5396 C CA . GLN B 1 259 ? 0.501 -11.578 1.738 1 97.06 259 GLN B CA 1
ATOM 5397 C C . GLN B 1 259 ? 1.585 -12.586 2.098 1 97.06 259 GLN B C 1
ATOM 5399 O O . GLN B 1 259 ? 2.633 -12.641 1.449 1 97.06 259 GLN B O 1
ATOM 5404 N N . THR B 1 260 ? 1.36 -13.352 3.156 1 97.62 260 THR B N 1
ATOM 5405 C CA . THR B 1 260 ? 2.334 -14.344 3.611 1 97.62 260 THR B CA 1
ATOM 5406 C C . THR B 1 260 ? 2.584 -15.391 2.533 1 97.62 260 THR B C 1
ATOM 5408 O O . THR B 1 260 ? 3.73 -15.75 2.264 1 97.62 260 THR B O 1
ATOM 5411 N N . LEU B 1 261 ? 1.548 -15.836 1.884 1 97.12 261 LEU B N 1
ATOM 5412 C CA . LEU B 1 261 ? 1.703 -16.828 0.826 1 97.12 261 LEU B CA 1
ATOM 5413 C C . LEU B 1 261 ? 2.422 -16.234 -0.379 1 97.12 261 LEU B C 1
ATOM 5415 O O . LEU B 1 261 ? 3.27 -16.891 -0.99 1 97.12 261 LEU B O 1
ATOM 5419 N N . LEU B 1 262 ? 2.064 -15.039 -0.697 1 95.44 262 LEU B N 1
ATOM 5420 C CA . LEU B 1 262 ? 2.73 -14.383 -1.813 1 95.44 262 LEU B CA 1
ATOM 5421 C C . LEU B 1 262 ? 4.215 -14.188 -1.524 1 95.44 262 LEU B C 1
ATOM 5423 O O . LEU B 1 262 ? 5.055 -14.383 -2.406 1 95.44 262 LEU B O 1
ATOM 5427 N N . ALA B 1 263 ? 4.488 -13.789 -0.315 1 96.44 263 ALA B N 1
ATOM 5428 C CA . ALA B 1 263 ? 5.883 -13.625 0.088 1 96.44 263 ALA B CA 1
ATOM 5429 C C . ALA B 1 263 ? 6.633 -14.953 0.019 1 96.44 263 ALA B C 1
ATOM 5431 O O . ALA B 1 263 ? 7.797 -15 -0.384 1 96.44 263 ALA B O 1
ATOM 5432 N N . TRP B 1 264 ? 6.004 -15.984 0.444 1 96.81 264 TRP B N 1
ATOM 5433 C CA . TRP B 1 264 ? 6.586 -17.312 0.388 1 96.81 264 TRP B CA 1
ATOM 5434 C C . TRP B 1 264 ? 6.898 -17.719 -1.051 1 96.81 264 TRP B C 1
ATOM 5436 O O . TRP B 1 264 ? 8.008 -18.172 -1.349 1 96.81 264 TRP B O 1
ATOM 5446 N N . LEU B 1 265 ? 5.965 -17.516 -1.923 1 96.06 265 LEU B N 1
ATOM 5447 C CA . LEU B 1 265 ? 6.148 -17.828 -3.334 1 96.06 265 LEU B CA 1
ATOM 5448 C C . LEU B 1 265 ? 7.281 -17 -3.936 1 96.06 265 LEU B C 1
ATOM 5450 O O . LEU B 1 265 ? 8.086 -17.516 -4.711 1 96.06 265 LEU B O 1
ATOM 5454 N N . ASP B 1 266 ? 7.293 -15.805 -3.529 1 94.25 266 ASP B N 1
ATOM 5455 C CA . ASP B 1 266 ? 8.367 -14.938 -3.994 1 94.25 266 ASP B CA 1
ATOM 5456 C C . ASP B 1 266 ? 9.734 -15.453 -3.531 1 94.25 266 ASP B C 1
ATOM 5458 O O . ASP B 1 266 ? 10.695 -15.445 -4.301 1 94.25 266 ASP B O 1
ATOM 5462 N N . ALA B 1 267 ? 9.812 -15.844 -2.344 1 94.31 267 ALA B N 1
ATOM 5463 C CA . ALA B 1 267 ? 11.047 -16.391 -1.788 1 94.31 267 ALA B CA 1
ATOM 5464 C C . ALA B 1 267 ? 11.484 -17.641 -2.539 1 94.31 267 ALA B C 1
ATOM 5466 O O . ALA B 1 267 ? 12.68 -17.922 -2.643 1 94.31 267 ALA B O 1
ATOM 5467 N N . LEU B 1 268 ? 10.508 -18.328 -3.109 1 94.31 268 LEU B N 1
ATOM 5468 C CA . LEU B 1 268 ? 10.781 -19.547 -3.869 1 94.31 268 LEU B CA 1
ATOM 5469 C C . LEU B 1 268 ? 11.094 -19.219 -5.324 1 94.31 268 LEU B C 1
ATOM 5471 O O . LEU B 1 268 ? 11.406 -20.109 -6.113 1 94.31 268 LEU B O 1
ATOM 5475 N N . GLY B 1 269 ? 10.906 -17.953 -5.652 1 93.31 269 GLY B N 1
ATOM 5476 C CA . GLY B 1 269 ? 11.109 -17.547 -7.031 1 93.31 269 GLY B CA 1
ATOM 5477 C C . GLY B 1 269 ? 9.961 -17.922 -7.941 1 93.31 269 GLY B C 1
ATOM 5478 O O . GLY B 1 269 ? 10.133 -18.047 -9.156 1 93.31 269 GLY B O 1
ATOM 5479 N N . TRP B 1 270 ? 8.82 -18.234 -7.336 1 93.94 270 TRP B N 1
ATOM 5480 C CA . TRP B 1 270 ? 7.633 -18.594 -8.109 1 93.94 270 TRP B CA 1
ATOM 5481 C C . TRP B 1 270 ? 6.77 -17.359 -8.367 1 93.94 270 TRP B C 1
ATOM 5483 O O . TRP B 1 270 ? 6.617 -16.5 -7.492 1 93.94 270 TRP B O 1
ATOM 5493 N N . PRO B 1 271 ? 6.211 -17.297 -9.484 1 90.81 271 PRO B N 1
ATOM 5494 C CA . PRO B 1 271 ? 5.32 -16.172 -9.758 1 90.81 271 PRO B CA 1
ATOM 5495 C C . PRO B 1 271 ? 4.035 -16.219 -8.93 1 90.81 271 PRO B C 1
ATOM 5497 O O . PRO B 1 271 ? 3.596 -17.297 -8.531 1 90.81 271 PRO B O 1
ATOM 5500 N N . ALA B 1 272 ? 3.486 -15.117 -8.789 1 89.12 272 ALA B N 1
ATOM 5501 C CA . ALA B 1 272 ? 2.232 -15.016 -8.047 1 89.12 272 ALA B CA 1
ATOM 5502 C C . ALA B 1 272 ? 1.082 -15.641 -8.828 1 89.12 272 ALA B C 1
ATOM 5504 O O . ALA B 1 272 ? 0.996 -15.484 -10.047 1 89.12 272 ALA B O 1
ATOM 5505 N N . PRO B 1 273 ? 0.249 -16.359 -8.148 1 91.19 273 PRO B N 1
ATOM 5506 C CA . PRO B 1 273 ? -0.942 -16.891 -8.82 1 91.19 273 PRO B CA 1
ATOM 5507 C C . PRO B 1 273 ? -2.01 -15.828 -9.055 1 91.19 273 PRO B C 1
ATOM 5509 O O . PRO B 1 273 ? -1.896 -14.711 -8.539 1 91.19 273 PRO B O 1
ATOM 5512 N N . GLU B 1 274 ? -3.004 -16.203 -9.867 1 83.19 274 GLU B N 1
ATOM 5513 C CA . GLU B 1 274 ? -4.188 -15.352 -9.977 1 83.19 274 GLU B CA 1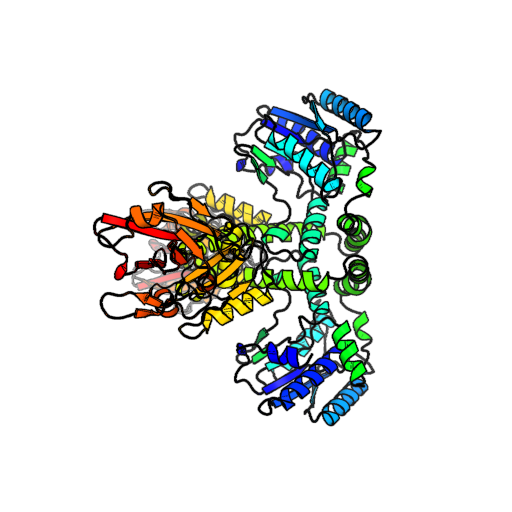
ATOM 5514 C C . GLU B 1 274 ? -4.852 -15.156 -8.617 1 83.19 274 GLU B C 1
ATOM 5516 O O . GLU B 1 274 ? -4.965 -16.094 -7.836 1 83.19 274 GLU B O 1
ATOM 5521 N N . PRO B 1 275 ? -5.277 -13.969 -8.391 1 82.94 275 PRO B N 1
ATOM 5522 C CA . PRO B 1 275 ? -5.84 -13.664 -7.07 1 82.94 275 PRO B CA 1
ATOM 5523 C C . PRO B 1 275 ? -7 -14.586 -6.699 1 82.94 275 PRO B C 1
ATOM 5525 O O . PRO B 1 275 ? -7.094 -15.039 -5.555 1 82.94 275 PRO B O 1
ATOM 5528 N N . GLY B 1 276 ? -7.887 -14.836 -7.645 1 82.62 276 GLY B N 1
ATOM 5529 C CA . GLY B 1 276 ? -9.016 -15.711 -7.371 1 82.62 276 GLY B CA 1
ATOM 5530 C C . GLY B 1 276 ? -8.586 -17.125 -6.977 1 82.62 276 GLY B C 1
ATOM 5531 O O . GLY B 1 276 ? -9.172 -17.719 -6.07 1 82.62 276 GLY B O 1
ATOM 5532 N N . ALA B 1 277 ? -7.555 -17.578 -7.621 1 89.75 277 ALA B N 1
ATOM 5533 C CA . ALA B 1 277 ? -7.051 -18.922 -7.34 1 89.75 277 ALA B CA 1
ATOM 5534 C C . ALA B 1 277 ? -6.438 -18.984 -5.941 1 89.75 277 ALA B C 1
ATOM 5536 O O . ALA B 1 277 ? -6.637 -19.969 -5.219 1 89.75 277 ALA B O 1
ATOM 5537 N N . LEU B 1 278 ? -5.734 -18 -5.605 1 92.69 278 LEU B N 1
ATOM 5538 C CA . LEU B 1 278 ? -5.117 -17.938 -4.281 1 92.69 278 LEU B CA 1
ATOM 5539 C C . LEU B 1 278 ? -6.18 -17.906 -3.188 1 92.69 278 LEU B C 1
ATOM 5541 O O . LEU B 1 278 ? -6.062 -18.609 -2.182 1 92.69 278 LEU B O 1
ATOM 5545 N N . LEU B 1 279 ? -7.184 -17.109 -3.422 1 88.69 279 LEU B N 1
ATOM 5546 C CA . LEU B 1 279 ? -8.266 -16.984 -2.451 1 88.69 279 LEU B CA 1
ATOM 5547 C C . LEU B 1 279 ? -8.984 -18.328 -2.27 1 88.69 279 LEU B C 1
ATOM 5549 O O . LEU B 1 279 ? -9.281 -18.719 -1.143 1 88.69 279 LEU B O 1
ATOM 5553 N N . GLU B 1 280 ? -9.227 -18.938 -3.361 1 88.62 280 GLU B N 1
ATOM 5554 C CA . GLU B 1 280 ? -9.898 -20.234 -3.309 1 88.62 280 GLU B CA 1
ATOM 5555 C C . GLU B 1 280 ? -9.039 -21.266 -2.584 1 88.62 280 GLU B C 1
ATOM 5557 O O . GLU B 1 280 ? -9.547 -22.062 -1.793 1 88.62 280 GLU B O 1
ATOM 5562 N N . PHE B 1 281 ? -7.789 -21.266 -2.812 1 94.75 281 PHE B N 1
ATOM 5563 C CA . PHE B 1 281 ? -6.879 -22.188 -2.141 1 94.75 281 PHE B CA 1
ATOM 5564 C C . PHE B 1 281 ? -6.898 -21.969 -0.633 1 94.75 281 PHE B C 1
ATOM 5566 O O . PHE B 1 281 ? -6.996 -22.922 0.139 1 94.75 281 PHE B O 1
ATOM 5573 N N . LEU B 1 282 ? -6.797 -20.719 -0.241 1 93.19 282 LEU B N 1
ATOM 5574 C CA . LEU B 1 282 ? -6.789 -20.375 1.179 1 93.19 282 LEU B CA 1
ATOM 5575 C C . LEU B 1 282 ? -8.109 -20.766 1.834 1 93.19 282 LEU B C 1
ATOM 5577 O O . LEU B 1 282 ? -8.133 -21.234 2.973 1 93.19 282 LEU B O 1
ATOM 5581 N N . ARG B 1 283 ? -9.164 -20.562 1.157 1 89.81 283 ARG B N 1
ATOM 5582 C CA . ARG B 1 283 ? -10.477 -20.953 1.663 1 89.81 283 ARG B CA 1
ATOM 5583 C C . ARG B 1 283 ? -10.547 -22.469 1.879 1 89.81 283 ARG B C 1
ATOM 5585 O O . ARG B 1 283 ? -10.984 -22.922 2.934 1 89.81 283 ARG B O 1
ATOM 5592 N N . GLN B 1 284 ? -10.07 -23.188 0.901 1 91.31 284 GLN B N 1
ATOM 5593 C CA . GLN B 1 284 ? -10.07 -24.641 0.999 1 91.31 284 GLN B CA 1
ATOM 5594 C C . GLN B 1 284 ? -9.156 -25.109 2.127 1 91.31 284 GLN B C 1
ATOM 5596 O O . GLN B 1 284 ? -9.492 -26.047 2.848 1 91.31 284 GLN B O 1
ATOM 5601 N N . ALA B 1 285 ? -8.055 -24.5 2.23 1 91.94 285 ALA B N 1
ATOM 5602 C CA . ALA B 1 285 ? -7.105 -24.875 3.275 1 91.94 285 ALA B CA 1
ATOM 5603 C C . ALA B 1 285 ? -7.703 -24.672 4.664 1 91.94 285 ALA B C 1
ATOM 5605 O O . ALA B 1 285 ? -7.391 -25.406 5.598 1 91.94 285 ALA B O 1
ATOM 5606 N N . GLU B 1 286 ? -8.5 -23.656 4.777 1 89.44 286 GLU B N 1
ATOM 5607 C CA . GLU B 1 286 ? -9.117 -23.312 6.059 1 89.44 286 GLU B CA 1
ATOM 5608 C C . GLU B 1 286 ? -10.234 -24.281 6.41 1 89.44 286 GLU B C 1
ATOM 5610 O O . GLU B 1 286 ? -10.367 -24.703 7.562 1 89.44 286 GLU B O 1
ATOM 5615 N N . TYR B 1 287 ? -11.031 -24.672 5.422 1 84.81 287 TYR B N 1
ATOM 5616 C CA . TYR B 1 287 ? -12.258 -25.406 5.715 1 84.81 287 TYR B CA 1
ATOM 5617 C C . TYR B 1 287 ? -12.109 -26.875 5.332 1 84.81 287 TYR B C 1
ATOM 5619 O O . TYR B 1 287 ? -13.039 -27.672 5.531 1 84.81 287 TYR B O 1
ATOM 5627 N N . ALA B 1 288 ? -11.023 -27.141 4.824 1 79.81 288 ALA B N 1
ATOM 5628 C CA . ALA B 1 288 ? -10.836 -28.531 4.391 1 79.81 288 ALA B CA 1
ATOM 5629 C C . ALA B 1 288 ? -10.969 -29.5 5.566 1 79.81 288 ALA B C 1
ATOM 5631 O O . ALA B 1 288 ? -10.539 -29.203 6.68 1 79.81 288 ALA B O 1
ATOM 5632 N N . GLU B 1 289 ? -11.781 -30.531 5.211 1 77.12 289 GLU B N 1
ATOM 5633 C CA . GLU B 1 289 ? -11.922 -31.609 6.191 1 77.12 289 GLU B CA 1
ATOM 5634 C C . GLU B 1 289 ? -10.57 -32.25 6.504 1 77.12 289 GLU B C 1
ATOM 5636 O O . GLU B 1 289 ? -9.617 -32.094 5.738 1 77.12 289 GLU B O 1
ATOM 5641 N N . ARG B 1 290 ? -10.695 -32.938 7.695 1 68.88 290 ARG B N 1
ATOM 5642 C CA . ARG B 1 290 ? -9.484 -33.656 8.078 1 68.88 290 ARG B CA 1
ATOM 5643 C C . ARG B 1 290 ? -9.094 -34.688 7.012 1 68.88 290 ARG B C 1
ATOM 5645 O O . ARG B 1 290 ? -9.93 -35.469 6.543 1 68.88 290 ARG B O 1
ATOM 5652 N N . GLY B 1 291 ? -8 -34.594 6.422 1 72.88 291 GLY B N 1
ATOM 5653 C CA . GLY B 1 291 ? -7.508 -35.531 5.434 1 72.88 291 GLY B CA 1
ATOM 5654 C C . GLY B 1 291 ? -7.52 -34.969 4.023 1 72.88 291 GLY B C 1
ATOM 5655 O O . GLY B 1 291 ? -6.828 -35.5 3.143 1 72.88 291 GLY B O 1
ATOM 5656 N N . ALA B 1 292 ? -8.367 -33.938 3.863 1 83.19 292 ALA B N 1
ATOM 5657 C CA . ALA B 1 292 ? -8.359 -33.312 2.535 1 83.19 292 ALA B CA 1
ATOM 5658 C C . ALA B 1 292 ? -7.059 -32.562 2.293 1 83.19 292 ALA B C 1
ATOM 5660 O O . ALA B 1 292 ? -6.402 -32.125 3.24 1 83.19 292 ALA B O 1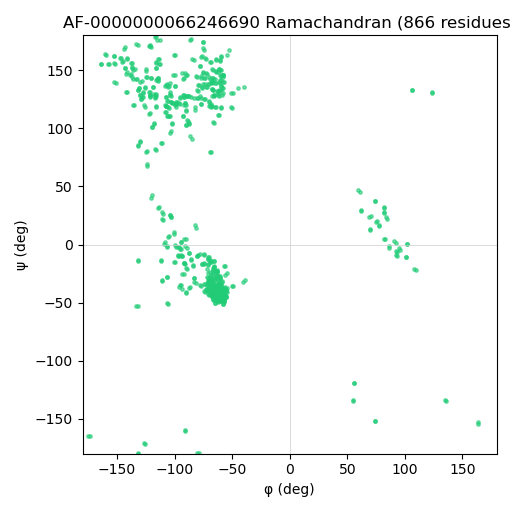
ATOM 5661 N N . SER B 1 293 ? -6.617 -32.656 1.028 1 90.69 293 SER B N 1
ATOM 5662 C CA . SER B 1 293 ? -5.383 -31.969 0.643 1 90.69 293 SER B CA 1
ATOM 5663 C C . SER B 1 293 ? -5.609 -31.031 -0.538 1 90.69 293 SER B C 1
ATOM 5665 O O . SER B 1 293 ? -5.254 -31.359 -1.673 1 90.69 293 SER B O 1
ATOM 5667 N N . PRO B 1 294 ? -6.145 -29.859 -0.225 1 93.19 294 PRO B N 1
ATOM 5668 C CA . PRO B 1 294 ? -6.32 -28.906 -1.319 1 93.19 294 PRO B CA 1
ATOM 5669 C C . PRO B 1 294 ? -5.008 -28.578 -2.027 1 93.19 294 PRO B C 1
ATOM 5671 O O . PRO B 1 294 ? -3.957 -28.5 -1.385 1 93.19 294 PRO B O 1
ATOM 5674 N N . VAL B 1 295 ? -5.156 -28.344 -3.381 1 94.06 295 VAL B N 1
ATOM 5675 C CA . VAL B 1 295 ? -3.965 -28.109 -4.188 1 94.06 295 VAL B CA 1
ATOM 5676 C C . VAL B 1 295 ? -4.168 -26.875 -5.07 1 94.06 295 VAL B C 1
ATOM 5678 O O . VAL B 1 295 ? -5.25 -26.688 -5.625 1 94.06 295 VAL B O 1
ATOM 5681 N N . LEU B 1 296 ? -3.223 -26.016 -5.094 1 95.5 296 LEU B N 1
ATOM 5682 C CA . LEU B 1 296 ? -3.135 -24.922 -6.051 1 95.5 296 LEU B CA 1
ATOM 5683 C C . LEU B 1 296 ? -2.027 -25.172 -7.07 1 95.5 296 LEU B C 1
ATOM 5685 O O . LEU B 1 296 ? -0.845 -25.172 -6.719 1 95.5 296 LEU B O 1
ATOM 5689 N N . ARG B 1 297 ? -2.395 -25.359 -8.312 1 93.56 297 ARG B N 1
ATOM 5690 C CA . ARG B 1 297 ? -1.435 -25.656 -9.367 1 93.56 297 ARG B CA 1
ATOM 5691 C C . ARG B 1 297 ? -0.884 -24.375 -9.984 1 93.56 297 ARG B C 1
ATOM 5693 O O . ARG B 1 297 ? -1.646 -23.484 -10.359 1 93.56 297 ARG B O 1
ATOM 5700 N N . LEU B 1 298 ? 0.348 -24.344 -10.008 1 93.81 298 LEU B N 1
ATOM 5701 C CA . LEU B 1 298 ? 1.07 -23.219 -10.594 1 93.81 298 LEU B CA 1
ATOM 5702 C C . LEU B 1 298 ? 1.991 -23.688 -11.719 1 93.81 298 LEU B C 1
ATOM 5704 O O . LEU B 1 298 ? 2.176 -24.891 -11.906 1 93.81 298 LEU B O 1
ATOM 5708 N N . ARG B 1 299 ? 2.553 -22.766 -12.438 1 89.31 299 ARG B N 1
ATOM 5709 C CA . ARG B 1 299 ? 3.428 -23.094 -13.555 1 89.31 299 ARG B CA 1
ATOM 5710 C C . ARG B 1 299 ? 4.684 -23.812 -13.07 1 89.31 299 ARG B C 1
ATOM 5712 O O . ARG B 1 299 ? 5.152 -24.75 -13.719 1 89.31 299 ARG B O 1
ATOM 5719 N N . GLN B 1 300 ? 5.195 -23.422 -11.945 1 91.81 300 GLN B N 1
ATOM 5720 C CA . GLN B 1 300 ? 6.469 -23.953 -11.453 1 91.81 300 GLN B CA 1
ATOM 5721 C C . GLN B 1 300 ? 6.254 -25.141 -10.531 1 91.81 300 GLN B C 1
ATOM 5723 O O . GLN B 1 300 ? 7.211 -25.828 -10.156 1 91.81 300 GLN B O 1
ATOM 5728 N N . GLY B 1 301 ? 5.008 -25.328 -10.188 1 93 301 GLY B N 1
ATOM 5729 C CA . GLY B 1 301 ? 4.715 -26.391 -9.25 1 93 301 GLY B CA 1
ATOM 5730 C C . GLY B 1 301 ? 3.336 -26.281 -8.625 1 93 301 GLY B C 1
ATOM 5731 O O . GLY B 1 301 ? 2.385 -25.859 -9.289 1 93 301 GLY B O 1
ATOM 5732 N N . CYS B 1 302 ? 3.275 -26.859 -7.379 1 93.62 302 CYS B N 1
ATOM 5733 C CA . CYS B 1 302 ? 1.979 -26.812 -6.711 1 93.62 302 CYS B CA 1
ATOM 5734 C C . CYS B 1 302 ? 2.139 -26.484 -5.23 1 93.62 302 CYS B C 1
ATOM 5736 O O . CYS B 1 302 ? 3.17 -26.797 -4.633 1 93.62 302 CYS B O 1
ATOM 5738 N N . LEU B 1 303 ? 1.145 -25.766 -4.766 1 95.31 303 LEU B N 1
ATOM 5739 C CA . LEU B 1 303 ? 0.954 -25.594 -3.33 1 95.31 303 LEU B CA 1
ATOM 5740 C C . LEU B 1 303 ? -0.12 -26.547 -2.807 1 95.31 303 LEU B C 1
ATOM 5742 O O . LEU B 1 303 ? -1.151 -26.75 -3.453 1 95.31 303 LEU B O 1
ATOM 5746 N N . LEU B 1 304 ? 0.134 -27.172 -1.674 1 94.5 304 LEU B N 1
ATOM 5747 C CA . LEU B 1 304 ? -0.89 -28.047 -1.105 1 94.5 304 LEU B CA 1
ATOM 5748 C C . LEU B 1 304 ? -0.9 -27.953 0.417 1 94.5 304 LEU B C 1
ATOM 5750 O O . LEU B 1 304 ? 0.089 -27.531 1.023 1 94.5 304 LEU B O 1
ATOM 5754 N N . ARG B 1 305 ? -2.029 -28.188 0.881 1 95.19 305 ARG B N 1
ATOM 5755 C CA . ARG B 1 305 ? -2.135 -28.406 2.32 1 95.19 305 ARG B CA 1
ATOM 5756 C C . ARG B 1 305 ? -2.094 -29.891 2.66 1 95.19 305 ARG B C 1
ATOM 5758 O O . ARG B 1 305 ? -2.826 -30.688 2.072 1 95.19 305 ARG B O 1
ATOM 5765 N N . PHE B 1 306 ? -1.216 -30.203 3.523 1 91.81 306 PHE B N 1
ATOM 5766 C CA . PHE B 1 306 ? -1.155 -31.562 4.035 1 91.81 306 PHE B CA 1
ATOM 5767 C C . PHE B 1 306 ? -0.957 -31.562 5.547 1 91.81 306 PHE B C 1
ATOM 5769 O O . PHE B 1 306 ? 0.014 -31 6.051 1 91.81 306 PHE B O 1
ATOM 5776 N N . ALA B 1 307 ? -1.97 -32.188 6.094 1 87.25 307 ALA B N 1
ATOM 5777 C CA . ALA B 1 307 ? -2.023 -32.094 7.551 1 87.25 307 ALA B CA 1
ATOM 5778 C C . ALA B 1 307 ? -2.02 -30.656 8.039 1 87.25 307 ALA B C 1
ATOM 5780 O O . ALA B 1 307 ? -2.846 -29.859 7.602 1 87.25 307 ALA B O 1
ATOM 5781 N N . ASP B 1 308 ? -1.048 -30.25 8.812 1 89.25 308 ASP B N 1
ATOM 5782 C CA . ASP B 1 308 ? -1.068 -28.906 9.383 1 89.25 308 ASP B CA 1
ATOM 5783 C C . ASP B 1 308 ? 0.01 -28.031 8.75 1 89.25 308 ASP B C 1
ATOM 5785 O O . ASP B 1 308 ? 0.48 -27.062 9.375 1 89.25 308 ASP B O 1
ATOM 5789 N N . THR B 1 309 ? 0.297 -28.5 7.469 1 93.81 309 THR B N 1
ATOM 5790 C CA . THR B 1 309 ? 1.361 -27.75 6.812 1 93.81 309 THR B CA 1
ATOM 5791 C C . THR B 1 309 ? 0.963 -27.375 5.387 1 93.81 309 THR B C 1
ATOM 5793 O O . THR B 1 309 ? 0.279 -28.141 4.707 1 93.81 309 THR B O 1
ATOM 5796 N N . LEU B 1 310 ? 1.354 -26.219 5.012 1 96.12 310 LEU B N 1
ATOM 5797 C CA . LEU B 1 310 ? 1.337 -25.844 3.607 1 96.12 310 LEU B CA 1
ATOM 5798 C C . LEU B 1 310 ? 2.674 -26.141 2.943 1 96.12 310 LEU B C 1
ATOM 5800 O O . LEU B 1 310 ? 3.729 -25.75 3.443 1 96.12 310 LEU B O 1
ATOM 5804 N N . GLN B 1 311 ? 2.598 -26.828 1.853 1 95.19 311 GLN B N 1
ATOM 5805 C CA . GLN B 1 311 ? 3.83 -27.266 1.214 1 95.19 311 GLN B CA 1
ATOM 5806 C C . GLN B 1 311 ? 3.893 -26.812 -0.242 1 95.19 311 GLN B C 1
ATOM 5808 O O . GLN B 1 311 ? 2.857 -26.609 -0.878 1 95.19 311 GLN B O 1
ATOM 5813 N N . ALA B 1 312 ? 5.129 -26.625 -0.701 1 95.44 312 ALA B N 1
ATOM 5814 C CA . ALA B 1 312 ? 5.395 -26.312 -2.104 1 95.44 312 ALA B CA 1
ATOM 5815 C C . ALA B 1 312 ? 6.219 -27.422 -2.76 1 95.44 312 ALA B C 1
ATOM 5817 O O . ALA B 1 312 ? 7.234 -27.859 -2.211 1 95.44 312 ALA B O 1
ATOM 5818 N N . TRP B 1 313 ? 5.719 -27.891 -3.893 1 92.31 313 TRP B N 1
ATOM 5819 C CA . TRP B 1 313 ? 6.41 -28.938 -4.625 1 92.31 313 TRP B CA 1
ATOM 5820 C C . TRP B 1 313 ? 6.617 -28.547 -6.082 1 92.31 313 TRP B C 1
ATOM 5822 O O . TRP B 1 313 ? 5.68 -28.094 -6.75 1 92.31 313 TRP B O 1
ATOM 5832 N N . PRO B 1 314 ? 7.793 -28.703 -6.566 1 91.19 314 PRO B N 1
ATOM 5833 C CA . PRO B 1 314 ? 8.055 -28.328 -7.957 1 91.19 314 PRO B CA 1
ATOM 5834 C C . PRO B 1 314 ? 7.332 -29.234 -8.953 1 91.19 314 PRO B C 1
ATOM 5836 O O . PRO B 1 314 ? 7.02 -30.391 -8.633 1 91.19 314 PRO B O 1
ATOM 5839 N N . LYS B 1 315 ? 7.055 -28.578 -10.055 1 85.75 315 LYS B N 1
ATOM 5840 C CA . LYS B 1 315 ? 6.445 -29.344 -11.125 1 85.75 315 LYS B CA 1
ATOM 5841 C C . LYS B 1 315 ? 7.371 -30.469 -11.594 1 85.75 315 LYS B C 1
ATOM 5843 O O . LYS B 1 315 ? 8.578 -30.25 -11.758 1 85.75 315 LYS B O 1
ATOM 5848 N N . ALA B 1 316 ? 6.668 -31.656 -11.672 1 75.31 316 ALA B N 1
ATOM 5849 C CA . ALA B 1 316 ? 7.449 -32.75 -12.203 1 75.31 316 ALA B CA 1
ATOM 5850 C C . ALA B 1 316 ? 7.73 -32.562 -13.695 1 75.31 316 ALA B C 1
ATOM 5852 O O . ALA B 1 316 ? 6.859 -32.125 -14.445 1 75.31 316 ALA B O 1
ATOM 5853 N N . GLN B 1 317 ? 8.938 -32.562 -14.047 1 67.62 317 GLN B N 1
ATOM 5854 C CA . GLN B 1 317 ? 9.328 -32.344 -15.438 1 67.62 317 GLN B CA 1
ATOM 5855 C C . GLN B 1 317 ? 8.672 -33.375 -16.359 1 67.62 317 GLN B C 1
ATOM 5857 O O . GLN B 1 317 ? 8.312 -33.062 -17.5 1 67.62 317 GLN B O 1
ATOM 5862 N N . SER B 1 318 ? 8.539 -34.625 -15.906 1 71 318 SER B N 1
ATOM 5863 C CA . SER B 1 318 ? 7.969 -35.688 -16.703 1 71 318 SER B CA 1
ATOM 5864 C C . SER B 1 318 ? 7.324 -36.75 -15.828 1 71 318 SER B C 1
ATOM 5866 O O . SER B 1 318 ? 7.543 -36.781 -14.617 1 71 318 SER B O 1
ATOM 5868 N N . GLU B 1 319 ? 6.363 -37.469 -16.453 1 79.06 319 GLU B N 1
ATOM 5869 C CA . GLU B 1 319 ? 5.902 -38.688 -15.781 1 79.06 319 GLU B CA 1
ATOM 5870 C C . GLU B 1 319 ? 7.047 -39.656 -15.586 1 79.06 319 GLU B C 1
ATOM 5872 O O . GLU B 1 319 ? 7.914 -39.812 -16.453 1 79.06 319 GLU B O 1
ATOM 5877 N N . PRO B 1 320 ? 7.043 -40.188 -14.422 1 81.88 320 PRO B N 1
ATOM 5878 C CA . PRO B 1 320 ? 8.094 -41.219 -14.25 1 81.88 320 PRO B CA 1
ATOM 5879 C C . PRO B 1 320 ? 7.992 -42.344 -15.266 1 81.88 320 PRO B C 1
ATOM 5881 O O . PRO B 1 320 ? 6.887 -42.719 -15.688 1 81.88 320 PRO B O 1
ATOM 5884 N N . PRO B 1 321 ? 9.195 -42.812 -15.656 1 85.88 321 PRO B N 1
ATOM 5885 C CA . PRO B 1 321 ? 9.18 -43.969 -16.562 1 85.88 321 PRO B CA 1
ATOM 5886 C C . PRO B 1 321 ? 8.508 -45.188 -15.938 1 85.88 321 PRO B C 1
ATOM 5888 O O . PRO B 1 321 ? 8.367 -45.281 -14.719 1 85.88 321 PRO B O 1
ATOM 5891 N N . ALA B 1 322 ? 8.078 -46.062 -16.891 1 88 322 ALA B N 1
ATOM 5892 C CA . ALA B 1 322 ? 7.445 -47.312 -16.422 1 88 322 ALA B CA 1
ATOM 5893 C C . ALA B 1 322 ? 8.391 -48.125 -15.531 1 88 322 ALA B C 1
ATOM 5895 O O . ALA B 1 322 ? 7.961 -48.75 -14.562 1 88 322 ALA B O 1
ATOM 5896 N N . SER B 1 323 ? 9.578 -48.062 -15.945 1 91.5 323 SER B N 1
ATOM 5897 C CA . SER B 1 323 ? 10.617 -48.75 -15.164 1 91.5 323 SER B CA 1
ATOM 5898 C C . SER B 1 323 ? 11.977 -48.062 -15.367 1 91.5 323 SER B C 1
ATOM 5900 O O . SER B 1 323 ? 12.258 -47.562 -16.438 1 91.5 323 SER B O 1
ATOM 5902 N N . THR B 1 324 ? 12.688 -47.969 -14.273 1 93.56 324 THR B N 1
ATOM 5903 C CA . THR B 1 324 ? 14.055 -47.438 -14.328 1 93.56 324 THR B CA 1
ATOM 5904 C C . THR B 1 324 ? 15.023 -48.438 -13.68 1 93.56 324 THR B C 1
ATOM 5906 O O . THR B 1 324 ? 14.906 -48.719 -12.492 1 93.56 324 THR B O 1
ATOM 5909 N N . ALA B 1 325 ? 15.969 -48.875 -14.508 1 93.75 325 ALA B N 1
ATOM 5910 C CA . ALA B 1 325 ? 16.969 -49.781 -13.953 1 93.75 325 ALA B CA 1
ATOM 5911 C C . ALA B 1 325 ? 17.859 -49.062 -12.945 1 93.75 325 ALA B C 1
ATOM 5913 O O . ALA B 1 325 ? 18.312 -47.938 -13.188 1 93.75 325 ALA B O 1
ATOM 5914 N N . LEU B 1 326 ? 17.953 -49.625 -11.82 1 92.31 326 LEU B N 1
ATOM 5915 C CA . LEU B 1 326 ? 18.812 -49.062 -10.789 1 92.31 326 LEU B CA 1
ATOM 5916 C C . LEU B 1 326 ? 20.219 -49.625 -10.867 1 92.31 326 LEU B C 1
ATOM 5918 O O . LEU B 1 326 ? 20.391 -50.844 -10.859 1 92.31 326 LEU B O 1
ATOM 5922 N N . LEU B 1 327 ? 21.156 -48.75 -11.07 1 87 327 LEU B N 1
ATOM 5923 C CA . LEU B 1 327 ? 22.547 -49.188 -10.992 1 87 327 LEU B CA 1
ATOM 5924 C C . LEU B 1 327 ? 23.078 -49.062 -9.57 1 87 327 LEU B C 1
ATOM 5926 O O . LEU B 1 327 ? 23.328 -47.969 -9.086 1 87 327 LEU B O 1
ATOM 5930 N N . TRP B 1 328 ? 23.219 -50.219 -8.953 1 90.38 328 TRP B N 1
ATOM 5931 C CA . TRP B 1 328 ? 23.703 -50.25 -7.57 1 90.38 328 TRP B CA 1
ATOM 5932 C C . TRP B 1 328 ? 25.156 -49.812 -7.496 1 90.38 328 TRP B C 1
ATOM 5934 O O . TRP B 1 328 ? 26.016 -50.344 -8.195 1 90.38 328 TRP B O 1
ATOM 5944 N N . ARG B 1 329 ? 25.375 -48.719 -6.742 1 88.56 329 ARG B N 1
ATOM 5945 C CA . ARG B 1 329 ? 26.703 -48.156 -6.621 1 88.56 329 ARG B CA 1
ATOM 5946 C C . ARG B 1 329 ? 27.172 -48.156 -5.172 1 88.56 329 ARG B C 1
ATOM 5948 O O . ARG B 1 329 ? 27.672 -47.156 -4.668 1 88.56 329 ARG B O 1
ATOM 5955 N N . GLY B 1 330 ? 26.938 -49.219 -4.461 1 87.69 330 GLY B N 1
ATOM 5956 C CA . GLY B 1 330 ? 27.469 -49.375 -3.121 1 87.69 330 GLY B CA 1
ATOM 5957 C C . GLY B 1 330 ? 26.859 -48.438 -2.109 1 87.69 330 GLY B C 1
ATOM 5958 O O . GLY B 1 330 ? 27.562 -47.938 -1.226 1 87.69 330 GLY B O 1
ATOM 5959 N N . GLY B 1 331 ? 25.75 -48 -2.363 1 87.25 331 GLY B N 1
ATOM 5960 C CA . GLY B 1 331 ? 25.078 -47.188 -1.36 1 87.25 331 GLY B CA 1
ATOM 5961 C C . GLY B 1 331 ? 25.141 -45.688 -1.66 1 87.25 331 GLY B C 1
ATOM 5962 O O . GLY B 1 331 ? 24.609 -44.875 -0.906 1 87.25 331 GLY B O 1
ATOM 5963 N N . ASP B 1 332 ? 25.75 -45.312 -2.732 1 92 332 ASP B N 1
ATOM 5964 C CA . ASP B 1 332 ? 25.828 -43.906 -3.113 1 92 332 ASP B CA 1
ATOM 5965 C C . ASP B 1 332 ? 24.453 -43.375 -3.506 1 92 332 ASP B C 1
ATOM 5967 O O . ASP B 1 332 ? 23.672 -44.062 -4.156 1 92 332 ASP B O 1
ATOM 5971 N N . ALA B 1 333 ? 24.281 -42.188 -3.062 1 94.38 333 ALA B N 1
ATOM 5972 C CA . ALA B 1 333 ? 23.031 -41.531 -3.451 1 94.38 333 ALA B CA 1
ATOM 5973 C C . ALA B 1 333 ? 23 -41.25 -4.949 1 94.38 333 ALA B C 1
ATOM 5975 O O . ALA B 1 333 ? 24.047 -40.969 -5.547 1 94.38 333 ALA B O 1
ATOM 5976 N N . GLN B 1 334 ? 21.875 -41.375 -5.531 1 93.12 334 GLN B N 1
ATOM 5977 C CA . GLN B 1 334 ? 21.703 -41.125 -6.957 1 93.12 334 GLN B CA 1
ATOM 5978 C C . GLN B 1 334 ? 20.562 -40.156 -7.211 1 93.12 334 GLN B C 1
ATOM 5980 O O . GLN B 1 334 ? 19.453 -40.344 -6.711 1 93.12 334 GLN B O 1
ATOM 5985 N N . SER B 1 335 ? 20.875 -39.094 -7.961 1 92.06 335 SER B N 1
ATOM 5986 C CA . SER B 1 335 ? 19.828 -38.156 -8.391 1 92.06 335 SER B CA 1
ATOM 5987 C C . SER B 1 335 ? 19.031 -38.75 -9.547 1 92.06 335 SER B C 1
ATOM 5989 O O . SER B 1 335 ? 19.594 -39.125 -10.578 1 92.06 335 SER B O 1
ATOM 5991 N N . LEU B 1 336 ? 17.812 -38.875 -9.352 1 89.69 336 LEU B N 1
ATOM 5992 C CA . LEU B 1 336 ? 16.906 -39.344 -10.383 1 89.69 336 LEU B CA 1
ATOM 5993 C C . LEU B 1 336 ? 15.969 -38.25 -10.852 1 89.69 336 LEU B C 1
ATOM 5995 O O . LEU B 1 336 ? 14.836 -38.156 -10.391 1 89.69 336 LEU B O 1
ATOM 5999 N N . SER B 1 337 ? 16.391 -37.5 -11.797 1 85.06 337 SER B N 1
ATOM 6000 C CA . SER B 1 337 ? 15.688 -36.312 -12.25 1 85.06 337 SER B CA 1
ATOM 6001 C C . SER B 1 337 ? 14.32 -36.656 -12.836 1 85.06 337 SER B C 1
ATOM 6003 O O . SER B 1 337 ? 13.352 -35.906 -12.648 1 85.06 337 SER B O 1
ATOM 6005 N N . GLU B 1 338 ? 14.266 -37.812 -13.484 1 85.75 338 GLU B N 1
ATOM 6006 C CA . GLU B 1 338 ? 13.008 -38.219 -14.109 1 85.75 338 GLU B CA 1
ATOM 6007 C C . GLU B 1 338 ? 11.953 -38.531 -13.055 1 85.75 338 GLU B C 1
ATOM 6009 O O . GLU B 1 338 ? 10.75 -38.5 -13.328 1 85.75 338 GLU B O 1
ATOM 6014 N N . TRP B 1 339 ? 12.453 -38.906 -11.914 1 89.25 339 TRP B N 1
ATOM 6015 C CA . TRP B 1 339 ? 11.555 -39.219 -10.812 1 89.25 339 TRP B CA 1
ATOM 6016 C C . TRP B 1 339 ? 11.328 -38.031 -9.906 1 89.25 339 TRP B C 1
ATOM 6018 O O . TRP B 1 339 ? 10.461 -38.062 -9.031 1 89.25 339 TRP B O 1
ATOM 6028 N N . GLY B 1 340 ? 12.141 -36.969 -10.164 1 88.25 340 GLY B N 1
ATOM 6029 C CA . GLY B 1 340 ? 11.984 -35.75 -9.391 1 88.25 340 GLY B CA 1
ATOM 6030 C C . GLY B 1 340 ? 12.516 -35.875 -7.973 1 88.25 340 GLY B C 1
ATOM 6031 O O . GLY B 1 340 ? 11.922 -35.344 -7.031 1 88.25 340 GLY B O 1
ATOM 6032 N N . GLY B 1 341 ? 13.617 -36.594 -7.797 1 91.69 341 GLY B N 1
ATOM 6033 C CA . GLY B 1 341 ? 14.172 -36.75 -6.461 1 91.69 341 GLY B CA 1
ATOM 6034 C C . GLY B 1 341 ? 15.5 -37.469 -6.445 1 91.69 341 GLY B C 1
ATOM 6035 O O . GLY B 1 341 ? 16.188 -37.531 -7.461 1 91.69 341 GLY B O 1
ATOM 6036 N N . GLU B 1 342 ? 15.805 -37.875 -5.195 1 93.75 342 GLU B N 1
ATOM 6037 C CA . GLU B 1 342 ? 17.062 -38.594 -4.969 1 93.75 342 GLU B CA 1
ATOM 6038 C C . GLU B 1 342 ? 16.859 -39.875 -4.16 1 93.75 342 GLU B C 1
ATOM 6040 O O . GLU B 1 342 ? 16.062 -39.875 -3.217 1 93.75 342 GLU B O 1
ATOM 6045 N N . LEU B 1 343 ? 17.5 -40.906 -4.652 1 95.5 343 LEU B N 1
ATOM 6046 C CA . LEU B 1 343 ? 17.516 -42.188 -3.914 1 95.5 343 LEU B CA 1
ATOM 6047 C C . LEU B 1 343 ? 18.812 -42.344 -3.137 1 95.5 343 LEU B C 1
ATOM 6049 O O . LEU B 1 343 ? 19.906 -42.312 -3.723 1 95.5 343 LEU B O 1
ATOM 6053 N N . ALA B 1 344 ? 18.688 -42.438 -1.868 1 96.38 344 ALA B N 1
ATOM 6054 C CA . ALA B 1 344 ? 19.844 -42.625 -0.996 1 96.38 344 ALA B CA 1
ATOM 6055 C C . ALA B 1 344 ? 19.719 -43.906 -0.192 1 96.38 344 ALA B C 1
ATOM 6057 O O . ALA B 1 344 ? 18.719 -44.625 -0.28 1 96.38 344 ALA B O 1
ATOM 6058 N N . TRP B 1 345 ? 20.812 -44.25 0.469 1 96 345 TRP B N 1
ATOM 6059 C CA . TRP B 1 345 ? 20.844 -45.531 1.167 1 96 345 TRP B CA 1
ATOM 6060 C C . TRP B 1 345 ? 21.469 -45.375 2.551 1 96 345 TRP B C 1
ATOM 6062 O O . TRP B 1 345 ? 22.359 -44.562 2.748 1 96 345 TRP B O 1
ATOM 6072 N N . GLU B 1 346 ? 20.953 -46.062 3.422 1 95.5 346 GLU B N 1
ATOM 6073 C CA . GLU B 1 346 ? 21.547 -46.188 4.754 1 95.5 346 GLU B CA 1
ATOM 6074 C C . GLU B 1 346 ? 21.562 -47.656 5.223 1 95.5 346 GLU B C 1
ATOM 6076 O O . GLU B 1 346 ? 20.703 -48.438 4.828 1 95.5 346 GLU B O 1
ATOM 6081 N N . ARG B 1 347 ? 22.516 -47.969 6.031 1 94.44 347 ARG B N 1
ATOM 6082 C CA . ARG B 1 347 ? 22.562 -49.312 6.609 1 94.44 347 ARG B CA 1
ATOM 6083 C C . ARG B 1 347 ? 21.609 -49.406 7.797 1 94.44 347 ARG B C 1
ATOM 6085 O O . ARG B 1 347 ? 21.562 -48.531 8.648 1 94.44 347 ARG B O 1
ATOM 6092 N N . ARG B 1 348 ? 20.891 -50.469 7.723 1 94.38 348 ARG B N 1
ATOM 6093 C CA . ARG B 1 348 ? 19.984 -50.75 8.844 1 94.38 348 ARG B CA 1
ATOM 6094 C C . ARG B 1 348 ? 19.891 -52.25 9.125 1 94.38 348 ARG B C 1
ATOM 6096 O O . ARG B 1 348 ? 20.359 -53.062 8.336 1 94.38 348 ARG B O 1
ATOM 6103 N N . ASP B 1 349 ? 19.281 -52.625 10.273 1 91.94 349 ASP B N 1
ATOM 6104 C CA . ASP B 1 349 ? 19.156 -54.031 10.68 1 91.94 349 ASP B CA 1
ATOM 6105 C C . ASP B 1 349 ? 18.219 -54.781 9.742 1 91.94 349 ASP B C 1
ATOM 6107 O O . ASP B 1 349 ? 18.406 -56 9.516 1 91.94 349 ASP B O 1
ATOM 6111 N N . ALA B 1 350 ? 17.266 -54.156 9.164 1 91.81 350 ALA B N 1
ATOM 6112 C CA . ALA B 1 350 ? 16.328 -54.781 8.234 1 91.81 350 ALA B CA 1
ATOM 6113 C C . ALA B 1 350 ? 16.328 -54.062 6.891 1 91.81 350 ALA B C 1
ATOM 6115 O O . ALA B 1 350 ? 15.32 -53.469 6.504 1 91.81 350 ALA B O 1
ATOM 6116 N N . GLY B 1 351 ? 17.516 -54.219 6.223 1 96.19 351 GLY B N 1
ATOM 6117 C CA . GLY B 1 351 ? 17.641 -53.594 4.914 1 96.19 351 GLY B CA 1
ATOM 6118 C C . GLY B 1 351 ? 17.75 -54.594 3.779 1 96.19 351 GLY B C 1
ATOM 6119 O O . GLY B 1 351 ? 17.781 -55.812 4.016 1 96.19 351 GLY B O 1
ATOM 6120 N N . VAL B 1 352 ? 17.781 -54.125 2.586 1 96.25 352 VAL B N 1
ATOM 6121 C CA . VAL B 1 352 ? 17.906 -54.969 1.402 1 96.25 352 VAL B CA 1
ATOM 6122 C C . VAL B 1 352 ? 19.344 -55.406 1.252 1 96.25 352 VAL B C 1
ATOM 6124 O O . VAL B 1 352 ? 20.281 -54.594 1.269 1 96.25 352 VAL B O 1
ATOM 6127 N N . PRO B 1 353 ? 19.547 -56.688 1.119 1 95.06 353 PRO B N 1
ATOM 6128 C CA . PRO B 1 353 ? 20.906 -57.156 0.93 1 95.06 353 PRO B CA 1
ATOM 6129 C C . PRO B 1 353 ? 21.547 -56.625 -0.359 1 95.06 353 PRO B C 1
ATOM 6131 O O . PRO B 1 353 ? 20.875 -56.531 -1.387 1 95.06 353 PRO B O 1
ATOM 6134 N N . ALA B 1 354 ? 22.812 -56.438 -0.304 1 94.12 354 ALA B N 1
ATOM 6135 C CA . ALA B 1 354 ? 23.547 -55.938 -1.462 1 94.12 354 ALA B CA 1
ATOM 6136 C C . ALA B 1 354 ? 23.469 -56.906 -2.627 1 94.12 354 ALA B C 1
ATOM 6138 O O . ALA B 1 354 ? 23.406 -56.5 -3.789 1 94.12 354 ALA B O 1
ATOM 6139 N N . ALA B 1 355 ? 23.484 -58.125 -2.275 1 92.81 355 ALA B N 1
ATOM 6140 C CA . ALA B 1 355 ? 23.469 -59.188 -3.295 1 92.81 355 ALA B CA 1
ATOM 6141 C C . ALA B 1 355 ? 22.234 -59.062 -4.18 1 92.81 355 ALA B C 1
ATOM 6143 O O . ALA B 1 355 ? 22.312 -59.281 -5.391 1 92.81 355 ALA B O 1
ATOM 6144 N N . LEU B 1 356 ? 21.141 -58.781 -3.537 1 93.5 356 LEU B N 1
ATOM 6145 C CA . LEU B 1 356 ? 19.891 -58.625 -4.281 1 93.5 356 LEU B CA 1
ATOM 6146 C C . LEU B 1 356 ? 19.938 -57.406 -5.203 1 93.5 356 LEU B C 1
ATOM 6148 O O . LEU B 1 356 ? 19.391 -57.469 -6.312 1 93.5 356 LEU B O 1
ATOM 6152 N N . LEU B 1 357 ? 20.562 -56.375 -4.77 1 94.38 357 LEU B N 1
ATOM 6153 C CA . LEU B 1 357 ? 20.688 -55.125 -5.547 1 94.38 357 LEU B CA 1
ATOM 6154 C C . LEU B 1 357 ? 21.688 -55.312 -6.691 1 94.38 357 LEU B C 1
ATOM 6156 O O . LEU B 1 357 ? 21.469 -54.812 -7.789 1 94.38 357 LEU B O 1
ATOM 6160 N N . GLU B 1 358 ? 22.719 -56.125 -6.43 1 92.94 358 GLU B N 1
ATOM 6161 C CA . GLU B 1 358 ? 23.75 -56.406 -7.43 1 92.94 358 GLU B CA 1
ATOM 6162 C C . GLU B 1 358 ? 23.203 -57.281 -8.555 1 92.94 358 GLU B C 1
ATOM 6164 O O . GLU B 1 358 ? 23.641 -57.188 -9.703 1 92.94 358 GLU B O 1
ATOM 6169 N N . SER B 1 359 ? 22.297 -58.156 -8.164 1 92.44 359 SER B N 1
ATOM 6170 C CA . SER B 1 359 ? 21.719 -59.062 -9.148 1 92.44 359 SER B CA 1
ATOM 6171 C C . SER B 1 359 ? 20.781 -58.312 -10.102 1 92.44 359 SER B C 1
ATOM 6173 O O . SER B 1 359 ? 20.406 -58.844 -11.148 1 92.44 359 SER B O 1
ATOM 6175 N N . GLY B 1 360 ? 20.5 -57.094 -9.68 1 93.75 360 GLY B N 1
ATOM 6176 C CA . GLY B 1 360 ? 19.625 -56.281 -10.5 1 93.75 360 GLY B CA 1
ATOM 6177 C C . GLY B 1 360 ? 18.391 -55.781 -9.75 1 93.75 360 GLY B C 1
ATOM 6178 O O . GLY B 1 360 ? 17.766 -56.531 -9.008 1 93.75 360 GLY B O 1
ATOM 6179 N N . ALA B 1 361 ? 18.156 -54.562 -9.859 1 95.31 361 ALA B N 1
ATOM 6180 C CA . ALA B 1 361 ? 16.969 -53.938 -9.273 1 95.31 361 ALA B CA 1
ATOM 6181 C C . ALA B 1 361 ? 16.453 -52.812 -10.156 1 95.31 361 ALA B C 1
ATOM 6183 O O . ALA B 1 361 ? 17.172 -52.312 -11.047 1 95.31 361 ALA B O 1
ATOM 6184 N N . TYR B 1 362 ? 15.188 -52.5 -9.984 1 96.12 362 TYR B N 1
ATOM 6185 C CA . TYR B 1 362 ? 14.641 -51.375 -10.758 1 96.12 362 TYR B CA 1
ATOM 6186 C C . TYR B 1 362 ? 13.562 -50.656 -9.969 1 96.12 362 TYR B C 1
ATOM 6188 O O . TYR B 1 362 ? 13.055 -51.156 -8.977 1 96.12 362 TYR B O 1
ATOM 6196 N N . LEU B 1 363 ? 13.328 -49.469 -10.391 1 95.94 363 LEU B N 1
ATOM 6197 C CA . LEU B 1 363 ? 12.281 -48.625 -9.812 1 95.94 363 LEU B CA 1
ATOM 6198 C C . LEU B 1 363 ? 11.062 -48.562 -10.734 1 95.94 363 LEU B C 1
ATOM 6200 O O . LEU B 1 363 ? 11.211 -48.531 -11.953 1 95.94 363 LEU B O 1
ATOM 6204 N N . ALA B 1 364 ? 9.93 -48.625 -10.164 1 95.5 364 ALA B N 1
ATOM 6205 C CA . ALA B 1 364 ? 8.68 -48.469 -10.906 1 95.5 364 ALA B CA 1
ATOM 6206 C C . ALA B 1 364 ? 7.652 -47.688 -10.086 1 95.5 364 ALA B C 1
ATOM 6208 O O . ALA B 1 364 ? 7.66 -47.75 -8.852 1 95.5 364 ALA B O 1
ATOM 6209 N N . PRO B 1 365 ? 6.855 -46.938 -10.781 1 93.31 365 PRO B N 1
ATOM 6210 C CA . PRO B 1 365 ? 5.82 -46.188 -10.062 1 93.31 365 PRO B CA 1
ATOM 6211 C C . PRO B 1 365 ? 4.68 -47.062 -9.578 1 93.31 365 PRO B C 1
ATOM 6213 O O . PRO B 1 365 ? 4.488 -48.156 -10.094 1 93.31 365 PRO B O 1
ATOM 6216 N N . ARG B 1 366 ? 4.023 -46.5 -8.641 1 89.81 366 ARG B N 1
ATOM 6217 C CA . ARG B 1 366 ? 2.867 -47.188 -8.102 1 89.81 366 ARG B CA 1
ATOM 6218 C C . ARG B 1 366 ? 1.752 -47.281 -9.141 1 89.81 366 ARG B C 1
ATOM 6220 O O . ARG B 1 366 ? 1.427 -46.281 -9.797 1 89.81 366 ARG B O 1
ATOM 6227 N N . ARG B 1 367 ? 1.151 -48.469 -9.32 1 87 367 ARG B N 1
ATOM 6228 C CA . ARG B 1 367 ? 0.032 -48.688 -10.234 1 87 367 ARG B CA 1
ATOM 6229 C C . ARG B 1 367 ? -1.241 -49 -9.461 1 87 367 ARG B C 1
ATOM 6231 O O . ARG B 1 367 ? -2.338 -49 -10.031 1 87 367 ARG B O 1
ATOM 6238 N N . GLY B 1 368 ? -1.066 -49.281 -8.258 1 89.62 368 GLY B N 1
ATOM 6239 C CA . GLY B 1 368 ? -2.195 -49.688 -7.426 1 89.62 368 GLY B CA 1
ATOM 6240 C C . GLY B 1 368 ? -2.219 -51.156 -7.113 1 89.62 368 GLY B C 1
ATOM 6241 O O . GLY B 1 368 ? -1.933 -52 -7.984 1 89.62 368 GLY B O 1
ATOM 6242 N N . GLY B 1 369 ? -2.43 -51.5 -5.852 1 90.62 369 GLY B N 1
ATOM 6243 C CA . GLY B 1 369 ? -2.621 -52.906 -5.469 1 90.62 369 GLY B CA 1
ATOM 6244 C C . GLY B 1 369 ? -1.348 -53.562 -4.984 1 90.62 369 GLY B C 1
ATOM 6245 O O . GLY B 1 369 ? -1.371 -54.719 -4.551 1 90.62 369 GLY B O 1
ATOM 6246 N N . GLU B 1 370 ? -0.278 -52.875 -5.059 1 94.88 370 GLU B N 1
ATOM 6247 C CA . GLU B 1 370 ? 0.981 -53.469 -4.617 1 94.88 370 GLU B CA 1
ATOM 6248 C C . GLU B 1 370 ? 0.961 -53.75 -3.115 1 94.88 370 GLU B C 1
ATOM 6250 O O . GLU B 1 370 ? 0.396 -52.969 -2.342 1 94.88 370 GLU B O 1
ATOM 6255 N N . LYS B 1 371 ? 1.575 -54.875 -2.764 1 96.25 371 LYS B N 1
ATOM 6256 C CA . LYS B 1 371 ? 1.687 -55.281 -1.363 1 96.25 371 LYS B CA 1
ATOM 6257 C C . LYS B 1 371 ? 3.125 -55.656 -1.005 1 96.25 371 LYS B C 1
ATOM 6259 O O . LYS B 1 371 ? 3.855 -56.219 -1.827 1 96.25 371 LYS B O 1
ATOM 6264 N N . LEU B 1 372 ? 3.482 -55.25 0.146 1 95.94 372 LEU B N 1
ATOM 6265 C CA . LEU B 1 372 ? 4.812 -55.531 0.669 1 95.94 372 LEU B CA 1
ATOM 6266 C C . LEU B 1 372 ? 4.742 -56.562 1.799 1 95.94 372 LEU B C 1
ATOM 6268 O O . LEU B 1 372 ? 3.855 -56.469 2.654 1 95.94 372 LEU B O 1
ATOM 6272 N N . SER B 1 373 ? 5.637 -57.5 1.785 1 94.75 373 SER B N 1
ATOM 6273 C CA . SER B 1 373 ? 5.656 -58.5 2.832 1 94.75 373 SER B CA 1
ATOM 6274 C C . SER B 1 373 ? 6.02 -57.906 4.184 1 94.75 373 SER B C 1
ATOM 6276 O O . SER B 1 373 ? 6.969 -57.125 4.285 1 94.75 373 SER B O 1
ATOM 6278 N N . ALA B 1 374 ? 5.285 -58.219 5.227 1 92.62 374 ALA B N 1
ATOM 6279 C CA . ALA B 1 374 ? 5.543 -57.781 6.598 1 92.62 374 ALA B CA 1
ATOM 6280 C C . ALA B 1 374 ? 5.859 -58.969 7.5 1 92.62 374 ALA B C 1
ATOM 6282 O O . ALA B 1 374 ? 5.953 -60.125 7.027 1 92.62 374 ALA B O 1
ATOM 6283 N N . ARG B 1 375 ? 6.117 -58.594 8.812 1 88.62 375 ARG B N 1
ATOM 6284 C CA . ARG B 1 375 ? 6.391 -59.656 9.758 1 88.62 375 ARG B CA 1
ATOM 6285 C C . ARG B 1 375 ? 5.25 -60.688 9.789 1 88.62 375 ARG B C 1
ATOM 6287 O O . ARG B 1 375 ? 5.484 -61.906 9.828 1 88.62 375 ARG B O 1
ATOM 6294 N N . VAL B 1 376 ? 4.105 -59.969 9.797 1 90.12 376 VAL B N 1
ATOM 6295 C CA . VAL B 1 376 ? 2.91 -60.812 9.727 1 90.12 376 VAL B CA 1
ATOM 6296 C C . VAL B 1 376 ? 2.09 -60.406 8.492 1 90.12 376 VAL B C 1
ATOM 6298 O O . VAL B 1 376 ? 1.607 -59.281 8.383 1 90.12 376 VAL B O 1
ATOM 6301 N N . GLY B 1 377 ? 2.012 -61.375 7.43 1 91.25 377 GLY B N 1
ATOM 6302 C CA . GLY B 1 377 ? 1.195 -61.156 6.246 1 91.25 377 GLY B CA 1
ATOM 6303 C C . GLY B 1 377 ? 1.781 -60.156 5.289 1 91.25 377 GLY B C 1
ATOM 6304 O O . GLY B 1 377 ? 3 -60.094 5.109 1 91.25 377 GLY B O 1
ATOM 6305 N N . ARG B 1 378 ? 0.795 -59.469 4.508 1 94.88 378 ARG B N 1
ATOM 6306 C CA . ARG B 1 378 ? 1.166 -58.469 3.525 1 94.88 378 ARG B CA 1
ATOM 6307 C C . ARG B 1 378 ? 0.442 -57.156 3.795 1 94.88 378 ARG B C 1
ATOM 6309 O O . ARG B 1 378 ? -0.682 -57.125 4.301 1 94.88 378 ARG B O 1
ATOM 6316 N N . ARG B 1 379 ? 1.146 -56.094 3.533 1 95.56 379 ARG B N 1
ATOM 6317 C CA . ARG B 1 379 ? 0.561 -54.781 3.721 1 95.56 379 ARG B CA 1
ATOM 6318 C C . ARG B 1 379 ? 0.442 -54.031 2.393 1 95.56 379 ARG B C 1
ATOM 6320 O O . ARG B 1 379 ? 1.349 -54.094 1.56 1 95.56 379 ARG B O 1
ATOM 6327 N N . GLU B 1 380 ? -0.668 -53.312 2.277 1 96.25 380 GLU B N 1
ATOM 6328 C CA . GLU B 1 380 ? -0.875 -52.531 1.062 1 96.25 380 GLU B CA 1
ATOM 6329 C C . GLU B 1 380 ? 0.043 -51.312 1.026 1 96.25 380 GLU B C 1
ATOM 6331 O O . GLU B 1 380 ? 0.176 -50.594 2.023 1 96.25 380 GLU B O 1
ATOM 6336 N N . VAL B 1 381 ? 0.637 -51.094 -0.155 1 96.25 381 VAL B N 1
ATOM 6337 C CA . VAL B 1 381 ? 1.541 -49.969 -0.313 1 96.25 381 VAL B CA 1
ATOM 6338 C C . VAL B 1 381 ? 0.786 -48.656 -0.058 1 96.25 381 VAL B C 1
ATOM 6340 O O . VAL B 1 381 ? 1.328 -47.719 0.541 1 96.25 381 VAL B O 1
ATOM 6343 N N . LYS B 1 382 ? -0.5 -48.562 -0.515 1 94.44 382 LYS B N 1
ATOM 6344 C CA . LYS B 1 382 ? -1.311 -47.375 -0.29 1 94.44 382 LYS B CA 1
ATOM 6345 C C . LYS B 1 382 ? -1.393 -47.031 1.196 1 94.44 382 LYS B C 1
ATOM 6347 O O . LYS B 1 382 ? -1.305 -45.875 1.579 1 94.44 382 LYS B O 1
ATOM 6352 N N . ASP B 1 383 ? -1.52 -48 2.031 1 95.12 383 ASP B N 1
ATOM 6353 C CA . ASP B 1 383 ? -1.621 -47.781 3.473 1 95.12 383 ASP B CA 1
ATOM 6354 C C . ASP B 1 383 ? -0.274 -47.375 4.066 1 95.12 383 ASP B C 1
ATOM 6356 O O . ASP B 1 383 ? -0.215 -46.531 4.965 1 95.12 383 ASP B O 1
ATOM 6360 N N . LEU B 1 384 ? 0.763 -48.031 3.545 1 95.81 384 LEU B N 1
ATOM 6361 C CA . LEU B 1 384 ? 2.104 -47.688 4.008 1 95.81 384 LEU B CA 1
ATOM 6362 C C . LEU B 1 384 ? 2.412 -46.219 3.736 1 95.81 384 LEU B C 1
ATOM 6364 O O . LEU B 1 384 ? 2.924 -45.5 4.613 1 95.81 384 LEU B O 1
ATOM 6368 N N . LEU B 1 385 ? 2.074 -45.812 2.555 1 95 385 LEU B N 1
ATOM 6369 C CA . LEU B 1 385 ? 2.322 -44.438 2.174 1 95 385 LEU B CA 1
ATOM 6370 C C . LEU B 1 385 ? 1.488 -43.469 3.023 1 95 385 LEU B C 1
ATOM 6372 O O . LEU B 1 385 ? 1.995 -42.469 3.498 1 95 385 LEU B O 1
ATOM 6376 N N . ARG B 1 386 ? 0.268 -43.719 3.24 1 91.19 386 ARG B N 1
ATOM 6377 C CA . ARG B 1 386 ? -0.632 -42.906 4.055 1 91.19 386 ARG B CA 1
ATOM 6378 C C . ARG B 1 386 ? -0.126 -42.812 5.492 1 91.19 386 ARG B C 1
ATOM 6380 O O . ARG B 1 386 ? -0.051 -41.719 6.051 1 91.19 386 ARG B O 1
ATOM 6387 N N . GLU B 1 387 ? 0.252 -43.938 6.012 1 93.31 387 GLU B N 1
ATOM 6388 C CA . GLU B 1 387 ? 0.713 -44 7.395 1 93.31 387 GLU B CA 1
ATOM 6389 C C . GLU B 1 387 ? 2.033 -43.25 7.57 1 93.31 387 GLU B C 1
ATOM 6391 O O . GLU B 1 387 ? 2.309 -42.688 8.641 1 93.31 387 GLU B O 1
ATOM 6396 N N . ALA B 1 388 ? 2.83 -43.25 6.531 1 93.44 388 ALA B N 1
ATOM 6397 C CA . ALA B 1 388 ? 4.125 -42.594 6.57 1 93.44 388 ALA B CA 1
ATOM 6398 C C . ALA B 1 388 ? 3.965 -41.062 6.375 1 93.44 388 ALA B C 1
ATOM 6400 O O . ALA B 1 388 ? 4.941 -40.312 6.461 1 93.44 388 ALA B O 1
ATOM 6401 N N . GLY B 1 389 ? 2.738 -40.562 6.016 1 89.94 389 GLY B N 1
ATOM 6402 C CA . GLY B 1 389 ? 2.469 -39.156 5.875 1 89.94 389 GLY B CA 1
ATOM 6403 C C . GLY B 1 389 ? 2.904 -38.594 4.535 1 89.94 389 GLY B C 1
ATOM 6404 O O . GLY B 1 389 ? 3.305 -37.438 4.445 1 89.94 389 GLY B O 1
ATOM 6405 N N . VAL B 1 390 ? 2.932 -39.406 3.533 1 91.94 390 VAL B N 1
ATOM 6406 C CA . VAL B 1 390 ? 3.248 -38.906 2.193 1 91.94 390 VAL B CA 1
ATOM 6407 C C . VAL B 1 390 ? 2.021 -38.25 1.583 1 91.94 390 VAL B C 1
ATOM 6409 O O . VAL B 1 390 ? 0.95 -38.844 1.5 1 91.94 390 VAL B O 1
ATOM 6412 N N . PRO B 1 391 ? 2.166 -37.031 1.159 1 90.5 391 PRO B N 1
ATOM 6413 C CA . PRO B 1 391 ? 1.018 -36.375 0.541 1 90.5 391 PRO B CA 1
ATOM 6414 C C . PRO B 1 391 ? 0.489 -37.125 -0.682 1 90.5 391 PRO B C 1
ATOM 6416 O O . PRO B 1 391 ? 1.271 -37.688 -1.451 1 90.5 391 PRO B O 1
ATOM 6419 N N . PRO B 1 392 ? -0.812 -37.062 -0.864 1 88.69 392 PRO B N 1
ATOM 6420 C CA . PRO B 1 392 ? -1.424 -37.812 -1.976 1 88.69 392 PRO B CA 1
ATOM 6421 C C . PRO B 1 392 ? -0.804 -37.438 -3.326 1 88.69 392 PRO B C 1
ATOM 6423 O O . PRO B 1 392 ? -0.596 -38.344 -4.164 1 88.69 392 PRO B O 1
ATOM 6426 N N . LEU B 1 393 ? -0.487 -36.25 -3.494 1 86.94 393 LEU B N 1
ATOM 6427 C CA . LEU B 1 393 ? 0.085 -35.781 -4.754 1 86.94 393 LEU B CA 1
ATOM 6428 C C . LEU B 1 393 ? 1.38 -36.531 -5.066 1 86.94 393 LEU B C 1
ATOM 6430 O O . LEU B 1 393 ? 1.683 -36.781 -6.234 1 86.94 393 LEU B O 1
ATOM 6434 N N . LEU B 1 394 ? 2.092 -36.906 -4.086 1 89.12 394 LEU B N 1
ATOM 6435 C CA . LEU B 1 394 ? 3.404 -37.5 -4.273 1 89.12 394 LEU B CA 1
ATOM 6436 C C . LEU B 1 394 ? 3.299 -39.031 -4.355 1 89.12 394 LEU B C 1
ATOM 6438 O O . LEU B 1 394 ? 4.234 -39.688 -4.797 1 89.12 394 LEU B O 1
ATOM 6442 N N . ARG B 1 395 ? 2.227 -39.594 -3.955 1 90.25 395 ARG B N 1
ATOM 6443 C CA . ARG B 1 395 ? 2.084 -41.062 -3.82 1 90.25 395 ARG B CA 1
ATOM 6444 C C . ARG B 1 395 ? 2.119 -41.719 -5.184 1 90.25 395 ARG B C 1
ATOM 6446 O O . ARG B 1 395 ? 2.693 -42.812 -5.328 1 90.25 395 ARG B O 1
ATOM 6453 N N . ARG B 1 396 ? 1.576 -41.031 -6.102 1 84.06 396 ARG B N 1
ATOM 6454 C CA . ARG B 1 396 ? 1.505 -41.656 -7.426 1 84.06 396 ARG B CA 1
ATOM 6455 C C . ARG B 1 396 ? 2.889 -41.719 -8.062 1 84.06 396 ARG B C 1
ATOM 6457 O O . ARG B 1 396 ? 3.146 -42.625 -8.875 1 84.06 396 ARG B O 1
ATOM 6464 N N . ARG B 1 397 ? 3.768 -40.938 -7.652 1 87.56 397 ARG B N 1
ATOM 6465 C CA . ARG B 1 397 ? 5.086 -40.875 -8.273 1 87.56 397 ARG B CA 1
ATOM 6466 C C . ARG B 1 397 ? 6.152 -41.469 -7.348 1 87.56 397 ARG B C 1
ATOM 6468 O O . ARG B 1 397 ? 7.34 -41.469 -7.68 1 87.56 397 ARG B O 1
ATOM 6475 N N . TRP B 1 398 ? 5.73 -41.906 -6.266 1 93 398 TRP B N 1
ATOM 6476 C CA . TRP B 1 398 ? 6.695 -42.469 -5.332 1 93 398 TRP B CA 1
ATOM 6477 C C . TRP B 1 398 ? 7.332 -43.75 -5.91 1 93 398 TRP B C 1
ATOM 6479 O O . TRP B 1 398 ? 6.633 -44.656 -6.32 1 93 398 TRP B O 1
ATOM 6489 N N . PRO B 1 399 ? 8.625 -43.844 -5.941 1 94.88 399 PRO B N 1
ATOM 6490 C CA . PRO B 1 399 ? 9.258 -45.031 -6.539 1 94.88 399 PRO B CA 1
ATOM 6491 C C . PRO B 1 399 ? 9.141 -46.25 -5.652 1 94.88 399 PRO B C 1
ATOM 6493 O O . PRO B 1 399 ? 9.258 -46.156 -4.426 1 94.88 399 PRO B O 1
ATOM 6496 N N . LEU B 1 400 ? 8.859 -47.344 -6.305 1 97.19 400 LEU B N 1
ATOM 6497 C CA . LEU B 1 400 ? 8.906 -48.656 -5.668 1 97.19 400 LEU B CA 1
ATOM 6498 C C . LEU B 1 400 ? 10.133 -49.438 -6.129 1 97.19 400 LEU B C 1
ATOM 6500 O O . LEU B 1 400 ? 10.492 -49.406 -7.309 1 97.19 400 LEU B O 1
ATOM 6504 N N . LEU B 1 401 ? 10.773 -50.031 -5.211 1 97.19 401 LEU B N 1
ATOM 6505 C CA . LEU B 1 401 ? 11.992 -50.781 -5.527 1 97.19 401 LEU B CA 1
ATOM 6506 C C . LEU B 1 401 ? 11.695 -52.25 -5.73 1 97.19 401 LEU B C 1
ATOM 6508 O O . LEU B 1 401 ? 11.211 -52.938 -4.82 1 97.19 401 LEU B O 1
ATOM 6512 N N . TYR B 1 402 ? 12.039 -52.688 -6.902 1 97.12 402 TYR B N 1
ATOM 6513 C CA . TYR B 1 402 ? 11.805 -54.094 -7.262 1 97.12 402 TYR B CA 1
ATOM 6514 C C . TYR B 1 402 ? 13.125 -54.812 -7.516 1 97.12 402 TYR B C 1
ATOM 6516 O O . TYR B 1 402 ? 14.109 -54.188 -7.918 1 97.12 402 TYR B O 1
ATOM 6524 N N . GLY B 1 403 ? 13.094 -56.094 -7.281 1 94.94 403 GLY B N 1
ATOM 6525 C CA . GLY B 1 403 ? 14.211 -56.938 -7.664 1 94.94 403 GLY B CA 1
ATOM 6526 C C . GLY B 1 403 ? 14.125 -57.406 -9.102 1 94.94 403 GLY B C 1
ATOM 6527 O O . GLY B 1 403 ? 13.125 -57.188 -9.781 1 94.94 403 GLY B O 1
ATOM 6528 N N . ALA B 1 404 ? 15.172 -58.125 -9.5 1 93.06 404 ALA B N 1
ATOM 6529 C CA . ALA B 1 404 ? 15.242 -58.656 -10.867 1 93.06 404 ALA B CA 1
ATOM 6530 C C . ALA B 1 404 ? 14.133 -59.656 -11.125 1 93.06 404 ALA B C 1
ATOM 6532 O O . ALA B 1 404 ? 13.672 -59.812 -12.266 1 93.06 404 ALA B O 1
ATOM 6533 N N . ASP B 1 405 ? 13.672 -60.219 -10.055 1 91.81 405 ASP B N 1
ATOM 6534 C CA . ASP B 1 405 ? 12.656 -61.25 -10.188 1 91.81 405 ASP B CA 1
ATOM 6535 C C . ASP B 1 405 ? 11.25 -60.656 -10.18 1 91.81 405 ASP B C 1
ATOM 6537 O O . ASP B 1 405 ? 10.258 -61.406 -10.25 1 91.81 405 ASP B O 1
ATOM 6541 N N . GLY B 1 406 ? 11.141 -59.375 -10.008 1 93 406 GLY B N 1
ATOM 6542 C CA . GLY B 1 406 ? 9.844 -58.719 -10.047 1 93 406 GLY B CA 1
ATOM 6543 C C . GLY B 1 406 ? 9.203 -58.594 -8.68 1 93 406 GLY B C 1
ATOM 6544 O O . GLY B 1 406 ? 8.086 -58.094 -8.562 1 93 406 GLY B O 1
ATOM 6545 N N . GLU B 1 407 ? 9.898 -59.062 -7.695 1 93.62 407 GLU B N 1
ATOM 6546 C CA . GLU B 1 407 ? 9.359 -58.938 -6.344 1 93.62 407 GLU B CA 1
ATOM 6547 C C . GLU B 1 407 ? 9.578 -57.562 -5.781 1 93.62 407 GLU B C 1
ATOM 6549 O O . GLU B 1 407 ? 10.641 -56.969 -5.98 1 93.62 407 GLU B O 1
ATOM 6554 N N . LEU B 1 408 ? 8.57 -57.031 -5.141 1 96.81 408 LEU B N 1
ATOM 6555 C CA . LEU B 1 408 ? 8.688 -55.75 -4.488 1 96.81 408 LEU B CA 1
ATOM 6556 C C . LEU B 1 408 ? 9.602 -55.844 -3.27 1 96.81 408 LEU B C 1
ATOM 6558 O O . LEU B 1 408 ? 9.297 -56.531 -2.311 1 96.81 408 LEU B O 1
ATOM 6562 N N . LEU B 1 409 ? 10.672 -55.062 -3.307 1 96.69 409 LEU B N 1
ATOM 6563 C CA . LEU B 1 409 ? 11.68 -55.156 -2.26 1 96.69 409 LEU B CA 1
ATOM 6564 C C . LEU B 1 409 ? 11.445 -54.094 -1.179 1 96.69 409 LEU B C 1
ATOM 6566 O O . LEU B 1 409 ? 11.695 -54.344 0.002 1 96.69 409 LEU B O 1
ATOM 6570 N N . ALA B 1 410 ? 11.016 -52.969 -1.658 1 97.62 410 ALA B N 1
ATOM 6571 C CA . ALA B 1 410 ? 10.914 -51.875 -0.672 1 97.62 410 ALA B CA 1
ATOM 6572 C C . ALA B 1 410 ? 10.062 -50.75 -1.203 1 97.62 410 ALA B C 1
ATOM 6574 O O . ALA B 1 410 ? 9.891 -50.594 -2.416 1 97.62 410 ALA B O 1
ATOM 6575 N N . VAL B 1 411 ? 9.492 -50 -0.28 1 97.5 411 VAL B N 1
ATOM 6576 C CA . VAL B 1 411 ? 8.977 -48.656 -0.464 1 97.5 411 VAL B CA 1
ATOM 6577 C C . VAL B 1 411 ? 9.945 -47.625 0.139 1 97.5 411 VAL B C 1
ATOM 6579 O O . VAL B 1 411 ? 9.922 -47.375 1.345 1 97.5 411 VAL B O 1
ATOM 6582 N N . PRO B 1 412 ? 10.781 -47.094 -0.733 1 96.94 412 PRO B N 1
ATOM 6583 C CA . PRO B 1 412 ? 11.898 -46.281 -0.229 1 96.94 412 PRO B CA 1
ATOM 6584 C C . PRO B 1 412 ? 11.461 -45.219 0.777 1 96.94 412 PRO B C 1
ATOM 6586 O O . PRO B 1 412 ? 10.547 -44.438 0.492 1 96.94 412 PRO B O 1
ATOM 6589 N N . GLY B 1 413 ? 12.164 -45.188 1.915 1 95.31 413 GLY B N 1
ATOM 6590 C CA . GLY B 1 413 ? 11.898 -44.219 2.971 1 95.31 413 GLY B CA 1
ATOM 6591 C C . GLY B 1 413 ? 10.812 -44.688 3.93 1 95.31 413 GLY B C 1
ATOM 6592 O O . GLY B 1 413 ? 10.594 -44.031 4.961 1 95.31 413 GLY B O 1
ATOM 6593 N N . ILE B 1 414 ? 10.211 -45.906 3.682 1 96.19 414 ILE B N 1
ATOM 6594 C CA . ILE B 1 414 ? 9.023 -46.219 4.449 1 96.19 414 ILE B CA 1
ATOM 6595 C C . ILE B 1 414 ? 9.141 -47.656 4.98 1 96.19 414 ILE B C 1
ATOM 6597 O O . ILE B 1 414 ? 8.984 -47.906 6.18 1 96.19 414 ILE B O 1
ATOM 6601 N N . ALA B 1 415 ? 9.414 -48.625 4.012 1 96.19 415 ALA B N 1
ATOM 6602 C CA . ALA B 1 415 ? 9.453 -50.031 4.457 1 96.19 415 ALA B CA 1
ATOM 6603 C C . ALA B 1 415 ? 10.273 -50.875 3.498 1 96.19 415 ALA B C 1
ATOM 6605 O O . ALA B 1 415 ? 10.414 -50.562 2.32 1 96.19 415 ALA B O 1
ATOM 6606 N N . VAL B 1 416 ? 10.773 -51.969 4.078 1 96.69 416 VAL B N 1
ATOM 6607 C CA . VAL B 1 416 ? 11.461 -53.031 3.318 1 96.69 416 VAL B CA 1
ATOM 6608 C C . VAL B 1 416 ? 10.734 -54.344 3.498 1 96.69 416 VAL B C 1
ATOM 6610 O O . VAL B 1 416 ? 10.25 -54.656 4.586 1 96.69 416 VAL B O 1
ATOM 6613 N N . SER B 1 417 ? 10.695 -55.125 2.436 1 96.62 417 SER B N 1
ATOM 6614 C CA . SER B 1 417 ? 10.039 -56.438 2.479 1 96.62 417 SER B CA 1
ATOM 6615 C C . SER B 1 417 ? 10.656 -57.344 3.541 1 96.62 417 SER B C 1
ATOM 6617 O O . SER B 1 417 ? 11.883 -57.5 3.586 1 96.62 417 SER B O 1
ATOM 6619 N N . TYR B 1 418 ? 9.828 -57.906 4.398 1 94.75 418 TYR B N 1
ATOM 6620 C CA . TYR B 1 418 ? 10.305 -58.781 5.449 1 94.75 418 TYR B CA 1
ATOM 6621 C C . TYR B 1 418 ? 11.016 -60 4.859 1 94.75 418 TYR B C 1
ATOM 6623 O O . TYR B 1 418 ? 12.008 -60.469 5.418 1 94.75 418 TYR B O 1
ATOM 6631 N N . ARG B 1 419 ? 10.531 -60.438 3.693 1 92.75 419 ARG B N 1
ATOM 6632 C CA . ARG B 1 419 ? 11.078 -61.625 3.041 1 92.75 419 ARG B CA 1
ATOM 6633 C C . ARG B 1 419 ? 12.469 -61.344 2.477 1 92.75 419 ARG B C 1
ATOM 6635 O O . ARG B 1 419 ? 13.305 -62.25 2.408 1 92.75 419 ARG B O 1
ATOM 6642 N N . ALA B 1 420 ? 12.672 -60.125 2.143 1 92.81 420 ALA B N 1
ATOM 6643 C CA . ALA B 1 420 ? 13.922 -59.781 1.473 1 92.81 420 ALA B CA 1
ATOM 6644 C C . ALA B 1 420 ? 14.922 -59.188 2.459 1 92.81 420 ALA B C 1
ATOM 6646 O O . ALA B 1 420 ? 16.125 -59.156 2.191 1 92.81 420 ALA B O 1
ATOM 6647 N N . ALA B 1 421 ? 14.531 -58.781 3.623 1 94.19 421 ALA B N 1
ATOM 6648 C CA . ALA B 1 421 ? 15.344 -58 4.555 1 94.19 421 ALA B CA 1
ATOM 6649 C C . ALA B 1 421 ? 16.422 -58.875 5.203 1 94.19 421 ALA B C 1
ATOM 6651 O O . ALA B 1 421 ? 16.203 -60.062 5.461 1 94.19 421 ALA B O 1
ATOM 6652 N N . ALA B 1 422 ? 17.578 -58.281 5.402 1 93.62 422 ALA B N 1
ATOM 6653 C CA . ALA B 1 422 ? 18.688 -58.938 6.098 1 93.62 422 ALA B CA 1
ATOM 6654 C C . ALA B 1 422 ? 19.359 -57.969 7.066 1 93.62 422 ALA B C 1
ATOM 6656 O O . ALA B 1 422 ? 19.234 -56.75 6.93 1 93.62 422 ALA B O 1
ATOM 6657 N N . ASP B 1 423 ? 19.984 -58.562 8.039 1 92.06 423 ASP B N 1
ATOM 6658 C CA . ASP B 1 423 ? 20.75 -57.75 8.992 1 92.06 423 ASP B CA 1
ATOM 6659 C C . ASP B 1 423 ? 21.891 -57.031 8.289 1 92.06 423 ASP B C 1
ATOM 6661 O O . ASP B 1 423 ? 22.625 -57.625 7.504 1 92.06 423 ASP B O 1
ATOM 6665 N N . GLY B 1 424 ? 21.938 -55.781 8.594 1 92.62 424 GLY B N 1
ATOM 6666 C CA . GLY B 1 424 ? 23 -54.969 8 1 92.62 424 GLY B CA 1
ATOM 6667 C C . GLY B 1 424 ? 22.75 -54.656 6.535 1 92.62 424 GLY B C 1
ATOM 6668 O O . GLY B 1 424 ? 23.688 -54.406 5.785 1 92.62 424 GLY B O 1
ATOM 6669 N N . GLY B 1 425 ? 21.578 -54.781 6.125 1 95.31 425 GLY B N 1
ATOM 6670 C CA . GLY B 1 425 ? 21.234 -54.469 4.738 1 95.31 425 GLY B CA 1
ATOM 6671 C C . GLY B 1 425 ? 21.094 -53 4.465 1 95.31 425 GLY B C 1
ATOM 6672 O O . GLY B 1 425 ? 21.375 -52.156 5.336 1 95.31 425 GLY B O 1
ATOM 6673 N N . TRP B 1 426 ? 20.766 -52.688 3.209 1 96.06 426 TRP B N 1
ATOM 6674 C CA . TRP B 1 426 ? 20.672 -51.281 2.756 1 96.06 426 TRP B CA 1
ATOM 6675 C C . TRP B 1 426 ? 19.234 -50.812 2.754 1 96.06 426 TRP B C 1
ATOM 6677 O O . TRP B 1 426 ? 18.375 -51.438 2.117 1 96.06 426 TRP B O 1
ATOM 6687 N N . TRP B 1 427 ? 18.984 -49.781 3.506 1 96.56 427 TRP B N 1
ATOM 6688 C CA . TRP B 1 427 ? 17.688 -49.125 3.559 1 96.56 427 TRP B CA 1
ATOM 6689 C C . TRP B 1 427 ? 17.578 -48 2.529 1 96.56 427 TRP B C 1
ATOM 6691 O O . TRP B 1 427 ? 18.312 -47.031 2.613 1 96.56 427 TRP B O 1
ATOM 6701 N N . PRO B 1 428 ? 16.656 -48.188 1.551 1 96.81 428 PRO B N 1
ATOM 6702 C CA . PRO B 1 428 ? 16.516 -47.125 0.56 1 96.81 428 PRO B CA 1
ATOM 6703 C C . PRO B 1 428 ? 15.734 -45.906 1.099 1 96.81 428 PRO B C 1
ATOM 6705 O O . PRO B 1 428 ? 14.719 -46.094 1.777 1 96.81 428 PRO B O 1
ATOM 6708 N N . LEU B 1 429 ? 16.234 -44.75 0.816 1 96.44 429 LEU B N 1
ATOM 6709 C CA . LEU B 1 429 ? 15.594 -43.5 1.17 1 96.44 429 LEU B CA 1
ATOM 6710 C C . LEU B 1 429 ? 15.242 -42.688 -0.08 1 96.44 429 LEU B C 1
ATOM 6712 O O . LEU B 1 429 ? 16.062 -42.531 -0.987 1 96.44 429 LEU B O 1
ATOM 6716 N N . TRP B 1 430 ? 14.008 -42.281 -0.095 1 95.5 430 TRP B N 1
ATOM 6717 C CA . TRP B 1 430 ? 13.586 -41.406 -1.196 1 95.5 430 TRP B CA 1
ATOM 6718 C C . TRP B 1 430 ? 13.391 -39.969 -0.721 1 95.5 430 TRP B C 1
ATOM 6720 O O . TRP B 1 430 ? 12.672 -39.719 0.248 1 95.5 430 TRP B O 1
ATOM 6730 N N . ARG B 1 431 ? 14.031 -39.094 -1.389 1 92.44 431 ARG B N 1
ATOM 6731 C CA . ARG B 1 431 ? 13.906 -37.688 -1.107 1 92.44 431 ARG B CA 1
ATOM 6732 C C . ARG B 1 431 ? 13.367 -36.938 -2.32 1 92.44 431 ARG B C 1
ATOM 6734 O O . ARG B 1 431 ? 14.125 -36.594 -3.238 1 92.44 431 ARG B O 1
ATOM 6741 N N . PRO B 1 432 ? 12.094 -36.656 -2.25 1 90.5 432 PRO B N 1
ATOM 6742 C CA . PRO B 1 432 ? 11.562 -35.844 -3.365 1 90.5 432 PRO B CA 1
ATOM 6743 C C . PRO B 1 432 ? 12.219 -34.469 -3.48 1 90.5 432 PRO B C 1
ATOM 6745 O O . PRO B 1 432 ? 12.648 -33.906 -2.475 1 90.5 432 PRO B O 1
ATOM 6748 N N . ALA B 1 433 ? 12.242 -34 -4.711 1 87.56 433 ALA B N 1
ATOM 6749 C CA . ALA B 1 433 ? 12.836 -32.688 -4.953 1 87.56 433 ALA B CA 1
ATOM 6750 C C . ALA B 1 433 ? 12.031 -31.578 -4.254 1 87.56 433 ALA B C 1
ATOM 6752 O O . ALA B 1 433 ? 10.797 -31.641 -4.211 1 87.56 433 ALA B O 1
ATOM 6753 N N . ARG B 1 434 ? 12.758 -30.672 -3.693 1 86.31 434 ARG B N 1
ATOM 6754 C CA . ARG B 1 434 ? 12.164 -29.5 -3.07 1 86.31 434 ARG B CA 1
ATOM 6755 C C . ARG B 1 434 ? 12.531 -28.234 -3.842 1 86.31 434 ARG B C 1
ATOM 6757 O O . ARG B 1 434 ? 13.539 -28.203 -4.547 1 86.31 434 ARG B O 1
ATOM 6764 N N . PRO B 1 435 ? 11.633 -27.234 -3.67 1 85.19 435 PRO B N 1
ATOM 6765 C CA . PRO B 1 435 ? 11.969 -26 -4.379 1 85.19 435 PRO B CA 1
ATOM 6766 C C . PRO B 1 435 ? 13.148 -25.266 -3.744 1 85.19 435 PRO B C 1
ATOM 6768 O O . PRO B 1 435 ? 13.406 -25.422 -2.549 1 85.19 435 PRO B O 1
#

Foldseek 3Di:
DLVVLLVPPDPVCPPFAEEEEAAQQALLSLLVLVSVLVVCVVVVSHAYAYEYEQAVPDPCSVVSVVLRVVSCVVSVHHYHYHYDYQDQPDPRDSVVSVVVRSLVVVQPDPGQEYEYRAALVNLLLQLVVQVVVVHALVSNLGDDQWDDSDVSHMYHYSHHHPDVVVSNVVCVVVPDDGDDPPCVQVPDPSSNCCVPPNVVVCCVVPVCSSVVSNVSSNVSVVVVVVLVVLLVVLLVVQDDPAAGFQVSLVPDDPVSSLSNVCVRCVVVVHDDDDPVLSSVQNVCSVPPDDPDWGWRAGPQFIWIDFHRHIHTAGDQPEQADQKAKDDDDPFDKDDDSNLQWIKGKDWDQWAAAVVQVNQTKMKGFDPFDDWAADPPGIDGPVVQCVVLRPDPVSNRSQIFMATPVGDTADRACGDGHPVRTHGGHMGMHIDHHGD/DLVVLVVPPDPVCPPFAEEEEAAQQALLSLLVLVSVLVVCVVVVSHAYAYEYEQAVPDPCSVVSVVLRVVSCVVSVHHYHYHYDHQDQPDPRDSVVSVVVRSLVVVQPDPGQEYEYRAALVNLLLQLVVQVVVVHALVSNLGDDQWDDSDVSHMYHYSHHHPDVVVSNVVCVVVPDDGDDDPVVQVPDPSSNCCVPPNVVVCCVVPVCSSVVSNVSSNVSVVVVVVLVVLLVVLLVVQDDPAAGFQVSLVPDDPVSSLSNVCVRCVVVVHDDDDPVLSSVQNVCSVPPDDPDWGWRAGPQFIWIDFHRHIHTAGDQPEQADQKAKDDDDPFDKDDDSNLQWIKGKDWDQWAAAPVQVNQTKMKGFDPFDDWAADPPGIDGPVVQCVVLRPDPVSRRSQIFMATPVGDTADRACGDGHNVRTHGGHMGMHIDHHGD

pLDDT: mean 90.33, std 8.89, range [42.88, 98.38]

Nearest PDB structures (foldseek):
  1ni5-assembly1_A-2  TM=6.637E-01  e=1.445E-35  Escherichia coli
  2e89-assembly2_C  TM=8.824E-01  e=7.632E-20  Aquifex aeolicus
  6scy-assembly1_A  TM=7.991E-01  e=7.741E-11  Methanococcus maripaludis S2
  5mko-assembly1_A  TM=8.291E-01  e=2.498E-10  Pyrococcus horikoshii OT3
  6scy-assembly1_B  TM=6.769E-01  e=6.885E-11  Methanococcus maripaludis S2

Organism: Chromobacterium violaceum (strain ATCC 12472 / DSM 30191 / JCM 1249 / CCUG 213 / NBRC 12614 / NCIMB 9131 / NCTC 9757 / MK) (NCBI:txid243365)